Protein AF-A0A256XK91-F1 (afdb_monomer)

Sequence (778 aa):
MTRKKTRFILTILFVLSLVFSGCIQQTKTPVDIENQQILNNQLQQSTIIAGSYLTHMTNDEGMITYEYDPFTNISSFENYNILRHSGTIYAMMQTFNETKDPLLLQAAQRAISFLIKQIKPFNESYCIVYNDEVKLGGTALAVIALVEYTIVTGDQKYLSTMNKLADYLLLSQKSSGEFISKRYYSTGEISDFVSGYYPGEALLALCRLYSLTQDTKLLDSAVSAAQYLILNRDVNLSIDQLNHDHWLLMALNDLYRFKQDQIYLDHAKKISLAILGFQRNEYDRFSENESWIGSYYTPPRSTPTATRSEGLIASYHLFNDFSENQTFLNSIAYAINLSINFQLQMQYTNETVNNLNHSPLGIGGFKASFTDNTIRNDYVQHNICAIIGFYHLQRSDESFNQNIIMFQNTIQNPILNCDILEISMIKGSEFLVSNQRTEGNFNYEYDFVSQAQSLDDNEVRQAGALWGISLLYKKQPNTKLYDSFLKGYNFFKNHTTKGSNDTQWIIYPSDDSYGKTGTVALVCLSIIEFLRSSEIIDDSLNTSLRLDLDFYLDFLLSVRMENGLFHQNYYYNGTGFGSSSPYFDGETLLALCKAYNYMNRTDLKPYIIKIAQKCHQSYIIEALQIDEDSSTTKGFFQWGIMSYYEILQTNWEGLDDYSTVIINLADWMIDVHNTLDRTRNTAYAYEGIIHAYVVSIDINDQFHKQKFKQVIDIGLYKLTSWQVGGPLQNQYLLNHPTSDSFAIGGIMNHKEEPFLRIDVTQHQMHAVILALTYVYDC

pLDDT: mean 89.97, std 15.02, range [24.52, 98.94]

Radius of gyration: 32.96 Å; Cα contacts (8 Å, |Δi|>4): 1287; chains: 1; bounding box: 101×73×96 Å

Solvent-accessible surface area (backbone atoms only — not comparable to full-atom values): 40817 Å² total; per-residue (Å²): 133,86,83,84,91,83,90,85,92,86,88,89,92,84,85,80,97,72,86,71,83,78,75,83,74,77,75,77,49,76,66,58,53,51,55,51,52,52,49,54,51,48,54,52,49,51,49,51,35,29,41,51,23,56,29,71,40,28,49,94,75,10,55,61,54,37,33,36,32,57,88,80,70,46,77,40,64,90,80,62,48,70,39,45,54,22,42,30,41,32,30,45,40,55,43,27,67,74,66,66,43,66,64,38,47,52,31,38,52,32,31,47,58,38,53,59,70,33,52,40,81,50,88,98,19,26,41,38,50,57,94,54,33,30,40,39,33,30,32,16,26,41,36,42,20,52,46,44,42,26,68,70,68,67,56,62,88,54,51,72,56,40,53,27,30,47,47,36,54,58,70,35,41,45,99,72,22,48,62,58,36,30,30,33,62,91,78,65,47,74,49,92,61,77,59,88,49,30,56,21,31,36,32,28,23,27,45,56,48,24,76,78,66,68,46,61,71,34,48,55,50,28,51,36,31,52,51,26,48,50,70,62,74,44,59,88,52,54,59,90,68,52,71,74,45,24,44,35,28,41,23,43,38,52,38,43,77,78,55,77,53,68,69,50,58,55,48,46,48,49,43,48,52,31,50,59,64,56,44,38,48,96,78,48,94,75,60,90,46,78,86,49,34,22,24,32,71,90,79,49,32,34,44,70,23,18,39,45,32,41,15,45,52,28,43,44,54,41,38,71,76,73,49,87,58,61,70,60,48,11,50,48,41,33,50,42,52,34,22,50,59,33,46,61,73,32,41,33,40,76,77,72,44,69,82,47,99,57,91,55,84,40,43,27,33,21,23,45,31,96,88,38,68,43,26,35,41,53,32,36,20,33,39,50,46,24,51,52,51,51,57,45,43,66,72,74,35,86,57,46,62,51,28,24,50,54,39,50,48,49,64,79,48,52,92,58,51,64,70,52,47,52,53,38,44,54,32,32,51,48,13,56,58,56,33,45,43,96,74,22,52,56,60,40,34,34,28,60,80,83,71,44,70,56,90,62,81,52,68,48,47,46,22,41,36,42,25,35,37,16,52,47,25,44,77,58,74,46,69,70,41,51,52,47,37,53,39,27,52,49,34,52,55,75,31,49,47,80,55,95,77,72,24,33,49,60,51,66,99,58,97,61,83,54,30,51,45,34,28,55,22,27,46,40,41,18,52,52,37,46,74,65,27,92,68,92,67,58,68,69,58,48,51,52,51,51,56,50,40,53,15,37,52,51,31,58,64,68,26,44,42,96,87,52,50,34,24,36,27,23,38,83,88,67,51,49,40,73,63,68,38,47,48,34,44,16,38,38,48,30,30,49,40,49,34,34,77,74,65,77,37,64,86,44,52,74,56,51,56,54,34,52,54,48,47,46,47,56,34,42,56,54,27,44,73,75,33,82,73,27,68,52,28,61,47,19,43,35,36,42,34,53,25,45,51,51,54,68,75,47,95,65,84,90,57,77,64,47,60,56,51,33,45,53,50,39,48,43,45,46,72,63,57,34,53,84,77,50,73,51,68,55,36,54,53,43,51,20,35,53,53,29,27,53,49,19,58,79,71,68,36,63,56,57,30,51,53,37,47,53,50,47,52,57,44,51,42,58,56,47,18,35,16,35,89,34,84,48,57,35,71,52,50,71,75,58,75,76,89,48,62,72,36,38,20,27,22,34,46,31,80,84,47,61,45,28,35,43,50,54,32,27,36,36,44,52,26,46,54,48,38,32,60,73,73,68,76,95

Foldseek 3Di:
DDDDDDDDDDDDDDDDDDPDPDPPPPDQDPVNVVVVVVLLVLLLVLLVFLLVLQLVQQDPQLAGQFKAFQQVRDTDCPPPDLLLLLLLLLLLLLSCLSPVDVSSVVSSVSNLVNQVVQWDDDPQAIAGADPQKTFLSSLLSNLSSVLSVCVSVVDCPCLVVSVRSLVVQLVQADPQLDGQGMAGNVPRHGDPDDDLASLLSSLLSLLSSCVVPVPVSSLVSSVSNLCCCQVPVPVPPQLQRDDLHLSNLLSLLSSCVVPNDVSSLVVLLSSLVSLLLQAAAPPQPPCPDPLRHLAGDVVTWQLVSLSSLSSLLSNLSSCVVPHDPLLSNLSSLQSNVRSLSSNSVQAADPVNCVPHPDDGSRHSFGATHPVGRMGGSSSSSSSSSSSSSNSCCVVVPVCSVVSNVVNVCCVVPLLDALVQLVLLLVFLLLQLLLQQDPQLFGQFKAQQQVRDTDPDDDLLLRLLSLLLLLLSCQLPPDDSSVVSNVSNLVSQVVQWDAADPLAIDGDDPDPDQKAFLSSLLSSLSSLLSNLNHPDDDDPVVVVVSLSNSVNSLVLSVVQADPQLAGQGIGGPNSHGDHDGALQSLLSSLLSLLSCCVRVVPVVSVVSSVSSLVSSCVPQPVVQCVVPVLGPSVVNNQLSSLSSLLSVVVDPDPPSVVSLVVLLVSLCSCCPVVVQLPDQFQDLSSLSSLLSNLQSCVVVVPSSSVVVSLVCLSSRLLVFQCQAQQRDNDDPLSVVRHDPDSNRGSFGGRGNNGSMGGSSSSSSSSSSSSSCCVRPNPD

Nearest PDB structures (foldseek):
  4bok-assembly1_A  TM=7.823E-01  e=3.688E-05  Niallia circulans
  4boj-assembly2_B  TM=7.950E-01  e=1.418E-04  Niallia circulans
  6zbw-assembly2_B  TM=7.860E-01  e=1.303E-04  Niallia circulans
  5m77-assembly2_B  TM=4.377E-01  e=7.231E-05  Niallia circulans
  4d4d-assembly2_B  TM=4.250E-01  e=8.925E-05  Niallia circulans

Structure (mmCIF, N/CA/C/O backbone):
data_AF-A0A256XK91-F1
#
_entry.id   AF-A0A256XK91-F1
#
loop_
_atom_site.group_PDB
_atom_site.id
_atom_site.type_symbol
_atom_site.label_atom_id
_atom_site.label_alt_id
_atom_site.label_comp_id
_atom_site.label_asym_id
_atom_site.label_entity_id
_atom_site.label_seq_id
_atom_site.pdbx_PDB_ins_code
_atom_site.Cartn_x
_atom_site.Cartn_y
_atom_site.Cartn_z
_atom_site.occupancy
_atom_site.B_iso_or_equiv
_atom_site.auth_seq_id
_atom_site.auth_comp_id
_atom_site.auth_asym_id
_atom_site.auth_atom_id
_atom_site.pdbx_PDB_model_num
ATOM 1 N N . MET A 1 1 ? 48.522 -45.390 40.023 1.00 35.19 1 MET A N 1
ATOM 2 C CA . MET A 1 1 ? 49.948 -45.077 40.266 1.00 35.19 1 MET A CA 1
ATOM 3 C C . MET A 1 1 ? 50.426 -44.078 39.218 1.00 35.19 1 MET A C 1
ATOM 5 O O . MET A 1 1 ? 50.235 -44.336 38.042 1.00 35.19 1 MET A O 1
ATOM 9 N N . THR A 1 2 ? 50.955 -42.938 39.689 1.00 31.80 2 THR A N 1
ATOM 10 C CA . THR A 1 2 ? 52.036 -42.099 39.101 1.00 31.80 2 THR A CA 1
ATOM 11 C C . THR A 1 2 ? 51.977 -41.730 37.606 1.00 31.80 2 THR A C 1
ATOM 13 O O . THR A 1 2 ? 52.180 -42.572 36.749 1.00 31.80 2 THR A O 1
ATOM 16 N N . ARG A 1 3 ? 51.616 -40.491 37.231 1.00 28.59 3 ARG A N 1
ATOM 17 C CA . ARG A 1 3 ? 52.388 -39.213 37.228 1.00 28.59 3 ARG A CA 1
ATOM 18 C C . ARG A 1 3 ? 53.475 -39.074 36.135 1.00 28.59 3 ARG A C 1
ATOM 20 O O . ARG A 1 3 ? 54.534 -39.662 36.262 1.00 28.59 3 ARG A O 1
ATOM 27 N N . LYS A 1 4 ? 53.236 -38.046 35.294 1.00 30.59 4 LYS A N 1
ATOM 28 C CA . LYS A 1 4 ? 54.141 -36.955 34.829 1.00 30.59 4 LYS A CA 1
ATOM 29 C C . LYS A 1 4 ? 55.209 -37.311 33.775 1.00 30.59 4 LYS A C 1
ATOM 31 O O . LYS A 1 4 ? 56.047 -38.157 34.016 1.00 30.59 4 LYS A O 1
ATOM 36 N N . LYS A 1 5 ? 55.140 -36.747 32.555 1.00 32.72 5 LYS A N 1
ATOM 37 C CA . LYS A 1 5 ? 55.359 -35.340 32.089 1.00 32.72 5 LYS A CA 1
ATOM 38 C C . LYS A 1 5 ? 56.843 -34.986 31.892 1.00 32.72 5 LYS A C 1
ATOM 40 O O . LYS A 1 5 ? 57.490 -34.742 32.902 1.00 32.72 5 LYS A O 1
ATOM 45 N N . THR A 1 6 ? 57.229 -34.724 30.630 1.00 30.59 6 THR A N 1
ATOM 46 C CA . THR A 1 6 ? 58.184 -33.674 30.171 1.00 30.59 6 THR A CA 1
ATOM 47 C C . THR A 1 6 ? 57.898 -33.402 28.665 1.00 30.59 6 THR A C 1
ATOM 49 O O . THR A 1 6 ? 57.974 -34.350 27.899 1.00 30.59 6 THR A O 1
ATOM 52 N N . ARG A 1 7 ? 57.249 -32.299 28.214 1.00 30.14 7 ARG A N 1
ATOM 53 C CA . ARG A 1 7 ? 57.731 -30.908 27.919 1.00 30.14 7 ARG A CA 1
ATOM 54 C C . ARG A 1 7 ? 58.718 -30.868 26.709 1.00 30.14 7 ARG A C 1
ATOM 56 O O . ARG A 1 7 ? 59.686 -31.601 26.787 1.00 30.14 7 ARG A O 1
ATOM 63 N N . PHE A 1 8 ? 58.590 -30.094 25.605 1.00 28.72 8 PHE A N 1
ATOM 64 C CA . PHE A 1 8 ? 58.070 -28.720 25.367 1.00 28.72 8 PHE A CA 1
ATOM 65 C C . PHE A 1 8 ? 57.839 -28.390 23.842 1.00 28.72 8 PHE A C 1
ATOM 67 O O . PHE A 1 8 ? 58.715 -28.675 23.039 1.00 28.72 8 PHE A O 1
ATOM 74 N N . ILE A 1 9 ? 56.685 -27.760 23.521 1.00 29.05 9 ILE A N 1
ATOM 75 C CA . ILE A 1 9 ? 56.343 -26.611 22.611 1.00 29.05 9 ILE A CA 1
ATOM 76 C C . ILE A 1 9 ? 56.779 -26.548 21.112 1.00 29.05 9 ILE A C 1
ATOM 78 O O . ILE A 1 9 ? 57.959 -26.368 20.844 1.00 29.05 9 ILE A O 1
ATOM 82 N N . LEU A 1 10 ? 55.812 -26.481 20.160 1.00 24.52 10 LEU A N 1
ATOM 83 C CA . LEU A 1 10 ? 55.372 -25.261 19.410 1.00 24.52 10 LEU A CA 1
ATOM 84 C C . LEU A 1 10 ? 54.212 -25.541 18.398 1.00 24.52 10 LEU A C 1
ATOM 86 O O . LEU A 1 10 ? 54.396 -26.235 17.410 1.00 24.52 10 LEU A O 1
ATOM 90 N N . THR A 1 11 ? 53.055 -24.919 18.680 1.00 27.94 11 THR A N 1
ATOM 91 C CA . THR A 1 11 ? 52.096 -24.233 17.772 1.00 27.94 11 THR A CA 1
ATOM 92 C C . THR A 1 11 ? 51.158 -24.992 16.792 1.00 27.94 11 THR A C 1
ATOM 94 O O . THR A 1 11 ? 51.586 -25.673 15.872 1.00 27.94 11 THR A O 1
ATOM 97 N N . ILE A 1 12 ? 49.866 -24.623 16.918 1.00 29.30 12 ILE A N 1
ATOM 98 C CA . ILE A 1 12 ? 48.738 -24.610 15.952 1.00 29.30 12 ILE A CA 1
ATOM 99 C C . ILE A 1 12 ? 47.793 -25.843 15.907 1.00 29.30 12 ILE A C 1
ATOM 101 O O . ILE A 1 12 ? 48.210 -26.969 15.678 1.00 29.30 12 ILE A O 1
ATOM 105 N N . LEU A 1 13 ? 46.486 -25.529 16.035 1.00 26.14 13 LEU A N 1
ATOM 106 C CA . LEU A 1 13 ? 45.258 -26.285 15.705 1.00 26.14 13 LEU A CA 1
ATOM 107 C C . LEU A 1 13 ? 44.661 -27.249 16.752 1.00 26.14 13 LEU A C 1
ATOM 109 O O . LEU A 1 13 ? 44.804 -28.464 16.699 1.00 26.14 13 LEU A O 1
ATOM 113 N N . PHE A 1 14 ? 43.846 -26.672 17.633 1.00 26.16 14 PHE A N 1
ATOM 114 C CA . PHE A 1 14 ? 42.614 -27.261 18.172 1.00 26.16 14 PHE A CA 1
ATOM 115 C C . PHE A 1 14 ? 41.637 -26.071 18.263 1.00 26.16 14 PHE A C 1
ATOM 117 O O . PHE A 1 14 ? 42.049 -25.000 18.701 1.00 26.16 14 PHE A O 1
ATOM 124 N N . VAL A 1 15 ? 40.401 -26.128 17.762 1.00 26.89 15 VAL A N 1
ATOM 125 C CA . VAL A 1 15 ? 39.238 -26.570 18.542 1.00 26.89 15 VAL A CA 1
ATOM 126 C C . VAL A 1 15 ? 37.950 -26.377 17.693 1.00 26.89 15 VAL A C 1
ATOM 128 O O . VAL A 1 15 ? 37.784 -25.344 17.058 1.00 26.89 15 VAL A O 1
ATOM 131 N N . LEU A 1 16 ? 37.040 -27.357 17.809 1.00 26.98 16 LEU A N 1
ATOM 132 C CA . LEU A 1 16 ? 35.567 -27.335 17.660 1.00 26.98 16 LEU A CA 1
ATOM 133 C C . LEU A 1 16 ? 34.897 -27.152 16.286 1.00 26.98 16 LEU A C 1
ATOM 135 O O . LEU A 1 16 ? 34.651 -26.058 15.795 1.00 26.98 16 LEU A O 1
ATOM 139 N N . SER A 1 17 ? 34.380 -28.287 15.814 1.00 34.09 17 SER A N 1
ATOM 140 C CA . SER A 1 17 ? 33.087 -28.427 15.148 1.00 34.09 17 SER A CA 1
ATOM 141 C C . SER A 1 17 ? 31.932 -27.968 16.059 1.00 34.09 17 SER A C 1
ATOM 143 O O . SER A 1 17 ? 31.536 -28.698 16.966 1.00 34.09 17 SER A O 1
ATOM 145 N N . LEU A 1 18 ? 31.402 -26.773 15.805 1.00 26.44 18 LEU A N 1
ATOM 146 C CA . LEU A 1 18 ? 30.078 -26.286 16.216 1.00 26.44 18 LEU A CA 1
ATOM 147 C C . LEU A 1 18 ? 29.727 -25.132 15.263 1.00 26.44 18 LEU A C 1
ATOM 149 O O . LEU A 1 18 ? 30.018 -23.974 15.546 1.00 26.44 18 LEU A O 1
ATOM 153 N N . VAL A 1 19 ? 29.150 -25.443 14.101 1.00 30.89 19 VAL A N 1
ATOM 154 C CA . VAL A 1 19 ? 28.518 -24.414 13.264 1.00 30.89 19 VAL A CA 1
ATOM 155 C C . VAL A 1 19 ? 27.087 -24.283 13.764 1.00 30.89 19 VAL A C 1
ATOM 157 O O . VAL A 1 19 ? 26.205 -25.056 13.401 1.00 30.89 19 VAL A O 1
ATOM 160 N N . PHE A 1 20 ? 26.907 -23.350 14.695 1.00 30.22 20 PHE A N 1
ATOM 161 C CA . PHE A 1 20 ? 25.609 -22.814 15.068 1.00 30.22 20 PHE A CA 1
ATOM 162 C C . PHE A 1 20 ? 24.948 -22.203 13.828 1.00 30.22 20 PHE A C 1
ATOM 164 O O . PHE A 1 20 ? 25.546 -21.365 13.153 1.00 30.22 20 PHE A O 1
ATOM 171 N N . SER A 1 21 ? 23.694 -22.572 13.575 1.00 28.14 21 SER A N 1
ATOM 172 C CA . SER A 1 21 ? 22.740 -21.705 12.892 1.00 28.14 21 SER A CA 1
ATOM 173 C C . SER A 1 21 ? 22.673 -20.395 13.679 1.00 28.14 21 SER A C 1
ATOM 175 O O . SER A 1 21 ? 22.134 -20.351 14.784 1.00 28.14 21 SER A O 1
ATOM 177 N N . GLY A 1 22 ? 23.308 -19.349 13.159 1.00 25.36 22 GLY A N 1
ATOM 178 C CA . GLY A 1 22 ? 23.286 -18.025 13.761 1.00 25.36 22 GLY A CA 1
ATOM 179 C C . GLY A 1 22 ? 21.910 -17.393 13.600 1.00 25.36 22 GLY A C 1
ATOM 180 O O . GLY A 1 22 ? 21.691 -16.642 12.658 1.00 25.36 22 GLY A O 1
ATOM 181 N N . CYS A 1 23 ? 20.998 -17.656 14.537 1.00 28.50 23 CYS A N 1
ATOM 182 C CA . CYS A 1 23 ? 20.023 -16.641 14.912 1.00 28.50 23 CYS A CA 1
ATOM 183 C C . CYS A 1 23 ? 20.827 -15.444 15.421 1.00 28.50 23 CYS A C 1
ATOM 185 O O . CYS A 1 23 ? 21.469 -15.528 16.470 1.00 28.50 23 CYS A O 1
ATOM 187 N N . ILE A 1 24 ? 20.815 -14.335 14.685 1.00 32.94 24 ILE A N 1
ATOM 188 C CA . ILE A 1 24 ? 21.235 -13.045 15.225 1.00 32.94 24 ILE A CA 1
ATOM 189 C C . ILE A 1 24 ? 20.168 -12.654 16.255 1.00 32.94 24 ILE A C 1
ATOM 191 O O . ILE A 1 24 ? 19.230 -11.923 15.962 1.00 32.94 24 ILE A O 1
ATOM 195 N N . GLN A 1 25 ? 20.276 -13.177 17.477 1.00 32.12 25 GLN A N 1
ATOM 196 C CA . GLN A 1 25 ? 19.714 -12.498 18.635 1.00 32.12 25 GLN A CA 1
ATOM 197 C C . GLN A 1 25 ? 20.597 -11.274 18.859 1.00 32.12 25 GLN A C 1
ATOM 199 O O . GLN A 1 25 ? 21.664 -11.363 19.466 1.00 32.12 25 GLN A O 1
ATOM 204 N N . GLN A 1 26 ? 20.180 -10.133 18.312 1.00 41.91 26 GLN A N 1
ATOM 205 C CA . GLN A 1 26 ? 20.727 -8.846 18.720 1.00 41.91 26 GLN A CA 1
ATOM 206 C C . GLN A 1 26 ? 20.505 -8.728 20.233 1.00 41.91 26 GLN A C 1
ATOM 208 O O . GLN A 1 26 ? 19.375 -8.646 20.715 1.00 41.91 26 GLN A O 1
ATOM 213 N N . THR A 1 27 ? 21.587 -8.796 21.002 1.00 40.59 27 THR A N 1
ATOM 214 C CA . THR A 1 27 ? 21.551 -8.540 22.440 1.00 40.59 27 THR A CA 1
ATOM 215 C C . THR A 1 27 ? 21.170 -7.076 22.634 1.00 40.59 27 THR A C 1
ATOM 217 O O . THR A 1 27 ? 21.940 -6.206 22.223 1.00 40.59 27 THR A O 1
ATOM 220 N N . LYS A 1 28 ? 19.992 -6.809 23.218 1.00 46.75 28 LYS A N 1
ATOM 221 C CA . LYS A 1 28 ? 19.531 -5.451 23.559 1.00 46.75 28 LYS A CA 1
ATOM 222 C C . LYS A 1 28 ? 20.657 -4.687 24.256 1.00 46.75 28 LYS A C 1
ATOM 224 O O . LYS A 1 28 ? 21.280 -5.227 25.176 1.00 46.75 28 LYS A O 1
ATOM 229 N N . THR A 1 29 ? 20.937 -3.461 23.823 1.00 50.69 29 THR A N 1
ATOM 230 C CA . THR A 1 29 ? 21.955 -2.650 24.494 1.00 50.69 29 THR A CA 1
ATOM 231 C C . THR A 1 29 ? 21.444 -2.226 25.881 1.00 50.69 29 THR A C 1
ATOM 233 O O . THR A 1 29 ? 20.232 -2.189 26.105 1.00 50.69 29 THR A O 1
ATOM 236 N N . PRO A 1 30 ? 22.322 -1.898 26.846 1.00 48.03 30 PRO A N 1
ATOM 237 C CA . PRO A 1 30 ? 21.894 -1.427 28.167 1.00 48.03 30 PRO A CA 1
ATOM 238 C C . PRO A 1 30 ? 20.949 -0.212 28.119 1.00 48.03 30 PRO A C 1
ATOM 240 O O . PRO A 1 30 ? 20.051 -0.111 28.948 1.00 48.03 30 PRO A O 1
ATOM 243 N N . VAL A 1 31 ? 21.116 0.659 27.117 1.00 52.94 31 VAL A N 1
ATOM 244 C CA . VAL A 1 31 ? 20.277 1.848 26.892 1.00 52.94 31 VAL A CA 1
ATOM 245 C C . VAL A 1 31 ? 18.870 1.459 26.419 1.00 52.94 31 VAL A C 1
ATOM 247 O O . VAL A 1 31 ? 17.888 2.027 26.891 1.00 52.94 31 VAL A O 1
ATOM 250 N N . ASP A 1 32 ? 18.746 0.443 25.557 1.00 61.97 32 ASP A N 1
ATOM 251 C CA . ASP A 1 32 ? 17.439 -0.052 25.090 1.00 61.97 32 ASP A CA 1
ATOM 252 C C . ASP A 1 32 ? 16.616 -0.648 26.239 1.00 61.97 32 ASP A C 1
ATOM 254 O O . ASP A 1 32 ? 15.398 -0.484 26.302 1.00 61.97 32 ASP A O 1
ATOM 258 N N . ILE A 1 33 ? 17.288 -1.332 27.171 1.00 65.00 33 ILE A N 1
ATOM 259 C CA . ILE A 1 33 ? 16.656 -1.930 28.354 1.00 65.00 33 ILE A CA 1
ATOM 260 C C . ILE A 1 33 ? 16.136 -0.835 29.293 1.00 65.00 33 ILE A C 1
ATOM 262 O O . ILE A 1 33 ? 15.007 -0.929 29.778 1.00 65.00 33 ILE A O 1
ATOM 266 N N . GLU A 1 34 ? 16.932 0.208 29.527 1.00 70.50 34 GLU A N 1
ATOM 267 C CA . GLU A 1 34 ? 16.559 1.338 30.380 1.00 70.50 34 GLU A CA 1
ATOM 268 C C . GLU A 1 34 ? 15.375 2.123 29.797 1.00 70.50 34 GLU A C 1
ATOM 270 O O . GLU A 1 34 ? 14.375 2.329 30.488 1.00 70.50 34 GLU A O 1
ATOM 275 N N . ASN A 1 35 ? 15.422 2.463 28.505 1.00 74.75 35 ASN A N 1
ATOM 276 C CA . ASN A 1 35 ? 14.330 3.158 27.815 1.00 74.75 35 ASN A CA 1
ATOM 277 C C . ASN A 1 35 ? 13.029 2.346 27.826 1.00 74.75 35 ASN A C 1
ATOM 279 O O . ASN A 1 35 ? 11.953 2.885 28.096 1.00 74.75 35 ASN A O 1
ATOM 283 N N . GLN A 1 36 ? 13.117 1.033 27.597 1.00 75.56 36 GLN A N 1
ATOM 284 C CA . GLN A 1 36 ? 11.954 0.152 27.659 1.00 75.56 36 GLN A CA 1
ATOM 285 C C . GLN A 1 36 ? 11.360 0.095 29.075 1.00 75.56 36 GLN A C 1
ATOM 287 O O . GLN A 1 36 ? 10.140 0.070 29.246 1.00 75.56 36 GLN A O 1
ATOM 292 N N . GLN A 1 37 ? 12.203 0.089 30.108 1.00 80.81 37 GLN A N 1
ATOM 293 C CA . GLN A 1 37 ? 11.745 0.103 31.493 1.00 80.81 37 GLN A CA 1
ATOM 294 C C . GLN A 1 37 ? 11.078 1.435 31.868 1.00 80.81 37 GLN A C 1
ATOM 296 O O . GLN A 1 37 ? 10.058 1.423 32.561 1.00 80.81 37 GLN A O 1
ATOM 301 N N . ILE A 1 38 ? 11.598 2.565 31.380 1.00 85.94 38 ILE A N 1
ATOM 302 C CA . ILE A 1 38 ? 10.984 3.891 31.550 1.00 85.94 38 ILE A CA 1
ATOM 303 C C . ILE A 1 38 ? 9.588 3.920 30.922 1.00 85.94 38 ILE A C 1
ATOM 305 O O . ILE A 1 38 ? 8.629 4.284 31.604 1.00 85.94 38 ILE A O 1
ATOM 309 N N . LEU A 1 39 ? 9.454 3.472 29.669 1.00 87.31 39 LEU A N 1
ATOM 310 C CA . LEU A 1 39 ? 8.162 3.427 28.982 1.00 87.31 39 LEU A CA 1
ATOM 311 C C . LEU A 1 39 ? 7.165 2.525 29.722 1.00 87.31 39 LEU A C 1
ATOM 313 O O . LEU A 1 39 ? 6.046 2.944 29.993 1.00 87.31 39 LEU A O 1
ATOM 317 N N . ASN A 1 40 ? 7.580 1.327 30.140 1.00 87.94 40 ASN A N 1
ATOM 318 C CA . ASN A 1 40 ? 6.729 0.423 30.923 1.00 87.94 40 ASN A CA 1
ATOM 319 C C . ASN A 1 40 ? 6.216 1.068 32.219 1.00 87.94 40 ASN A C 1
ATOM 321 O O . ASN A 1 40 ? 5.037 0.938 32.555 1.00 87.94 40 ASN A O 1
ATOM 325 N N . ASN A 1 41 ? 7.087 1.781 32.939 1.00 90.38 41 ASN A N 1
ATOM 326 C CA . ASN A 1 41 ? 6.690 2.514 34.138 1.00 90.38 41 ASN A CA 1
ATOM 327 C C . ASN A 1 41 ? 5.690 3.626 33.797 1.00 90.38 41 ASN A C 1
ATOM 329 O O . ASN A 1 41 ? 4.702 3.796 34.509 1.00 90.38 41 ASN A O 1
ATOM 333 N N . GLN A 1 42 ? 5.906 4.354 32.700 1.00 93.81 42 GLN A N 1
ATOM 334 C CA . GLN A 1 42 ? 5.002 5.406 32.241 1.00 93.81 42 GLN A CA 1
ATOM 335 C C . GLN A 1 42 ? 3.618 4.856 31.865 1.00 93.81 42 GLN A C 1
ATOM 337 O O . GLN A 1 42 ? 2.615 5.431 32.283 1.00 93.81 42 GLN A O 1
ATOM 342 N N . LEU A 1 43 ? 3.543 3.727 31.153 1.00 95.50 43 LEU A N 1
ATOM 343 C CA . LEU A 1 43 ? 2.283 3.055 30.799 1.00 95.50 43 LEU A CA 1
ATOM 344 C C . LEU A 1 43 ? 1.511 2.609 32.050 1.00 95.50 43 LEU A C 1
ATOM 346 O O . LEU A 1 43 ? 0.301 2.827 32.161 1.00 95.50 43 LEU A O 1
ATOM 350 N N . GLN A 1 44 ? 2.213 2.036 33.033 1.00 94.56 44 GLN A N 1
ATOM 351 C CA . GLN A 1 44 ? 1.601 1.630 34.296 1.00 94.56 44 GLN A CA 1
ATOM 352 C C . GLN A 1 44 ? 1.067 2.838 35.076 1.00 94.56 44 GLN A C 1
ATOM 354 O O . GLN A 1 44 ? -0.067 2.812 35.556 1.00 94.56 44 GLN A O 1
ATOM 359 N N . GLN A 1 45 ? 1.853 3.914 35.180 1.00 95.25 45 GLN A N 1
ATOM 360 C CA . GLN A 1 45 ? 1.412 5.140 35.849 1.00 95.25 45 GLN A CA 1
ATOM 361 C C . GLN A 1 45 ? 0.225 5.778 35.130 1.00 95.25 45 GLN A C 1
ATOM 363 O O . GLN A 1 45 ? -0.753 6.123 35.790 1.00 95.25 45 GLN A O 1
ATOM 368 N N . SER A 1 46 ? 0.271 5.860 33.797 1.00 96.69 46 SER A N 1
ATOM 369 C CA . SER A 1 46 ? -0.828 6.336 32.948 1.00 96.69 46 SER A CA 1
ATOM 370 C C . SER A 1 46 ? -2.134 5.599 33.252 1.00 96.69 46 SER A C 1
ATOM 372 O O . SER A 1 46 ? -3.178 6.231 33.434 1.00 96.69 46 SER A O 1
ATOM 374 N N . THR A 1 47 ? -2.054 4.275 33.411 1.00 97.62 47 THR A N 1
ATOM 375 C CA . THR A 1 47 ? -3.197 3.417 33.743 1.00 97.62 47 THR A CA 1
ATOM 376 C C . THR A 1 47 ? -3.759 3.694 35.135 1.00 97.62 47 THR A C 1
ATOM 378 O O . THR A 1 47 ? -4.972 3.829 35.301 1.00 97.62 47 THR A O 1
ATOM 381 N N . ILE A 1 48 ? -2.892 3.851 36.138 1.00 97.19 48 ILE A N 1
ATOM 382 C CA . ILE A 1 48 ? -3.299 4.145 37.521 1.00 97.19 48 ILE A CA 1
ATOM 383 C C . ILE A 1 48 ? -4.015 5.498 37.615 1.00 97.19 48 ILE A C 1
ATOM 385 O O . ILE A 1 48 ? -5.084 5.601 38.228 1.00 97.19 48 ILE A O 1
ATOM 389 N N . ILE A 1 49 ? -3.455 6.544 36.999 1.00 96.25 49 ILE A N 1
ATOM 390 C CA . ILE A 1 49 ? -4.056 7.881 37.069 1.00 96.25 49 ILE A CA 1
ATOM 391 C C . ILE A 1 49 ? -5.346 7.964 36.244 1.00 96.25 49 ILE A C 1
ATOM 393 O O . ILE A 1 49 ? -6.286 8.622 36.684 1.00 96.25 49 ILE A O 1
ATOM 397 N N . ALA A 1 50 ? -5.456 7.245 35.119 1.00 97.69 50 ALA A N 1
ATOM 398 C CA . ALA A 1 50 ? -6.707 7.141 34.363 1.00 97.69 50 ALA A CA 1
ATOM 399 C C . ALA A 1 50 ? -7.811 6.444 35.176 1.00 97.69 50 ALA A C 1
ATOM 401 O O . ALA A 1 50 ? -8.945 6.923 35.217 1.00 97.69 50 ALA A O 1
ATOM 402 N N . GLY A 1 51 ? -7.486 5.359 35.890 1.00 97.62 51 GLY A N 1
ATOM 403 C CA . GLY A 1 51 ? -8.422 4.699 36.807 1.00 97.62 51 GLY A CA 1
ATOM 404 C C . GLY A 1 51 ? -8.889 5.624 37.934 1.00 97.62 51 GLY A C 1
ATOM 405 O O . GLY A 1 51 ? -10.084 5.705 38.234 1.00 97.62 51 GLY A O 1
ATOM 406 N N . SER A 1 52 ? -7.965 6.403 38.499 1.00 96.31 52 SER A N 1
ATOM 407 C CA . SER A 1 52 ? -8.296 7.427 39.496 1.00 96.31 52 SER A CA 1
ATOM 408 C C . SER A 1 52 ? -9.228 8.494 38.911 1.00 96.31 52 SER A C 1
ATOM 410 O O . SER A 1 52 ? -10.241 8.819 39.526 1.00 96.31 52 SER A O 1
ATOM 412 N N . TYR A 1 53 ? -8.945 9.004 37.709 1.00 96.88 53 TYR A N 1
ATOM 413 C CA . TYR A 1 53 ? -9.798 9.971 37.009 1.00 96.88 53 TYR A CA 1
ATOM 414 C C . TYR A 1 53 ? -11.225 9.442 36.812 1.00 96.88 53 TYR A C 1
ATOM 416 O O . TYR A 1 53 ? -12.190 10.090 37.214 1.00 96.88 53 TYR A O 1
ATOM 424 N N . LEU A 1 54 ? -11.367 8.234 36.256 1.00 97.94 54 LEU A N 1
ATOM 425 C CA . LEU A 1 54 ? -12.670 7.608 35.998 1.00 97.94 54 LEU A CA 1
ATOM 426 C C . LEU A 1 54 ? -13.471 7.383 37.286 1.00 97.94 54 LEU A C 1
ATOM 428 O O . LEU A 1 54 ? -14.692 7.553 37.295 1.00 97.94 54 LEU A O 1
ATOM 432 N N . THR A 1 55 ? -12.790 7.056 38.385 1.00 97.56 55 THR A N 1
ATOM 433 C CA . THR A 1 55 ? -13.413 6.920 39.708 1.00 97.56 55 THR A CA 1
ATOM 434 C C . THR A 1 55 ? -14.015 8.245 40.178 1.00 97.56 55 THR A C 1
ATOM 436 O O . THR A 1 55 ? -15.173 8.267 40.591 1.00 97.56 55 THR A O 1
ATOM 439 N N . HIS A 1 56 ? -13.270 9.352 40.072 1.00 94.62 56 HIS A N 1
ATOM 440 C CA . HIS A 1 56 ? -13.741 10.683 40.477 1.00 94.62 56 HIS A CA 1
ATOM 441 C C . HIS A 1 56 ? -14.815 11.254 39.544 1.00 94.62 56 HIS A C 1
ATOM 443 O O . HIS A 1 56 ? -15.697 11.979 39.996 1.00 94.62 56 HIS A O 1
ATOM 449 N N . MET A 1 57 ? -14.764 10.916 38.254 1.00 95.69 57 MET A N 1
ATOM 450 C CA . MET A 1 57 ? -15.742 11.365 37.256 1.00 95.69 57 MET A CA 1
ATOM 451 C C . MET A 1 57 ? -17.038 10.552 37.253 1.00 95.69 57 MET A C 1
ATOM 453 O O . MET A 1 57 ? -17.940 10.854 36.475 1.00 95.69 57 MET A O 1
ATOM 457 N N . THR A 1 58 ? -17.152 9.538 38.114 1.00 97.31 58 THR A N 1
ATOM 458 C CA . THR A 1 58 ? -18.379 8.758 38.290 1.00 97.31 58 THR A CA 1
ATOM 459 C C . THR A 1 58 ? -19.093 9.188 39.565 1.00 97.31 58 THR A C 1
ATOM 461 O O . THR A 1 58 ? -18.645 8.874 40.673 1.00 97.31 58 THR A O 1
ATOM 464 N N . ASN A 1 59 ? -20.234 9.860 39.418 1.00 95.62 59 ASN A N 1
ATOM 465 C CA . ASN A 1 59 ? -20.995 10.370 40.558 1.00 95.62 59 ASN A CA 1
ATOM 466 C C . ASN A 1 59 ? -21.700 9.255 41.366 1.00 95.62 59 ASN A C 1
ATOM 468 O O . ASN A 1 59 ? -21.612 8.056 41.058 1.00 95.62 59 ASN A O 1
ATOM 472 N N . ASP A 1 60 ? -22.402 9.649 42.429 1.00 96.50 60 ASP A N 1
ATOM 473 C CA . ASP A 1 60 ? -23.092 8.723 43.334 1.00 96.50 60 ASP A CA 1
ATOM 474 C C . ASP A 1 60 ? -24.282 8.015 42.663 1.00 96.50 60 ASP A C 1
ATOM 476 O O . ASP A 1 60 ? -24.582 6.861 42.979 1.00 96.50 60 ASP A O 1
ATOM 480 N N . GLU A 1 61 ? -24.923 8.648 41.675 1.00 96.25 61 GLU A N 1
ATOM 481 C CA . GLU A 1 61 ? -25.976 8.040 40.853 1.00 96.25 61 GLU A CA 1
ATOM 482 C C . GLU A 1 61 ? -25.439 7.070 39.789 1.00 96.25 61 GLU A C 1
ATOM 484 O O . GLU A 1 61 ? -26.228 6.343 39.170 1.00 96.25 61 GLU A O 1
ATOM 489 N N . GLY A 1 62 ? -24.119 7.042 39.586 1.00 97.50 62 GLY A N 1
ATOM 490 C CA . GLY A 1 62 ? -23.433 6.239 38.581 1.00 97.50 62 GLY A CA 1
ATOM 491 C C . GLY A 1 62 ? -23.358 6.885 37.199 1.00 97.50 62 GLY A C 1
ATOM 492 O O . GLY A 1 62 ? -22.985 6.206 36.252 1.00 97.50 62 GLY A O 1
ATOM 493 N N . MET A 1 63 ? -23.707 8.158 37.034 1.00 97.25 63 MET A N 1
ATOM 494 C CA . MET A 1 63 ? -23.447 8.877 35.784 1.00 97.25 63 MET A CA 1
ATOM 495 C C . MET A 1 63 ? -21.967 9.246 35.693 1.00 97.25 63 MET A C 1
ATOM 497 O O . MET A 1 63 ? -21.376 9.721 36.664 1.00 97.25 63 MET A O 1
ATOM 501 N N . ILE A 1 64 ? -21.382 9.043 34.513 1.00 97.62 64 ILE A N 1
ATOM 502 C CA . ILE A 1 64 ? -19.993 9.411 34.230 1.00 97.62 64 ILE A CA 1
ATOM 503 C C . ILE A 1 64 ? -19.998 10.777 33.550 1.00 97.62 64 ILE A C 1
ATOM 505 O O . ILE A 1 64 ? -20.676 10.938 32.535 1.00 97.62 64 ILE A O 1
ATOM 509 N N . THR A 1 65 ? -19.249 11.747 34.076 1.00 95.88 65 THR A N 1
ATOM 510 C CA . THR A 1 65 ? -19.087 13.074 33.460 1.00 95.88 65 THR A CA 1
ATOM 511 C C . THR A 1 65 ? -18.780 12.932 31.971 1.00 95.88 65 THR A C 1
ATOM 513 O O . THR A 1 65 ? -17.819 12.263 31.589 1.00 95.88 65 THR A O 1
ATOM 516 N N . TYR A 1 66 ? -19.618 13.534 31.122 1.00 95.38 66 TYR A N 1
ATOM 517 C CA . TYR A 1 66 ? -19.480 13.386 29.674 1.00 95.38 66 TYR A CA 1
ATOM 518 C C . TYR A 1 66 ? -18.316 14.219 29.142 1.00 95.38 66 TYR A C 1
ATOM 520 O O . TYR A 1 66 ? -17.509 13.714 28.365 1.00 95.38 66 TYR A O 1
ATOM 528 N N . GLU A 1 67 ? -18.228 15.471 29.592 1.00 95.62 67 GLU A N 1
ATOM 529 C CA . GLU A 1 67 ? -17.178 16.411 29.219 1.00 95.62 67 GLU A CA 1
ATOM 530 C C . GLU A 1 67 ? -16.710 17.208 30.441 1.00 95.62 67 GLU A C 1
ATOM 532 O O . GLU A 1 67 ? -17.518 17.600 31.286 1.00 95.62 67 GLU A O 1
ATOM 537 N N . TYR A 1 68 ? -15.406 17.443 30.534 1.00 93.56 68 TYR A N 1
ATOM 538 C CA . TYR A 1 68 ? -14.765 18.235 31.573 1.00 93.56 68 TYR A CA 1
ATOM 539 C C . TYR A 1 68 ? -13.722 19.167 30.956 1.00 93.56 68 TYR A C 1
ATOM 541 O O . TYR A 1 68 ? -12.854 18.726 30.201 1.00 93.56 68 TYR A O 1
ATOM 549 N N . ASP A 1 69 ? -13.783 20.446 31.315 1.00 91.56 69 ASP A N 1
ATOM 550 C CA . ASP A 1 69 ? -12.770 21.435 30.959 1.00 91.56 69 ASP A CA 1
ATOM 551 C C . ASP A 1 69 ? -11.852 21.708 32.169 1.00 91.56 69 ASP A C 1
ATOM 553 O O . ASP A 1 69 ? -12.290 22.307 33.160 1.00 91.56 69 ASP A O 1
ATOM 557 N N . PRO A 1 70 ? -10.568 21.306 32.105 1.00 88.19 70 PRO A N 1
ATOM 558 C CA . PRO A 1 70 ? -9.620 21.502 33.195 1.00 88.19 70 PRO A CA 1
ATOM 559 C C . PRO A 1 70 ? -9.214 22.965 33.409 1.00 88.19 70 PRO A C 1
ATOM 561 O O . PRO A 1 70 ? -8.705 23.287 34.477 1.00 88.19 70 PRO A O 1
ATOM 564 N N . PHE A 1 71 ? -9.421 23.875 32.455 1.00 85.38 71 PHE A N 1
ATOM 565 C CA . PHE A 1 71 ? -9.067 25.289 32.627 1.00 85.38 71 PHE A CA 1
ATOM 566 C C . PHE A 1 71 ? -10.166 26.055 33.355 1.00 85.38 71 PHE A C 1
ATOM 568 O O . PHE A 1 71 ? -9.874 26.810 34.284 1.00 85.38 71 PHE A O 1
ATOM 575 N N . THR A 1 72 ? -11.424 25.829 32.979 1.00 87.75 72 THR A N 1
ATOM 576 C CA . THR A 1 72 ? -12.583 26.459 33.632 1.00 87.75 72 THR A CA 1
ATOM 577 C C . THR A 1 72 ? -13.080 25.689 34.857 1.00 87.75 72 THR A C 1
ATOM 579 O O . THR A 1 72 ? -13.835 26.241 35.656 1.00 87.75 72 THR A O 1
ATOM 582 N N . ASN A 1 73 ? -12.625 24.444 35.040 1.00 87.94 73 ASN A N 1
ATOM 583 C CA . ASN A 1 73 ? -13.089 23.506 36.064 1.00 87.94 73 ASN A CA 1
ATOM 584 C C . ASN A 1 73 ? -14.597 23.202 35.968 1.00 87.94 73 ASN A C 1
ATOM 586 O O . ASN A 1 73 ? -15.268 23.003 36.983 1.00 87.94 73 ASN A O 1
ATOM 590 N N . ILE A 1 74 ? -15.140 23.190 34.748 1.00 89.38 74 ILE A N 1
ATOM 591 C CA . ILE A 1 74 ? -16.560 22.938 34.482 1.00 89.38 74 ILE A CA 1
ATOM 592 C C . ILE A 1 74 ? -16.734 21.498 33.999 1.00 89.38 74 ILE A C 1
ATOM 594 O O . ILE A 1 74 ? -16.075 21.060 33.059 1.00 89.38 74 ILE A O 1
ATOM 598 N N . SER A 1 75 ? -17.647 20.769 34.643 1.00 91.31 75 SER A N 1
ATOM 599 C CA . SER A 1 75 ? -18.146 19.471 34.174 1.00 91.31 75 SER A CA 1
ATOM 600 C C . SER A 1 75 ? -19.497 19.662 33.490 1.00 91.31 75 SER A C 1
ATOM 602 O O . SER A 1 75 ? -20.346 20.386 34.013 1.00 91.31 75 SER A O 1
ATOM 604 N N . SER A 1 76 ? -19.719 18.997 32.359 1.00 90.69 76 SER A N 1
ATOM 605 C CA . SER A 1 76 ? -20.973 19.059 31.606 1.00 90.69 76 SER A CA 1
ATOM 606 C C . SER A 1 76 ? -21.608 17.682 31.422 1.00 90.69 76 SER A C 1
ATOM 608 O O . SER A 1 76 ? -20.948 16.684 31.121 1.00 90.69 76 SER A O 1
ATOM 610 N N . PHE A 1 77 ? -22.935 17.670 31.563 1.00 89.25 77 PHE A N 1
ATOM 611 C CA . PHE A 1 77 ? -23.819 16.547 31.247 1.00 89.25 77 PHE A CA 1
ATOM 612 C C . PHE A 1 77 ? -24.817 16.900 30.128 1.00 89.25 77 PHE A C 1
ATOM 614 O O . PHE A 1 77 ? -25.640 16.064 29.769 1.00 89.25 77 PHE A O 1
ATOM 621 N N . GLU A 1 78 ? -24.768 18.115 29.562 1.00 80.25 78 GLU A N 1
ATOM 622 C CA . GLU A 1 78 ? -25.793 18.613 28.624 1.00 80.25 78 GLU A CA 1
ATOM 623 C C . GLU A 1 78 ? -25.897 17.764 27.346 1.00 80.25 78 GLU A C 1
ATOM 625 O O . GLU A 1 78 ? -26.987 17.573 26.813 1.00 80.25 78 GLU A O 1
ATOM 630 N N . ASN A 1 79 ? -24.782 17.172 26.907 1.00 83.50 79 ASN A N 1
ATOM 631 C CA . ASN A 1 79 ? -24.696 16.313 25.721 1.00 83.50 79 ASN A CA 1
ATOM 632 C C . ASN A 1 79 ? -24.498 14.831 26.070 1.00 83.50 79 ASN A C 1
ATOM 634 O O . ASN A 1 79 ? -23.828 14.099 25.338 1.00 83.50 79 ASN A O 1
ATOM 638 N N . TYR A 1 80 ? -25.048 14.391 27.207 1.00 92.31 80 TYR A N 1
ATOM 639 C CA . TYR A 1 80 ? -24.835 13.038 27.711 1.00 92.31 80 TYR A CA 1
ATOM 640 C C . TYR A 1 80 ? -25.118 11.969 26.654 1.00 92.31 80 TYR A C 1
ATOM 642 O O . TYR A 1 80 ? -26.200 11.910 26.063 1.00 92.31 80 TYR A O 1
ATOM 650 N N . ASN A 1 81 ? -24.149 11.080 26.457 1.00 93.19 81 ASN A N 1
ATOM 651 C CA . ASN A 1 81 ? -24.228 10.033 25.456 1.00 93.19 81 ASN A CA 1
ATOM 652 C C . ASN A 1 81 ? -24.122 8.652 26.110 1.00 93.19 81 ASN A C 1
ATOM 654 O O . ASN A 1 81 ? -23.041 8.218 26.511 1.00 93.19 81 ASN A O 1
ATOM 658 N N . ILE A 1 82 ? -25.248 7.935 26.168 1.00 95.31 82 ILE A N 1
ATOM 659 C CA . ILE A 1 82 ? -25.330 6.609 26.800 1.00 95.31 82 ILE A CA 1
ATOM 660 C C . ILE A 1 82 ? -24.444 5.550 26.120 1.00 95.31 82 ILE A C 1
ATOM 662 O O . ILE A 1 82 ? -23.993 4.601 26.762 1.00 95.31 82 ILE A O 1
ATOM 666 N N . LEU A 1 83 ? -24.157 5.718 24.825 1.00 94.38 83 LEU A N 1
ATOM 667 C CA . LEU A 1 83 ? -23.250 4.837 24.093 1.00 94.38 83 LEU A CA 1
ATOM 668 C C . LEU A 1 83 ? -21.823 5.002 24.624 1.00 94.38 83 LEU A C 1
ATOM 670 O O . LEU A 1 83 ? -21.164 4.012 24.929 1.00 94.38 83 LEU A O 1
ATOM 674 N N . ARG A 1 84 ? -21.377 6.252 24.814 1.00 96.69 84 ARG A N 1
ATOM 675 C CA . ARG A 1 84 ? -20.056 6.541 25.392 1.00 96.69 84 ARG A CA 1
ATOM 676 C C . ARG A 1 84 ? -19.968 6.107 26.847 1.00 96.69 84 ARG A C 1
ATOM 678 O O . ARG A 1 84 ? -18.974 5.512 27.218 1.00 96.69 84 ARG A O 1
ATOM 685 N N . HIS A 1 85 ? -21.036 6.282 27.628 1.00 98.19 85 HIS A N 1
ATOM 686 C CA . HIS A 1 85 ? -21.125 5.730 28.987 1.00 98.19 85 HIS A CA 1
ATOM 687 C C . HIS A 1 85 ? -20.847 4.221 29.023 1.00 98.19 85 HIS A C 1
ATOM 689 O O . HIS A 1 85 ? -20.059 3.751 29.839 1.00 98.19 85 HIS A O 1
ATOM 695 N N . SER A 1 86 ? -21.468 3.467 28.111 1.00 98.00 86 SER A N 1
ATOM 696 C CA . SER A 1 86 ? -21.275 2.015 28.012 1.00 98.00 86 SER A CA 1
ATOM 697 C C . SER A 1 86 ? -19.832 1.664 27.644 1.00 98.00 86 SER A C 1
ATOM 699 O O . SER A 1 86 ? -19.215 0.825 28.295 1.00 98.00 86 SER A O 1
ATOM 701 N N . GLY A 1 87 ? -19.258 2.363 26.661 1.00 97.69 87 GLY A N 1
ATOM 702 C CA . GLY A 1 87 ? -17.849 2.203 26.303 1.00 97.69 87 GLY A CA 1
ATOM 703 C C . GLY A 1 87 ? -16.890 2.560 27.447 1.00 97.69 87 GLY A C 1
ATOM 704 O O . GLY A 1 87 ? -15.910 1.856 27.676 1.00 97.69 87 GLY A O 1
ATOM 705 N N . THR A 1 88 ? -17.185 3.592 28.239 1.00 98.62 88 THR A N 1
ATOM 706 C CA . THR A 1 88 ? -16.361 3.942 29.402 1.00 98.62 88 THR A CA 1
ATOM 707 C C . THR A 1 88 ? -16.413 2.865 30.484 1.00 98.62 88 THR A C 1
ATOM 709 O O . THR A 1 88 ? -15.379 2.584 31.078 1.00 98.62 88 THR A O 1
ATOM 712 N N . ILE A 1 89 ? -17.550 2.190 30.703 1.00 98.81 89 ILE A N 1
ATOM 713 C CA . ILE A 1 89 ? -17.605 1.029 31.614 1.00 98.81 89 ILE A CA 1
ATOM 714 C C . ILE A 1 89 ? -16.658 -0.078 31.137 1.00 98.81 89 ILE A C 1
ATOM 716 O O . ILE A 1 89 ? -15.934 -0.642 31.955 1.00 98.81 89 ILE A O 1
ATOM 720 N N . TYR A 1 90 ? -16.629 -0.370 29.832 1.00 98.69 90 TYR A N 1
ATOM 721 C CA . TYR A 1 90 ? -15.679 -1.332 29.264 1.00 98.69 90 TYR A CA 1
ATOM 722 C C . TYR A 1 90 ? -14.226 -0.950 29.601 1.00 98.69 90 TYR A C 1
ATOM 724 O O . TYR A 1 90 ? -13.488 -1.766 30.156 1.00 98.69 90 TYR A O 1
ATOM 732 N N . ALA A 1 91 ? -13.845 0.315 29.402 1.00 98.69 91 ALA A N 1
ATOM 733 C CA . ALA A 1 91 ? -12.521 0.809 29.785 1.00 98.69 91 ALA A CA 1
ATOM 734 C C . ALA A 1 91 ? -12.254 0.755 31.300 1.00 98.69 91 ALA A C 1
ATOM 736 O O . ALA A 1 91 ? -11.141 0.429 31.715 1.00 98.69 91 ALA A O 1
ATOM 737 N N . MET A 1 92 ? -13.253 1.034 32.145 1.00 98.88 92 MET A N 1
ATOM 738 C CA . MET A 1 92 ? -13.126 0.909 33.602 1.00 98.88 92 MET A CA 1
ATOM 739 C C . MET A 1 92 ? -12.861 -0.539 34.019 1.00 98.88 92 MET A C 1
ATOM 741 O O . MET A 1 92 ? -12.039 -0.762 34.905 1.00 98.88 92 MET A O 1
ATOM 745 N N . MET A 1 93 ? -13.513 -1.519 33.385 1.00 98.81 93 MET A N 1
ATOM 746 C CA . MET A 1 93 ? -13.295 -2.936 33.689 1.00 98.81 93 MET A CA 1
ATOM 747 C C . MET A 1 93 ? -11.918 -3.421 33.231 1.00 98.81 93 MET A C 1
ATOM 749 O O . MET A 1 93 ? -11.243 -4.088 34.014 1.00 98.81 93 MET A O 1
ATOM 753 N N . GLN A 1 94 ? -11.466 -3.012 32.041 1.00 98.44 94 GLN A N 1
ATOM 754 C CA . GLN A 1 94 ? -10.094 -3.252 31.569 1.00 98.44 94 GLN A CA 1
ATOM 755 C C . GLN A 1 94 ? -9.066 -2.645 32.539 1.00 98.44 94 GLN A C 1
ATOM 757 O O . GLN A 1 94 ? -8.160 -3.318 33.024 1.00 98.44 94 GLN A O 1
ATOM 762 N N . THR A 1 95 ? -9.265 -1.383 32.928 1.00 98.62 95 THR A N 1
ATOM 763 C CA . THR A 1 95 ? -8.378 -0.676 33.865 1.00 98.62 95 THR A CA 1
ATOM 764 C C . THR A 1 95 ? -8.390 -1.315 35.256 1.00 98.62 95 THR A C 1
ATOM 766 O O . THR A 1 95 ? -7.344 -1.439 35.895 1.00 98.62 95 THR A O 1
ATOM 769 N N . PHE A 1 96 ? -9.548 -1.768 35.745 1.00 98.69 96 PHE A N 1
ATOM 770 C CA . PHE A 1 96 ? -9.642 -2.526 36.992 1.00 98.69 96 PHE A CA 1
ATOM 771 C C . PHE A 1 96 ? -8.920 -3.870 36.884 1.00 98.69 96 PHE A C 1
ATOM 773 O O . PHE A 1 96 ? -8.259 -4.272 37.840 1.00 98.69 96 PHE A O 1
ATOM 780 N N . ASN A 1 97 ? -9.001 -4.559 35.743 1.00 98.00 97 ASN A N 1
ATOM 781 C CA . ASN A 1 97 ? -8.291 -5.816 35.553 1.00 98.00 97 ASN A CA 1
ATOM 782 C C . ASN A 1 97 ? -6.772 -5.641 35.714 1.00 98.00 97 ASN A C 1
ATOM 784 O O . ASN A 1 97 ? -6.139 -6.500 36.327 1.00 98.00 97 ASN A O 1
ATOM 788 N N . GLU A 1 98 ? -6.226 -4.510 35.274 1.00 97.06 98 GLU A N 1
ATOM 789 C CA . GLU A 1 98 ? -4.801 -4.192 35.414 1.00 97.06 98 GLU A CA 1
ATOM 790 C C . GLU A 1 98 ? -4.418 -3.675 36.803 1.00 97.06 98 GLU A C 1
ATOM 792 O O . GLU A 1 98 ? -3.421 -4.097 37.384 1.00 97.06 98 GLU A O 1
ATOM 797 N N . THR A 1 99 ? -5.203 -2.752 37.358 1.00 96.81 99 THR A N 1
ATOM 798 C CA . THR A 1 99 ? -4.847 -2.037 38.600 1.00 96.81 99 THR A CA 1
ATOM 799 C C . THR A 1 99 ? -5.287 -2.759 39.866 1.00 96.81 99 THR A C 1
ATOM 801 O O . THR A 1 99 ? -4.709 -2.550 40.932 1.00 96.81 99 THR A O 1
ATOM 804 N N . LYS A 1 100 ? -6.333 -3.587 39.764 1.00 97.19 100 LYS A N 1
ATOM 805 C CA . LYS A 1 100 ? -7.062 -4.198 40.884 1.00 97.19 100 LYS A CA 1
ATOM 806 C C . LYS A 1 100 ? -7.557 -3.183 41.928 1.00 97.19 100 LYS A C 1
ATOM 808 O O . LYS A 1 100 ? -7.774 -3.557 43.079 1.00 97.19 100 LYS A O 1
ATOM 813 N N . ASP A 1 101 ? -7.771 -1.922 41.539 1.00 98.00 101 ASP A N 1
ATOM 814 C CA . ASP A 1 101 ? -8.255 -0.875 42.444 1.00 98.00 101 ASP A CA 1
ATOM 815 C C . ASP A 1 101 ? -9.736 -1.104 42.827 1.00 98.00 101 ASP A C 1
ATOM 817 O O . ASP A 1 101 ? -10.625 -1.019 41.970 1.00 98.00 101 ASP A O 1
ATOM 821 N N . PRO A 1 102 ? -10.050 -1.375 44.109 1.00 98.12 102 PRO A N 1
ATOM 822 C CA . PRO A 1 102 ? -11.423 -1.609 44.540 1.00 98.12 102 PRO A CA 1
ATOM 823 C C . PRO A 1 102 ? -12.328 -0.375 44.410 1.00 98.12 102 PRO A C 1
ATOM 825 O O . PRO A 1 102 ? -13.540 -0.546 44.262 1.00 98.12 102 PRO A O 1
ATOM 828 N N . LEU A 1 103 ? -11.791 0.850 44.464 1.00 98.31 103 LEU A N 1
ATOM 829 C CA . LEU A 1 103 ? -12.593 2.070 44.317 1.00 98.31 103 LEU A CA 1
ATOM 830 C C . LEU A 1 103 ? -13.077 2.238 42.876 1.00 98.31 103 LEU A C 1
ATOM 832 O O . LEU A 1 103 ? -14.250 2.553 42.655 1.00 98.31 103 LEU A O 1
ATOM 836 N N . LEU A 1 104 ? -12.213 1.928 41.908 1.00 98.69 104 LEU A N 1
ATOM 837 C CA . LEU A 1 104 ? -12.575 1.896 40.495 1.00 98.69 104 LEU A CA 1
ATOM 838 C C . LEU A 1 104 ? -13.651 0.844 40.214 1.00 98.69 104 LEU A C 1
ATOM 840 O O . LEU A 1 104 ? -14.627 1.140 39.524 1.00 98.69 104 LEU A O 1
ATOM 844 N N . LEU A 1 105 ? -13.531 -0.359 40.790 1.00 98.75 105 LEU A N 1
ATOM 845 C CA . LEU A 1 105 ? -14.566 -1.389 40.650 1.00 98.75 105 LEU A CA 1
ATOM 846 C C . LEU A 1 105 ? -15.915 -0.914 41.206 1.00 98.75 105 LEU A C 1
ATOM 848 O O . LEU A 1 105 ? -16.949 -1.109 40.567 1.00 98.75 105 LEU A O 1
ATOM 852 N N . GLN A 1 106 ? -15.924 -0.272 42.377 1.00 98.69 106 GLN A N 1
ATOM 853 C CA . GLN A 1 106 ? -17.152 0.274 42.963 1.00 98.69 106 GLN A CA 1
ATOM 854 C C . GLN A 1 106 ? -17.769 1.359 42.073 1.00 98.69 106 GLN A C 1
ATOM 856 O O . GLN A 1 106 ? -18.986 1.369 41.879 1.00 98.69 106 GLN A O 1
ATOM 861 N N . ALA A 1 107 ? -16.953 2.247 41.499 1.00 98.75 107 ALA A N 1
ATOM 862 C CA . ALA A 1 107 ? -17.414 3.243 40.535 1.00 98.75 107 ALA A CA 1
ATOM 863 C C . ALA A 1 107 ? -18.007 2.581 39.280 1.00 98.75 107 ALA A C 1
ATOM 865 O O . ALA A 1 107 ? -19.128 2.907 38.891 1.00 98.75 107 ALA A O 1
ATOM 866 N N . ALA A 1 108 ? -17.330 1.580 38.710 1.00 98.81 108 ALA A N 1
ATOM 867 C CA . ALA A 1 108 ? -17.825 0.831 37.555 1.00 98.81 108 ALA A CA 1
ATOM 868 C C . ALA A 1 108 ? -19.161 0.132 37.859 1.00 98.81 108 ALA A C 1
ATOM 870 O O . ALA A 1 108 ? -20.082 0.160 37.048 1.00 98.81 108 ALA A O 1
ATOM 871 N N . GLN A 1 109 ? -19.324 -0.436 39.057 1.00 98.75 109 GLN A N 1
ATOM 872 C CA . GLN A 1 109 ? -20.580 -1.055 39.489 1.00 98.75 109 GLN A CA 1
ATOM 873 C C . GLN A 1 109 ? -21.724 -0.040 39.643 1.00 98.75 109 GLN A C 1
ATOM 875 O O . GLN A 1 109 ? -22.864 -0.356 39.279 1.00 98.75 109 GLN A O 1
ATOM 880 N N . ARG A 1 110 ? -21.451 1.184 40.124 1.00 98.75 110 ARG A N 1
ATOM 881 C CA . ARG A 1 110 ? -22.440 2.279 40.101 1.00 98.75 110 ARG A CA 1
ATOM 882 C C . ARG A 1 110 ? -22.797 2.656 38.665 1.00 98.75 110 ARG A C 1
ATOM 884 O O . ARG A 1 110 ? -23.982 2.739 38.343 1.00 98.75 110 ARG A O 1
ATOM 891 N N . ALA A 1 111 ? -21.804 2.784 37.787 1.00 98.75 111 ALA A N 1
ATOM 892 C CA . ALA A 1 111 ? -22.015 3.098 36.377 1.00 98.75 111 ALA A CA 1
ATOM 893 C C . ALA A 1 111 ? -22.826 2.030 35.629 1.00 98.75 111 ALA A C 1
ATOM 895 O O . ALA A 1 111 ? -23.734 2.366 34.863 1.00 98.75 111 ALA A O 1
ATOM 896 N N . ILE A 1 112 ? -22.579 0.748 35.903 1.00 98.75 112 ILE A N 1
ATOM 897 C CA . ILE A 1 112 ? -23.404 -0.362 35.413 1.00 98.75 112 ILE A CA 1
ATOM 898 C C . ILE A 1 112 ? -24.822 -0.248 35.974 1.00 98.75 112 ILE A C 1
ATOM 900 O O . ILE A 1 112 ? -25.785 -0.374 35.226 1.00 98.75 112 ILE A O 1
ATOM 904 N N . SER A 1 113 ? -24.981 0.046 37.266 1.00 98.50 113 SER A N 1
ATOM 905 C CA . SER A 1 113 ? -26.309 0.212 37.876 1.00 98.50 113 SER A CA 1
ATOM 906 C C . SER A 1 113 ? -27.109 1.344 37.222 1.00 98.50 113 SER A C 1
ATOM 908 O O . SER A 1 113 ? -28.323 1.217 37.054 1.00 98.50 113 SER A O 1
ATOM 910 N N . PHE A 1 114 ? -26.450 2.431 36.811 1.00 98.31 114 PHE A N 1
ATOM 911 C CA . PHE A 1 114 ? -27.062 3.479 35.995 1.00 98.31 114 PHE A CA 1
ATOM 912 C C . PHE A 1 114 ? -27.449 2.970 34.597 1.00 98.31 114 PHE A C 1
ATOM 914 O O . PHE A 1 114 ? -28.582 3.192 34.165 1.00 98.31 114 PHE A O 1
ATOM 921 N N . LEU A 1 115 ? -26.553 2.246 33.918 1.00 98.38 115 LEU A N 1
ATOM 922 C CA . LEU A 1 115 ? -26.796 1.674 32.588 1.00 98.38 115 LEU A CA 1
ATOM 923 C C . LEU A 1 115 ? -27.994 0.711 32.580 1.00 98.38 115 LEU A C 1
ATOM 925 O O . LEU A 1 115 ? -28.853 0.812 31.707 1.00 98.38 115 LEU A O 1
ATOM 929 N N . ILE A 1 116 ? -28.108 -0.169 33.580 1.00 98.19 116 ILE A N 1
ATOM 930 C CA . ILE A 1 116 ? -29.221 -1.123 33.705 1.00 98.19 116 ILE A CA 1
ATOM 931 C C . ILE A 1 116 ? -30.579 -0.402 33.771 1.00 98.19 116 ILE A C 1
ATOM 933 O O . ILE A 1 116 ? -31.558 -0.900 33.219 1.00 98.19 116 ILE A O 1
ATOM 937 N N . LYS A 1 117 ? -30.659 0.797 34.367 1.00 97.19 117 LYS A N 1
ATOM 938 C CA . LYS A 1 117 ? -31.906 1.593 34.408 1.00 97.19 117 LYS A CA 1
ATOM 939 C C . LYS A 1 117 ? -32.357 2.082 33.022 1.00 97.19 117 LYS A C 1
ATOM 941 O O . LYS A 1 117 ? -33.542 2.381 32.849 1.00 97.19 117 LYS A O 1
ATOM 946 N N . GLN A 1 118 ? -31.437 2.153 32.055 1.00 97.25 118 GLN A N 1
ATOM 947 C CA . GLN A 1 118 ? -31.710 2.561 30.670 1.00 97.25 118 GLN A CA 1
ATOM 948 C C . GLN A 1 118 ? -32.144 1.393 29.776 1.00 97.25 118 GLN A C 1
ATOM 950 O O . GLN A 1 118 ? -32.557 1.609 28.637 1.00 97.25 118 GLN A O 1
ATOM 955 N N . ILE A 1 119 ? -32.077 0.158 30.280 1.00 98.06 119 ILE A N 1
ATOM 956 C CA . ILE A 1 119 ? -32.564 -1.014 29.559 1.00 98.06 119 ILE A CA 1
ATOM 957 C C . ILE A 1 119 ? -34.092 -1.011 29.572 1.00 98.06 119 ILE A C 1
ATOM 959 O O . ILE A 1 119 ? -34.720 -0.900 30.631 1.00 98.06 119 ILE A O 1
ATOM 963 N N . LYS A 1 120 ? -34.697 -1.154 28.393 1.00 98.19 120 LYS A N 1
ATOM 964 C CA . LYS A 1 120 ? -36.148 -1.269 28.214 1.00 98.19 120 LYS A CA 1
ATOM 965 C C . LYS A 1 120 ? -36.506 -2.497 27.372 1.00 98.19 120 LYS A C 1
ATOM 967 O O . LYS A 1 120 ? -35.706 -2.904 26.527 1.00 98.19 120 LYS A O 1
ATOM 972 N N . PRO A 1 121 ? -37.693 -3.091 27.589 1.00 97.56 121 PRO A N 1
ATOM 973 C CA . PRO A 1 121 ? -38.203 -4.146 26.726 1.00 97.56 121 PRO A CA 1
ATOM 974 C C . PRO A 1 121 ? -38.531 -3.621 25.328 1.00 97.56 121 PRO A C 1
ATOM 976 O O . PRO A 1 121 ? -39.157 -2.577 25.186 1.00 97.56 121 PRO A O 1
ATOM 979 N N . PHE A 1 122 ? -38.149 -4.378 24.305 1.00 96.12 122 PHE A N 1
ATOM 980 C CA . PHE A 1 122 ? -38.511 -4.140 22.912 1.00 96.12 122 PHE A CA 1
ATOM 981 C C . PHE A 1 122 ? -38.887 -5.483 22.280 1.00 96.12 122 PHE A C 1
ATOM 983 O O . PHE A 1 122 ? -38.028 -6.333 22.036 1.00 96.12 122 PHE A O 1
ATOM 990 N N . ASN A 1 123 ? -40.184 -5.707 22.057 1.00 92.12 123 ASN A N 1
ATOM 991 C CA . ASN A 1 123 ? -40.738 -7.034 21.763 1.00 92.12 123 ASN A CA 1
ATOM 992 C C . ASN A 1 123 ? -40.303 -8.066 22.828 1.00 92.12 123 ASN A C 1
ATOM 994 O O . ASN A 1 123 ? -40.464 -7.824 24.022 1.00 92.12 123 ASN A O 1
ATOM 998 N N . GLU A 1 124 ? -39.736 -9.202 22.415 1.00 94.31 124 GLU A N 1
ATOM 999 C CA . GLU A 1 124 ? -39.201 -10.242 23.309 1.00 94.31 124 GLU A CA 1
ATOM 1000 C C . GLU A 1 124 ? -37.724 -10.018 23.699 1.00 94.31 124 GLU A C 1
ATOM 1002 O O . GLU A 1 124 ? -37.129 -10.858 24.380 1.00 94.31 124 GLU A O 1
ATOM 1007 N N . SER A 1 125 ? -37.133 -8.898 23.273 1.00 97.69 125 SER A N 1
ATOM 1008 C CA . SER A 1 125 ? -35.731 -8.514 23.485 1.00 97.69 125 SER A CA 1
ATOM 1009 C C . SER A 1 125 ? -35.603 -7.298 24.409 1.00 97.69 125 SER A C 1
ATOM 1011 O O . SER A 1 125 ? -36.609 -6.711 24.812 1.00 97.69 125 SER A O 1
ATOM 1013 N N . TYR A 1 126 ? -34.372 -6.908 24.742 1.00 98.44 126 TYR A N 1
ATOM 1014 C CA . TYR A 1 126 ? -34.044 -5.692 25.489 1.00 98.44 126 TYR A CA 1
ATOM 1015 C C . TYR A 1 126 ? -33.174 -4.757 24.654 1.00 98.44 126 TYR A C 1
ATOM 1017 O O . TYR A 1 126 ? -32.323 -5.207 23.899 1.00 98.44 126 TYR A O 1
ATOM 1025 N N . CYS A 1 127 ? -33.336 -3.450 24.834 1.00 98.12 127 CYS A N 1
ATOM 1026 C CA . CYS A 1 127 ? -32.491 -2.450 24.190 1.00 98.12 127 CYS A CA 1
ATOM 1027 C C . CYS A 1 127 ? -32.145 -1.303 25.143 1.00 98.12 127 CYS A C 1
ATOM 1029 O O . CYS A 1 127 ? -32.836 -1.072 26.140 1.00 98.12 127 CYS A O 1
ATOM 1031 N N . ILE A 1 128 ? -31.085 -0.561 24.821 1.00 97.88 128 ILE A N 1
ATOM 1032 C CA . ILE A 1 128 ? -30.746 0.683 25.520 1.00 97.88 128 ILE A CA 1
ATOM 1033 C C . ILE A 1 128 ? -31.549 1.830 24.916 1.00 97.88 128 ILE A C 1
ATOM 1035 O O . ILE A 1 128 ? -31.425 2.110 23.723 1.00 97.88 128 ILE A O 1
ATOM 1039 N N . VAL A 1 129 ? -32.345 2.503 25.747 1.00 96.88 129 VAL A N 1
ATOM 1040 C CA . VAL A 1 129 ? -33.165 3.651 25.342 1.00 96.88 129 VAL A CA 1
ATOM 1041 C C . VAL A 1 129 ? -32.677 4.898 26.055 1.00 96.88 129 VAL A C 1
ATOM 1043 O O . VAL A 1 129 ? -32.610 4.928 27.283 1.00 96.88 129 VAL A O 1
ATOM 1046 N N . TYR A 1 130 ? -32.385 5.947 25.293 1.00 93.44 130 TYR A N 1
ATOM 1047 C CA . TYR A 1 130 ? -32.052 7.255 25.850 1.00 93.44 130 TYR A CA 1
ATOM 1048 C C . TYR A 1 130 ? -32.601 8.357 24.948 1.00 93.44 130 TYR A C 1
ATOM 1050 O O . TYR A 1 130 ? -32.370 8.331 23.743 1.00 93.44 130 TYR A O 1
ATOM 1058 N N . ASN A 1 131 ? -33.345 9.309 25.523 1.00 92.06 131 ASN A N 1
ATOM 1059 C CA . ASN A 1 131 ? -34.049 10.367 24.782 1.00 92.06 131 ASN A CA 1
ATOM 1060 C C . ASN A 1 131 ? -34.905 9.837 23.612 1.00 92.06 131 ASN A C 1
ATOM 1062 O O . ASN A 1 131 ? -34.859 10.378 22.514 1.00 92.06 131 ASN A O 1
ATOM 1066 N N . ASP A 1 132 ? -35.659 8.759 23.856 1.00 95.50 132 ASP A N 1
ATOM 1067 C CA . ASP A 1 132 ? -36.482 8.045 22.863 1.00 95.50 132 ASP A CA 1
ATOM 1068 C C . ASP A 1 132 ? -35.706 7.406 21.692 1.00 95.50 132 ASP A C 1
ATOM 1070 O O . ASP A 1 132 ? -36.302 6.845 20.779 1.00 95.50 132 ASP A O 1
ATOM 1074 N N . GLU A 1 133 ? -34.372 7.415 21.717 1.00 96.12 133 GLU A N 1
ATOM 1075 C CA . GLU A 1 133 ? -33.551 6.784 20.686 1.00 96.12 133 GLU A CA 1
ATOM 1076 C C . GLU A 1 133 ? -33.039 5.412 21.134 1.00 96.12 133 GLU A C 1
ATOM 1078 O O . GLU A 1 133 ? -32.525 5.244 22.244 1.00 96.12 133 GLU A O 1
ATOM 1083 N N . VAL A 1 134 ? -33.100 4.448 20.215 1.00 97.44 134 VAL A N 1
ATOM 1084 C CA . VAL A 1 134 ? -32.446 3.142 20.325 1.00 97.44 134 VAL A CA 1
ATOM 1085 C C . VAL A 1 134 ? -31.339 3.068 19.284 1.00 97.44 134 VAL A C 1
ATOM 1087 O O . VAL A 1 134 ? -31.580 2.844 18.096 1.00 97.44 134 VAL A O 1
ATOM 1090 N N . LYS A 1 135 ? -30.102 3.288 19.729 1.00 97.88 135 LYS A N 1
ATOM 1091 C CA . LYS A 1 135 ? -28.902 3.199 18.886 1.00 97.88 135 LYS A CA 1
ATOM 1092 C C . LYS A 1 135 ? -28.338 1.787 18.960 1.00 97.88 135 LYS A C 1
ATOM 1094 O O . LYS A 1 135 ? -28.089 1.292 20.062 1.00 97.88 135 LYS A O 1
ATOM 1099 N N . LEU A 1 136 ? -28.088 1.169 17.804 1.00 98.38 136 LEU A N 1
ATOM 1100 C CA . LEU A 1 136 ? -27.495 -0.170 17.715 1.00 98.38 136 LEU A CA 1
ATOM 1101 C C . LEU A 1 136 ? -26.191 -0.246 18.516 1.00 98.38 136 LEU A C 1
ATOM 1103 O O . LEU A 1 136 ? -26.062 -1.089 19.400 1.00 98.38 136 LEU A O 1
ATOM 1107 N N . GLY A 1 137 ? -25.292 0.713 18.281 1.00 97.19 137 GLY A N 1
ATOM 1108 C CA . GLY A 1 137 ? -24.013 0.811 18.979 1.00 97.19 137 GLY A CA 1
ATOM 1109 C C . GLY A 1 137 ? -24.135 0.946 20.497 1.00 97.19 137 GLY A C 1
ATOM 1110 O O . GLY A 1 137 ? -23.345 0.382 21.245 1.00 97.19 137 GLY A O 1
ATOM 1111 N N . GLY A 1 138 ? -25.184 1.620 20.986 1.00 96.75 138 GLY A N 1
ATOM 1112 C CA . GLY A 1 138 ? -25.435 1.748 22.424 1.00 96.75 138 GLY A CA 1
ATOM 1113 C C . GLY A 1 138 ? -25.796 0.410 23.068 1.00 96.75 138 GLY A C 1
ATOM 1114 O O . GLY A 1 138 ? -25.308 0.092 24.148 1.00 96.75 138 GLY A O 1
ATOM 1115 N N . THR A 1 139 ? -26.605 -0.400 22.381 1.00 98.38 139 THR A N 1
ATOM 1116 C CA . THR A 1 139 ? -26.944 -1.755 22.843 1.00 98.38 139 THR A CA 1
ATOM 1117 C C . THR A 1 139 ? -25.741 -2.694 22.731 1.00 98.38 139 THR A C 1
ATOM 1119 O O . THR A 1 139 ? -25.470 -3.449 23.662 1.00 98.38 139 THR A O 1
ATOM 1122 N N . ALA A 1 140 ? -24.973 -2.600 21.643 1.00 98.81 140 ALA A N 1
ATOM 1123 C CA . ALA A 1 140 ? -23.763 -3.390 21.440 1.00 98.81 140 ALA A CA 1
ATOM 1124 C C . ALA A 1 140 ? -22.694 -3.113 22.511 1.00 98.81 140 ALA A C 1
ATOM 1126 O O . ALA A 1 140 ? -22.200 -4.042 23.149 1.00 98.81 140 ALA A O 1
ATOM 1127 N N . LEU A 1 141 ? -22.392 -1.842 22.788 1.00 98.62 141 LEU A N 1
ATOM 1128 C CA . LEU A 1 141 ? -21.409 -1.472 23.809 1.00 98.62 141 LEU A CA 1
ATOM 1129 C C . LEU A 1 141 ? -21.869 -1.806 25.229 1.00 98.62 141 LEU A C 1
ATOM 1131 O O . LEU A 1 141 ? -21.032 -2.120 26.071 1.00 98.62 141 LEU A O 1
ATOM 1135 N N . ALA A 1 142 ? -23.178 -1.812 25.502 1.00 98.75 142 ALA A N 1
ATOM 1136 C CA . ALA A 1 142 ? -23.696 -2.324 26.769 1.00 98.75 142 ALA A CA 1
ATOM 1137 C C . ALA A 1 142 ? -23.415 -3.828 26.932 1.00 98.75 142 ALA A C 1
ATOM 1139 O O . ALA A 1 142 ? -23.011 -4.255 28.012 1.00 98.75 142 ALA A O 1
ATOM 1140 N N . VAL A 1 143 ? -23.574 -4.626 25.869 1.00 98.88 143 VAL A N 1
ATOM 1141 C CA . VAL A 1 143 ? -23.194 -6.050 25.884 1.00 98.88 143 VAL A CA 1
ATOM 1142 C C . VAL A 1 143 ? -21.689 -6.201 26.102 1.00 98.88 143 VAL A C 1
ATOM 1144 O O . VAL A 1 143 ? -21.298 -6.933 27.004 1.00 98.88 143 VAL A O 1
ATOM 1147 N N . ILE A 1 144 ? -20.850 -5.474 25.356 1.00 98.81 144 ILE A N 1
ATOM 1148 C CA . ILE A 1 144 ? -19.381 -5.528 25.496 1.00 98.81 144 ILE A CA 1
ATOM 1149 C C . ILE A 1 144 ? -18.951 -5.203 26.934 1.00 98.81 144 ILE A C 1
ATOM 1151 O O . ILE A 1 144 ? -18.191 -5.957 27.538 1.00 98.81 144 ILE A O 1
ATOM 1155 N N . ALA A 1 145 ? -19.488 -4.131 27.521 1.00 98.81 145 ALA A N 1
ATOM 1156 C CA . ALA A 1 145 ? -19.175 -3.726 28.889 1.00 98.81 145 ALA A CA 1
ATOM 1157 C C . ALA A 1 145 ? -19.571 -4.779 29.938 1.00 98.81 145 ALA A C 1
ATOM 1159 O O . ALA A 1 145 ? -18.829 -5.026 30.889 1.00 98.81 145 ALA A O 1
ATOM 1160 N N . LEU A 1 146 ? -20.737 -5.414 29.777 1.00 98.88 146 LEU A N 1
ATOM 1161 C CA . LEU A 1 146 ? -21.216 -6.451 30.694 1.00 98.88 146 LEU A CA 1
ATOM 1162 C C . LEU A 1 146 ? -20.480 -7.788 30.508 1.00 98.88 146 LEU A C 1
ATOM 1164 O O . LEU A 1 146 ? -20.276 -8.503 31.494 1.00 98.88 146 LEU A O 1
ATOM 1168 N N . VAL A 1 147 ? -20.053 -8.115 29.283 1.00 98.81 147 VAL A N 1
ATOM 1169 C CA . VAL A 1 147 ? -19.184 -9.269 29.008 1.00 98.81 147 VAL A CA 1
ATOM 1170 C C . VAL A 1 147 ? -17.851 -9.071 29.718 1.00 98.81 147 VAL A C 1
ATOM 1172 O O . VAL A 1 147 ? -17.444 -9.944 30.482 1.00 98.81 147 VAL A O 1
ATOM 1175 N N . GLU A 1 148 ? -17.228 -7.903 29.555 1.00 98.56 148 GLU A N 1
ATOM 1176 C CA . GLU A 1 148 ? -15.958 -7.580 30.210 1.00 98.56 148 GLU A CA 1
ATOM 1177 C C . GLU A 1 148 ? -16.090 -7.618 31.736 1.00 98.56 148 GLU A C 1
ATOM 1179 O O . GLU A 1 148 ? -15.285 -8.247 32.420 1.00 98.56 148 GLU A O 1
ATOM 1184 N N . TYR A 1 149 ? -17.168 -7.047 32.289 1.00 98.75 149 TYR A N 1
ATOM 1185 C CA . TYR A 1 149 ? -17.466 -7.164 33.718 1.00 98.75 149 TYR A CA 1
ATOM 1186 C C . TYR A 1 149 ? -17.526 -8.627 34.175 1.00 98.75 149 TYR A C 1
ATOM 1188 O O . TYR A 1 149 ? -16.942 -8.982 35.202 1.00 98.75 149 TYR A O 1
ATOM 1196 N N . THR A 1 150 ? -18.217 -9.475 33.412 1.00 98.62 150 THR A N 1
ATOM 1197 C CA . THR A 1 150 ? -18.387 -10.899 33.729 1.00 98.62 150 THR A CA 1
ATOM 1198 C C . THR A 1 150 ? -17.050 -11.639 33.692 1.00 98.62 150 THR A C 1
ATOM 1200 O O . THR A 1 150 ? -16.771 -12.421 34.596 1.00 98.62 150 THR A O 1
ATOM 1203 N N . ILE A 1 151 ? -16.205 -11.370 32.692 1.00 97.62 151 ILE A N 1
ATOM 1204 C CA . ILE A 1 151 ? -14.871 -11.977 32.554 1.00 97.62 151 ILE A CA 1
ATOM 1205 C C . ILE A 1 151 ? -13.967 -11.561 33.716 1.00 97.62 151 ILE A C 1
ATOM 1207 O O . ILE A 1 151 ? -13.372 -12.412 34.374 1.00 97.62 151 ILE A O 1
ATOM 1211 N N . VAL A 1 152 ? -13.892 -10.260 33.999 1.00 97.50 152 VAL A N 1
ATOM 1212 C CA . VAL A 1 152 ? -12.941 -9.706 34.972 1.00 97.50 152 VAL A CA 1
ATOM 1213 C C . VAL A 1 152 ? -13.326 -10.037 36.417 1.00 97.50 152 VAL A C 1
ATOM 1215 O O . VAL A 1 152 ? -12.452 -10.232 37.262 1.00 97.50 152 VAL A O 1
ATOM 1218 N N . THR A 1 153 ? -14.623 -10.102 36.730 1.00 97.94 153 THR A N 1
ATOM 1219 C CA . THR A 1 153 ? -15.104 -10.345 38.106 1.00 97.94 153 THR A CA 1
ATOM 1220 C C . THR A 1 153 ? -15.539 -11.786 38.369 1.00 97.94 153 THR A C 1
ATOM 1222 O O . THR A 1 153 ? -15.647 -12.185 39.527 1.00 97.94 153 THR A O 1
ATOM 1225 N N . GLY A 1 154 ? -15.834 -12.558 37.320 1.00 97.62 154 GLY A N 1
ATOM 1226 C CA . GLY A 1 154 ? -16.487 -13.865 37.418 1.00 97.62 154 GLY A CA 1
ATOM 1227 C C . GLY A 1 154 ? -17.981 -13.809 37.777 1.00 97.62 154 GLY A C 1
ATOM 1228 O O . GLY A 1 154 ? -18.621 -14.856 37.872 1.00 97.62 154 GLY A O 1
ATOM 1229 N N . ASP A 1 155 ? -18.562 -12.622 37.984 1.00 97.69 155 ASP A N 1
ATOM 1230 C CA . ASP A 1 155 ? -19.970 -12.447 38.354 1.00 97.69 155 ASP A CA 1
ATOM 1231 C C . ASP A 1 155 ? -20.880 -12.499 37.118 1.00 97.69 155 ASP A C 1
ATOM 1233 O O . ASP A 1 155 ? -20.909 -11.586 36.293 1.00 97.69 155 ASP A O 1
ATOM 1237 N N . GLN A 1 156 ? -21.673 -13.566 37.023 1.00 97.44 156 GLN A N 1
ATOM 1238 C CA . GLN A 1 156 ? -22.543 -13.852 35.879 1.00 97.44 156 GLN A CA 1
ATOM 1239 C C . GLN A 1 156 ? -23.961 -13.271 36.000 1.00 97.44 156 GLN A C 1
ATOM 1241 O O . GLN A 1 156 ? -24.822 -13.584 35.173 1.00 97.44 156 GLN A O 1
ATOM 1246 N N . LYS A 1 157 ? -24.261 -12.426 36.998 1.00 97.75 157 LYS A N 1
ATOM 1247 C CA . LYS A 1 157 ? -25.641 -11.956 37.254 1.00 97.75 157 LYS A CA 1
ATOM 1248 C C . LYS A 1 157 ? -26.309 -11.240 36.075 1.00 97.75 157 LYS A C 1
ATOM 1250 O O . LYS A 1 157 ? -27.534 -11.197 36.004 1.00 97.75 157 LYS A O 1
ATOM 1255 N N . TYR A 1 158 ? -25.523 -10.686 35.151 1.00 98.25 158 TYR A N 1
ATOM 1256 C CA . TYR A 1 158 ? -26.031 -9.973 33.978 1.00 98.25 158 TYR A CA 1
ATOM 1257 C C . TYR A 1 158 ? -26.157 -10.844 32.724 1.00 98.25 158 TYR A C 1
ATOM 1259 O O . TYR A 1 158 ? -26.612 -10.340 31.700 1.00 98.25 158 TYR A O 1
ATOM 1267 N N . LEU A 1 159 ? -25.828 -12.140 32.778 1.00 98.19 159 LEU A N 1
ATOM 1268 C CA . LEU A 1 159 ? -25.845 -13.021 31.604 1.00 98.19 159 LEU A CA 1
ATOM 1269 C C . LEU A 1 159 ? -27.217 -13.074 30.919 1.00 98.19 159 LEU A C 1
ATOM 1271 O O . LEU A 1 159 ? -27.316 -12.907 29.706 1.00 98.19 159 LEU A O 1
ATOM 1275 N N . SER A 1 160 ? -28.296 -13.206 31.699 1.00 97.88 160 SER A N 1
ATOM 1276 C CA . SER A 1 160 ? -29.659 -13.175 31.148 1.00 97.88 160 SER A CA 1
ATOM 1277 C C . SER A 1 160 ? -29.998 -11.832 30.495 1.00 97.88 160 SER A C 1
ATOM 1279 O O . SER A 1 160 ? -30.730 -11.804 29.507 1.00 97.88 160 SER A O 1
ATOM 1281 N N . THR A 1 161 ? -29.492 -10.724 31.039 1.00 98.50 161 THR A N 1
ATOM 1282 C CA . THR A 1 161 ? -29.687 -9.384 30.475 1.00 98.50 161 THR A CA 1
ATOM 1283 C C . THR A 1 161 ? -28.919 -9.232 29.166 1.00 98.50 161 THR A C 1
ATOM 1285 O O . THR A 1 161 ? -29.482 -8.733 28.196 1.00 98.50 161 THR A O 1
ATOM 1288 N N . MET A 1 162 ? -27.671 -9.710 29.107 1.00 98.62 162 MET A N 1
ATOM 1289 C CA . MET A 1 162 ? -26.849 -9.692 27.893 1.00 98.62 162 MET A CA 1
ATOM 1290 C C . MET A 1 162 ? -27.487 -10.490 26.759 1.00 98.62 162 MET A C 1
ATOM 1292 O O . MET A 1 162 ? -27.561 -9.979 25.649 1.00 98.62 162 MET A O 1
ATOM 1296 N N . ASN A 1 163 ? -28.025 -11.681 27.042 1.00 98.56 163 ASN A N 1
ATOM 1297 C CA . ASN A 1 163 ? -28.738 -12.476 26.036 1.00 98.56 163 ASN A CA 1
ATOM 1298 C C . ASN A 1 163 ? -29.936 -11.712 25.458 1.00 98.56 163 ASN A C 1
ATOM 1300 O O . ASN A 1 163 ? -30.118 -11.671 24.248 1.00 98.56 163 ASN A O 1
ATOM 1304 N N . LYS A 1 164 ? -30.710 -11.023 26.305 1.00 98.62 164 LYS A N 1
ATOM 1305 C CA . LYS A 1 164 ? -31.843 -10.211 25.840 1.00 98.62 164 LYS A CA 1
ATOM 1306 C C . LYS A 1 164 ? -31.425 -8.969 25.054 1.00 98.62 164 LYS A C 1
ATOM 1308 O O . LYS A 1 164 ? -32.148 -8.570 24.146 1.00 98.62 164 LYS A O 1
ATOM 1313 N N . LEU A 1 165 ? -30.282 -8.364 25.376 1.00 98.81 165 LEU A N 1
ATOM 1314 C CA . LEU A 1 165 ? -29.700 -7.278 24.579 1.00 98.81 165 LEU A CA 1
ATOM 1315 C C . LEU A 1 165 ? -29.181 -7.794 23.228 1.00 98.81 165 LEU A C 1
ATOM 1317 O O . LEU A 1 165 ? -29.372 -7.142 22.204 1.00 98.81 165 LEU A O 1
ATOM 1321 N N . ALA A 1 166 ? -28.578 -8.983 23.201 1.00 98.75 166 ALA A N 1
ATOM 1322 C CA . ALA A 1 166 ? -28.137 -9.627 21.971 1.00 98.75 166 ALA A CA 1
ATOM 1323 C C . ALA A 1 166 ? -29.318 -10.020 21.071 1.00 98.75 166 ALA A C 1
ATOM 1325 O O . ALA A 1 166 ? -29.248 -9.776 19.870 1.00 98.75 166 ALA A O 1
ATOM 1326 N N . ASP A 1 167 ? -30.436 -10.496 21.636 1.00 98.69 167 ASP A N 1
ATOM 1327 C CA . ASP A 1 167 ? -31.685 -10.733 20.892 1.00 98.69 167 ASP A CA 1
ATOM 1328 C C . ASP A 1 167 ? -32.124 -9.477 20.105 1.00 98.69 167 ASP A C 1
ATOM 1330 O O . ASP A 1 167 ? -32.625 -9.589 18.985 1.00 98.69 167 ASP A O 1
ATOM 1334 N N . TYR A 1 168 ? -31.901 -8.268 20.642 1.00 98.62 168 TYR A N 1
ATOM 1335 C CA . TYR A 1 168 ? -32.194 -7.018 19.929 1.00 98.62 168 TYR A CA 1
ATOM 1336 C C . TYR A 1 168 ? -31.205 -6.735 18.789 1.00 98.62 168 TYR A C 1
ATOM 1338 O O . TYR A 1 168 ? -31.611 -6.231 17.737 1.00 98.62 168 TYR A O 1
ATOM 1346 N N . LEU A 1 169 ? -29.917 -7.057 18.965 1.00 98.75 169 LEU A N 1
ATOM 1347 C CA . LEU A 1 169 ? -28.929 -6.963 17.882 1.00 98.75 169 LEU A CA 1
ATOM 1348 C C . LEU A 1 169 ? -29.322 -7.891 16.727 1.00 98.75 169 LEU A C 1
ATOM 1350 O O . LEU A 1 169 ? -29.369 -7.441 15.584 1.00 98.75 169 LEU A O 1
ATOM 1354 N N . LEU A 1 170 ? -29.706 -9.136 17.036 1.00 98.62 170 LEU A N 1
ATOM 1355 C CA . LEU A 1 170 ? -30.205 -10.109 16.058 1.00 98.62 170 LEU A CA 1
ATOM 1356 C C . LEU A 1 170 ? -31.465 -9.595 15.344 1.00 98.62 170 LEU A C 1
ATOM 1358 O O . LEU A 1 170 ? -31.537 -9.623 14.118 1.00 98.62 170 LEU A O 1
ATOM 1362 N N . LEU A 1 171 ? -32.434 -9.054 16.092 1.00 97.69 171 LEU A N 1
ATOM 1363 C CA . LEU A 1 171 ? -33.650 -8.435 15.541 1.00 97.69 171 LEU A CA 1
ATOM 1364 C C . LEU A 1 171 ? -33.346 -7.239 14.620 1.00 97.69 171 LEU A C 1
ATOM 1366 O O . LEU A 1 171 ? -34.134 -6.908 13.732 1.00 97.69 171 LEU A O 1
ATOM 1370 N N . SER A 1 172 ? -32.223 -6.560 14.848 1.00 97.94 172 SER A N 1
ATOM 1371 C CA . SER A 1 172 ? -31.802 -5.386 14.082 1.00 97.94 172 SER A CA 1
ATOM 1372 C C . SER A 1 172 ? -30.985 -5.733 12.834 1.00 97.94 172 SER A C 1
ATOM 1374 O O . SER A 1 172 ? -30.642 -4.817 12.081 1.00 97.94 172 SER A O 1
ATOM 1376 N N . GLN A 1 173 ? -30.691 -7.015 12.591 1.00 98.50 173 GLN A N 1
ATOM 1377 C CA . GLN A 1 173 ? -30.013 -7.489 11.386 1.00 98.50 173 GLN A CA 1
ATOM 1378 C C . GLN A 1 173 ? -31.021 -7.813 10.278 1.00 98.50 173 GLN A C 1
ATOM 1380 O O . GLN A 1 173 ? -31.984 -8.555 10.475 1.00 98.50 173 GLN A O 1
ATOM 1385 N N . LYS A 1 174 ? -30.798 -7.271 9.082 1.00 98.19 174 LYS A N 1
ATOM 1386 C CA . LYS A 1 174 ? -31.550 -7.628 7.874 1.00 98.19 174 LYS A CA 1
ATOM 1387 C C . LYS A 1 174 ? -31.061 -8.976 7.337 1.00 98.19 174 LYS A C 1
ATOM 1389 O O . LYS A 1 174 ? -29.953 -9.416 7.629 1.00 98.19 174 LYS A O 1
ATOM 1394 N N . SER A 1 175 ? -31.843 -9.599 6.457 1.00 96.75 175 SER A N 1
ATOM 1395 C CA . SER A 1 175 ? -31.459 -10.862 5.804 1.00 96.75 175 SER A CA 1
ATOM 1396 C C . SER A 1 175 ? -30.186 -10.766 4.953 1.00 96.75 175 SER A C 1
ATOM 1398 O O . SER A 1 175 ? -29.581 -11.791 4.668 1.00 96.75 175 SER A O 1
ATOM 1400 N N . SER A 1 176 ? -29.789 -9.558 4.536 1.00 96.38 176 SER A N 1
ATOM 1401 C CA . SER A 1 176 ? -28.528 -9.292 3.831 1.00 96.38 176 SER A CA 1
ATOM 1402 C C . SER A 1 176 ? -27.293 -9.285 4.739 1.00 96.38 176 SER A C 1
ATOM 1404 O O . SER A 1 176 ? -26.189 -9.187 4.222 1.00 96.38 176 SER A O 1
ATOM 1406 N N . GLY A 1 177 ? -27.464 -9.318 6.065 1.00 97.69 177 GLY A N 1
ATOM 1407 C CA . GLY A 1 177 ? -26.391 -9.121 7.048 1.00 97.69 177 GLY A CA 1
ATOM 1408 C C . GLY A 1 177 ? -26.210 -7.667 7.500 1.00 97.69 177 GLY A C 1
ATOM 1409 O O . GLY A 1 177 ? -25.593 -7.420 8.536 1.00 97.69 177 GLY A O 1
ATOM 1410 N N . GLU A 1 178 ? -26.808 -6.706 6.789 1.00 98.12 178 GLU A N 1
ATOM 1411 C CA . GLU A 1 178 ? -26.805 -5.286 7.154 1.00 98.12 178 GLU A CA 1
ATOM 1412 C C . GLU A 1 178 ? -27.541 -5.036 8.478 1.00 98.12 178 GLU A C 1
ATOM 1414 O O . GLU A 1 178 ? -28.659 -5.516 8.677 1.00 98.12 178 GLU A O 1
ATOM 1419 N N . PHE A 1 179 ? -26.975 -4.201 9.352 1.00 98.50 179 PHE A N 1
ATOM 1420 C CA . PHE A 1 179 ? -27.653 -3.770 10.572 1.00 98.50 179 PHE A CA 1
ATOM 1421 C C . PHE A 1 179 ? -28.375 -2.427 10.437 1.00 98.50 179 PHE A C 1
ATOM 1423 O O . PHE A 1 179 ? -27.892 -1.475 9.825 1.00 98.50 179 PHE A O 1
ATOM 1430 N N . ILE A 1 180 ? -29.503 -2.315 11.132 1.00 98.12 180 ILE A N 1
ATOM 1431 C CA . ILE A 1 180 ? -30.230 -1.059 11.319 1.00 98.12 180 ILE A CA 1
ATOM 1432 C C . ILE A 1 180 ? -29.547 -0.236 12.413 1.00 98.12 180 ILE A C 1
ATOM 1434 O O . ILE A 1 180 ? -29.459 -0.663 13.561 1.00 98.12 180 ILE A O 1
ATOM 1438 N N . SER A 1 181 ? -29.086 0.968 12.069 1.00 97.44 181 SER A N 1
ATOM 1439 C CA . SER A 1 181 ? -28.269 1.795 12.969 1.00 97.44 181 SER A CA 1
ATOM 1440 C C . SER A 1 181 ? -29.056 2.442 14.113 1.00 97.44 181 SER A C 1
ATOM 1442 O O . SER A 1 181 ? -28.543 2.536 15.233 1.00 97.44 181 SER A O 1
ATOM 1444 N N . LYS A 1 182 ? -30.281 2.919 13.856 1.00 97.81 182 LYS A N 1
ATOM 1445 C CA . LYS A 1 182 ? -31.065 3.659 14.853 1.00 97.81 182 LYS A CA 1
ATOM 1446 C C . LYS A 1 182 ? -32.574 3.493 14.662 1.00 97.81 182 LYS A C 1
ATOM 1448 O O . LYS A 1 182 ? -33.065 3.497 13.534 1.00 97.81 182 LYS A O 1
ATOM 1453 N N . ARG A 1 183 ? -33.301 3.411 15.779 1.00 97.44 183 ARG A N 1
ATOM 1454 C CA . ARG A 1 183 ? -34.771 3.455 15.853 1.00 97.44 183 ARG A CA 1
ATOM 1455 C C . ARG A 1 183 ? -35.252 4.465 16.891 1.00 97.44 183 A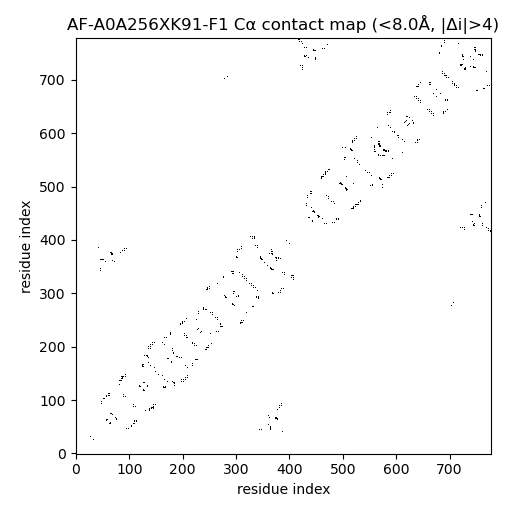RG A C 1
ATOM 1457 O O . ARG A 1 183 ? -34.489 4.827 17.789 1.00 97.44 183 ARG A O 1
ATOM 1464 N N . TYR A 1 184 ? -36.515 4.862 16.792 1.00 97.81 184 TYR A N 1
ATOM 1465 C CA . TYR A 1 184 ? -37.237 5.552 17.862 1.00 97.81 184 TYR A CA 1
ATOM 1466 C C . TYR A 1 184 ? -37.987 4.533 18.720 1.00 97.81 184 TYR A C 1
ATOM 1468 O O . TYR A 1 184 ? -38.660 3.649 18.191 1.00 97.81 184 TYR A O 1
ATOM 1476 N N . TYR A 1 185 ? -37.845 4.612 20.042 1.00 97.12 185 TYR A N 1
ATOM 1477 C CA . TYR A 1 185 ? -38.401 3.618 20.960 1.00 97.12 185 TYR A CA 1
ATOM 1478 C C . TYR A 1 185 ? -39.930 3.691 21.021 1.00 97.12 185 TYR A C 1
ATOM 1480 O O . TYR A 1 185 ? -40.594 2.658 20.962 1.00 97.12 185 TYR A O 1
ATOM 1488 N N . SER A 1 186 ? -40.490 4.900 21.096 1.00 96.25 186 SER A N 1
ATOM 1489 C CA . SER A 1 186 ? -41.931 5.137 21.212 1.00 96.25 186 SER A CA 1
ATOM 1490 C C . SER A 1 186 ? -42.743 4.649 20.007 1.00 96.25 186 SER A C 1
ATOM 1492 O O . SER A 1 186 ? -43.858 4.158 20.188 1.00 96.25 186 SER A O 1
ATOM 1494 N N . THR A 1 187 ? -42.195 4.758 18.792 1.00 96.31 187 THR A N 1
ATOM 1495 C CA . THR A 1 187 ? -42.886 4.402 17.539 1.00 96.31 187 THR A CA 1
ATOM 1496 C C . THR A 1 187 ? -42.382 3.103 16.908 1.00 96.31 187 THR A C 1
ATOM 1498 O O . THR A 1 187 ? -43.089 2.493 16.108 1.00 96.31 187 THR A O 1
ATOM 1501 N N . GLY A 1 188 ? -41.163 2.666 17.239 1.00 94.81 188 GLY A N 1
ATOM 1502 C CA . GLY A 1 188 ? -40.469 1.558 16.574 1.00 94.81 188 GLY A CA 1
ATOM 1503 C C . GLY A 1 188 ? -39.913 1.904 15.184 1.00 94.81 188 GLY A C 1
ATOM 1504 O O . GLY A 1 188 ? -39.282 1.049 14.547 1.00 94.81 188 GLY A O 1
ATOM 1505 N N . GLU A 1 189 ? -40.123 3.139 14.716 1.00 97.00 189 GLU A N 1
ATOM 1506 C CA . GLU A 1 189 ? -39.702 3.605 13.395 1.00 97.00 189 GLU A CA 1
ATOM 1507 C C . GLU A 1 189 ? -38.178 3.599 13.258 1.00 97.00 189 GLU A C 1
ATOM 1509 O O . GLU A 1 189 ? -37.436 3.907 14.194 1.00 97.00 189 GLU A O 1
ATOM 1514 N N . ILE A 1 190 ? -37.709 3.230 12.066 1.00 97.50 190 ILE A N 1
ATOM 1515 C CA . ILE A 1 190 ? -36.292 3.244 11.704 1.00 97.50 190 ILE A CA 1
ATOM 1516 C C . ILE A 1 190 ? -35.925 4.660 11.273 1.00 97.50 190 ILE A C 1
ATOM 1518 O O . ILE A 1 190 ? -36.636 5.271 10.483 1.00 97.50 190 ILE A O 1
ATOM 1522 N N . SER A 1 191 ? -34.806 5.168 11.778 1.00 96.19 191 SER A N 1
ATOM 1523 C CA . SER A 1 191 ? -34.248 6.443 11.331 1.00 96.19 191 SER A CA 1
ATOM 1524 C C . SER A 1 191 ? -33.370 6.245 10.095 1.00 96.19 191 SER A C 1
ATOM 1526 O O . SER A 1 191 ? -32.653 5.251 10.007 1.00 96.19 191 SER A O 1
ATOM 1528 N N . ASP A 1 192 ? -33.340 7.241 9.207 1.00 94.69 192 ASP A N 1
ATOM 1529 C CA . ASP A 1 192 ? -32.460 7.267 8.024 1.00 94.69 192 ASP A CA 1
ATOM 1530 C C . ASP A 1 192 ? -30.961 7.400 8.363 1.00 94.69 192 ASP A C 1
ATOM 1532 O O . ASP A 1 192 ? -30.102 7.334 7.486 1.00 94.69 192 ASP A O 1
ATOM 1536 N N . PHE A 1 193 ? -30.617 7.608 9.637 1.00 95.75 193 PHE A N 1
ATOM 1537 C CA . PHE A 1 193 ? -29.229 7.685 10.077 1.00 95.75 193 PHE A CA 1
ATOM 1538 C C . PHE A 1 193 ? -28.524 6.330 9.942 1.00 95.75 193 PHE A C 1
ATOM 1540 O O . PHE A 1 193 ? -28.925 5.355 10.579 1.00 95.75 193 PHE A O 1
ATOM 1547 N N . VAL A 1 194 ? -27.411 6.305 9.205 1.00 94.38 194 VAL A N 1
ATOM 1548 C CA . VAL A 1 194 ? -26.522 5.144 9.064 1.00 94.38 194 VAL A CA 1
ATOM 1549 C C . VAL A 1 194 ? -25.162 5.468 9.681 1.00 94.38 194 VAL A C 1
ATOM 1551 O O . VAL A 1 194 ? -24.543 6.477 9.350 1.00 94.38 194 VAL A O 1
ATOM 1554 N N . SER A 1 195 ? -24.695 4.616 10.592 1.00 95.62 195 SER A N 1
ATOM 1555 C CA . SER A 1 195 ? -23.385 4.749 11.238 1.00 95.62 195 SER A CA 1
ATOM 1556 C C . SER A 1 195 ? -22.355 3.844 10.573 1.00 95.62 195 SER A C 1
ATOM 1558 O O . SER A 1 195 ? -22.604 2.652 10.398 1.00 95.62 195 SER A O 1
ATOM 1560 N N . GLY A 1 196 ? -21.166 4.383 10.296 1.00 94.31 196 GLY A N 1
ATOM 1561 C CA . GLY A 1 196 ? -20.031 3.594 9.811 1.00 94.31 196 GLY A CA 1
ATOM 1562 C C . GLY A 1 196 ? -19.474 2.598 10.837 1.00 94.31 196 GLY A C 1
ATOM 1563 O O . GLY A 1 196 ? -18.890 1.605 10.426 1.00 94.31 196 GLY A O 1
ATOM 1564 N N . TYR A 1 197 ? -19.695 2.827 12.141 1.00 96.88 197 TYR A N 1
ATOM 1565 C CA . TYR A 1 197 ? -19.052 2.077 13.236 1.00 96.88 197 TYR A CA 1
ATOM 1566 C C . TYR A 1 197 ? -19.997 1.141 14.005 1.00 96.88 197 TYR A C 1
ATOM 1568 O O . TYR A 1 197 ? -19.555 0.148 14.575 1.00 96.88 197 TYR A O 1
ATOM 1576 N N . TYR A 1 198 ? -21.306 1.426 14.031 1.00 98.31 198 TYR A N 1
ATOM 1577 C CA . TYR A 1 198 ? -22.257 0.610 14.805 1.00 98.31 198 TYR A CA 1
ATOM 1578 C C . TYR A 1 198 ? -22.327 -0.855 14.348 1.00 98.31 198 TYR A C 1
ATOM 1580 O O . TYR A 1 198 ? -22.474 -1.721 15.211 1.00 98.31 198 TYR A O 1
ATOM 1588 N N . PRO A 1 199 ? -22.216 -1.174 13.042 1.00 98.50 199 PRO A N 1
ATOM 1589 C CA . PRO A 1 199 ? -22.129 -2.564 12.610 1.00 98.50 199 PRO A CA 1
ATOM 1590 C C . PRO A 1 199 ? -20.910 -3.297 13.185 1.00 98.50 199 PRO A C 1
ATOM 1592 O O . PRO A 1 199 ? -21.061 -4.428 13.638 1.00 98.50 199 PRO A O 1
ATOM 1595 N N . GLY A 1 200 ? -19.736 -2.652 13.225 1.00 98.44 200 GLY A N 1
ATOM 1596 C CA . GLY A 1 200 ? -18.526 -3.210 13.838 1.00 98.44 200 GLY A CA 1
ATOM 1597 C C . GLY A 1 200 ? -18.685 -3.436 15.345 1.00 98.44 200 GLY A C 1
ATOM 1598 O O . GLY A 1 200 ? -18.337 -4.502 15.848 1.00 98.44 200 GLY A O 1
ATOM 1599 N N . GLU A 1 201 ? -19.295 -2.482 16.060 1.00 98.75 201 GLU A N 1
ATOM 1600 C CA . GLU A 1 201 ? -19.619 -2.612 17.492 1.00 98.75 201 GLU A CA 1
ATOM 1601 C C . GLU A 1 201 ? -20.559 -3.802 17.751 1.00 98.75 201 GLU A C 1
ATOM 1603 O O . GLU 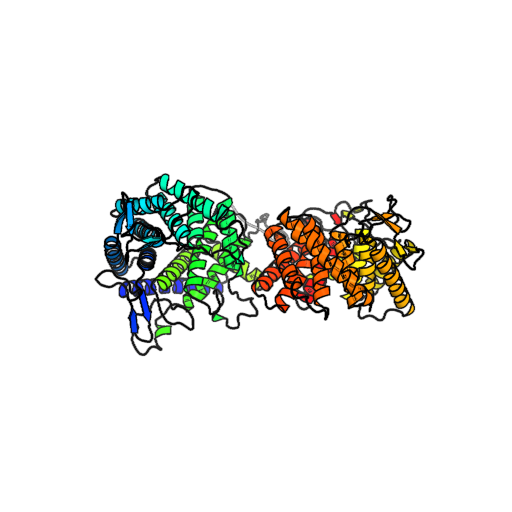A 1 201 ? -20.318 -4.602 18.657 1.00 98.75 201 GLU A O 1
ATOM 1608 N N . ALA A 1 202 ? -21.618 -3.946 16.946 1.00 98.88 202 ALA A N 1
ATOM 1609 C CA . ALA A 1 202 ? -22.570 -5.051 17.060 1.00 98.88 202 ALA A CA 1
ATOM 1610 C C . ALA A 1 202 ? -21.913 -6.406 16.773 1.00 98.88 202 ALA A C 1
ATOM 1612 O O . ALA A 1 202 ? -22.128 -7.355 17.525 1.00 98.88 202 ALA A O 1
ATOM 1613 N N . LEU A 1 203 ? -21.077 -6.485 15.735 1.00 98.75 203 LEU A N 1
ATOM 1614 C CA . LEU A 1 203 ? -20.315 -7.689 15.402 1.00 98.75 203 LEU A CA 1
ATOM 1615 C C . LEU A 1 203 ? -19.409 -8.101 16.568 1.00 98.75 203 LEU A C 1
ATOM 1617 O O . LEU A 1 203 ? -19.451 -9.253 17.000 1.00 98.75 203 LEU A O 1
ATOM 1621 N N . LEU A 1 204 ? -18.659 -7.151 17.141 1.00 98.88 204 LEU A N 1
ATOM 1622 C CA . LEU A 1 204 ? -17.799 -7.414 18.295 1.00 98.88 204 LEU A CA 1
ATOM 1623 C C . LEU A 1 204 ? -18.606 -7.904 19.503 1.00 98.88 204 LEU A C 1
ATOM 1625 O O . LEU A 1 204 ? -18.218 -8.877 20.146 1.00 98.88 204 LEU A O 1
ATOM 1629 N N . ALA A 1 205 ? -19.741 -7.267 19.802 1.00 98.88 205 ALA A N 1
ATOM 1630 C CA . ALA A 1 205 ? -20.613 -7.667 20.905 1.00 98.88 205 ALA A CA 1
ATOM 1631 C C . ALA A 1 205 ? -21.107 -9.116 20.762 1.00 98.88 205 ALA A C 1
ATOM 1633 O O . ALA A 1 205 ? -21.088 -9.872 21.736 1.00 98.88 205 ALA A O 1
ATOM 1634 N N . LEU A 1 206 ? -21.505 -9.513 19.548 1.00 98.94 206 LEU A N 1
ATOM 1635 C CA . LEU A 1 206 ? -21.936 -10.877 19.238 1.00 98.94 206 LEU A CA 1
ATOM 1636 C C . LEU A 1 206 ? -20.790 -11.883 19.422 1.00 98.94 206 LEU A C 1
ATOM 1638 O O . LEU A 1 206 ? -20.979 -12.885 20.112 1.00 98.94 206 LEU A O 1
ATOM 1642 N N . CYS A 1 207 ? -19.595 -11.597 18.892 1.00 98.81 207 CYS A N 1
ATOM 1643 C CA . CYS A 1 207 ? -18.403 -12.437 19.073 1.00 98.81 207 CYS A CA 1
ATOM 1644 C C . CYS A 1 207 ? -18.025 -12.601 20.555 1.00 98.81 207 CYS A C 1
ATOM 1646 O O . CYS A 1 207 ? -17.786 -13.714 21.033 1.00 98.81 207 CYS A O 1
ATOM 1648 N N . ARG A 1 208 ? -18.008 -11.501 21.312 1.00 98.56 208 ARG A N 1
ATOM 1649 C CA . ARG A 1 208 ? -17.634 -11.502 22.732 1.00 98.56 208 ARG A CA 1
ATOM 1650 C C . ARG A 1 208 ? -18.649 -12.258 23.583 1.00 98.56 208 ARG A C 1
ATOM 1652 O O . ARG A 1 208 ? -18.246 -13.076 24.407 1.00 98.56 208 ARG A O 1
ATOM 1659 N N . LEU A 1 209 ? -19.952 -12.072 23.364 1.00 98.81 209 LEU A N 1
ATOM 1660 C CA . LEU A 1 209 ? -20.968 -12.834 24.096 1.00 98.81 209 LEU A CA 1
ATOM 1661 C C . LEU A 1 209 ? -20.996 -14.315 23.686 1.00 98.81 209 LEU A C 1
ATOM 1663 O O . LEU A 1 209 ? -21.194 -15.180 24.545 1.00 98.81 209 LEU A O 1
ATOM 1667 N N . TYR A 1 210 ? -20.747 -14.628 22.411 1.00 98.75 210 TYR A N 1
ATOM 1668 C CA . TYR A 1 210 ? -20.575 -16.007 21.950 1.00 98.75 210 TYR A CA 1
ATOM 1669 C C . TYR A 1 210 ? -19.457 -16.718 22.719 1.00 98.75 210 TYR A C 1
ATOM 1671 O O . TYR A 1 210 ? -19.651 -17.850 23.157 1.00 98.75 210 TYR A O 1
ATOM 1679 N N . SER A 1 211 ? -18.335 -16.042 22.992 1.00 97.44 211 SER A N 1
ATOM 1680 C CA . SER A 1 211 ? -17.231 -16.638 23.758 1.00 97.44 211 SER A CA 1
ATOM 1681 C C . SER A 1 211 ? -17.647 -17.140 25.153 1.00 97.44 211 SER A C 1
ATOM 1683 O O . SER A 1 211 ? -17.117 -18.148 25.621 1.00 97.44 211 SER A O 1
ATOM 1685 N N . LEU A 1 212 ? -18.646 -16.503 25.783 1.00 97.19 212 LEU A N 1
ATOM 1686 C CA . LEU A 1 212 ? -19.183 -16.899 27.090 1.00 97.19 212 LEU A CA 1
ATOM 1687 C C . LEU A 1 212 ? -20.306 -17.939 27.005 1.00 97.19 212 LEU A C 1
ATOM 1689 O O . LEU A 1 212 ? -20.426 -18.791 27.882 1.00 97.19 212 LEU A O 1
ATOM 1693 N N . THR A 1 213 ? -21.169 -17.831 25.994 1.00 97.56 213 THR A N 1
ATOM 1694 C CA . THR A 1 213 ? -22.446 -18.569 25.931 1.00 97.56 213 T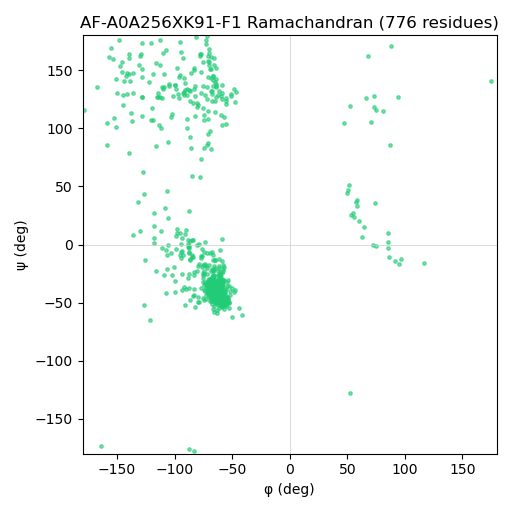HR A CA 1
ATOM 1695 C C . THR A 1 213 ? -22.410 -19.775 25.008 1.00 97.56 213 THR A C 1
ATOM 1697 O O . THR A 1 213 ? -23.186 -20.708 25.203 1.00 97.56 213 THR A O 1
ATOM 1700 N N . GLN A 1 214 ? -21.532 -19.748 24.003 1.00 97.44 214 GLN A N 1
ATOM 1701 C CA . GLN A 1 214 ? -21.492 -20.692 22.889 1.00 97.44 214 GLN A CA 1
ATOM 1702 C C . GLN A 1 214 ? -22.829 -20.783 22.118 1.00 97.44 214 GLN A C 1
ATOM 1704 O O . GLN A 1 214 ? -23.102 -21.793 21.470 1.00 97.44 214 GLN A O 1
ATOM 1709 N N . ASP A 1 215 ? -23.676 -19.741 22.163 1.00 98.12 215 ASP A N 1
ATOM 1710 C CA . ASP A 1 215 ? -24.916 -19.692 21.376 1.00 98.12 215 ASP A CA 1
ATOM 1711 C C . ASP A 1 215 ? -24.596 -19.420 19.901 1.00 98.12 215 ASP A C 1
ATOM 1713 O O . ASP A 1 215 ? -24.242 -18.306 19.505 1.00 98.12 215 ASP A O 1
ATOM 1717 N N . THR A 1 216 ? -24.748 -20.451 19.072 1.00 98.06 216 THR A N 1
ATOM 1718 C CA . THR A 1 216 ? -24.414 -20.415 17.644 1.00 98.06 216 THR A CA 1
ATOM 1719 C C . THR A 1 216 ? -25.173 -19.344 16.866 1.00 98.06 216 THR A C 1
ATOM 1721 O O . THR A 1 216 ? -24.648 -18.860 15.868 1.00 98.06 216 THR A O 1
ATOM 1724 N N . LYS A 1 217 ? -26.352 -18.897 17.325 1.00 98.25 217 LYS A N 1
ATOM 1725 C CA . LYS A 1 217 ? -27.095 -17.808 16.662 1.00 98.25 217 LYS A CA 1
ATOM 1726 C C . LYS A 1 217 ? -26.303 -16.502 16.645 1.00 98.25 217 LYS A C 1
ATOM 1728 O O . LYS A 1 217 ? -26.397 -15.738 15.686 1.00 98.25 217 LYS A O 1
ATOM 1733 N N . LEU A 1 218 ? -25.526 -16.252 17.700 1.00 98.81 218 LEU A N 1
ATOM 1734 C CA . LEU A 1 218 ? -24.675 -15.069 17.807 1.00 98.81 218 LEU A CA 1
ATOM 1735 C C . LEU A 1 218 ? -23.531 -15.140 16.794 1.00 98.81 218 LEU A C 1
ATOM 1737 O O . LEU A 1 218 ? -23.278 -14.166 16.087 1.00 98.81 218 LEU A O 1
ATOM 1741 N N . LEU A 1 219 ? -22.885 -16.306 16.684 1.00 98.69 219 LEU A N 1
ATOM 1742 C CA . LEU A 1 219 ? -21.808 -16.533 15.723 1.00 98.69 219 LEU A CA 1
ATOM 1743 C C . LEU A 1 219 ? -22.311 -16.425 14.278 1.00 98.69 219 LEU A C 1
ATOM 1745 O O . LEU A 1 219 ? -21.688 -15.744 13.468 1.00 98.69 219 LEU A O 1
ATOM 1749 N N . ASP A 1 220 ? -23.451 -17.038 13.956 1.00 98.62 220 ASP A N 1
ATOM 1750 C CA . ASP A 1 220 ? -24.036 -16.981 12.611 1.00 98.62 220 ASP A CA 1
ATOM 1751 C C . ASP A 1 220 ? -24.380 -15.540 12.199 1.00 98.62 220 ASP A C 1
ATOM 1753 O O . ASP A 1 220 ? -24.112 -15.123 11.069 1.00 98.62 220 ASP A O 1
ATOM 1757 N N . SER A 1 221 ? -24.909 -14.743 13.132 1.00 98.75 221 SER A N 1
ATOM 1758 C CA . SER A 1 221 ? -25.179 -13.322 12.903 1.00 98.75 221 SER A CA 1
ATOM 1759 C C . SER A 1 221 ? -23.896 -12.505 12.719 1.00 98.75 221 SER A C 1
ATOM 1761 O O . SER A 1 221 ? -23.835 -11.672 11.811 1.00 98.75 221 SER A O 1
ATOM 1763 N N . ALA A 1 222 ? -22.847 -12.777 13.504 1.00 98.81 222 ALA A N 1
ATOM 1764 C CA . ALA A 1 222 ? -21.544 -12.128 13.352 1.00 98.81 222 ALA A CA 1
ATOM 1765 C C . ALA A 1 222 ? -20.903 -12.429 11.983 1.00 98.81 222 ALA A C 1
ATOM 1767 O O . ALA A 1 222 ? -20.384 -11.521 11.335 1.00 98.81 222 ALA A O 1
ATOM 1768 N N . VAL A 1 223 ? -21.009 -13.674 11.501 1.00 98.81 223 VAL A N 1
ATOM 1769 C CA . VAL A 1 223 ? -20.558 -14.080 10.157 1.00 98.81 223 VAL A CA 1
ATOM 1770 C C . VAL A 1 223 ? -21.309 -13.317 9.068 1.00 98.81 223 VAL A C 1
ATOM 1772 O O . VAL A 1 223 ? -20.682 -12.762 8.168 1.00 98.81 223 VAL A O 1
ATOM 1775 N N . SER A 1 224 ? -22.640 -13.259 9.163 1.00 98.62 224 SER A N 1
ATOM 1776 C CA . SER A 1 224 ? -23.485 -12.541 8.199 1.00 98.62 224 SER A CA 1
ATOM 1777 C C . SER A 1 224 ? -23.149 -11.044 8.153 1.00 98.62 224 SER A C 1
ATOM 1779 O O . SER A 1 224 ? -23.019 -10.456 7.079 1.00 98.62 224 SER A O 1
ATOM 1781 N N . ALA A 1 225 ? -22.906 -10.434 9.317 1.00 98.69 225 ALA A N 1
ATOM 1782 C CA . ALA A 1 225 ? -22.472 -9.046 9.409 1.00 98.69 225 ALA A CA 1
ATOM 1783 C C . ALA A 1 225 ? -21.096 -8.829 8.765 1.00 98.69 225 ALA A C 1
ATOM 1785 O O . ALA A 1 225 ? -20.944 -7.904 7.972 1.00 98.69 225 ALA A O 1
ATOM 1786 N N . ALA A 1 226 ? -20.109 -9.685 9.059 1.00 98.75 226 ALA A N 1
ATOM 1787 C CA . ALA A 1 226 ? -18.775 -9.590 8.465 1.00 98.75 226 ALA A CA 1
ATOM 1788 C C . ALA A 1 226 ? -18.848 -9.656 6.936 1.00 98.75 226 ALA A C 1
ATOM 1790 O O . ALA A 1 226 ? -18.277 -8.812 6.251 1.00 98.75 226 ALA A O 1
ATOM 1791 N N . GLN A 1 227 ? -19.602 -10.621 6.402 1.00 98.31 227 GLN A N 1
ATOM 1792 C CA . GLN A 1 227 ? -19.783 -10.780 4.961 1.00 98.31 227 GLN A CA 1
ATOM 1793 C C . GLN A 1 227 ? -20.404 -9.536 4.324 1.00 98.31 227 GLN A C 1
ATOM 1795 O O . GLN A 1 227 ? -19.885 -9.067 3.317 1.00 98.31 227 GLN A O 1
ATOM 1800 N N . TYR A 1 228 ? -21.440 -8.951 4.930 1.00 98.44 228 TYR A N 1
ATOM 1801 C CA . TYR A 1 228 ? -22.032 -7.713 4.423 1.00 98.44 228 TYR A CA 1
ATOM 1802 C C . TYR A 1 228 ? -21.033 -6.545 4.412 1.00 98.44 228 TYR A C 1
ATOM 1804 O O . TYR A 1 228 ? -20.920 -5.822 3.420 1.00 98.44 228 TYR A O 1
ATOM 1812 N N . LEU A 1 229 ? -20.290 -6.343 5.505 1.00 98.19 229 LEU A N 1
ATOM 1813 C CA . LEU A 1 229 ? -19.340 -5.229 5.592 1.00 98.19 229 LEU A CA 1
ATOM 1814 C C . LEU A 1 229 ? -18.221 -5.372 4.549 1.00 98.19 229 LEU A C 1
ATOM 1816 O O . LEU A 1 229 ? -17.877 -4.401 3.884 1.00 98.19 229 LEU A O 1
ATOM 1820 N N . ILE A 1 230 ? -17.728 -6.590 4.331 1.00 97.44 230 ILE A N 1
ATOM 1821 C CA . ILE A 1 230 ? -16.611 -6.855 3.417 1.00 97.44 230 ILE A CA 1
ATOM 1822 C C . ILE A 1 230 ? -17.062 -6.860 1.952 1.00 97.44 230 ILE A C 1
ATOM 1824 O O . ILE A 1 230 ? -16.452 -6.207 1.109 1.00 97.44 230 ILE A O 1
ATOM 1828 N N . LEU A 1 231 ? -18.126 -7.602 1.640 1.00 95.81 231 LEU A N 1
ATOM 1829 C CA . LEU A 1 231 ? -18.517 -7.933 0.265 1.00 95.81 231 LEU A CA 1
ATOM 1830 C C . LEU A 1 231 ? -19.576 -6.988 -0.311 1.00 95.81 231 LEU A C 1
ATOM 1832 O O . LEU A 1 231 ? -19.869 -7.054 -1.503 1.00 95.81 231 LEU A O 1
ATOM 1836 N N . ASN A 1 232 ? -20.159 -6.110 0.510 1.00 94.69 232 ASN A N 1
ATOM 1837 C CA . ASN A 1 232 ? -21.167 -5.150 0.062 1.00 94.69 232 ASN A CA 1
ATOM 1838 C C . ASN A 1 232 ? -20.817 -3.710 0.438 1.00 94.69 232 ASN A C 1
ATOM 1840 O O . ASN A 1 232 ? -20.827 -2.853 -0.442 1.00 94.69 232 ASN A O 1
ATOM 1844 N N . ARG A 1 233 ? -20.510 -3.427 1.713 1.00 94.38 233 ARG A N 1
ATOM 1845 C CA . ARG A 1 233 ? -20.201 -2.054 2.161 1.00 94.38 233 ARG A CA 1
ATOM 1846 C C . ARG A 1 233 ? -18.869 -1.565 1.584 1.00 94.38 233 ARG A C 1
ATOM 1848 O O . ARG A 1 233 ? -18.818 -0.453 1.069 1.00 94.38 233 ARG A O 1
ATOM 1855 N N . ASP A 1 234 ? -17.829 -2.399 1.640 1.00 93.56 234 ASP A N 1
ATOM 1856 C CA . ASP A 1 234 ? -16.448 -1.953 1.405 1.00 93.56 234 ASP A CA 1
ATOM 1857 C C . ASP A 1 234 ? -15.808 -2.464 0.104 1.00 93.56 234 ASP A C 1
ATOM 1859 O O . ASP A 1 234 ? -14.669 -2.097 -0.207 1.00 93.56 234 ASP A O 1
ATOM 1863 N N . VAL A 1 235 ? -16.513 -3.307 -0.659 1.00 87.38 235 VAL A N 1
ATOM 1864 C CA . VAL A 1 235 ? -15.960 -4.015 -1.829 1.00 87.38 235 VAL A CA 1
ATOM 1865 C C . VAL A 1 235 ? -15.373 -3.065 -2.881 1.00 87.38 235 VAL A C 1
ATOM 1867 O O . VAL A 1 235 ? -14.271 -3.302 -3.361 1.00 87.38 235 VAL A O 1
ATOM 1870 N N . ASN A 1 236 ? -16.044 -1.942 -3.153 1.00 79.56 236 ASN A N 1
ATOM 1871 C CA . ASN A 1 236 ? -15.641 -0.973 -4.180 1.00 79.56 236 ASN A CA 1
ATOM 1872 C C . ASN A 1 236 ? -14.889 0.247 -3.622 1.00 79.56 236 ASN A C 1
ATOM 1874 O O . ASN A 1 236 ? -14.671 1.209 -4.354 1.00 79.56 236 ASN A O 1
ATOM 1878 N N . LEU A 1 237 ? -14.549 0.254 -2.330 1.00 73.94 237 LEU A N 1
ATOM 1879 C CA . LEU A 1 237 ? -13.835 1.375 -1.718 1.00 73.94 237 LEU A CA 1
ATOM 1880 C C . LEU A 1 237 ? -12.327 1.206 -1.904 1.00 73.94 237 LEU A C 1
ATOM 1882 O O . LEU A 1 237 ? -11.777 0.135 -1.617 1.00 73.94 237 LEU A O 1
ATOM 1886 N N . SER A 1 238 ? -11.653 2.266 -2.340 1.00 64.38 238 SER A N 1
ATOM 1887 C CA . SER A 1 238 ? -10.191 2.355 -2.305 1.00 64.38 238 SER A CA 1
ATOM 1888 C C . SER A 1 238 ? -9.687 2.487 -0.862 1.00 64.38 238 SER A C 1
ATOM 1890 O O . SER A 1 238 ? -10.459 2.747 0.065 1.00 64.38 238 SER A O 1
ATOM 1892 N N . ILE A 1 239 ? -8.387 2.268 -0.644 1.00 68.31 239 ILE A N 1
ATOM 1893 C CA . ILE A 1 239 ? -7.768 2.296 0.694 1.00 68.31 239 ILE A CA 1
ATOM 1894 C C . ILE A 1 239 ? -8.029 3.634 1.412 1.00 68.31 239 ILE A C 1
ATOM 1896 O O . ILE A 1 239 ? -8.327 3.632 2.603 1.00 68.31 239 ILE A O 1
ATOM 1900 N N . ASP A 1 240 ? -7.990 4.757 0.695 1.00 60.72 240 ASP A N 1
ATOM 1901 C CA . ASP A 1 240 ? -8.224 6.109 1.218 1.00 60.72 240 ASP A CA 1
ATOM 1902 C C . ASP A 1 240 ? -9.692 6.397 1.585 1.00 60.72 240 ASP A C 1
ATOM 1904 O O . ASP A 1 240 ? -9.972 7.285 2.393 1.00 60.72 240 ASP A O 1
ATOM 1908 N N . GLN A 1 241 ? -10.630 5.625 1.032 1.00 76.75 241 GLN A N 1
ATOM 1909 C CA . GLN A 1 241 ? -12.070 5.773 1.258 1.00 76.75 241 GLN A CA 1
ATOM 1910 C C . GLN A 1 241 ? -12.604 4.871 2.374 1.00 76.75 241 GLN A C 1
ATOM 1912 O O . GLN A 1 241 ? -13.754 5.024 2.798 1.00 76.75 241 GLN A O 1
ATOM 1917 N N . LEU A 1 242 ? -11.807 3.908 2.844 1.00 84.00 242 LEU A N 1
ATOM 1918 C CA . LEU A 1 242 ? -12.240 2.979 3.879 1.00 84.00 242 LEU A CA 1
ATOM 1919 C C . LEU A 1 242 ? -12.469 3.685 5.210 1.00 84.00 242 LEU A C 1
ATOM 1921 O O . LEU A 1 242 ? -11.693 4.527 5.659 1.00 84.00 242 LEU A O 1
ATOM 1925 N N . ASN A 1 243 ? -13.507 3.248 5.919 1.00 89.31 243 ASN A N 1
ATOM 1926 C CA . ASN A 1 243 ? -13.630 3.582 7.328 1.00 89.31 243 ASN A CA 1
ATOM 1927 C C . ASN A 1 243 ? -12.515 2.877 8.108 1.00 89.31 243 ASN A C 1
ATOM 1929 O O . ASN A 1 243 ? -12.336 1.665 7.994 1.00 89.31 243 ASN A O 1
ATOM 1933 N N . HIS A 1 244 ? -11.814 3.615 8.970 1.00 94.56 244 HIS A N 1
ATOM 1934 C CA . HIS A 1 244 ? -10.829 3.054 9.901 1.00 94.56 244 HIS A CA 1
ATOM 1935 C C . HIS A 1 244 ? -11.560 2.405 11.092 1.00 94.56 244 HIS A C 1
ATOM 1937 O O . HIS A 1 244 ? -11.430 2.825 12.246 1.00 94.56 244 HIS A O 1
ATOM 1943 N N . ASP A 1 245 ? -12.425 1.437 10.792 1.00 97.25 245 ASP A N 1
ATOM 1944 C CA . ASP A 1 245 ? -13.357 0.811 11.724 1.00 97.25 245 ASP A CA 1
ATOM 1945 C C . ASP A 1 245 ? -12.621 -0.154 12.667 1.00 97.25 245 ASP A C 1
ATOM 1947 O O . ASP A 1 245 ? -12.537 -1.361 12.453 1.00 97.25 245 ASP A O 1
ATOM 1951 N N . HIS A 1 246 ? -12.047 0.408 13.730 1.00 98.06 246 HIS A N 1
ATOM 1952 C CA . HIS A 1 246 ? -11.344 -0.344 14.769 1.00 98.06 246 HIS A CA 1
ATOM 1953 C C . HIS A 1 246 ? -12.217 -1.388 15.480 1.00 98.06 246 HIS A C 1
ATOM 1955 O O . HIS A 1 246 ? -11.701 -2.430 15.886 1.00 98.06 246 HIS A O 1
ATOM 1961 N N . TRP A 1 247 ? -13.529 -1.152 15.598 1.00 98.56 247 TRP A N 1
ATOM 1962 C CA . TRP A 1 247 ? -14.455 -2.139 16.150 1.00 98.56 247 TRP A CA 1
ATOM 1963 C C . TRP A 1 247 ? -14.551 -3.360 15.247 1.00 98.56 247 TRP A C 1
ATOM 1965 O O . TRP A 1 247 ? -14.466 -4.482 15.741 1.00 98.56 247 TRP A O 1
ATOM 1975 N N . LEU A 1 248 ? -14.642 -3.148 13.930 1.00 98.75 248 LEU A N 1
ATOM 1976 C CA . LEU A 1 248 ? -14.590 -4.236 12.959 1.00 98.75 248 LEU A CA 1
ATOM 1977 C C . LEU A 1 248 ? -13.256 -4.990 13.022 1.00 98.75 248 LEU A C 1
ATOM 1979 O O . LEU A 1 248 ? -13.279 -6.213 13.037 1.00 98.75 248 LEU A O 1
ATOM 1983 N N . LEU A 1 249 ? -12.112 -4.308 13.133 1.00 98.75 249 LEU A N 1
ATOM 1984 C CA . LEU A 1 249 ? -10.808 -4.980 13.274 1.00 98.75 249 LEU A CA 1
ATOM 1985 C C . LEU A 1 249 ? -10.742 -5.885 14.514 1.00 98.75 249 LEU A C 1
ATOM 1987 O O . LEU A 1 249 ? -10.340 -7.046 14.414 1.00 98.75 249 LEU A O 1
ATOM 1991 N N . MET A 1 250 ? -11.203 -5.395 15.670 1.00 98.81 250 MET A N 1
ATOM 1992 C CA . MET A 1 250 ? -11.329 -6.214 16.883 1.00 98.81 250 MET A CA 1
ATOM 1993 C C . MET A 1 250 ? -12.280 -7.397 16.680 1.00 98.81 250 MET A C 1
ATOM 1995 O O . MET A 1 250 ? -12.000 -8.509 17.129 1.00 98.81 250 MET A O 1
ATOM 1999 N N . ALA A 1 251 ? -13.393 -7.174 15.985 1.00 98.81 251 ALA A N 1
ATOM 2000 C CA . ALA A 1 251 ? -14.399 -8.196 15.754 1.00 98.81 251 ALA A CA 1
ATOM 2001 C C . ALA A 1 251 ? -13.927 -9.281 14.772 1.00 98.81 251 ALA A C 1
ATOM 2003 O O . ALA A 1 251 ? -14.203 -10.454 15.003 1.00 98.81 251 ALA A O 1
ATOM 2004 N N . LEU A 1 252 ? -13.181 -8.920 13.720 1.00 98.75 252 LEU A N 1
ATOM 2005 C CA . LEU A 1 252 ? -12.574 -9.861 12.770 1.00 98.75 252 LEU A CA 1
ATOM 2006 C C . LEU A 1 252 ? -11.475 -10.694 13.430 1.00 98.75 252 LEU A C 1
ATOM 2008 O O . LEU A 1 252 ? -11.388 -11.893 13.173 1.00 98.75 252 LEU A O 1
ATOM 2012 N N . ASN A 1 253 ? -10.688 -10.088 14.323 1.00 98.50 253 ASN A N 1
ATOM 2013 C CA . ASN A 1 253 ? -9.720 -10.810 15.140 1.00 98.50 253 ASN A CA 1
ATOM 2014 C C . ASN A 1 253 ? -10.401 -11.924 15.962 1.00 98.50 253 ASN A C 1
ATOM 2016 O O . ASN A 1 253 ? -9.952 -13.071 15.949 1.00 98.50 253 ASN A O 1
ATOM 2020 N N . ASP A 1 254 ? -11.513 -11.624 16.633 1.00 98.38 254 ASP A N 1
ATOM 2021 C CA . ASP A 1 254 ? -12.272 -12.641 17.369 1.00 98.38 254 ASP A CA 1
ATOM 2022 C C . ASP A 1 254 ? -12.935 -13.658 16.432 1.00 98.38 254 ASP A C 1
ATOM 2024 O O . ASP A 1 254 ? -12.830 -14.867 16.641 1.00 98.38 254 ASP A O 1
ATOM 2028 N N . LEU A 1 255 ? -13.599 -13.176 15.377 1.00 98.44 255 LEU A N 1
ATOM 2029 C CA . LEU A 1 255 ? -14.369 -14.009 14.462 1.00 98.44 255 LEU A CA 1
ATOM 2030 C C . LEU A 1 255 ? -13.485 -15.044 13.770 1.00 98.44 255 LEU A C 1
ATOM 2032 O O . LEU A 1 255 ? -13.873 -16.207 13.713 1.00 98.44 255 LEU A O 1
ATOM 2036 N N . TYR A 1 256 ? -12.284 -14.665 13.326 1.00 98.25 256 TYR A N 1
ATOM 2037 C CA . TYR A 1 256 ? -11.352 -15.585 12.674 1.00 98.25 256 TYR A CA 1
ATOM 2038 C C . TYR A 1 256 ? -10.960 -16.763 13.582 1.00 98.25 256 TYR A C 1
ATOM 2040 O O . TYR A 1 256 ? -10.796 -17.887 13.109 1.00 98.25 256 TYR A O 1
ATOM 2048 N N . ARG A 1 257 ? -10.881 -16.549 14.905 1.00 97.25 257 ARG A N 1
ATOM 2049 C CA . ARG A 1 257 ? -10.598 -17.614 15.889 1.00 97.25 257 ARG A CA 1
ATOM 2050 C C . ARG A 1 257 ? -11.771 -18.574 16.084 1.00 97.25 257 ARG A C 1
ATOM 2052 O O . ARG A 1 257 ? -11.553 -19.720 16.468 1.00 97.25 257 ARG A O 1
ATOM 2059 N N . PHE A 1 258 ? -12.998 -18.128 15.823 1.00 97.38 258 PHE A N 1
ATOM 2060 C CA . PHE A 1 258 ? -14.198 -18.965 15.910 1.00 97.38 258 PHE A CA 1
ATOM 2061 C C . PHE A 1 258 ? -14.551 -19.631 14.577 1.00 97.38 258 PHE A C 1
ATOM 2063 O O . PHE A 1 258 ? -15.010 -20.773 14.559 1.00 97.38 258 PHE A O 1
ATOM 2070 N N . LYS A 1 259 ? -14.342 -18.926 13.463 1.00 97.38 259 LYS A N 1
ATOM 2071 C CA . LYS A 1 259 ? -14.638 -19.372 12.104 1.00 97.38 259 LYS A CA 1
ATOM 2072 C C . LYS A 1 259 ? -13.669 -18.705 11.128 1.00 97.38 259 LYS A C 1
ATOM 2074 O O . LYS A 1 259 ? -13.839 -17.544 10.773 1.00 97.38 259 LYS A O 1
ATOM 2079 N N . GLN A 1 260 ? -12.652 -19.450 10.707 1.00 96.69 260 GLN A N 1
ATOM 2080 C CA . GLN A 1 260 ? -11.648 -18.954 9.768 1.00 96.69 260 GLN A CA 1
ATOM 2081 C C . GLN A 1 260 ? -12.258 -18.747 8.379 1.00 96.69 260 GLN A C 1
ATOM 2083 O O . GLN A 1 260 ? -12.920 -19.639 7.847 1.00 96.69 260 GLN A O 1
ATOM 2088 N N . ASP A 1 261 ? -11.996 -17.582 7.798 1.00 96.12 261 ASP A N 1
ATOM 2089 C CA . ASP A 1 261 ? -12.272 -17.259 6.400 1.00 96.12 261 ASP A CA 1
ATOM 2090 C C . ASP A 1 261 ? -11.222 -16.241 5.936 1.00 96.12 261 ASP A C 1
ATOM 2092 O O . ASP A 1 261 ? -10.976 -15.239 6.617 1.00 96.12 261 ASP A O 1
ATOM 2096 N N . GLN A 1 262 ? -10.584 -16.504 4.796 1.00 93.94 262 GLN A N 1
ATOM 2097 C CA . GLN A 1 262 ? -9.490 -15.678 4.285 1.00 93.94 262 GLN A CA 1
ATOM 2098 C C . GLN A 1 262 ? -9.946 -14.240 4.001 1.00 93.94 262 GLN A C 1
ATOM 2100 O O . GLN A 1 262 ? -9.171 -13.307 4.211 1.00 93.94 262 GLN A O 1
ATOM 2105 N N . ILE A 1 263 ? -11.224 -14.034 3.649 1.00 95.44 263 ILE A N 1
ATOM 2106 C CA . ILE A 1 263 ? -11.763 -12.687 3.400 1.00 95.44 263 ILE A CA 1
ATOM 2107 C C . ILE A 1 263 ? -11.640 -11.779 4.633 1.00 95.44 263 ILE A C 1
ATOM 2109 O O . ILE A 1 263 ? -11.529 -10.564 4.491 1.00 95.44 263 ILE A O 1
ATOM 2113 N N . TYR A 1 264 ? -11.635 -12.347 5.846 1.00 97.69 264 TYR A N 1
ATOM 2114 C CA . TYR A 1 264 ? -11.474 -11.589 7.089 1.00 97.69 264 TYR A CA 1
ATOM 2115 C C . TYR A 1 264 ? -10.035 -11.095 7.257 1.00 97.69 264 TYR A C 1
ATOM 2117 O O . TYR A 1 264 ? -9.833 -9.933 7.609 1.00 97.69 264 TYR A O 1
ATOM 2125 N N . LEU A 1 265 ? -9.045 -11.953 6.977 1.00 93.50 265 LEU A N 1
ATOM 2126 C CA . LEU A 1 265 ? -7.625 -11.588 7.009 1.00 93.50 265 LEU A CA 1
ATOM 2127 C C . LEU A 1 265 ? -7.309 -10.522 5.960 1.00 93.50 265 LEU A C 1
ATOM 2129 O O . LEU A 1 265 ? -6.691 -9.504 6.279 1.00 93.50 265 LEU A O 1
ATOM 2133 N N . ASP A 1 266 ? -7.771 -10.731 4.730 1.00 89.38 266 ASP A N 1
ATOM 2134 C CA . ASP A 1 266 ? -7.511 -9.823 3.613 1.00 89.38 266 ASP A CA 1
ATOM 2135 C C . ASP A 1 266 ? -8.144 -8.451 3.868 1.00 89.38 266 ASP A C 1
ATOM 2137 O O . ASP A 1 266 ? -7.508 -7.409 3.684 1.00 89.38 266 ASP A O 1
ATOM 2141 N N . HIS A 1 267 ? -9.375 -8.429 4.382 1.00 94.81 267 HIS A N 1
ATOM 2142 C CA . HIS A 1 267 ? -10.051 -7.181 4.703 1.00 94.81 267 HIS A CA 1
ATOM 2143 C C . HIS A 1 267 ? -9.438 -6.461 5.914 1.00 94.81 267 HIS A C 1
ATOM 2145 O O . HIS A 1 267 ? -9.251 -5.242 5.872 1.00 94.81 267 HIS A O 1
ATOM 2151 N N . ALA A 1 268 ? -9.039 -7.190 6.963 1.00 96.81 268 ALA A N 1
ATOM 2152 C CA . ALA A 1 268 ? -8.299 -6.606 8.082 1.00 96.81 268 ALA A CA 1
ATOM 2153 C C . ALA A 1 268 ? -6.968 -5.988 7.619 1.00 96.81 268 ALA A C 1
ATOM 2155 O O . ALA A 1 268 ? -6.575 -4.925 8.110 1.00 96.81 268 ALA A O 1
ATOM 2156 N N . LYS A 1 269 ? -6.301 -6.604 6.630 1.00 90.62 269 LYS A N 1
ATOM 2157 C CA . LYS A 1 269 ? -5.060 -6.087 6.034 1.00 90.62 269 LYS A CA 1
ATOM 2158 C C . LYS A 1 269 ? -5.347 -4.798 5.276 1.00 90.62 269 LYS A C 1
ATOM 2160 O O . LYS A 1 269 ? -4.624 -3.824 5.463 1.00 90.62 269 LYS A O 1
ATOM 2165 N N . LYS A 1 270 ? -6.433 -4.763 4.496 1.00 85.75 270 LYS A N 1
ATOM 2166 C CA . LYS A 1 270 ? -6.886 -3.581 3.744 1.00 85.75 270 LYS A CA 1
ATOM 2167 C C . LYS A 1 270 ? -7.123 -2.372 4.663 1.00 85.75 270 LYS A C 1
ATOM 2169 O O . LYS A 1 270 ? -6.556 -1.310 4.423 1.00 85.75 270 LYS A O 1
ATOM 2174 N N . ILE A 1 271 ? -7.884 -2.538 5.751 1.00 93.88 271 ILE A N 1
ATOM 2175 C CA . ILE A 1 271 ? -8.123 -1.457 6.730 1.00 93.88 271 ILE A CA 1
ATOM 2176 C C . ILE A 1 271 ? -6.824 -1.078 7.457 1.00 93.88 271 ILE A C 1
ATOM 2178 O O . ILE A 1 271 ? -6.556 0.104 7.660 1.00 93.88 271 ILE A O 1
ATOM 2182 N N . SER A 1 272 ? -5.998 -2.055 7.842 1.00 93.19 272 SER A N 1
ATOM 2183 C CA . SER A 1 272 ? -4.721 -1.781 8.515 1.00 93.19 272 SER A CA 1
ATOM 2184 C C . SER A 1 272 ? -3.782 -0.956 7.636 1.00 93.19 272 SER A C 1
ATOM 2186 O O . SER A 1 272 ? -3.210 0.013 8.117 1.00 93.19 272 SER A O 1
ATOM 2188 N N . LEU A 1 273 ? -3.676 -1.274 6.342 1.00 82.38 273 LEU A N 1
ATOM 2189 C CA . LEU A 1 273 ? -2.910 -0.481 5.376 1.00 82.38 273 LEU A CA 1
ATOM 2190 C C . LEU A 1 273 ? -3.452 0.946 5.243 1.00 82.38 273 LEU A C 1
ATOM 2192 O O . LEU A 1 273 ? -2.655 1.880 5.223 1.00 82.38 273 LEU A O 1
ATOM 2196 N N . ALA A 1 274 ? -4.779 1.128 5.229 1.00 80.62 274 ALA A N 1
ATOM 2197 C CA . ALA A 1 274 ? -5.386 2.461 5.263 1.00 80.62 274 ALA A CA 1
ATOM 2198 C C . ALA A 1 274 ? -4.949 3.231 6.512 1.00 80.62 274 ALA A C 1
ATOM 2200 O O . ALA A 1 274 ? -4.457 4.351 6.417 1.00 80.62 274 ALA A O 1
ATOM 2201 N N . ILE A 1 275 ? -5.037 2.610 7.691 1.00 89.31 275 ILE A N 1
ATOM 2202 C CA . ILE A 1 275 ? -4.572 3.226 8.936 1.00 89.31 275 ILE A CA 1
ATOM 2203 C C . ILE A 1 275 ? -3.095 3.620 8.824 1.00 89.31 275 ILE A C 1
ATOM 2205 O O . ILE A 1 275 ? -2.783 4.782 9.057 1.00 89.31 275 ILE A O 1
ATOM 2209 N N . LEU A 1 276 ? -2.208 2.707 8.428 1.00 84.44 276 LEU A N 1
ATOM 2210 C CA . LEU A 1 276 ? -0.773 2.986 8.314 1.00 84.44 276 LEU A CA 1
ATOM 2211 C C . LEU A 1 276 ? -0.479 4.144 7.349 1.00 84.44 276 LEU A C 1
ATOM 2213 O O . LEU A 1 276 ? 0.308 5.022 7.687 1.00 84.44 276 LEU A O 1
ATOM 2217 N N . GLY A 1 277 ? -1.150 4.190 6.194 1.00 73.44 277 GLY A N 1
ATOM 2218 C CA . GLY A 1 277 ? -0.933 5.220 5.173 1.00 73.44 277 GLY A CA 1
ATOM 2219 C C . GLY A 1 277 ? -1.359 6.636 5.579 1.00 73.44 277 GLY A C 1
ATOM 2220 O O . GLY A 1 277 ? -0.873 7.602 5.004 1.00 73.44 277 GLY A O 1
ATOM 2221 N N . PHE A 1 278 ? -2.239 6.789 6.576 1.00 79.94 278 PHE A N 1
ATOM 2222 C CA . PHE A 1 278 ? -2.640 8.104 7.103 1.00 79.94 278 PHE A CA 1
ATOM 2223 C C . PHE A 1 278 ? -1.901 8.512 8.385 1.00 79.94 278 PHE A C 1
ATOM 2225 O O . PHE A 1 278 ? -2.160 9.600 8.914 1.00 79.94 278 PHE A O 1
ATOM 2232 N N . GLN A 1 279 ? -1.050 7.646 8.941 1.00 87.44 279 GLN A N 1
ATOM 2233 C CA . GLN A 1 279 ? -0.335 7.943 10.177 1.00 87.44 279 GLN A CA 1
ATOM 2234 C C . GLN A 1 279 ? 0.831 8.892 9.906 1.00 87.44 279 GLN A C 1
ATOM 2236 O O . GLN A 1 279 ? 1.688 8.609 9.074 1.00 87.44 279 GLN A O 1
ATOM 2241 N N . ARG A 1 280 ? 0.933 9.973 10.686 1.00 80.19 280 ARG A N 1
ATOM 2242 C CA . ARG A 1 280 ? 2.146 10.800 10.673 1.00 80.19 280 ARG A CA 1
ATOM 2243 C C . ARG A 1 280 ? 3.319 10.030 11.254 1.00 80.19 280 ARG A C 1
ATOM 2245 O O . ARG A 1 280 ? 3.225 9.533 12.377 1.00 80.19 280 ARG A O 1
ATOM 2252 N N . ASN A 1 281 ? 4.437 10.006 10.548 1.00 70.19 281 ASN A N 1
ATOM 2253 C CA . ASN A 1 281 ? 5.655 9.330 10.992 1.00 70.19 281 ASN A CA 1
ATOM 2254 C C . ASN A 1 281 ? 6.883 10.262 10.927 1.00 70.19 281 ASN A C 1
ATOM 2256 O O . ASN A 1 281 ? 6.798 11.396 10.460 1.00 70.19 281 ASN A O 1
ATOM 2260 N N . GLU A 1 282 ? 8.023 9.787 11.434 1.00 58.22 282 GLU A N 1
ATOM 2261 C CA . GLU A 1 282 ? 9.275 10.556 11.581 1.00 58.22 282 GLU A CA 1
ATOM 2262 C C . GLU A 1 282 ? 9.905 11.001 10.243 1.00 58.22 282 GLU A C 1
ATOM 2264 O O . GLU A 1 282 ? 10.793 11.850 10.230 1.00 58.22 282 GLU A O 1
ATOM 2269 N N . TYR A 1 283 ? 9.457 10.450 9.113 1.00 54.59 283 TYR A N 1
ATOM 2270 C CA . TYR A 1 283 ? 10.060 10.647 7.786 1.00 54.59 283 TYR A CA 1
ATOM 2271 C C . TYR A 1 283 ? 9.214 11.535 6.878 1.00 54.59 283 TYR A C 1
ATOM 2273 O O . TYR A 1 283 ? 9.641 11.924 5.783 1.00 54.59 283 TYR A O 1
ATOM 2281 N N . ASP A 1 284 ? 8.034 11.915 7.353 1.00 46.56 284 ASP A N 1
ATOM 2282 C CA . ASP A 1 284 ? 7.191 12.894 6.703 1.00 46.56 284 ASP A CA 1
ATOM 2283 C C . ASP A 1 284 ? 7.871 14.254 6.831 1.00 46.56 284 ASP A C 1
ATOM 2285 O O . ASP A 1 284 ? 7.720 14.947 7.836 1.00 46.56 284 ASP A O 1
ATOM 2289 N N . ARG A 1 285 ? 8.594 14.680 5.784 1.00 34.22 285 ARG A N 1
ATOM 2290 C CA . ARG A 1 285 ? 9.263 16.003 5.710 1.00 34.22 285 ARG A CA 1
ATOM 2291 C C . ARG A 1 285 ? 8.302 17.208 5.848 1.00 34.22 285 ARG A C 1
ATOM 2293 O O . ARG A 1 285 ? 8.738 18.344 5.705 1.00 34.22 285 ARG A O 1
ATOM 2300 N N . PHE A 1 286 ? 7.015 16.967 6.110 1.00 35.69 286 PHE A N 1
ATOM 2301 C CA . PHE A 1 286 ? 5.961 17.955 6.351 1.00 35.69 286 PHE A CA 1
ATOM 2302 C C . PHE A 1 286 ? 5.332 17.852 7.749 1.00 35.69 286 PHE A C 1
ATOM 2304 O O . PHE A 1 286 ? 4.372 18.565 8.043 1.00 35.69 286 PHE A O 1
ATOM 2311 N N . SER A 1 287 ? 5.846 16.994 8.636 1.00 47.34 287 SER A N 1
ATOM 2312 C CA . SER A 1 287 ? 5.562 17.129 10.062 1.00 47.34 287 SER A CA 1
ATOM 2313 C C . SER A 1 287 ? 6.325 18.348 10.581 1.00 47.34 287 SER A C 1
ATOM 2315 O O . SER A 1 287 ? 7.435 18.226 11.086 1.00 47.34 287 SER A O 1
ATOM 2317 N N . GLU A 1 288 ? 5.735 19.541 10.453 1.00 49.84 288 GLU A N 1
ATOM 2318 C CA . GLU A 1 288 ? 6.311 20.794 10.976 1.00 49.84 288 GLU A CA 1
ATOM 2319 C C . GLU A 1 288 ? 6.549 20.743 12.499 1.00 49.84 288 GLU A C 1
ATOM 2321 O O . GLU A 1 288 ? 7.244 21.595 13.051 1.00 49.84 288 GLU A O 1
ATOM 2326 N N . ASN A 1 289 ? 5.969 19.753 13.191 1.00 70.19 289 ASN A N 1
ATOM 2327 C CA . ASN A 1 289 ? 6.049 19.595 14.633 1.00 70.19 289 ASN A CA 1
ATOM 2328 C C . ASN A 1 289 ? 6.279 18.129 15.033 1.00 70.19 289 ASN A C 1
ATOM 2330 O O . ASN A 1 289 ? 5.390 17.291 14.890 1.00 70.19 289 ASN A O 1
ATOM 2334 N N . GLU A 1 290 ? 7.450 17.829 15.595 1.00 75.81 290 GLU A N 1
ATOM 2335 C CA . GLU A 1 290 ? 7.825 16.496 16.094 1.00 75.81 290 GLU A CA 1
ATOM 2336 C C . GLU A 1 290 ? 6.806 15.920 17.096 1.00 75.81 290 GLU A C 1
ATOM 2338 O O . GLU A 1 290 ? 6.559 14.716 17.119 1.00 75.81 290 GLU A O 1
ATOM 2343 N N . SER A 1 291 ? 6.116 16.762 17.875 1.00 84.50 291 SER A N 1
ATOM 2344 C CA . SER A 1 291 ? 5.084 16.312 18.822 1.00 84.50 291 SER A CA 1
ATOM 2345 C C . SER A 1 291 ? 3.845 15.703 18.146 1.00 84.50 291 SER A C 1
ATOM 2347 O O . SER A 1 291 ? 2.968 15.174 18.828 1.00 84.50 291 SER A O 1
ATOM 2349 N N . TRP A 1 292 ? 3.718 15.797 16.818 1.00 86.00 292 TRP A N 1
ATOM 2350 C CA . TRP A 1 292 ? 2.590 15.249 16.056 1.00 86.00 292 TRP A CA 1
ATOM 2351 C C . TRP A 1 292 ? 2.859 13.844 15.505 1.00 86.00 292 TRP A C 1
ATOM 2353 O O . TRP A 1 292 ? 1.944 13.229 14.949 1.00 86.00 292 TRP A O 1
ATOM 2363 N N . ILE A 1 293 ? 4.076 13.321 15.644 1.00 87.75 293 ILE A N 1
ATOM 2364 C CA . ILE A 1 293 ? 4.428 11.975 15.182 1.00 87.75 293 ILE A CA 1
ATOM 2365 C C . ILE A 1 293 ? 3.539 10.930 15.877 1.00 87.75 293 ILE A C 1
ATOM 2367 O O . ILE A 1 293 ? 3.259 11.023 17.070 1.00 87.75 293 ILE A O 1
ATOM 2371 N N . GLY A 1 294 ? 3.058 9.948 15.111 1.00 89.38 294 GLY A N 1
ATOM 2372 C CA . GLY A 1 294 ? 2.144 8.890 15.550 1.00 89.38 294 GLY A CA 1
ATOM 2373 C C . GLY A 1 294 ? 0.661 9.257 15.512 1.00 89.38 294 GLY A C 1
ATOM 2374 O O . GLY A 1 294 ? -0.181 8.409 15.817 1.00 89.38 294 GLY A O 1
ATOM 2375 N N . SER A 1 295 ? 0.325 10.498 15.156 1.00 91.62 295 SER A N 1
ATOM 2376 C CA . SER A 1 295 ? -1.051 11.004 15.150 1.00 91.62 295 SER A CA 1
ATOM 2377 C C . SER A 1 295 ? -1.743 10.920 13.788 1.00 91.62 295 SER A C 1
ATOM 2379 O O . SER A 1 295 ? -1.132 10.604 12.767 1.00 91.62 295 SER A O 1
ATOM 2381 N N . TYR A 1 296 ? -3.035 11.261 13.788 1.00 88.50 296 TYR A N 1
ATOM 2382 C CA . TYR A 1 296 ? -3.894 11.332 12.608 1.00 88.50 296 TYR A CA 1
ATOM 2383 C C . TYR A 1 296 ? -4.671 12.654 12.573 1.00 88.50 296 TYR A C 1
ATOM 2385 O O . TYR A 1 296 ? -4.985 13.221 13.625 1.00 88.50 296 TYR A O 1
ATOM 2393 N N . TYR A 1 297 ? -5.050 13.073 11.360 1.00 80.75 297 TYR A N 1
ATOM 2394 C CA . TYR A 1 297 ? -5.746 14.328 11.030 1.00 80.75 297 TYR A CA 1
ATOM 2395 C C . TYR A 1 297 ? -4.928 15.614 11.240 1.00 80.75 297 TYR A C 1
ATOM 2397 O O . TYR A 1 297 ? -3.903 15.632 11.923 1.00 80.75 297 TYR A O 1
ATOM 2405 N N . THR A 1 298 ? -5.383 16.707 10.615 1.00 76.19 298 THR A N 1
ATOM 2406 C CA . THR A 1 298 ? -4.875 18.076 10.808 1.00 76.19 298 THR A CA 1
ATOM 2407 C C . THR A 1 298 ? -6.024 18.961 11.316 1.00 76.19 298 THR A C 1
ATOM 2409 O O . THR A 1 298 ? -6.998 19.125 10.581 1.00 76.19 298 THR A O 1
ATOM 2412 N N . PRO A 1 299 ? -5.947 19.549 12.526 1.00 78.56 299 PRO A N 1
ATOM 2413 C CA . PRO A 1 299 ? -4.934 19.313 13.561 1.00 78.56 299 PRO A CA 1
ATOM 2414 C C . PRO A 1 299 ? -5.012 17.883 14.140 1.00 78.56 299 PRO A C 1
ATOM 2416 O O . PRO A 1 299 ? -6.052 17.229 14.009 1.00 78.56 299 PRO A O 1
ATOM 2419 N N . PRO A 1 300 ? -3.937 17.387 14.780 1.00 88.50 300 PRO A N 1
ATOM 2420 C CA . PRO A 1 300 ? -3.893 16.034 15.322 1.00 88.50 300 PRO A CA 1
ATOM 2421 C C . PRO A 1 300 ? -4.836 15.877 16.515 1.00 88.50 300 PRO A C 1
ATOM 2423 O O . PRO A 1 300 ? -4.976 16.783 17.340 1.00 88.50 300 PRO A O 1
ATOM 2426 N N . ARG A 1 301 ? -5.476 14.710 16.634 1.00 92.00 301 ARG A N 1
ATOM 2427 C CA . ARG A 1 301 ? -6.476 14.445 17.682 1.00 92.00 301 ARG A CA 1
ATOM 2428 C C . ARG A 1 301 ? -6.189 13.163 18.455 1.00 92.00 301 ARG A C 1
ATOM 2430 O O . ARG A 1 301 ? -5.787 12.161 17.872 1.00 92.00 301 ARG A O 1
ATOM 2437 N N . SER A 1 302 ? -6.472 13.178 19.757 1.00 96.19 302 SER A N 1
ATOM 2438 C CA . SER A 1 302 ? -6.246 12.053 20.676 1.00 96.19 302 SER A CA 1
ATOM 2439 C C . SER A 1 302 ? -7.079 10.814 20.320 1.00 96.19 302 SER A C 1
ATOM 2441 O O . SER A 1 302 ? -6.528 9.763 20.004 1.00 96.19 302 SER A O 1
ATOM 2443 N N . THR A 1 303 ? -8.409 10.926 20.289 1.00 96.62 303 THR A N 1
ATOM 2444 C CA . THR A 1 303 ? -9.308 9.769 20.090 1.00 96.62 303 THR A CA 1
ATOM 2445 C C . THR A 1 303 ? -9.164 9.079 18.735 1.00 96.62 303 THR A C 1
ATOM 2447 O O . THR A 1 303 ? -9.148 7.849 18.701 1.00 96.62 303 THR A O 1
ATOM 2450 N N . PRO A 1 304 ? -9.029 9.797 17.601 1.00 96.25 304 PRO A N 1
ATOM 2451 C CA . PRO A 1 304 ? -8.742 9.155 16.321 1.00 96.25 304 PRO A CA 1
ATOM 2452 C C . PRO A 1 304 ? -7.458 8.325 16.318 1.00 96.25 304 PRO A C 1
ATOM 2454 O O . PRO A 1 304 ? -7.431 7.275 15.679 1.00 96.25 304 PRO A O 1
ATOM 2457 N N . THR A 1 305 ? -6.429 8.773 17.039 1.00 97.75 305 THR A N 1
ATOM 2458 C CA . THR A 1 305 ? -5.179 8.029 17.222 1.00 97.75 305 THR A CA 1
ATOM 2459 C C . THR A 1 305 ? -5.379 6.804 18.107 1.00 97.75 305 THR A C 1
ATOM 2461 O O . THR A 1 305 ? -4.946 5.709 17.749 1.00 97.75 305 THR A O 1
ATOM 2464 N N . ALA A 1 306 ? -6.094 6.961 19.219 1.00 98.56 306 ALA A N 1
ATOM 2465 C CA . ALA A 1 306 ? -6.373 5.876 20.152 1.00 98.56 306 ALA A CA 1
ATOM 2466 C C . ALA A 1 306 ? -7.208 4.748 19.525 1.00 98.56 306 ALA A C 1
ATOM 2468 O O . ALA A 1 306 ? -6.793 3.595 19.536 1.00 98.56 306 ALA A O 1
ATOM 2469 N N . THR A 1 307 ? -8.320 5.089 18.869 1.00 98.44 307 THR A N 1
ATOM 2470 C CA . THR A 1 307 ? -9.191 4.119 18.176 1.00 98.44 307 THR A CA 1
ATOM 2471 C C . THR A 1 307 ? -8.435 3.306 17.123 1.00 98.44 307 THR A C 1
ATOM 2473 O O . THR A 1 307 ? -8.522 2.083 17.090 1.00 98.44 307 THR A O 1
ATOM 2476 N N . ARG A 1 308 ? -7.618 3.960 16.288 1.00 98.44 308 ARG A N 1
ATOM 2477 C CA . ARG A 1 308 ? -6.760 3.271 15.308 1.00 98.44 308 ARG A CA 1
ATOM 2478 C C . ARG A 1 308 ? -5.734 2.361 15.976 1.00 98.44 308 ARG A C 1
ATOM 2480 O O . ARG A 1 308 ? -5.481 1.278 15.463 1.00 98.44 308 ARG A O 1
ATOM 2487 N N . SER A 1 309 ? -5.193 2.767 17.123 1.00 98.50 309 SER A N 1
ATOM 2488 C CA . SER A 1 309 ? -4.274 1.933 17.904 1.00 98.50 309 SER A CA 1
ATOM 2489 C C . SER A 1 309 ? -4.961 0.667 18.417 1.00 98.50 309 SER A C 1
ATOM 2491 O O . SER A 1 309 ? -4.396 -0.409 18.267 1.00 98.50 309 SER A O 1
ATOM 2493 N N . GLU A 1 310 ? -6.192 0.755 18.937 1.00 98.69 310 GLU A N 1
ATOM 2494 C CA . GLU A 1 310 ? -6.981 -0.425 19.340 1.00 98.69 310 GLU A CA 1
ATOM 2495 C C .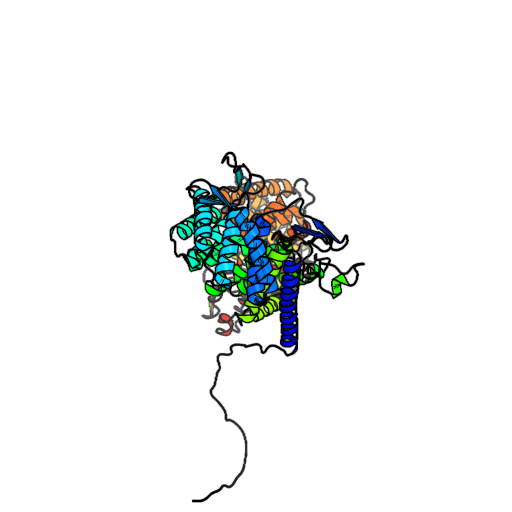 GLU A 1 310 ? -7.181 -1.396 18.165 1.00 98.69 310 GLU A C 1
ATOM 2497 O O . GLU A 1 310 ? -6.951 -2.600 18.292 1.00 98.69 310 GLU A O 1
ATOM 2502 N N . GLY A 1 311 ? -7.548 -0.868 16.993 1.00 98.62 311 GLY A N 1
ATOM 2503 C CA . GLY A 1 311 ? -7.725 -1.666 15.778 1.00 98.62 311 GLY A CA 1
ATOM 2504 C C . GLY A 1 311 ? -6.427 -2.313 15.282 1.00 98.62 311 GLY A C 1
ATOM 2505 O O . GLY A 1 311 ? -6.424 -3.486 14.903 1.00 98.62 311 GLY A O 1
ATOM 2506 N N . LEU A 1 312 ? -5.311 -1.579 15.311 1.00 98.62 312 LEU A N 1
ATOM 2507 C CA . LEU A 1 312 ? -3.997 -2.099 14.929 1.00 98.62 312 LEU A CA 1
ATOM 2508 C C . LEU A 1 312 ? -3.477 -3.147 15.916 1.00 98.62 312 LEU A C 1
ATOM 2510 O O . LEU A 1 312 ? -2.873 -4.115 15.473 1.00 98.62 312 LEU A O 1
ATOM 2514 N N . ILE A 1 313 ? -3.740 -3.012 17.219 1.00 98.62 313 ILE A N 1
ATOM 2515 C CA . ILE A 1 313 ? -3.400 -4.034 18.225 1.00 98.62 313 ILE A CA 1
ATOM 2516 C C . ILE A 1 313 ? -4.134 -5.344 17.916 1.00 98.62 313 ILE A C 1
ATOM 2518 O O . ILE A 1 313 ? -3.516 -6.408 17.874 1.00 98.62 313 ILE A O 1
ATOM 2522 N N . ALA A 1 314 ? -5.435 -5.276 17.621 1.00 98.38 314 ALA A N 1
ATOM 2523 C CA . ALA A 1 314 ? -6.195 -6.453 17.202 1.00 98.38 314 ALA A CA 1
ATOM 2524 C C . ALA A 1 314 ? -5.674 -7.045 15.885 1.00 98.38 314 ALA A C 1
ATOM 2526 O O . ALA A 1 314 ? -5.560 -8.260 15.750 1.00 98.38 314 ALA A O 1
ATOM 2527 N N . SER A 1 315 ? -5.310 -6.189 14.931 1.00 98.19 315 SER A N 1
ATOM 2528 C CA . SER A 1 315 ? -4.735 -6.619 13.654 1.00 98.19 315 SER A CA 1
ATOM 2529 C C . SER A 1 315 ? -3.376 -7.286 13.844 1.00 98.19 315 SER A C 1
ATOM 2531 O O . SER A 1 315 ? -3.126 -8.327 13.249 1.00 98.19 315 SER A O 1
ATOM 2533 N N . TYR A 1 316 ? -2.521 -6.749 14.718 1.00 97.75 316 TYR A N 1
ATOM 2534 C CA . TYR A 1 316 ? -1.237 -7.351 15.065 1.00 97.75 316 TYR A CA 1
ATOM 2535 C C . TYR A 1 316 ? -1.433 -8.766 15.608 1.00 97.75 316 TYR A C 1
ATOM 2537 O O . TYR A 1 316 ? -0.821 -9.693 15.093 1.00 97.75 316 TYR A O 1
ATOM 2545 N N . HIS A 1 317 ? -2.338 -8.960 16.574 1.00 97.06 317 HIS A N 1
ATOM 2546 C CA . HIS A 1 317 ? -2.660 -10.297 17.082 1.00 97.06 317 HIS A CA 1
ATOM 2547 C C . HIS A 1 317 ? -3.173 -11.235 15.987 1.00 97.06 317 HIS A C 1
ATOM 2549 O O . HIS A 1 317 ? -2.776 -12.395 15.932 1.00 97.06 317 HIS A O 1
ATOM 2555 N N . LEU A 1 318 ? -4.060 -10.757 15.113 1.00 97.06 318 LEU A N 1
ATOM 2556 C CA . LEU A 1 318 ? -4.593 -11.556 14.013 1.00 97.06 318 LEU A CA 1
ATOM 2557 C C . LEU A 1 318 ? -3.484 -11.995 13.042 1.00 97.06 318 LEU A C 1
ATOM 2559 O O . LEU A 1 318 ? -3.398 -13.171 12.701 1.00 97.06 318 LEU A O 1
ATOM 2563 N N . PHE A 1 319 ? -2.619 -11.079 12.608 1.00 95.56 319 PHE A N 1
ATOM 2564 C CA . PHE A 1 319 ? -1.562 -11.403 11.650 1.00 95.56 319 PHE A CA 1
ATOM 2565 C C . PHE A 1 319 ? -0.415 -12.186 12.274 1.00 95.56 319 PHE A C 1
ATOM 2567 O O . PHE A 1 319 ? 0.127 -13.059 11.611 1.00 95.56 319 PHE A O 1
ATOM 2574 N N . ASN A 1 320 ? -0.073 -11.926 13.532 1.00 94.44 320 ASN A N 1
ATOM 2575 C CA . ASN A 1 320 ? 0.991 -12.647 14.220 1.00 94.44 320 ASN A CA 1
ATOM 2576 C C . ASN A 1 320 ? 0.626 -14.123 14.420 1.00 94.44 320 ASN A C 1
ATOM 2578 O O . ASN A 1 320 ? 1.481 -14.995 14.302 1.00 94.44 320 ASN A O 1
ATOM 2582 N N . ASP A 1 321 ? -0.653 -14.405 14.674 1.00 94.50 321 ASP A N 1
ATOM 2583 C CA . ASP A 1 321 ? -1.124 -15.769 14.904 1.00 94.50 321 ASP A CA 1
ATOM 2584 C C . ASP A 1 321 ? -1.399 -16.535 13.594 1.00 94.50 321 ASP A C 1
ATOM 2586 O O . ASP A 1 321 ? -1.345 -17.766 13.586 1.00 94.50 321 ASP A O 1
ATOM 2590 N N . PHE A 1 322 ? -1.723 -15.837 12.493 1.00 93.38 322 PHE A N 1
ATOM 2591 C CA . PHE A 1 322 ? -2.291 -16.468 11.289 1.00 93.38 322 PHE A CA 1
ATOM 2592 C C . PHE A 1 322 ? -1.706 -16.006 9.937 1.00 93.38 322 PHE A C 1
ATOM 2594 O O . PHE A 1 322 ? -2.240 -16.389 8.896 1.00 93.38 322 PHE A O 1
ATOM 2601 N N . SER A 1 323 ? -0.636 -15.204 9.901 1.00 82.06 323 SER A N 1
ATOM 2602 C CA . SER A 1 323 ? 0.001 -14.730 8.659 1.00 82.06 323 SER A CA 1
ATOM 2603 C C . SER A 1 323 ? 1.530 -14.728 8.747 1.00 82.06 323 SER A C 1
ATOM 2605 O O . SER A 1 323 ? 2.107 -14.451 9.790 1.00 82.06 323 SER A O 1
ATOM 2607 N N . GLU A 1 324 ? 2.208 -14.990 7.625 1.00 68.38 324 GLU A N 1
ATOM 2608 C CA . GLU A 1 324 ? 3.679 -15.065 7.551 1.00 68.38 324 GLU A CA 1
ATOM 2609 C C . GLU A 1 324 ? 4.346 -13.746 7.096 1.00 68.38 324 GLU A C 1
ATOM 2611 O O . GLU A 1 324 ? 5.544 -13.709 6.805 1.00 68.38 324 GLU A O 1
ATOM 2616 N N . ASN A 1 325 ? 3.607 -12.631 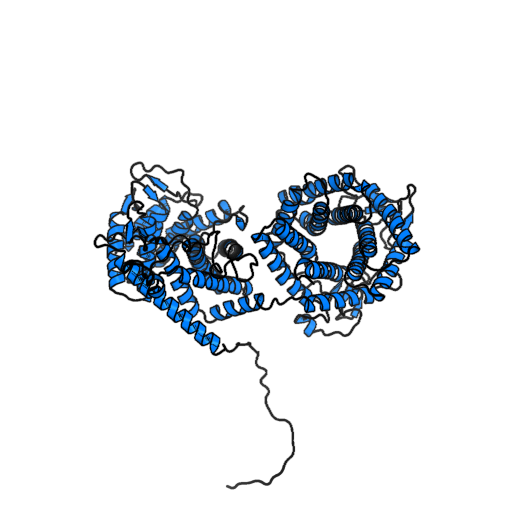7.012 1.00 77.69 325 ASN A N 1
ATOM 2617 C CA . ASN A 1 325 ? 4.174 -11.356 6.554 1.00 77.69 325 ASN A CA 1
ATOM 2618 C C . ASN A 1 325 ? 4.846 -10.566 7.693 1.00 77.69 325 ASN A C 1
ATOM 2620 O O . ASN A 1 325 ? 4.274 -9.630 8.258 1.00 77.69 325 ASN A O 1
ATOM 2624 N N . GLN A 1 326 ? 6.099 -10.919 7.986 1.00 80.31 326 GLN A N 1
ATOM 2625 C CA . GLN A 1 326 ? 6.885 -10.282 9.046 1.00 80.31 326 GLN A CA 1
ATOM 2626 C C . GLN A 1 326 ? 7.092 -8.776 8.828 1.00 80.31 326 GLN A C 1
ATOM 2628 O O . GLN A 1 326 ? 7.020 -7.996 9.772 1.00 80.31 326 GLN A O 1
ATOM 2633 N N . THR A 1 327 ? 7.323 -8.331 7.590 1.00 75.69 327 THR A N 1
ATOM 2634 C CA . THR A 1 327 ? 7.512 -6.902 7.288 1.00 75.69 327 THR A CA 1
ATOM 2635 C C . THR A 1 327 ? 6.268 -6.090 7.636 1.00 75.69 327 THR A C 1
ATOM 2637 O O . THR A 1 327 ? 6.371 -5.006 8.211 1.00 75.69 327 THR A O 1
ATOM 2640 N N . PHE A 1 328 ? 5.089 -6.627 7.332 1.00 82.12 328 PHE A N 1
ATOM 2641 C CA . PHE A 1 328 ? 3.828 -5.988 7.671 1.00 82.12 328 PHE A CA 1
ATOM 2642 C C . PHE A 1 328 ? 3.603 -5.942 9.189 1.00 82.12 328 PHE A C 1
ATOM 2644 O O . PHE A 1 328 ? 3.260 -4.884 9.715 1.00 82.12 328 PHE A O 1
ATOM 2651 N N . LEU A 1 329 ? 3.898 -7.027 9.913 1.00 86.38 329 LEU A N 1
ATOM 2652 C CA . LEU A 1 329 ? 3.863 -7.041 11.383 1.00 86.38 329 LEU A CA 1
ATOM 2653 C C . LEU A 1 329 ? 4.800 -6.003 12.004 1.00 86.38 329 LEU A C 1
ATOM 2655 O O . LEU A 1 329 ? 4.393 -5.274 12.909 1.00 86.38 329 LEU A O 1
ATOM 2659 N N . ASN A 1 330 ? 6.019 -5.882 11.476 1.00 86.06 330 ASN A N 1
ATOM 2660 C CA . ASN A 1 330 ? 6.993 -4.875 11.895 1.00 86.06 330 ASN A CA 1
ATOM 2661 C C . ASN A 1 330 ? 6.441 -3.454 11.713 1.00 86.06 330 ASN A C 1
ATOM 2663 O O . ASN A 1 330 ? 6.548 -2.630 12.623 1.00 86.06 330 ASN A O 1
ATOM 2667 N N . SER A 1 331 ? 5.783 -3.188 10.579 1.00 86.19 331 SER A N 1
ATOM 2668 C CA . SER A 1 331 ? 5.154 -1.889 10.314 1.00 86.19 331 SER A CA 1
ATOM 2669 C C . SER A 1 331 ? 4.004 -1.576 11.275 1.00 86.19 331 SER A C 1
ATOM 2671 O O . SER A 1 331 ? 3.936 -0.468 11.805 1.00 86.19 331 SER A O 1
ATOM 2673 N N . ILE A 1 332 ? 3.147 -2.561 11.579 1.00 94.19 332 ILE A N 1
ATOM 2674 C CA . ILE A 1 332 ? 2.049 -2.405 12.539 1.00 94.19 332 ILE A CA 1
ATOM 2675 C C . ILE A 1 332 ? 2.605 -2.143 13.942 1.00 94.19 332 ILE A C 1
ATOM 2677 O O . ILE A 1 332 ? 2.159 -1.211 14.608 1.00 94.19 332 ILE A O 1
ATOM 2681 N N . ALA A 1 333 ? 3.595 -2.922 14.389 1.00 95.19 333 ALA A N 1
ATOM 2682 C CA . ALA A 1 333 ? 4.196 -2.764 15.712 1.00 95.19 333 ALA A CA 1
ATOM 2683 C C . ALA A 1 333 ? 4.798 -1.364 15.898 1.00 95.19 333 ALA A C 1
ATOM 2685 O O . ALA A 1 333 ? 4.541 -0.699 16.907 1.00 95.19 333 ALA A O 1
ATOM 2686 N N . TYR A 1 334 ? 5.550 -0.889 14.903 1.00 91.88 334 TYR A N 1
ATOM 2687 C CA . TYR A 1 334 ? 6.123 0.454 14.917 1.00 91.88 334 TYR A CA 1
ATOM 2688 C C . TYR A 1 334 ? 5.045 1.545 14.907 1.00 91.88 334 TYR A C 1
ATOM 2690 O O . TYR A 1 334 ? 5.118 2.479 15.707 1.00 91.88 334 TYR A O 1
ATOM 2698 N N . ALA A 1 335 ? 4.002 1.402 14.087 1.00 93.56 335 ALA A N 1
ATOM 2699 C CA . ALA A 1 335 ? 2.889 2.345 14.059 1.00 93.56 335 ALA A CA 1
ATOM 2700 C C . ALA A 1 335 ? 2.154 2.429 15.404 1.00 93.56 335 ALA A C 1
ATOM 2702 O O . ALA A 1 335 ? 1.901 3.531 15.896 1.00 93.56 335 ALA A O 1
ATOM 2703 N N . ILE A 1 336 ? 1.859 1.292 16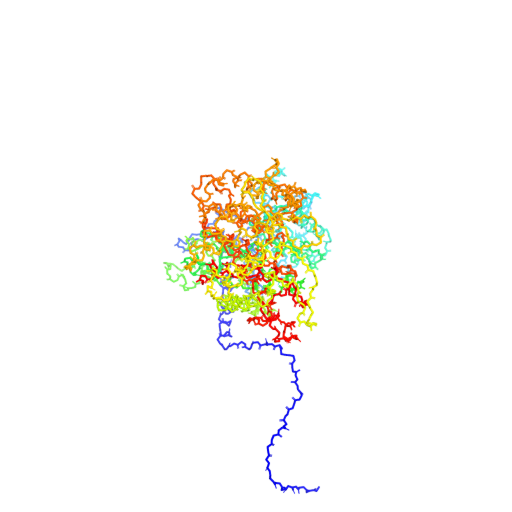.045 1.00 97.88 336 ILE A N 1
ATOM 2704 C CA . ILE A 1 336 ? 1.259 1.280 17.388 1.00 97.88 336 ILE A CA 1
ATOM 2705 C C . ILE A 1 336 ? 2.178 2.025 18.364 1.00 97.88 336 ILE A C 1
ATOM 2707 O O . ILE A 1 336 ? 1.706 2.890 19.100 1.00 97.88 336 ILE A O 1
ATOM 2711 N N . ASN A 1 337 ? 3.488 1.755 18.339 1.00 95.50 337 ASN A N 1
ATOM 2712 C CA . ASN A 1 337 ? 4.452 2.432 19.207 1.00 95.50 337 ASN A CA 1
ATOM 2713 C C . ASN A 1 337 ? 4.426 3.961 19.032 1.00 95.50 337 ASN A C 1
ATOM 2715 O O . ASN A 1 337 ? 4.346 4.686 20.026 1.00 95.50 337 ASN A O 1
ATOM 2719 N N . LEU A 1 338 ? 4.432 4.472 17.797 1.00 93.31 338 LEU A N 1
ATOM 2720 C CA . LEU A 1 338 ? 4.330 5.915 17.552 1.00 93.31 338 LEU A CA 1
ATOM 2721 C C . LEU A 1 338 ? 3.014 6.490 18.095 1.00 93.31 338 LEU A C 1
ATOM 2723 O O . LEU A 1 338 ? 3.014 7.498 18.805 1.00 93.31 338 LEU A O 1
ATOM 2727 N N . SER A 1 339 ? 1.885 5.833 17.819 1.00 97.19 339 SER A N 1
ATOM 2728 C CA . SER A 1 339 ? 0.580 6.294 18.296 1.00 97.19 339 SER A CA 1
ATOM 2729 C C . SER A 1 339 ? 0.449 6.271 19.818 1.00 97.19 339 SER A C 1
ATOM 2731 O O . SER A 1 339 ? -0.223 7.140 20.371 1.00 97.19 339 SER A O 1
ATOM 2733 N N . ILE A 1 340 ? 1.072 5.325 20.520 1.00 97.62 340 ILE A N 1
ATOM 2734 C CA . ILE A 1 340 ? 1.063 5.281 21.991 1.00 97.62 340 ILE A CA 1
ATOM 2735 C C . ILE A 1 340 ? 1.888 6.430 22.575 1.00 97.62 340 ILE A C 1
ATOM 2737 O O . ILE A 1 340 ? 1.426 7.107 23.494 1.00 97.62 340 ILE A O 1
ATOM 2741 N N . ASN A 1 341 ? 3.050 6.731 21.990 1.00 94.75 341 ASN A N 1
ATOM 2742 C CA . ASN A 1 341 ? 3.844 7.898 22.384 1.00 94.75 341 ASN A CA 1
ATOM 2743 C C . ASN A 1 341 ? 3.080 9.216 22.172 1.00 94.75 341 ASN A C 1
ATOM 2745 O O . ASN A 1 341 ? 3.145 10.108 23.019 1.00 94.75 341 ASN A O 1
ATOM 2749 N N . PHE A 1 342 ? 2.298 9.340 21.095 1.00 95.38 342 PHE A N 1
ATOM 2750 C CA . PHE A 1 342 ? 1.395 10.481 20.910 1.00 95.38 342 PHE A CA 1
ATOM 2751 C C . PHE A 1 342 ? 0.299 10.544 21.986 1.00 95.38 342 PHE A C 1
ATOM 2753 O O . PHE A 1 342 ? 0.050 11.601 22.564 1.00 95.38 342 PHE A O 1
ATOM 2760 N N . GLN A 1 343 ? -0.357 9.420 22.285 1.00 97.62 343 GLN A N 1
ATOM 2761 C CA . GLN A 1 343 ? -1.439 9.360 23.276 1.00 97.62 343 GLN A CA 1
ATOM 2762 C C . GLN A 1 343 ? -0.973 9.746 24.682 1.00 97.62 343 GLN A C 1
ATOM 2764 O O . GLN A 1 343 ? -1.670 10.490 25.372 1.00 97.62 343 GLN A O 1
ATOM 2769 N N . LEU A 1 344 ? 0.226 9.319 25.090 1.00 96.25 344 LEU A N 1
ATOM 2770 C CA . LEU A 1 344 ? 0.804 9.680 26.389 1.00 96.25 344 LEU A CA 1
ATOM 2771 C C . LEU A 1 344 ? 0.996 11.200 26.547 1.00 96.25 344 LEU A C 1
ATOM 2773 O O . LEU A 1 344 ? 0.848 11.716 27.651 1.00 96.25 344 LEU A O 1
ATOM 2777 N N . GLN A 1 345 ? 1.230 11.939 25.455 1.00 94.62 345 GLN A N 1
ATOM 2778 C CA . GLN A 1 345 ? 1.298 13.411 25.469 1.00 94.62 345 GLN A CA 1
ATOM 2779 C C . GLN A 1 345 ? -0.077 14.080 25.644 1.00 94.62 345 GLN A C 1
ATOM 2781 O O . GLN A 1 345 ? -0.167 15.269 25.969 1.00 94.62 345 GLN A O 1
ATOM 2786 N N . MET A 1 346 ? -1.162 13.347 25.382 1.00 95.69 346 MET A N 1
ATOM 2787 C CA . MET A 1 346 ? -2.532 13.841 25.524 1.00 95.69 346 MET A CA 1
ATOM 2788 C C . MET A 1 346 ? -3.068 13.672 26.948 1.00 95.69 346 MET A C 1
ATOM 2790 O O . MET A 1 346 ? -4.101 14.255 27.271 1.00 95.69 346 MET A O 1
ATOM 2794 N N . GLN A 1 347 ? -2.391 12.910 27.808 1.00 96.06 347 GLN A N 1
ATOM 2795 C CA . GLN A 1 347 ? -2.839 12.701 29.179 1.00 96.06 347 GLN A CA 1
ATOM 2796 C C . GLN A 1 347 ? -2.428 13.855 30.096 1.00 96.06 347 GLN A C 1
ATOM 2798 O O . GLN A 1 347 ? -1.279 14.297 30.097 1.00 96.06 347 GLN A O 1
ATOM 2803 N N . TYR A 1 348 ? -3.351 14.300 30.943 1.00 94.06 348 TYR A N 1
ATOM 2804 C CA . TYR A 1 348 ? -3.021 15.193 32.043 1.00 94.06 348 TYR A CA 1
ATOM 2805 C C . TYR A 1 348 ? -2.329 14.421 33.169 1.00 94.06 348 TYR A C 1
ATOM 2807 O O . TYR A 1 348 ? -2.915 13.548 33.805 1.00 94.06 348 TYR A O 1
ATOM 2815 N N . THR A 1 349 ? -1.083 14.774 33.452 1.00 91.44 349 THR A N 1
ATOM 2816 C CA . THR A 1 349 ? -0.302 14.319 34.612 1.00 91.44 349 THR A CA 1
ATOM 2817 C C . THR A 1 349 ? -0.149 15.447 35.631 1.00 91.44 349 THR A C 1
ATOM 2819 O O . THR A 1 349 ? -0.368 16.613 35.293 1.00 91.44 349 THR A O 1
ATOM 2822 N N . ASN A 1 350 ? 0.303 15.125 36.851 1.00 86.00 350 ASN A N 1
ATOM 2823 C CA . ASN A 1 350 ? 0.649 16.127 37.872 1.00 86.00 350 ASN A CA 1
ATOM 2824 C C . ASN A 1 350 ? 1.547 17.248 37.316 1.00 86.00 350 ASN A C 1
ATOM 2826 O O . ASN A 1 350 ? 1.322 18.419 37.594 1.00 86.00 350 ASN A O 1
ATOM 2830 N N . GLU A 1 351 ? 2.525 16.905 36.478 1.00 83.38 351 GLU A N 1
ATOM 2831 C CA . GLU A 1 351 ? 3.445 17.878 35.883 1.00 83.38 351 GLU A CA 1
ATOM 2832 C C . GLU A 1 351 ? 2.738 18.817 34.905 1.00 83.38 351 GLU A C 1
ATOM 2834 O O . GLU A 1 351 ? 2.917 20.032 34.975 1.00 83.38 351 GLU A O 1
ATOM 2839 N N . THR A 1 352 ? 1.887 18.273 34.031 1.00 81.62 352 THR A N 1
ATOM 2840 C CA . THR A 1 352 ? 1.168 19.076 33.028 1.00 81.62 352 THR A CA 1
ATOM 2841 C C . THR A 1 352 ? 0.145 20.025 33.649 1.00 81.62 352 THR A C 1
ATOM 2843 O O . THR A 1 352 ? -0.134 21.081 33.081 1.00 81.62 352 THR A O 1
ATOM 2846 N N . VAL A 1 353 ? -0.397 19.675 34.821 1.00 77.75 353 VAL A N 1
ATOM 2847 C CA . VAL A 1 353 ? -1.425 20.471 35.500 1.00 77.75 353 VAL A CA 1
ATOM 2848 C C . VAL A 1 353 ? -0.866 21.477 36.504 1.00 77.75 353 VAL A C 1
ATOM 2850 O O . VAL A 1 353 ? -1.614 22.340 36.949 1.00 77.75 353 VAL A O 1
ATOM 2853 N N . ASN A 1 354 ? 0.433 21.436 36.826 1.00 68.75 354 ASN A N 1
ATOM 2854 C CA . ASN A 1 354 ? 1.076 22.406 37.729 1.00 68.75 354 ASN A CA 1
ATOM 2855 C C . ASN A 1 354 ? 0.946 23.867 37.254 1.00 68.75 354 ASN A C 1
ATOM 2857 O O . ASN A 1 354 ? 1.119 24.791 38.044 1.00 68.75 354 ASN A O 1
ATOM 2861 N N . ASN A 1 355 ? 0.629 24.076 35.974 1.00 64.94 355 ASN A N 1
ATOM 2862 C CA . ASN A 1 355 ? 0.386 25.391 35.384 1.00 64.94 355 ASN A CA 1
ATOM 2863 C C . ASN A 1 355 ? -1.081 25.861 35.498 1.00 64.94 355 ASN A C 1
ATOM 2865 O O . ASN A 1 355 ? -1.409 26.940 35.005 1.00 64.94 355 ASN A O 1
ATOM 2869 N N . LEU A 1 356 ? -1.976 25.070 36.103 1.00 68.06 356 LEU A N 1
ATOM 2870 C CA . LEU A 1 356 ? -3.386 25.417 36.297 1.00 68.06 356 LEU A CA 1
ATOM 2871 C C . LEU A 1 356 ? -3.601 26.112 37.651 1.00 68.06 356 LEU A C 1
ATOM 2873 O O . LEU A 1 356 ? -3.000 25.763 38.662 1.00 68.06 356 LEU A O 1
ATOM 2877 N N . ASN A 1 357 ? -4.501 27.100 37.680 1.00 66.31 357 ASN A N 1
ATOM 2878 C CA . ASN A 1 357 ? -4.768 27.940 38.860 1.00 66.31 357 ASN A CA 1
ATOM 2879 C C . ASN A 1 357 ? -5.563 27.233 39.981 1.00 66.31 357 ASN A C 1
ATOM 2881 O O . ASN A 1 357 ? -5.917 27.860 40.979 1.00 66.31 357 ASN A O 1
ATOM 2885 N N . HIS A 1 358 ? -5.896 25.955 39.817 1.00 64.50 358 HIS A N 1
ATOM 2886 C CA . HIS A 1 358 ? -6.665 25.150 40.765 1.00 64.50 358 HIS A CA 1
ATOM 2887 C C . HIS A 1 358 ? -6.173 23.699 40.727 1.00 64.50 358 HIS A C 1
ATOM 2889 O O . HIS A 1 358 ? -5.561 23.281 39.749 1.00 64.50 358 HIS A O 1
ATOM 2895 N N . SER A 1 359 ? -6.408 22.944 41.807 1.00 60.53 359 SER A N 1
ATOM 2896 C CA . SER A 1 359 ? -6.111 21.506 41.842 1.00 60.53 359 SER A CA 1
ATOM 2897 C C . SER A 1 359 ? -7.127 20.792 40.943 1.00 60.53 359 SER A C 1
ATOM 2899 O O . SER A 1 359 ? -8.305 20.751 41.306 1.00 60.53 359 SER A O 1
ATOM 2901 N N . PRO A 1 360 ? -6.739 20.286 39.761 1.00 63.97 360 PRO A N 1
ATOM 2902 C CA . PRO A 1 360 ? -7.726 19.910 38.770 1.00 63.97 360 PRO A CA 1
ATOM 2903 C C . PRO A 1 360 ? -8.153 18.461 38.967 1.00 63.97 360 PRO A C 1
ATOM 2905 O O . PRO A 1 360 ? -7.328 17.548 39.023 1.00 63.97 360 PRO A O 1
ATOM 2908 N N . LEU A 1 361 ? -9.468 18.245 38.920 1.00 76.56 361 LEU A N 1
ATOM 2909 C CA . LEU A 1 361 ? -10.085 16.926 38.734 1.00 76.56 361 LEU A CA 1
ATOM 2910 C C . LEU A 1 361 ? -9.680 16.275 37.390 1.00 76.56 361 LEU A C 1
ATOM 2912 O O . LEU A 1 361 ? -10.043 15.137 37.125 1.00 76.56 361 LEU A O 1
ATOM 2916 N N . GLY A 1 362 ? -8.932 16.995 36.543 1.00 79.69 362 GLY A N 1
ATOM 2917 C CA . GLY A 1 362 ? -8.443 16.576 35.230 1.00 79.69 362 GLY A CA 1
ATOM 2918 C C . GLY A 1 362 ? -7.289 15.573 35.223 1.00 79.69 362 GLY A C 1
ATOM 2919 O O . GLY A 1 362 ? -7.059 14.966 34.180 1.00 79.69 362 GLY A O 1
ATOM 2920 N N . ILE A 1 363 ? -6.559 15.391 36.332 1.00 91.50 363 ILE A N 1
ATOM 2921 C CA . ILE A 1 363 ? -5.400 14.478 36.372 1.00 91.50 363 ILE A CA 1
ATOM 2922 C C . ILE A 1 363 ? -5.846 13.059 36.008 1.00 91.50 363 ILE A C 1
ATOM 2924 O O . ILE A 1 363 ? -6.741 12.504 36.637 1.00 91.50 363 ILE A O 1
ATOM 2928 N N . GLY A 1 364 ? -5.188 12.479 35.007 1.00 93.88 364 GLY A N 1
ATOM 2929 C CA . GLY A 1 364 ? -5.444 11.150 34.463 1.00 93.88 364 GLY A CA 1
ATOM 2930 C C . GLY A 1 364 ? -6.363 11.117 33.245 1.00 93.88 364 GLY A C 1
ATOM 2931 O O . GLY A 1 364 ? -6.346 10.124 32.515 1.00 93.88 364 GLY A O 1
ATOM 2932 N N . GLY A 1 365 ? -7.112 12.190 32.978 1.00 95.81 365 GLY A N 1
ATOM 2933 C CA . GLY A 1 365 ? -7.915 12.316 31.766 1.00 95.81 365 GLY A CA 1
ATOM 2934 C C . GLY A 1 365 ? -7.077 12.686 30.536 1.00 95.81 365 GLY A C 1
ATOM 2935 O O . GLY A 1 365 ? -5.948 13.162 30.655 1.00 95.81 365 GLY A O 1
ATOM 2936 N N . PHE A 1 366 ? -7.636 12.471 29.344 1.00 97.38 366 PHE A N 1
ATOM 2937 C CA . PHE A 1 366 ? -6.972 12.719 28.059 1.00 97.38 366 PHE A CA 1
ATOM 2938 C C . PHE A 1 366 ? -7.652 13.872 27.318 1.00 97.38 366 PHE A C 1
ATOM 2940 O O . PHE A 1 366 ? -8.868 13.844 27.118 1.00 97.38 366 PHE A O 1
ATOM 2947 N N . LYS A 1 367 ? -6.875 14.874 26.902 1.00 95.00 367 LYS A N 1
ATOM 2948 C CA . LYS A 1 367 ? -7.376 16.032 26.148 1.00 95.00 367 LYS A CA 1
ATOM 2949 C C . LYS A 1 367 ? -7.685 15.689 24.691 1.00 95.00 367 LYS A C 1
ATOM 2951 O O . LYS A 1 367 ? -7.110 14.759 24.126 1.00 95.00 367 LYS A O 1
ATOM 2956 N N . ALA A 1 368 ? -8.546 16.478 24.052 1.00 94.62 368 ALA A N 1
ATOM 2957 C CA . ALA A 1 368 ? -8.930 16.277 22.656 1.00 94.62 368 ALA A CA 1
ATOM 2958 C C . ALA A 1 368 ? -7.751 16.418 21.673 1.00 94.62 368 ALA A C 1
ATOM 2960 O O . ALA A 1 368 ? -7.637 15.632 20.724 1.00 94.62 368 ALA A O 1
ATOM 2961 N N . SER A 1 369 ? -6.912 17.444 21.858 1.00 93.00 369 SER A N 1
ATOM 2962 C CA . SER A 1 369 ? -5.763 17.770 20.999 1.00 93.00 369 SER A CA 1
ATOM 2963 C C . SER A 1 369 ? -4.798 18.747 21.691 1.00 93.00 369 SER A C 1
ATOM 2965 O O . SER A 1 369 ? -4.972 19.103 22.854 1.00 93.00 369 SER A O 1
ATOM 2967 N N . PHE A 1 370 ? -3.775 19.234 20.983 1.00 88.81 370 PHE A N 1
ATOM 2968 C CA . PHE A 1 370 ? -2.920 20.315 21.492 1.00 88.81 370 PHE A CA 1
ATOM 2969 C C . PHE A 1 370 ? -3.628 21.675 21.596 1.00 88.81 370 PHE A C 1
ATOM 2971 O O . PHE A 1 370 ? -3.186 22.518 22.372 1.00 88.81 370 PHE A O 1
ATOM 2978 N N . THR A 1 371 ? -4.702 21.897 20.834 1.00 88.38 371 THR A N 1
ATOM 2979 C CA . THR A 1 371 ? -5.439 23.173 20.791 1.00 88.38 371 THR A CA 1
ATOM 2980 C C . THR A 1 371 ? -6.793 23.116 21.492 1.00 88.38 371 THR A C 1
ATOM 2982 O O . THR A 1 371 ? -7.419 24.152 21.694 1.00 88.38 371 THR A O 1
ATOM 2985 N N . ASP A 1 372 ? -7.237 21.924 21.882 1.00 91.50 372 ASP A N 1
ATOM 2986 C CA . ASP A 1 372 ? -8.484 21.683 22.599 1.00 91.50 372 ASP A CA 1
ATOM 2987 C C . ASP A 1 372 ? -8.191 20.834 23.841 1.00 91.50 372 ASP A C 1
ATOM 2989 O O . ASP A 1 372 ? -7.823 19.659 23.753 1.00 91.50 372 ASP A O 1
ATOM 2993 N N . ASN A 1 373 ? -8.335 21.484 24.995 1.00 91.12 373 ASN A N 1
ATOM 2994 C CA . ASN A 1 373 ? -7.999 20.966 26.317 1.00 91.12 373 ASN A CA 1
ATOM 2995 C C . ASN A 1 373 ? -9.146 20.188 26.979 1.00 91.12 373 ASN A C 1
ATOM 2997 O O . ASN A 1 373 ? -8.990 19.704 28.100 1.00 91.12 373 ASN A O 1
ATOM 3001 N N . THR A 1 374 ? -10.302 20.077 26.322 1.00 93.81 374 THR A N 1
ATOM 3002 C CA . THR A 1 374 ? -11.450 19.361 26.881 1.00 93.81 374 THR A CA 1
ATOM 3003 C C . THR A 1 374 ? -11.167 17.867 26.996 1.00 93.81 374 THR A C 1
ATOM 3005 O O . THR A 1 374 ? -10.492 17.262 26.156 1.00 93.81 374 THR A O 1
ATOM 3008 N N . ILE A 1 375 ? -11.704 17.260 28.050 1.00 95.44 375 ILE A N 1
ATOM 3009 C CA . ILE A 1 375 ? -11.664 15.822 28.295 1.00 95.44 375 ILE A CA 1
ATOM 3010 C C . ILE A 1 375 ? -13.077 15.293 28.128 1.00 95.44 375 ILE A C 1
ATOM 3012 O O . ILE A 1 375 ? -13.990 15.763 28.801 1.00 95.44 375 ILE A O 1
ATOM 3016 N N . ARG A 1 376 ? -13.261 14.283 27.280 1.00 97.00 376 ARG A N 1
ATOM 3017 C CA . ARG A 1 376 ? -14.506 13.517 27.224 1.00 97.00 376 ARG A CA 1
ATOM 3018 C C . ARG A 1 376 ? -14.293 12.095 27.694 1.00 97.00 376 ARG A C 1
ATOM 3020 O O . ARG A 1 376 ? -13.197 11.544 27.570 1.00 97.00 376 ARG A O 1
ATOM 3027 N N . ASN A 1 377 ? -15.355 11.472 28.186 1.00 96.56 377 ASN A N 1
ATOM 3028 C CA . ASN A 1 377 ? -15.293 10.093 28.666 1.00 96.56 377 ASN A CA 1
ATOM 3029 C C . ASN A 1 377 ? -14.817 9.094 27.591 1.00 96.56 377 ASN A C 1
ATOM 3031 O O . ASN A 1 377 ? -14.083 8.159 27.906 1.00 96.56 377 ASN A O 1
ATOM 3035 N N . ASP A 1 378 ? -15.144 9.327 26.318 1.00 96.81 378 ASP A N 1
ATOM 3036 C CA . ASP A 1 378 ? -14.680 8.504 25.201 1.00 96.81 378 ASP A CA 1
ATOM 3037 C C . ASP A 1 378 ? -13.210 8.759 24.839 1.00 96.81 378 ASP A C 1
ATOM 3039 O O . ASP A 1 378 ? -12.537 7.867 24.326 1.00 96.81 378 ASP A O 1
ATOM 3043 N N . TYR A 1 379 ? -12.672 9.941 25.156 1.00 98.00 379 TYR A N 1
ATOM 3044 C CA . TYR A 1 379 ? -11.241 10.203 25.008 1.00 98.00 379 TYR A CA 1
ATOM 3045 C C . TYR A 1 379 ? -10.472 9.318 25.982 1.00 98.00 379 TYR A C 1
ATOM 3047 O O . TYR A 1 379 ? -9.558 8.607 25.572 1.00 98.00 379 TYR A O 1
ATOM 3055 N N . VAL A 1 380 ? -10.895 9.294 27.248 1.00 98.31 380 VAL A N 1
ATOM 3056 C CA . VAL A 1 380 ? -10.271 8.443 28.267 1.00 98.31 380 VAL A CA 1
ATOM 3057 C C . VAL A 1 380 ? -10.445 6.971 27.927 1.00 98.31 380 VAL A C 1
ATOM 3059 O O . VAL A 1 380 ? -9.457 6.248 27.963 1.00 98.31 380 VAL A O 1
ATOM 3062 N N . GLN A 1 381 ? -11.652 6.551 27.527 1.00 98.38 381 GLN A N 1
ATOM 3063 C CA . GLN A 1 381 ? -11.948 5.175 27.120 1.00 98.38 381 GLN A CA 1
ATOM 3064 C C . GLN A 1 381 ? -10.945 4.656 26.085 1.00 98.38 381 GLN A C 1
ATOM 3066 O O . GLN A 1 381 ? -10.238 3.689 26.347 1.00 98.38 381 GLN A O 1
ATOM 3071 N N . HIS A 1 382 ? -10.896 5.285 24.910 1.00 98.62 382 HIS A N 1
ATOM 3072 C CA . HIS A 1 382 ? -10.123 4.744 23.796 1.00 98.62 382 HIS A CA 1
ATOM 3073 C C . HIS A 1 382 ? -8.618 4.799 24.077 1.00 98.62 382 HIS A C 1
ATOM 3075 O O . HIS A 1 382 ? -7.904 3.844 23.777 1.00 98.62 382 HIS A O 1
ATOM 3081 N N . ASN A 1 383 ? -8.128 5.885 24.695 1.00 98.75 383 ASN A N 1
ATOM 3082 C CA . ASN A 1 383 ? -6.700 6.001 25.008 1.00 98.75 383 ASN A CA 1
ATOM 3083 C C . ASN A 1 383 ? -6.268 4.939 26.020 1.00 98.75 383 ASN A C 1
ATOM 3085 O O . ASN A 1 383 ? -5.243 4.291 25.817 1.00 98.75 383 ASN A O 1
ATOM 3089 N N . ILE A 1 384 ? -7.041 4.727 27.094 1.00 98.56 384 ILE A N 1
ATOM 3090 C CA . ILE A 1 384 ? -6.620 3.764 28.111 1.00 98.56 384 ILE A CA 1
ATOM 3091 C C . ILE A 1 384 ? -6.712 2.321 27.612 1.00 98.56 384 ILE A C 1
ATOM 3093 O O . ILE A 1 384 ? -5.821 1.526 27.899 1.00 98.56 384 ILE A O 1
ATOM 3097 N N . CYS A 1 385 ? -7.724 1.989 26.806 1.00 98.62 385 CYS A N 1
ATOM 3098 C CA . CYS A 1 385 ? -7.828 0.673 26.178 1.00 98.62 385 CYS A CA 1
ATOM 3099 C C . CYS A 1 385 ? -6.647 0.392 25.234 1.00 98.62 385 CYS A C 1
ATOM 3101 O O . CYS A 1 385 ? -6.053 -0.684 25.314 1.00 98.62 385 CYS A O 1
ATOM 3103 N N . ALA A 1 386 ? -6.243 1.363 24.406 1.00 98.69 386 ALA A N 1
ATOM 3104 C CA . ALA A 1 386 ? -5.062 1.230 23.551 1.00 98.69 386 ALA A CA 1
ATOM 3105 C C . ALA A 1 386 ? -3.761 1.076 24.360 1.00 98.69 386 ALA A C 1
ATOM 3107 O O . ALA A 1 386 ? -2.938 0.216 24.046 1.00 98.69 386 ALA A O 1
ATOM 3108 N N . ILE A 1 387 ? -3.580 1.879 25.415 1.00 98.69 387 ILE A N 1
ATOM 3109 C CA . ILE A 1 387 ? -2.403 1.833 26.300 1.00 98.69 387 ILE A CA 1
ATOM 3110 C C . ILE A 1 387 ? -2.288 0.484 27.012 1.00 98.69 387 ILE A C 1
ATOM 3112 O O . ILE A 1 387 ? -1.202 -0.098 27.029 1.00 98.69 387 ILE A O 1
ATOM 3116 N N . ILE A 1 388 ? -3.392 -0.044 27.548 1.00 98.44 388 ILE A N 1
ATOM 3117 C CA . ILE A 1 388 ? -3.423 -1.373 28.174 1.00 98.44 388 ILE A CA 1
ATOM 3118 C C . ILE A 1 388 ? -3.097 -2.458 27.140 1.00 98.44 388 ILE A C 1
ATOM 3120 O O . ILE A 1 388 ? -2.250 -3.311 27.400 1.00 98.44 388 ILE A O 1
ATOM 3124 N N . GLY A 1 389 ? -3.695 -2.399 25.944 1.00 97.75 389 GLY A N 1
ATOM 3125 C CA . GLY A 1 389 ? -3.415 -3.363 24.876 1.00 97.75 389 GLY A CA 1
ATOM 3126 C C . GLY A 1 389 ? -1.945 -3.364 24.441 1.00 97.75 389 GLY A C 1
ATOM 3127 O O . GLY A 1 389 ? -1.337 -4.425 24.302 1.00 97.75 389 GLY A O 1
ATOM 3128 N N . PHE A 1 390 ? -1.328 -2.188 24.307 1.00 97.38 390 PHE A N 1
ATOM 3129 C CA . PHE A 1 390 ? 0.106 -2.072 24.026 1.00 97.38 390 PHE A CA 1
ATOM 3130 C C . PHE A 1 390 ? 0.968 -2.626 25.166 1.00 97.38 390 PHE A C 1
ATOM 3132 O O . PHE A 1 390 ? 1.914 -3.376 24.920 1.00 97.38 390 PHE A O 1
ATOM 3139 N N . TYR A 1 391 ? 0.621 -2.310 26.416 1.00 95.38 391 TYR A N 1
ATOM 3140 C CA . TYR A 1 391 ? 1.303 -2.845 27.595 1.00 95.38 391 TYR A CA 1
ATOM 3141 C C . TYR A 1 391 ? 1.254 -4.381 27.635 1.00 95.38 391 TYR A C 1
ATOM 3143 O O . TYR A 1 391 ? 2.248 -5.033 27.965 1.00 95.38 391 TYR A O 1
ATOM 3151 N N . HIS A 1 392 ? 0.127 -4.981 27.245 1.00 94.88 392 HIS A N 1
ATOM 3152 C CA . HIS A 1 392 ? -0.007 -6.434 27.119 1.00 94.88 392 HIS A CA 1
ATOM 3153 C C . HIS A 1 392 ? 0.838 -7.004 25.988 1.00 94.88 392 HIS A C 1
ATOM 3155 O O . HIS A 1 392 ? 1.526 -7.999 26.221 1.00 94.88 392 HIS A O 1
ATOM 3161 N N . LEU A 1 393 ? 0.859 -6.380 24.807 1.00 93.62 393 LEU A N 1
ATOM 3162 C CA . LEU A 1 393 ? 1.718 -6.806 23.694 1.00 93.62 393 LEU A CA 1
ATOM 3163 C C . LEU A 1 393 ? 3.191 -6.848 24.107 1.00 93.62 393 LEU A C 1
ATOM 3165 O O . LEU A 1 393 ? 3.847 -7.872 23.935 1.00 93.62 393 LEU A O 1
ATOM 3169 N N . GLN A 1 394 ? 3.689 -5.791 24.755 1.00 89.94 394 GLN A N 1
ATOM 3170 C CA . GLN A 1 394 ? 5.087 -5.725 25.196 1.00 89.94 394 GLN A CA 1
ATOM 3171 C C . GLN A 1 394 ? 5.484 -6.826 26.189 1.00 89.94 394 GLN A C 1
ATOM 3173 O O . GLN A 1 394 ? 6.675 -7.120 26.319 1.00 89.94 394 GLN A O 1
ATOM 3178 N N . ARG A 1 395 ? 4.515 -7.396 26.916 1.00 87.38 395 ARG A N 1
ATOM 3179 C CA . ARG A 1 395 ? 4.737 -8.423 27.946 1.00 87.38 395 ARG A CA 1
ATOM 3180 C C . ARG A 1 395 ? 4.459 -9.842 27.472 1.00 87.38 395 ARG A C 1
ATOM 3182 O O . ARG A 1 395 ? 5.054 -10.769 28.012 1.00 87.38 395 ARG A O 1
ATOM 3189 N N . SER A 1 396 ? 3.512 -10.008 26.555 1.00 87.44 396 SER A N 1
ATOM 3190 C CA . SER A 1 396 ? 3.050 -11.316 26.081 1.00 87.44 396 SER A CA 1
ATOM 3191 C C . SER A 1 396 ? 3.783 -11.791 24.829 1.00 87.44 396 SER A C 1
ATOM 3193 O O . SER A 1 396 ? 3.905 -12.998 24.641 1.00 87.44 396 SER A O 1
ATOM 3195 N N . ASP A 1 397 ? 4.316 -10.871 24.020 1.00 87.62 397 ASP A N 1
ATOM 3196 C CA . ASP A 1 397 ? 5.062 -11.178 22.802 1.00 87.62 397 ASP A CA 1
ATOM 3197 C C . ASP A 1 397 ? 6.502 -10.644 22.893 1.00 87.62 397 ASP A C 1
ATOM 3199 O O . ASP A 1 397 ? 6.769 -9.442 22.805 1.00 87.62 397 ASP A O 1
ATOM 3203 N N . GLU A 1 398 ? 7.460 -11.561 23.059 1.00 84.31 398 GLU A N 1
ATOM 3204 C CA . GLU A 1 398 ? 8.889 -11.232 23.128 1.00 84.31 398 GLU A CA 1
ATOM 3205 C C . GLU A 1 398 ? 9.415 -10.595 21.829 1.00 84.31 398 GLU A C 1
ATOM 3207 O O . GLU A 1 398 ? 10.363 -9.800 21.876 1.00 84.31 398 GLU A O 1
ATOM 3212 N N . SER A 1 399 ? 8.790 -10.902 20.686 1.00 87.00 399 SER A N 1
ATOM 3213 C CA . SER A 1 399 ? 9.179 -10.394 19.369 1.00 87.00 399 SER A CA 1
ATOM 3214 C C . SER A 1 399 ? 8.669 -8.978 19.103 1.00 87.00 399 SER A C 1
ATOM 3216 O O . SER A 1 399 ? 9.301 -8.242 18.350 1.00 87.00 399 SER A O 1
ATOM 3218 N N . PHE A 1 400 ? 7.606 -8.527 19.780 1.00 90.50 400 PHE A N 1
ATOM 3219 C CA . PHE A 1 400 ? 6.959 -7.237 19.507 1.00 90.50 400 PHE A CA 1
ATOM 3220 C C . PHE A 1 400 ? 7.933 -6.047 19.539 1.00 90.50 400 PHE A C 1
ATOM 3222 O O . PHE A 1 400 ? 7.979 -5.232 18.619 1.00 90.50 400 PHE A O 1
ATOM 3229 N N . ASN A 1 401 ? 8.788 -5.968 20.565 1.00 88.88 401 ASN A N 1
ATOM 3230 C CA . ASN A 1 401 ? 9.781 -4.890 20.653 1.00 88.88 401 ASN A CA 1
ATOM 3231 C C . ASN A 1 401 ? 10.885 -5.023 19.592 1.00 88.88 401 ASN A C 1
ATOM 3233 O O . ASN A 1 401 ? 11.421 -4.016 19.136 1.00 88.88 401 ASN A O 1
ATOM 3237 N N . GLN A 1 402 ? 11.229 -6.251 19.189 1.00 86.81 402 GLN A N 1
ATOM 3238 C CA . GLN A 1 402 ? 12.167 -6.474 18.087 1.00 86.81 402 GLN A CA 1
ATOM 3239 C C . GLN A 1 402 ? 11.554 -6.021 16.761 1.00 86.81 402 GLN A C 1
ATOM 3241 O O . GLN A 1 402 ? 12.245 -5.383 15.977 1.00 86.81 402 GLN A O 1
ATOM 3246 N N . ASN A 1 403 ? 10.259 -6.260 16.551 1.00 85.94 403 ASN A N 1
ATOM 3247 C CA . ASN A 1 403 ? 9.519 -5.842 15.362 1.00 85.94 403 ASN A CA 1
ATOM 3248 C C . ASN A 1 403 ? 9.527 -4.309 15.205 1.00 85.94 403 ASN A C 1
ATOM 3250 O O . ASN A 1 403 ? 9.792 -3.813 14.108 1.00 85.94 403 ASN A O 1
ATOM 3254 N N . ILE A 1 404 ? 9.354 -3.563 16.308 1.00 88.00 404 ILE A N 1
ATOM 3255 C CA . ILE A 1 404 ? 9.506 -2.093 16.342 1.00 88.00 404 ILE A CA 1
ATOM 3256 C C . ILE A 1 404 ? 10.915 -1.683 15.887 1.00 88.00 404 ILE A C 1
ATOM 3258 O O . ILE A 1 404 ? 11.054 -0.878 14.968 1.00 88.00 404 ILE A O 1
ATOM 3262 N N . ILE A 1 405 ? 11.956 -2.256 16.504 1.00 82.81 405 ILE A N 1
ATOM 3263 C CA . ILE A 1 405 ? 13.362 -1.922 16.214 1.00 82.81 405 ILE A CA 1
ATOM 3264 C C . ILE A 1 405 ? 13.730 -2.279 14.768 1.00 82.81 405 ILE A C 1
ATOM 3266 O O . ILE A 1 405 ? 14.396 -1.503 14.085 1.00 82.81 405 ILE A O 1
ATOM 3270 N N . MET A 1 406 ? 13.296 -3.441 14.275 1.00 75.19 406 MET A N 1
ATOM 3271 C CA . MET A 1 406 ? 13.551 -3.884 12.902 1.00 75.19 406 MET A CA 1
ATOM 3272 C C . MET A 1 406 ? 12.941 -2.924 11.884 1.00 75.19 406 MET A C 1
ATOM 3274 O O . MET A 1 406 ? 13.608 -2.562 10.912 1.00 75.19 406 MET A O 1
ATOM 3278 N N . PHE A 1 407 ? 11.699 -2.485 12.106 1.00 78.06 407 PHE A N 1
ATOM 3279 C CA . PHE A 1 407 ? 11.079 -1.503 11.225 1.00 78.06 407 PHE A CA 1
ATOM 3280 C C . PHE A 1 407 ? 11.800 -0.160 11.309 1.00 78.06 407 PHE A C 1
ATOM 3282 O O . PHE A 1 407 ? 12.212 0.362 10.281 1.00 78.06 407 PHE A O 1
ATOM 3289 N N . GLN A 1 408 ? 12.054 0.350 12.517 1.00 75.50 408 GLN A N 1
ATOM 3290 C CA . GLN A 1 408 ? 12.769 1.611 12.723 1.00 75.50 408 GLN A CA 1
ATOM 3291 C C . GLN A 1 408 ? 14.129 1.623 12.011 1.00 75.50 408 GLN A C 1
ATOM 3293 O O . GLN A 1 408 ? 14.437 2.571 11.295 1.00 75.50 408 GLN A O 1
ATOM 3298 N N . ASN A 1 409 ? 14.910 0.545 12.121 1.00 65.62 409 ASN A N 1
ATOM 3299 C CA . ASN A 1 409 ? 16.191 0.408 11.426 1.00 65.62 409 ASN A CA 1
ATOM 3300 C C . ASN A 1 409 ? 16.047 0.413 9.900 1.00 65.62 409 ASN A C 1
ATOM 3302 O O . ASN A 1 409 ? 16.903 0.976 9.224 1.00 65.62 409 ASN A O 1
ATOM 3306 N N . THR A 1 410 ? 14.977 -0.188 9.368 1.00 64.12 410 THR A N 1
ATOM 3307 C CA . THR A 1 410 ? 14.689 -0.202 7.923 1.00 64.12 410 THR A CA 1
ATOM 3308 C C . THR A 1 410 ? 14.480 1.210 7.381 1.00 64.12 410 THR A C 1
ATOM 3310 O O . THR A 1 410 ? 14.814 1.476 6.229 1.00 64.12 410 THR A O 1
ATOM 3313 N N . ILE A 1 411 ? 13.947 2.119 8.203 1.00 61.50 411 ILE A N 1
ATOM 3314 C CA . ILE A 1 411 ? 13.681 3.492 7.776 1.00 61.50 411 ILE A CA 1
ATOM 3315 C C . ILE A 1 411 ? 14.838 4.449 8.109 1.00 61.50 411 ILE A C 1
ATOM 3317 O O . ILE A 1 411 ? 15.175 5.301 7.291 1.00 61.50 411 ILE A O 1
ATOM 3321 N N . GLN A 1 412 ? 15.486 4.305 9.273 1.00 54.69 412 GLN A N 1
ATOM 3322 C CA . GLN A 1 412 ? 16.630 5.145 9.664 1.00 54.69 412 GLN A CA 1
ATOM 3323 C C . GLN A 1 412 ? 17.885 4.859 8.839 1.00 54.69 412 GLN A C 1
ATOM 3325 O O . GLN A 1 412 ? 18.670 5.765 8.569 1.00 54.69 412 GLN A O 1
ATOM 3330 N N . ASN A 1 413 ? 18.068 3.609 8.422 1.00 50.34 413 ASN A N 1
ATOM 3331 C CA . ASN A 1 413 ? 19.081 3.222 7.458 1.00 50.34 413 ASN A CA 1
ATOM 3332 C C . ASN A 1 413 ? 18.342 2.698 6.233 1.00 50.34 413 ASN A C 1
ATOM 3334 O O . ASN A 1 413 ? 18.123 1.484 6.151 1.00 50.34 413 ASN A O 1
ATOM 3338 N N . PRO A 1 414 ? 17.920 3.579 5.302 1.00 54.44 414 PRO A N 1
ATOM 3339 C CA . PRO A 1 414 ? 17.305 3.095 4.085 1.00 54.44 414 PRO A CA 1
ATOM 3340 C C . PRO A 1 414 ? 18.301 2.129 3.452 1.00 54.44 414 PRO A C 1
ATOM 3342 O O . PRO A 1 414 ? 19.471 2.455 3.237 1.00 54.44 414 PRO A O 1
ATOM 3345 N N . ILE A 1 415 ? 17.853 0.894 3.225 1.00 62.72 415 ILE A N 1
ATOM 3346 C CA . ILE A 1 415 ? 18.741 -0.160 2.727 1.00 62.72 415 ILE A CA 1
ATOM 3347 C C . ILE A 1 415 ? 19.252 0.171 1.310 1.00 62.72 415 ILE A C 1
ATOM 3349 O O . ILE A 1 415 ? 20.205 -0.427 0.820 1.00 62.72 415 ILE A O 1
ATOM 3353 N N . LEU A 1 416 ? 18.622 1.158 0.670 1.00 76.94 416 LEU A N 1
ATOM 3354 C CA . LEU A 1 416 ? 19.020 1.808 -0.562 1.00 76.94 416 LEU A CA 1
ATOM 3355 C C . LEU A 1 416 ? 19.496 3.241 -0.300 1.00 76.94 416 LEU A C 1
ATOM 3357 O O . LEU A 1 416 ? 18.850 4.004 0.413 1.00 76.94 416 LEU A O 1
ATOM 3361 N N . ASN A 1 417 ? 20.607 3.618 -0.921 1.00 83.00 417 ASN A N 1
ATOM 3362 C CA . ASN A 1 417 ? 21.168 4.966 -0.879 1.00 83.00 417 ASN A CA 1
ATOM 3363 C C . ASN A 1 417 ? 21.890 5.279 -2.202 1.00 83.00 417 ASN A C 1
ATOM 3365 O O . ASN A 1 417 ? 21.995 4.403 -3.068 1.00 83.00 417 ASN A O 1
ATOM 3369 N N . CYS A 1 418 ? 22.380 6.516 -2.349 1.00 88.88 418 CYS A N 1
ATOM 3370 C CA . CYS A 1 418 ? 23.099 6.957 -3.547 1.00 88.88 418 CYS A CA 1
ATOM 3371 C C . CYS A 1 418 ? 24.265 6.021 -3.893 1.00 88.88 418 CYS A C 1
ATOM 3373 O O . CYS A 1 418 ? 24.307 5.525 -5.011 1.00 88.88 418 CYS A O 1
ATOM 3375 N N . ASP A 1 419 ? 25.134 5.681 -2.933 1.00 89.81 419 ASP A N 1
ATOM 3376 C CA . ASP A 1 419 ? 26.308 4.830 -3.179 1.00 89.81 419 ASP A CA 1
ATOM 3377 C C . ASP A 1 419 ? 25.925 3.456 -3.753 1.00 89.81 419 ASP A C 1
ATOM 3379 O O . ASP A 1 419 ? 26.516 2.978 -4.723 1.00 89.81 419 ASP A O 1
ATOM 3383 N N . ILE A 1 420 ? 24.906 2.812 -3.179 1.00 91.38 420 ILE A N 1
ATOM 3384 C CA . ILE A 1 420 ? 24.401 1.515 -3.648 1.00 91.38 420 ILE A CA 1
ATOM 3385 C C . ILE A 1 420 ? 23.864 1.637 -5.077 1.00 91.38 420 ILE A C 1
ATOM 3387 O O . ILE A 1 420 ? 24.187 0.807 -5.931 1.00 91.38 420 ILE A O 1
ATOM 3391 N N . LEU A 1 421 ? 23.050 2.657 -5.350 1.00 95.12 421 LEU A N 1
ATOM 3392 C CA . LEU A 1 421 ? 22.460 2.866 -6.671 1.00 95.12 421 LEU A CA 1
ATOM 3393 C C . LEU A 1 421 ? 23.505 3.242 -7.720 1.00 95.12 421 LEU A C 1
ATOM 3395 O O . LEU A 1 421 ? 23.443 2.731 -8.834 1.00 95.12 421 LEU A O 1
ATOM 3399 N N . GLU A 1 422 ? 24.487 4.068 -7.374 1.00 95.81 422 GLU A N 1
ATOM 3400 C CA . GLU A 1 422 ? 25.593 4.442 -8.255 1.00 95.81 422 GLU A CA 1
ATOM 3401 C C . GLU A 1 422 ? 26.461 3.232 -8.605 1.00 95.81 422 GLU A C 1
ATOM 3403 O O . GLU A 1 422 ? 26.736 2.991 -9.783 1.00 95.81 422 GLU A O 1
ATOM 3408 N N . ILE A 1 423 ? 26.832 2.411 -7.615 1.00 95.81 423 ILE A N 1
ATOM 3409 C CA . ILE A 1 423 ? 27.565 1.160 -7.862 1.00 95.81 423 ILE A CA 1
ATOM 3410 C C . ILE A 1 423 ? 26.738 0.233 -8.757 1.00 95.81 423 ILE A C 1
ATOM 3412 O O . ILE A 1 423 ? 27.274 -0.345 -9.708 1.00 95.81 423 ILE A O 1
ATOM 3416 N N . SER A 1 424 ? 25.436 0.101 -8.483 1.00 97.31 424 SER A N 1
ATOM 3417 C CA . SER A 1 424 ? 24.542 -0.731 -9.290 1.00 97.31 424 SER A CA 1
ATOM 3418 C C . SER A 1 424 ? 24.437 -0.233 -10.733 1.00 97.31 424 SER A C 1
ATOM 3420 O O . SER A 1 424 ? 24.532 -1.037 -11.665 1.00 97.31 424 SER A O 1
ATOM 3422 N N . MET A 1 425 ? 24.325 1.084 -10.923 1.00 97.69 425 MET A N 1
ATOM 3423 C CA . MET A 1 425 ? 24.280 1.740 -12.228 1.00 97.69 425 MET A CA 1
ATOM 3424 C C . MET A 1 425 ? 25.560 1.493 -13.029 1.00 97.69 425 MET A C 1
ATOM 3426 O O . MET A 1 425 ? 25.499 1.064 -14.183 1.00 97.69 425 MET A O 1
ATOM 3430 N N . ILE A 1 426 ? 26.726 1.700 -12.408 1.00 97.25 426 ILE A N 1
ATOM 3431 C CA . ILE A 1 426 ? 28.031 1.456 -13.036 1.00 97.25 426 ILE A CA 1
ATOM 3432 C C . ILE A 1 426 ? 28.125 -0.005 -13.480 1.00 97.25 426 ILE A C 1
ATOM 3434 O O . ILE A 1 426 ? 28.451 -0.275 -14.635 1.00 97.25 426 ILE A O 1
ATOM 3438 N N . LYS A 1 427 ? 27.770 -0.951 -12.606 1.00 97.75 427 LYS A N 1
ATOM 3439 C CA . LYS A 1 427 ? 27.781 -2.386 -12.919 1.00 97.75 427 LYS A CA 1
ATOM 3440 C C . LYS A 1 427 ? 26.843 -2.732 -14.077 1.00 97.75 427 LYS A C 1
ATOM 3442 O O . LYS A 1 427 ? 27.258 -3.415 -15.008 1.00 97.75 427 LYS A O 1
ATOM 3447 N N . GLY A 1 428 ? 25.608 -2.235 -14.075 1.00 98.06 428 GLY A N 1
ATOM 3448 C CA . GLY A 1 428 ? 24.677 -2.486 -15.179 1.00 98.06 428 GLY A CA 1
ATOM 3449 C C . GLY A 1 428 ? 25.140 -1.871 -16.503 1.00 98.06 428 GLY A C 1
ATOM 3450 O O . GLY A 1 428 ? 24.935 -2.469 -17.560 1.00 98.06 428 GLY A O 1
ATOM 3451 N N . SER A 1 429 ? 25.851 -0.738 -16.459 1.00 97.94 429 SER A N 1
ATOM 3452 C CA . SER A 1 429 ? 26.500 -0.164 -17.644 1.00 97.94 429 SER A CA 1
ATOM 3453 C C . SER A 1 429 ? 27.596 -1.079 -18.205 1.00 97.94 429 SER A C 1
ATOM 3455 O O . SER A 1 429 ? 27.662 -1.298 -19.416 1.00 97.94 429 SER A O 1
ATOM 3457 N N . GLU A 1 430 ? 28.408 -1.684 -17.331 1.00 96.81 430 GLU A N 1
ATOM 3458 C CA . GLU A 1 430 ? 29.447 -2.647 -17.713 1.00 96.81 430 GLU A CA 1
ATOM 3459 C C . GLU A 1 430 ? 28.835 -3.891 -18.362 1.00 96.81 430 GLU A C 1
ATOM 3461 O O . GLU A 1 430 ? 29.360 -4.363 -19.372 1.00 96.81 430 GLU A O 1
ATOM 3466 N N . PHE A 1 431 ? 27.707 -4.383 -17.838 1.00 98.50 431 PHE A N 1
ATOM 3467 C CA . PHE A 1 431 ? 26.982 -5.519 -18.409 1.00 98.50 431 PHE A CA 1
ATOM 3468 C C . PHE A 1 431 ? 26.508 -5.245 -19.838 1.00 98.50 431 PHE A C 1
ATOM 3470 O O . PHE A 1 431 ? 26.758 -6.063 -20.726 1.00 98.50 431 PHE A O 1
ATOM 3477 N N . LEU A 1 432 ? 25.839 -4.109 -20.075 1.00 98.44 432 LEU A N 1
ATOM 3478 C CA . LEU A 1 432 ? 25.307 -3.776 -21.401 1.00 98.44 432 LEU A CA 1
ATOM 3479 C C . LEU A 1 432 ? 26.433 -3.607 -22.427 1.00 98.44 432 LEU A C 1
ATOM 3481 O O . LEU A 1 432 ? 26.348 -4.157 -23.523 1.00 98.44 432 LEU A O 1
ATOM 3485 N N . VAL A 1 433 ? 27.517 -2.917 -22.056 1.00 98.19 433 VAL A N 1
ATOM 3486 C CA . VAL A 1 433 ? 28.691 -2.753 -2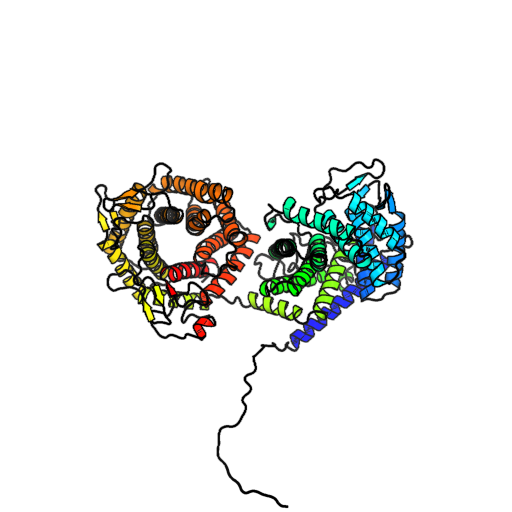2.930 1.00 98.19 433 VAL A CA 1
ATOM 3487 C C . VAL A 1 433 ? 29.361 -4.099 -23.214 1.00 98.19 433 VAL A C 1
ATOM 3489 O O . VAL A 1 433 ? 29.705 -4.381 -24.361 1.00 98.19 433 VAL A O 1
ATOM 3492 N N . SER A 1 434 ? 29.522 -4.954 -22.199 1.00 97.50 434 SER A N 1
ATOM 3493 C CA . SER A 1 434 ? 30.171 -6.266 -22.355 1.00 97.50 434 SER A CA 1
ATOM 3494 C C . SER A 1 434 ? 29.346 -7.227 -23.208 1.00 97.50 434 SER A C 1
ATOM 3496 O O . SER A 1 434 ? 29.911 -8.057 -23.915 1.00 97.50 434 SER A O 1
ATOM 3498 N N . ASN A 1 435 ? 28.019 -7.095 -23.193 1.00 97.81 435 ASN A N 1
ATOM 3499 C CA . ASN A 1 435 ? 27.114 -7.906 -24.005 1.00 97.81 435 ASN A CA 1
ATOM 3500 C C . ASN A 1 435 ? 26.864 -7.347 -25.412 1.00 97.81 435 ASN A C 1
ATOM 3502 O O . ASN A 1 435 ? 26.095 -7.943 -26.167 1.00 97.81 435 ASN A O 1
ATOM 3506 N N . GLN A 1 436 ? 27.510 -6.246 -25.807 1.00 98.31 436 GLN A N 1
ATOM 3507 C CA . GLN A 1 436 ? 27.369 -5.702 -27.154 1.00 98.31 436 GLN A CA 1
ATOM 3508 C C . GLN A 1 436 ? 28.244 -6.453 -28.171 1.00 98.31 436 GLN A C 1
ATOM 3510 O O . GLN A 1 436 ? 29.478 -6.418 -28.127 1.00 98.31 436 GLN A O 1
ATOM 3515 N N . ARG A 1 437 ? 27.602 -7.075 -29.161 1.00 96.94 437 ARG A N 1
ATOM 3516 C CA . ARG A 1 437 ? 28.240 -7.815 -30.260 1.00 96.94 437 ARG A CA 1
ATOM 3517 C C . ARG A 1 437 ? 28.993 -6.895 -31.202 1.00 96.94 437 ARG A C 1
ATOM 3519 O O . ARG A 1 437 ? 28.762 -5.689 -31.230 1.00 96.94 437 ARG A O 1
ATOM 3526 N N . THR A 1 438 ? 29.909 -7.453 -31.988 1.00 96.31 438 THR A N 1
ATOM 3527 C CA . THR A 1 438 ? 30.722 -6.739 -32.989 1.00 96.31 438 THR A CA 1
ATOM 3528 C C . THR A 1 438 ? 29.899 -5.950 -34.003 1.00 96.31 438 THR A C 1
ATOM 3530 O O . THR A 1 438 ? 30.289 -4.845 -34.365 1.00 96.31 438 THR A O 1
ATOM 3533 N N . GLU A 1 439 ? 28.748 -6.484 -34.385 1.00 96.31 439 GLU A N 1
ATOM 3534 C CA . GLU A 1 439 ? 27.788 -5.937 -35.337 1.00 96.31 439 GLU A CA 1
ATOM 3535 C C . GLU A 1 439 ? 27.075 -4.702 -34.775 1.00 96.31 439 GLU A C 1
ATOM 3537 O O . GLU A 1 439 ? 26.733 -3.804 -35.536 1.00 96.31 439 GLU A O 1
ATOM 3542 N N . GLY A 1 440 ? 26.905 -4.637 -33.449 1.00 97.25 440 GLY A N 1
ATOM 3543 C CA . GLY A 1 440 ? 26.353 -3.504 -32.701 1.00 97.25 440 GLY A CA 1
ATOM 3544 C C . GLY A 1 440 ? 25.041 -3.787 -31.968 1.00 97.25 440 GLY A C 1
ATOM 3545 O O . GLY A 1 440 ? 24.724 -3.047 -31.035 1.00 97.25 440 GLY A O 1
ATOM 3546 N N . ASN A 1 441 ? 24.341 -4.875 -32.306 1.00 96.75 441 ASN A N 1
ATOM 3547 C CA . ASN A 1 441 ? 23.302 -5.464 -31.453 1.00 96.75 441 ASN A CA 1
ATOM 3548 C C . ASN A 1 441 ? 23.918 -6.173 -30.228 1.00 96.75 441 ASN A C 1
ATOM 3550 O O . ASN A 1 441 ? 25.137 -6.239 -30.074 1.00 96.75 441 ASN A O 1
ATOM 3554 N N . PHE A 1 442 ? 23.085 -6.688 -29.331 1.00 97.81 442 PHE A N 1
ATOM 3555 C CA . PHE A 1 442 ? 23.474 -7.251 -28.039 1.00 97.81 442 PHE A CA 1
ATOM 3556 C C . PHE A 1 442 ? 23.153 -8.748 -27.961 1.00 97.81 442 PHE A C 1
ATOM 3558 O O . PHE A 1 442 ? 22.268 -9.248 -28.656 1.00 97.81 442 PHE A O 1
ATOM 3565 N N . ASN A 1 443 ? 23.856 -9.483 -27.100 1.00 97.06 443 ASN A N 1
ATOM 3566 C CA . ASN A 1 443 ? 23.447 -10.839 -26.729 1.00 97.06 443 ASN A CA 1
ATOM 3567 C C . ASN A 1 443 ? 22.103 -10.769 -26.000 1.00 97.06 443 ASN A C 1
ATOM 3569 O O . ASN A 1 443 ? 21.995 -10.025 -25.036 1.00 97.06 443 ASN A O 1
ATOM 3573 N N . TYR A 1 444 ? 21.093 -11.520 -26.441 1.00 96.06 444 TYR A N 1
ATOM 3574 C CA . TYR A 1 444 ? 19.737 -11.391 -25.900 1.00 96.06 444 TYR A CA 1
ATOM 3575 C C . TYR A 1 444 ? 19.618 -11.852 -24.439 1.00 96.06 444 TYR A C 1
ATOM 3577 O O . TYR A 1 444 ? 19.111 -11.120 -23.584 1.00 96.06 444 TYR A O 1
ATOM 3585 N N . GLU A 1 445 ? 20.102 -13.060 -24.155 1.00 97.44 445 GLU A N 1
ATOM 3586 C CA . GLU A 1 445 ? 20.049 -13.687 -22.836 1.00 97.44 445 GLU A CA 1
ATOM 3587 C C . GLU A 1 445 ? 21.319 -14.501 -22.578 1.00 97.44 445 GLU A C 1
ATOM 3589 O O . GLU A 1 445 ? 21.833 -15.177 -23.477 1.00 97.44 445 GLU A O 1
ATOM 3594 N N . TYR A 1 446 ? 21.808 -14.439 -21.340 1.00 97.50 446 TYR A N 1
ATOM 3595 C CA . TYR A 1 446 ? 22.965 -15.190 -20.871 1.00 97.50 446 TYR A CA 1
ATOM 3596 C C . TYR A 1 446 ? 22.648 -15.960 -19.585 1.00 97.50 446 TYR A C 1
ATOM 3598 O O . TYR A 1 446 ? 22.195 -15.366 -18.608 1.00 97.50 446 TYR A O 1
ATOM 3606 N N . ASP A 1 447 ? 22.906 -17.267 -19.566 1.00 97.56 447 ASP A N 1
ATOM 3607 C CA . ASP A 1 447 ? 22.904 -18.082 -18.348 1.00 97.56 447 ASP A CA 1
ATOM 3608 C C . ASP A 1 447 ? 24.308 -18.066 -17.738 1.00 97.56 447 ASP A C 1
ATOM 3610 O O . ASP A 1 447 ? 25.235 -18.691 -18.258 1.00 97.56 447 ASP A O 1
ATOM 3614 N N . PHE A 1 448 ? 24.475 -17.359 -16.618 1.00 96.94 448 PHE A N 1
ATOM 3615 C CA . PHE A 1 448 ? 25.792 -17.204 -15.995 1.00 96.94 448 PHE A CA 1
ATOM 3616 C C . PHE A 1 448 ? 26.271 -18.436 -15.215 1.00 96.94 448 PHE A C 1
ATOM 3618 O O . PHE A 1 448 ? 27.442 -18.485 -14.829 1.00 96.94 448 PHE A O 1
ATOM 3625 N N . VAL A 1 449 ? 25.395 -19.415 -14.963 1.00 95.38 449 VAL A N 1
ATOM 3626 C CA . VAL A 1 449 ? 25.744 -20.665 -14.273 1.00 95.38 449 VAL A CA 1
ATOM 3627 C C . VAL A 1 449 ? 26.256 -21.689 -15.275 1.00 95.38 449 VAL A C 1
ATOM 3629 O O . VAL A 1 449 ? 27.304 -22.293 -15.047 1.00 95.38 449 VAL A O 1
ATOM 3632 N N . SER A 1 450 ? 25.548 -21.875 -16.393 1.00 96.31 450 SER A N 1
ATOM 3633 C CA . SER A 1 450 ? 25.989 -22.786 -17.460 1.00 96.31 450 SER A CA 1
ATOM 3634 C C . SER A 1 450 ? 26.961 -22.148 -18.456 1.00 96.31 450 SER A C 1
ATOM 3636 O O . SER A 1 450 ? 27.582 -22.866 -19.240 1.00 96.31 450 SER A O 1
ATOM 3638 N N . GLN A 1 451 ? 27.123 -20.823 -18.399 1.00 96.00 451 GLN A N 1
ATOM 3639 C CA . GLN A 1 451 ? 27.919 -20.014 -19.325 1.00 96.00 451 GLN A CA 1
ATOM 3640 C C . GLN A 1 451 ? 27.459 -20.146 -20.784 1.00 96.00 451 GLN A C 1
ATOM 3642 O O . GLN A 1 451 ? 28.263 -20.186 -21.719 1.00 96.00 451 GLN A O 1
ATOM 3647 N N . ALA A 1 452 ? 26.142 -20.227 -20.981 1.00 95.75 452 ALA A N 1
ATOM 3648 C CA . ALA A 1 452 ? 25.520 -20.392 -22.287 1.00 95.75 452 ALA A CA 1
ATOM 3649 C C . ALA A 1 452 ? 24.772 -19.122 -22.712 1.00 95.75 452 ALA A C 1
ATOM 3651 O O . ALA A 1 452 ? 24.009 -18.539 -21.942 1.00 95.75 452 ALA A O 1
ATOM 3652 N N . GLN A 1 453 ? 24.971 -18.709 -23.964 1.00 94.56 453 GLN A N 1
ATOM 3653 C CA . GLN A 1 453 ? 24.181 -17.648 -24.591 1.00 94.56 453 GLN A CA 1
ATOM 3654 C C . GLN A 1 453 ? 22.967 -18.246 -25.301 1.00 94.56 453 GLN A C 1
ATOM 3656 O O . GLN A 1 453 ? 23.089 -19.271 -25.978 1.00 94.56 453 GLN A O 1
ATOM 3661 N N . SER A 1 454 ? 21.817 -17.581 -25.186 1.00 93.31 454 SER A N 1
ATOM 3662 C CA . SER A 1 454 ? 20.649 -17.914 -26.002 1.00 93.31 454 SER A CA 1
ATOM 3663 C C . SER A 1 454 ? 20.890 -17.565 -27.478 1.00 93.31 454 SER A C 1
ATOM 3665 O O . SER A 1 454 ? 21.641 -16.641 -27.807 1.00 93.31 454 SER A O 1
ATOM 3667 N N . LEU A 1 455 ? 20.239 -18.319 -28.369 1.00 90.94 455 LEU A N 1
ATOM 3668 C CA . LEU A 1 455 ? 20.153 -18.013 -29.801 1.00 90.94 455 LEU A CA 1
ATOM 3669 C C . LEU A 1 455 ? 18.966 -17.099 -30.134 1.00 90.94 455 LEU A C 1
ATOM 3671 O O . LEU A 1 455 ? 18.844 -16.674 -31.281 1.00 90.94 455 LEU A O 1
ATOM 3675 N N . ASP A 1 456 ? 18.106 -16.814 -29.156 1.00 92.12 456 ASP A N 1
ATOM 3676 C CA . ASP A 1 456 ? 16.950 -15.946 -29.336 1.00 92.12 456 ASP A CA 1
ATOM 3677 C C . ASP A 1 456 ? 17.376 -14.506 -29.637 1.00 92.12 456 ASP A C 1
ATOM 3679 O O . ASP A 1 456 ? 18.447 -14.041 -29.235 1.00 92.12 456 ASP A O 1
ATOM 3683 N N . ASP A 1 457 ? 16.498 -13.781 -30.324 1.00 93.88 457 ASP A N 1
ATOM 3684 C CA . ASP A 1 457 ? 16.678 -12.368 -30.618 1.00 93.88 457 ASP A CA 1
ATOM 3685 C C . ASP A 1 457 ? 15.327 -11.644 -30.665 1.00 93.88 457 ASP A C 1
ATOM 3687 O O . ASP A 1 457 ? 14.276 -12.236 -30.928 1.00 93.88 457 ASP A O 1
ATOM 3691 N N . ASN A 1 458 ? 15.336 -10.343 -30.383 1.00 95.56 458 ASN A N 1
ATOM 3692 C CA . ASN A 1 458 ? 14.135 -9.521 -30.406 1.00 95.56 458 ASN A CA 1
ATOM 3693 C C . ASN A 1 458 ? 14.469 -8.057 -30.704 1.00 95.56 458 ASN A C 1
ATOM 3695 O O . ASN A 1 458 ? 14.969 -7.341 -29.837 1.00 95.56 458 ASN A O 1
ATOM 3699 N N . GLU A 1 459 ? 14.105 -7.591 -31.899 1.00 97.00 459 GLU A N 1
ATOM 3700 C CA . GLU A 1 459 ? 14.402 -6.234 -32.381 1.00 97.00 459 GLU A CA 1
ATOM 3701 C C . GLU A 1 459 ? 14.017 -5.103 -31.405 1.00 97.00 459 GLU A C 1
ATOM 3703 O O . GLU A 1 459 ? 14.779 -4.152 -31.238 1.00 97.00 459 GLU A O 1
ATOM 3708 N N . VAL A 1 460 ? 12.892 -5.234 -30.690 1.00 97.50 460 VAL A N 1
ATOM 3709 C CA . VAL A 1 460 ? 12.412 -4.215 -29.743 1.00 97.50 460 VAL A CA 1
ATOM 3710 C C . VAL A 1 460 ? 13.300 -4.196 -28.504 1.00 97.50 460 VAL A C 1
ATOM 3712 O O . VAL A 1 460 ? 13.684 -3.130 -28.034 1.00 97.50 460 VAL A O 1
ATOM 3715 N N . ARG A 1 461 ? 13.700 -5.365 -27.984 1.00 97.69 461 ARG A N 1
ATOM 3716 C CA . ARG A 1 461 ? 14.619 -5.438 -26.832 1.00 97.69 461 ARG A CA 1
ATOM 3717 C C . ARG A 1 461 ? 16.020 -4.947 -27.182 1.00 97.69 461 ARG A C 1
ATOM 3719 O O . ARG A 1 461 ? 16.665 -4.323 -26.346 1.00 97.69 461 ARG A O 1
ATOM 3726 N N . GLN A 1 462 ? 16.458 -5.167 -28.417 1.00 98.31 462 GLN A N 1
ATOM 3727 C CA . GLN A 1 462 ? 17.732 -4.664 -28.931 1.00 98.31 462 GLN A CA 1
ATOM 3728 C C . GLN A 1 462 ? 17.731 -3.132 -29.022 1.00 98.31 462 GLN A C 1
ATOM 3730 O O . GLN A 1 462 ? 18.679 -2.482 -28.579 1.00 98.31 462 GLN A O 1
ATOM 3735 N N . ALA A 1 463 ? 16.645 -2.543 -29.533 1.00 98.75 463 ALA A N 1
ATOM 3736 C CA . ALA A 1 463 ? 16.470 -1.091 -29.553 1.00 98.75 463 ALA A CA 1
ATOM 3737 C C . ALA A 1 463 ? 16.319 -0.519 -28.133 1.00 98.75 463 ALA A C 1
ATOM 3739 O O . ALA A 1 463 ? 16.876 0.533 -27.827 1.00 98.75 463 ALA A O 1
ATOM 3740 N N . GLY A 1 464 ? 15.648 -1.248 -27.237 1.00 98.44 464 GLY A N 1
ATOM 3741 C CA . GLY A 1 464 ? 15.561 -0.918 -25.816 1.00 98.44 464 GLY A CA 1
ATOM 3742 C C . GLY A 1 464 ? 16.936 -0.862 -25.153 1.00 98.44 464 GLY A C 1
ATOM 3743 O O . GLY A 1 464 ? 17.250 0.123 -24.492 1.00 98.44 464 GLY A O 1
ATOM 3744 N N . ALA A 1 465 ? 17.800 -1.855 -25.383 1.00 98.56 465 ALA A N 1
ATOM 3745 C CA . ALA A 1 465 ? 19.169 -1.862 -24.864 1.00 98.56 465 ALA A CA 1
ATOM 3746 C C . ALA A 1 465 ? 19.994 -0.660 -25.364 1.00 98.56 465 ALA A C 1
ATOM 3748 O O . ALA A 1 465 ? 20.706 -0.040 -24.570 1.00 98.56 465 ALA A O 1
ATOM 3749 N N . LEU A 1 466 ? 19.847 -0.269 -26.638 1.00 98.81 466 LEU A N 1
ATOM 3750 C CA . LEU A 1 466 ? 20.451 0.962 -27.165 1.00 98.81 466 LEU A CA 1
ATOM 3751 C C . LEU A 1 466 ? 19.927 2.213 -26.439 1.00 98.81 466 LEU A C 1
ATOM 3753 O O . LEU A 1 466 ? 20.715 3.096 -26.086 1.00 98.81 466 LEU A O 1
ATOM 3757 N N . TRP A 1 467 ? 18.626 2.268 -26.148 1.00 98.75 467 TRP A N 1
ATOM 3758 C CA . TRP A 1 467 ? 18.049 3.362 -25.369 1.00 98.75 467 TRP A CA 1
ATOM 3759 C C . TRP A 1 467 ? 18.621 3.391 -23.947 1.00 98.75 467 TRP A C 1
ATOM 3761 O O . TRP A 1 467 ? 19.046 4.448 -23.478 1.00 98.75 467 TRP A O 1
ATOM 3771 N N . GLY A 1 468 ? 18.771 2.230 -23.305 1.00 98.38 468 GLY A N 1
ATOM 3772 C CA . GLY A 1 468 ? 19.462 2.084 -22.021 1.00 98.38 468 GLY A CA 1
ATOM 3773 C C . GLY A 1 468 ? 20.887 2.648 -22.034 1.00 98.38 468 GLY A C 1
ATOM 3774 O O . GLY A 1 468 ? 21.250 3.406 -21.135 1.00 98.38 468 GLY A O 1
ATOM 3775 N N . ILE A 1 469 ? 21.676 2.359 -23.077 1.00 98.69 469 ILE A N 1
ATOM 3776 C CA . ILE A 1 469 ? 23.022 2.934 -23.255 1.00 98.69 469 ILE A CA 1
ATOM 3777 C C . ILE A 1 469 ? 22.969 4.465 -23.345 1.00 98.69 469 ILE A C 1
ATOM 3779 O O . ILE A 1 469 ? 23.778 5.137 -22.707 1.00 98.69 469 ILE A O 1
ATOM 3783 N N . SER A 1 470 ? 22.016 5.034 -24.091 1.00 98.44 470 SER A N 1
ATOM 3784 C CA . SER A 1 470 ? 21.884 6.495 -24.214 1.00 98.44 470 SER A CA 1
ATOM 3785 C C . SER A 1 470 ? 21.502 7.176 -22.891 1.00 98.44 470 SER A C 1
ATOM 3787 O O . SER A 1 470 ? 22.060 8.221 -22.555 1.00 98.44 470 SER A O 1
ATOM 3789 N N . LEU A 1 471 ? 20.622 6.553 -22.098 1.00 98.31 471 LEU A N 1
ATOM 3790 C CA . LEU A 1 471 ? 20.238 7.024 -20.763 1.00 98.31 471 LEU A CA 1
ATOM 3791 C C . LEU A 1 471 ? 21.432 6.995 -19.800 1.00 98.31 471 LEU A C 1
ATOM 3793 O O . LEU A 1 471 ? 21.688 7.975 -19.098 1.00 98.31 471 LEU A O 1
ATOM 3797 N N . LEU A 1 472 ? 22.195 5.898 -19.806 1.00 98.12 472 LEU A N 1
ATOM 3798 C CA . LEU A 1 472 ? 23.418 5.761 -19.015 1.00 98.12 472 LEU A CA 1
ATOM 3799 C C . LEU A 1 472 ? 24.476 6.784 -19.432 1.00 98.12 472 LEU A C 1
ATOM 3801 O O . LEU A 1 472 ? 25.077 7.414 -18.569 1.00 98.12 472 LEU A O 1
ATOM 3805 N N . TYR A 1 473 ? 24.679 6.993 -20.737 1.00 97.69 473 TYR A N 1
ATOM 3806 C CA . TYR A 1 473 ? 25.625 7.991 -21.237 1.00 97.69 473 TYR A CA 1
ATOM 3807 C C . TYR A 1 473 ? 25.238 9.399 -20.786 1.00 97.69 473 TYR A C 1
ATOM 3809 O O . TYR A 1 473 ? 26.092 10.158 -20.346 1.00 97.69 473 TYR A O 1
ATOM 3817 N N . LYS A 1 474 ? 23.946 9.736 -20.832 1.00 95.88 474 LYS A N 1
ATOM 3818 C CA . LYS A 1 474 ? 23.446 11.029 -20.363 1.00 95.88 474 LYS A CA 1
ATOM 3819 C C . LYS A 1 474 ? 23.655 11.235 -18.857 1.00 95.88 474 LYS A C 1
ATOM 3821 O O . LYS A 1 474 ? 23.980 12.351 -18.462 1.00 95.88 474 LYS A O 1
ATOM 3826 N N . LYS A 1 475 ? 23.474 10.203 -18.019 1.00 94.44 475 LYS A N 1
ATOM 3827 C CA . LYS A 1 475 ? 23.701 10.300 -16.558 1.00 94.44 475 LYS A CA 1
ATOM 3828 C C . LYS A 1 475 ? 25.189 10.263 -16.191 1.00 94.44 475 LYS A C 1
ATOM 3830 O O . LYS A 1 475 ? 25.590 10.971 -15.274 1.00 94.44 475 LYS A O 1
ATOM 3835 N N . GLN A 1 476 ? 26.003 9.470 -16.889 1.00 92.38 476 GLN A N 1
ATOM 3836 C CA . GLN A 1 476 ? 27.433 9.301 -16.616 1.00 92.38 476 GLN A CA 1
ATOM 3837 C C . GLN A 1 476 ? 28.257 9.241 -17.919 1.00 92.38 476 GLN A C 1
ATOM 3839 O O . GLN A 1 476 ? 28.684 8.157 -18.346 1.00 92.38 476 GLN A O 1
ATOM 3844 N N . PRO A 1 477 ? 28.528 10.397 -18.552 1.00 93.44 477 PRO A N 1
ATOM 3845 C CA . PRO A 1 477 ? 29.239 10.434 -19.821 1.00 93.44 477 PRO A CA 1
ATOM 3846 C C . PRO A 1 477 ? 30.637 9.818 -19.723 1.00 93.44 477 PRO A C 1
ATOM 3848 O O . PRO A 1 477 ? 31.444 10.173 -18.865 1.00 93.44 477 PRO A O 1
ATOM 3851 N N . ASN A 1 478 ? 30.936 8.872 -20.613 1.00 93.94 478 ASN A N 1
ATOM 3852 C CA . ASN A 1 478 ? 32.270 8.298 -20.765 1.00 93.94 478 ASN A CA 1
ATOM 3853 C C . ASN A 1 478 ? 32.459 7.700 -22.166 1.00 93.94 478 ASN A C 1
ATOM 3855 O O . ASN A 1 478 ? 31.491 7.397 -22.865 1.00 93.94 478 ASN A O 1
ATOM 3859 N N . THR A 1 479 ? 33.718 7.492 -22.558 1.00 94.88 479 THR A N 1
ATOM 3860 C CA . THR A 1 479 ? 34.080 7.011 -23.900 1.00 94.88 479 THR A CA 1
ATOM 3861 C C . THR A 1 479 ? 33.500 5.634 -24.223 1.00 94.88 479 THR A C 1
ATOM 3863 O O . THR A 1 479 ? 33.061 5.421 -25.344 1.00 94.88 479 THR A O 1
ATOM 3866 N N . LYS A 1 480 ? 33.419 4.706 -23.256 1.00 96.62 480 LYS A N 1
ATOM 3867 C CA . LYS A 1 480 ? 32.884 3.357 -23.519 1.00 96.62 480 LYS A CA 1
ATOM 3868 C C . LYS A 1 480 ? 31.401 3.399 -23.885 1.00 96.62 480 LYS A C 1
ATOM 3870 O O . LYS A 1 480 ? 30.989 2.720 -24.819 1.00 96.62 480 LYS A O 1
ATOM 3875 N N . LEU A 1 481 ? 30.609 4.187 -23.158 1.00 97.62 481 LEU A N 1
ATOM 3876 C CA . LEU A 1 481 ? 29.183 4.359 -23.445 1.00 97.62 481 LEU A CA 1
ATOM 3877 C C . LEU A 1 481 ? 28.954 5.140 -24.743 1.00 97.62 481 LEU A C 1
ATOM 3879 O O . LEU A 1 481 ? 28.063 4.779 -25.506 1.00 97.62 481 LEU A O 1
ATOM 3883 N N . TYR A 1 482 ? 29.785 6.147 -25.025 1.00 97.31 482 TYR A N 1
ATOM 3884 C CA . TYR A 1 482 ? 29.763 6.867 -26.300 1.00 97.31 482 TYR A CA 1
ATOM 3885 C C . TYR A 1 482 ? 30.018 5.922 -27.486 1.00 97.31 482 TYR A C 1
ATOM 3887 O O . TYR A 1 482 ? 29.205 5.844 -28.407 1.00 97.31 482 TYR A O 1
ATOM 3895 N N . ASP A 1 483 ? 31.099 5.140 -27.430 1.00 97.44 483 ASP A N 1
ATOM 3896 C CA . ASP A 1 483 ? 31.454 4.171 -28.472 1.00 97.44 483 ASP A CA 1
ATOM 3897 C C . ASP A 1 483 ? 30.380 3.083 -28.612 1.00 97.44 483 ASP A C 1
ATOM 3899 O O . ASP A 1 483 ? 30.025 2.690 -29.726 1.00 97.44 483 ASP A O 1
ATOM 3903 N N . SER A 1 484 ? 29.822 2.623 -27.487 1.00 98.25 484 SER A N 1
ATOM 3904 C CA . SER A 1 484 ? 28.740 1.637 -27.466 1.00 98.25 484 SER A CA 1
ATOM 3905 C C . SER A 1 484 ? 27.463 2.171 -28.120 1.00 98.25 484 SER A C 1
ATOM 3907 O O . SER A 1 484 ? 26.860 1.473 -28.942 1.00 98.25 484 SER A O 1
ATOM 3909 N N . PHE A 1 485 ? 27.089 3.425 -27.840 1.00 98.44 485 PHE A N 1
ATOM 3910 C CA . PHE A 1 485 ? 25.969 4.085 -28.506 1.00 98.44 485 PHE A CA 1
ATOM 3911 C C . PHE A 1 485 ? 26.204 4.169 -30.012 1.00 98.44 485 PHE A C 1
ATOM 3913 O O . PHE A 1 485 ? 25.354 3.723 -30.777 1.00 98.44 485 PHE A O 1
ATOM 3920 N N . LEU A 1 486 ? 27.360 4.679 -30.454 1.00 98.12 486 LEU A N 1
ATOM 3921 C CA . LEU A 1 486 ? 27.654 4.812 -31.883 1.00 98.12 486 LEU A CA 1
ATOM 3922 C C . LEU A 1 486 ? 27.616 3.470 -32.602 1.00 98.12 486 LEU A C 1
ATOM 3924 O O . LEU A 1 486 ? 27.071 3.368 -33.700 1.00 98.12 486 LEU A O 1
ATOM 3928 N N . LYS A 1 487 ? 28.163 2.426 -31.983 1.00 98.56 487 LYS A N 1
ATOM 3929 C CA . LYS A 1 487 ? 28.146 1.073 -32.533 1.00 98.56 487 LYS A CA 1
ATOM 3930 C C . LYS A 1 487 ? 26.717 0.545 -32.695 1.00 98.56 487 LYS A C 1
ATOM 3932 O O . LYS A 1 487 ? 26.380 0.035 -33.761 1.00 98.56 487 LYS A O 1
ATOM 3937 N N . GLY A 1 488 ? 25.867 0.714 -31.681 1.00 98.50 488 GLY A N 1
ATOM 3938 C CA . GLY A 1 488 ? 24.467 0.287 -31.738 1.00 98.50 488 GLY A CA 1
ATOM 3939 C C . GLY A 1 488 ? 23.617 1.135 -32.688 1.00 98.50 488 GLY A C 1
ATOM 3940 O O . GLY A 1 488 ? 22.857 0.593 -33.485 1.00 98.50 488 GLY A O 1
ATOM 3941 N N . TYR A 1 489 ? 23.792 2.456 -32.692 1.00 98.50 489 TYR A N 1
ATOM 3942 C CA . TYR A 1 489 ? 23.150 3.352 -33.655 1.00 98.50 489 TYR A CA 1
ATOM 3943 C C . TYR A 1 489 ? 23.518 2.974 -35.095 1.00 98.50 489 TYR A C 1
ATOM 3945 O O . TYR A 1 489 ? 22.631 2.817 -35.932 1.00 98.50 489 TYR A O 1
ATOM 3953 N N . ASN A 1 490 ? 24.807 2.748 -35.377 1.00 98.44 490 ASN A N 1
ATOM 3954 C CA . ASN A 1 490 ? 25.271 2.341 -36.702 1.00 98.44 490 ASN A CA 1
ATOM 3955 C C . ASN A 1 490 ? 24.702 0.982 -37.123 1.00 98.44 490 ASN A C 1
ATOM 3957 O O . ASN A 1 490 ? 24.392 0.801 -38.299 1.00 98.44 490 ASN A O 1
ATOM 3961 N N . PHE A 1 491 ? 24.510 0.045 -36.187 1.00 98.62 491 PHE A N 1
ATOM 3962 C CA . PHE A 1 491 ? 23.809 -1.207 -36.469 1.00 98.62 491 PHE A CA 1
ATOM 3963 C C . PHE A 1 491 ? 22.401 -0.940 -37.012 1.00 98.62 491 PHE A C 1
ATOM 3965 O O . PHE A 1 491 ? 22.092 -1.375 -38.120 1.00 98.62 491 PHE A O 1
ATOM 3972 N N . PHE A 1 492 ? 21.562 -0.181 -36.302 1.00 98.44 492 PHE A N 1
ATOM 3973 C CA . PHE A 1 492 ? 20.208 0.127 -36.784 1.00 98.44 492 PHE A CA 1
ATOM 3974 C C . PHE A 1 492 ? 20.229 0.963 -38.065 1.00 98.44 492 PHE A C 1
ATOM 3976 O O . PHE A 1 492 ? 19.451 0.708 -38.987 1.00 98.44 492 PHE A O 1
ATOM 3983 N N . LYS A 1 493 ? 21.170 1.905 -38.175 1.00 97.75 493 LYS A N 1
ATOM 3984 C CA . LYS A 1 493 ? 21.334 2.742 -39.363 1.00 97.75 493 LYS A CA 1
ATOM 3985 C C . LYS A 1 493 ? 21.669 1.927 -40.613 1.00 97.75 493 LYS A C 1
ATOM 3987 O O . LYS A 1 493 ? 21.100 2.174 -41.673 1.00 97.75 493 LYS A O 1
ATOM 3992 N N . ASN A 1 494 ? 22.540 0.929 -40.496 1.00 97.75 494 ASN A N 1
ATOM 3993 C CA . ASN A 1 494 ? 22.888 0.033 -41.603 1.00 97.75 494 ASN A CA 1
ATOM 3994 C C . ASN A 1 494 ? 21.713 -0.852 -42.043 1.00 97.75 494 ASN A C 1
ATOM 3996 O O . ASN A 1 494 ? 21.684 -1.310 -43.181 1.00 97.75 494 ASN A O 1
ATOM 4000 N N . HIS A 1 495 ? 20.732 -1.046 -41.163 1.00 97.56 495 HIS A N 1
ATOM 4001 C CA . HIS A 1 495 ? 19.495 -1.779 -41.425 1.00 97.56 495 HIS A CA 1
ATOM 4002 C C . HIS A 1 495 ? 18.321 -0.856 -41.781 1.00 97.56 495 HIS A C 1
ATOM 4004 O O . HIS A 1 495 ? 17.166 -1.273 -41.788 1.00 97.56 495 HIS A O 1
ATOM 4010 N N . THR A 1 496 ? 18.590 0.414 -42.083 1.00 97.25 496 THR A N 1
ATOM 4011 C CA . THR A 1 496 ? 17.556 1.396 -42.409 1.00 97.25 496 THR A CA 1
ATOM 4012 C C . THR A 1 496 ? 17.289 1.460 -43.905 1.00 97.25 496 THR A C 1
ATOM 4014 O O . THR A 1 496 ? 18.204 1.623 -44.712 1.00 97.25 496 THR A O 1
ATOM 4017 N N . THR A 1 497 ? 16.013 1.405 -44.277 1.00 95.62 497 THR A N 1
ATOM 4018 C CA . THR A 1 497 ? 15.534 1.616 -45.647 1.00 95.62 497 THR A CA 1
ATOM 4019 C C . THR A 1 497 ? 14.885 2.988 -45.773 1.00 95.62 497 THR A C 1
ATOM 4021 O O . THR A 1 497 ? 14.132 3.409 -44.898 1.00 95.62 497 THR A O 1
ATOM 4024 N N . LYS A 1 498 ? 15.173 3.686 -46.877 1.00 93.56 498 LYS A N 1
ATOM 4025 C CA . LYS A 1 498 ? 14.582 4.993 -47.196 1.00 93.56 498 LYS A CA 1
ATOM 4026 C C . LYS A 1 498 ? 13.308 4.829 -48.025 1.00 93.56 498 LYS A C 1
ATOM 4028 O O . LYS A 1 498 ? 13.309 4.101 -49.018 1.00 93.56 498 LYS A O 1
ATOM 4033 N N . GLY A 1 499 ? 12.255 5.533 -47.628 1.00 87.94 499 GLY A N 1
ATOM 4034 C CA . GLY A 1 499 ? 10.987 5.637 -48.341 1.00 87.94 499 GLY A CA 1
ATOM 4035 C C . GLY A 1 499 ? 10.957 6.760 -49.379 1.00 87.94 499 GLY A C 1
ATOM 4036 O O . GLY A 1 499 ? 11.945 7.449 -49.618 1.00 87.94 499 GLY A O 1
ATOM 4037 N N . SER A 1 500 ? 9.793 6.951 -50.006 1.00 76.50 500 SER A N 1
ATOM 4038 C CA . SER A 1 500 ? 9.588 7.941 -51.074 1.00 76.50 500 SER A CA 1
ATOM 4039 C C . SER A 1 500 ? 9.290 9.368 -50.590 1.00 76.50 500 SER A C 1
ATOM 4041 O O . SER A 1 500 ? 9.302 10.278 -51.412 1.00 76.50 500 SER A O 1
ATOM 4043 N N . ASN A 1 501 ? 9.021 9.568 -49.293 1.00 77.88 501 ASN A N 1
ATOM 4044 C CA . ASN A 1 501 ? 8.558 10.840 -48.715 1.00 77.88 501 ASN A CA 1
ATOM 4045 C C . ASN A 1 501 ? 9.436 11.294 -47.538 1.00 77.88 501 ASN A C 1
ATOM 4047 O O . ASN A 1 501 ? 8.900 11.653 -46.495 1.00 77.88 501 ASN A O 1
ATOM 4051 N N . ASP A 1 502 ? 10.760 11.188 -47.666 1.00 85.56 502 ASP A N 1
ATOM 4052 C CA . ASP A 1 502 ? 11.690 11.518 -46.575 1.00 85.56 502 ASP A CA 1
ATOM 4053 C C . ASP A 1 502 ? 11.381 10.751 -45.267 1.00 85.56 502 ASP A C 1
ATOM 4055 O O . ASP A 1 502 ? 11.688 11.185 -44.168 1.00 85.56 502 ASP A O 1
ATOM 4059 N N . THR A 1 503 ? 10.778 9.564 -45.379 1.00 92.88 503 THR A N 1
ATOM 4060 C CA . THR A 1 503 ? 10.605 8.625 -44.268 1.00 92.88 503 THR A CA 1
ATOM 4061 C C . THR A 1 503 ? 11.695 7.568 -44.314 1.00 92.88 503 THR A C 1
ATOM 4063 O O . THR A 1 503 ? 12.200 7.217 -45.387 1.00 92.88 503 THR A O 1
ATOM 4066 N N . GLN A 1 504 ? 12.049 7.012 -43.160 1.00 96.38 504 GLN A N 1
ATOM 4067 C CA . GLN A 1 504 ? 12.904 5.832 -43.109 1.00 96.38 504 GLN A CA 1
ATOM 4068 C C . GLN A 1 504 ? 12.450 4.871 -42.010 1.00 96.38 504 GLN A C 1
ATOM 4070 O O . GLN A 1 504 ? 11.921 5.295 -40.986 1.00 96.38 504 GLN A O 1
ATOM 4075 N N . TRP A 1 505 ? 12.636 3.574 -42.236 1.00 97.06 505 TRP A N 1
ATOM 4076 C CA . TRP A 1 505 ? 12.251 2.514 -41.301 1.00 97.06 505 TRP A CA 1
ATOM 4077 C C . TRP A 1 505 ? 13.311 1.424 -41.238 1.00 97.06 505 TRP A C 1
ATOM 4079 O O . TRP A 1 505 ? 14.189 1.333 -42.099 1.00 97.06 505 TRP A O 1
ATOM 4089 N N . ILE A 1 506 ? 13.228 0.595 -40.204 1.00 97.75 506 ILE A N 1
ATOM 4090 C CA . ILE A 1 506 ? 14.243 -0.405 -39.883 1.00 97.75 506 ILE A CA 1
ATOM 4091 C C . ILE A 1 506 ? 13.805 -1.761 -40.447 1.00 97.75 506 ILE A C 1
ATOM 4093 O O . ILE A 1 506 ? 12.688 -2.215 -40.232 1.00 97.75 506 ILE A O 1
ATOM 4097 N N . ILE A 1 507 ? 14.691 -2.428 -41.177 1.00 97.00 507 ILE A N 1
ATOM 4098 C CA . ILE A 1 507 ? 14.547 -3.828 -41.583 1.00 97.00 507 ILE A CA 1
ATOM 4099 C C . ILE A 1 507 ? 15.507 -4.625 -40.708 1.00 97.00 507 ILE A C 1
ATOM 4101 O O . ILE A 1 507 ? 16.679 -4.791 -41.045 1.00 97.00 507 ILE A O 1
ATOM 4105 N N . TYR A 1 508 ? 15.026 -5.045 -39.539 1.00 96.25 508 TYR A N 1
ATOM 4106 C CA . TYR A 1 508 ? 15.849 -5.797 -38.600 1.00 96.25 508 TYR A CA 1
ATOM 4107 C C . TYR A 1 508 ? 16.258 -7.149 -39.216 1.00 96.25 508 TYR A C 1
ATOM 4109 O O . TYR A 1 508 ? 15.420 -7.794 -39.846 1.00 96.25 508 TYR A O 1
ATOM 4117 N N . PRO A 1 509 ? 17.517 -7.598 -39.062 1.00 92.38 509 PRO A N 1
ATOM 4118 C CA . PRO A 1 509 ? 17.983 -8.853 -39.645 1.00 92.38 509 PRO A CA 1
ATOM 4119 C C . PRO A 1 509 ? 17.487 -10.062 -38.831 1.00 92.38 509 PRO A C 1
ATOM 4121 O O . PRO A 1 509 ? 18.258 -10.693 -38.112 1.00 92.38 509 PRO A O 1
ATOM 4124 N N . SER A 1 510 ? 16.196 -10.382 -38.933 1.00 86.56 510 SER A N 1
ATOM 4125 C CA . SER A 1 510 ? 15.574 -11.582 -38.357 1.00 86.56 510 SER A CA 1
ATOM 4126 C C . SER A 1 510 ? 14.934 -12.462 -39.437 1.00 86.56 510 SER A C 1
ATOM 4128 O O . SER A 1 510 ? 14.846 -12.080 -40.605 1.00 86.56 510 SER A O 1
ATOM 4130 N N . ASP A 1 511 ? 14.460 -13.645 -39.034 1.00 80.25 511 ASP A N 1
ATOM 4131 C CA . ASP A 1 511 ? 13.668 -14.539 -39.893 1.00 80.25 511 ASP A CA 1
ATOM 4132 C C . ASP A 1 511 ? 12.259 -13.987 -40.199 1.00 80.25 511 ASP A C 1
ATOM 4134 O O . ASP A 1 511 ? 11.528 -14.551 -41.019 1.00 80.25 511 ASP A O 1
ATOM 4138 N N . ASP A 1 512 ? 11.861 -12.884 -39.555 1.00 82.38 512 ASP A N 1
ATOM 4139 C CA . ASP A 1 512 ? 10.605 -12.206 -39.851 1.00 82.38 512 ASP A CA 1
ATOM 4140 C C . ASP A 1 512 ? 10.668 -11.519 -41.229 1.00 82.38 512 ASP A C 1
ATOM 4142 O O . ASP A 1 512 ? 11.719 -11.134 -41.740 1.00 82.38 512 ASP A O 1
ATOM 4146 N N . SER A 1 513 ? 9.504 -11.331 -41.853 1.00 87.25 513 SER A N 1
ATOM 4147 C CA . SER A 1 513 ? 9.361 -10.576 -43.108 1.00 87.25 513 SER A CA 1
ATOM 4148 C C . SER A 1 513 ? 8.727 -9.192 -42.896 1.00 87.25 513 SER A C 1
ATOM 4150 O O . SER A 1 513 ? 8.077 -8.654 -43.800 1.00 87.25 513 SER A O 1
ATOM 4152 N N . TYR A 1 514 ? 8.817 -8.663 -41.676 1.00 95.12 514 TYR A N 1
ATOM 4153 C CA . TYR A 1 514 ? 8.209 -7.412 -41.220 1.00 95.12 514 TYR A CA 1
ATOM 4154 C C . TYR A 1 514 ? 9.021 -6.822 -40.056 1.00 95.12 514 TYR A C 1
ATOM 4156 O O . TYR A 1 514 ? 9.773 -7.544 -39.413 1.00 95.12 514 TYR A O 1
ATOM 4164 N N . GLY A 1 515 ? 8.869 -5.523 -39.793 1.00 96.81 515 GLY A N 1
ATOM 4165 C CA . GLY A 1 515 ? 9.443 -4.845 -38.625 1.00 96.81 515 GLY A CA 1
ATOM 4166 C C . GLY A 1 515 ? 8.375 -4.417 -37.618 1.00 96.81 515 GLY A C 1
ATOM 4167 O O . GLY A 1 515 ? 7.181 -4.375 -37.943 1.00 96.81 515 GLY A O 1
ATOM 4168 N N . LYS A 1 516 ? 8.801 -4.080 -36.396 1.00 97.88 516 LYS A N 1
ATOM 4169 C CA . LYS A 1 516 ? 7.925 -3.619 -35.302 1.00 97.88 516 LYS A CA 1
ATOM 4170 C C . LYS A 1 516 ? 8.039 -2.119 -35.079 1.00 97.88 516 LYS A C 1
ATOM 4172 O O . LYS A 1 516 ? 9.134 -1.556 -35.032 1.00 97.88 516 LYS A O 1
ATOM 4177 N N . THR A 1 517 ? 6.898 -1.463 -34.888 1.00 98.31 517 THR A N 1
ATOM 4178 C CA . THR A 1 517 ? 6.822 -0.007 -34.666 1.00 98.31 517 THR A CA 1
ATOM 4179 C C . THR A 1 517 ? 7.588 0.416 -33.408 1.00 98.31 517 THR A C 1
ATOM 4181 O O . THR A 1 517 ? 8.296 1.424 -33.432 1.00 98.31 517 THR A O 1
ATOM 4184 N N . GLY A 1 518 ? 7.549 -0.405 -32.351 1.00 98.06 518 GLY A N 1
ATOM 4185 C CA . GLY A 1 518 ? 8.304 -0.169 -31.114 1.00 98.06 518 GLY A CA 1
ATOM 4186 C C . GLY A 1 518 ? 9.821 -0.072 -31.309 1.00 98.06 518 GLY A C 1
ATOM 4187 O O . GLY A 1 518 ? 10.476 0.764 -30.690 1.00 98.06 518 GLY A O 1
ATOM 4188 N N . THR A 1 519 ? 10.392 -0.837 -32.250 1.00 98.69 519 THR A N 1
ATOM 4189 C CA . THR A 1 519 ? 11.825 -0.764 -32.591 1.00 98.69 519 THR A CA 1
ATOM 4190 C C . THR A 1 519 ? 12.213 0.642 -33.042 1.00 98.69 519 THR A C 1
ATOM 4192 O O . THR A 1 519 ? 13.202 1.201 -32.569 1.00 98.69 519 THR A O 1
ATOM 4195 N N . VAL A 1 520 ? 11.417 1.244 -33.930 1.00 98.81 520 VAL A N 1
ATOM 4196 C CA . VAL A 1 520 ? 11.685 2.593 -34.446 1.00 98.81 520 VAL A CA 1
ATOM 4197 C C . VAL A 1 520 ? 11.500 3.636 -33.344 1.00 98.81 520 VAL A C 1
ATOM 4199 O O . VAL A 1 520 ? 12.341 4.520 -33.198 1.00 98.81 520 VAL A O 1
ATOM 4202 N N . ALA A 1 521 ? 10.456 3.501 -32.520 1.00 98.81 521 ALA A N 1
ATOM 4203 C CA . ALA A 1 521 ? 10.217 4.397 -31.390 1.00 98.81 521 ALA A CA 1
ATOM 4204 C C . ALA A 1 521 ? 11.382 4.396 -30.382 1.00 98.81 521 ALA A C 1
ATOM 4206 O O . ALA A 1 521 ? 11.851 5.461 -29.977 1.00 98.81 521 ALA A O 1
ATOM 4207 N N . LEU A 1 522 ? 11.914 3.223 -30.031 1.00 98.88 522 LEU A N 1
ATOM 4208 C CA . LEU A 1 522 ? 13.056 3.098 -29.119 1.00 98.88 522 LEU A CA 1
ATOM 4209 C C . LEU A 1 522 ? 14.364 3.621 -29.728 1.00 98.88 522 LEU A C 1
ATOM 4211 O O . LEU A 1 522 ? 15.169 4.226 -29.016 1.00 98.88 522 LEU A O 1
ATOM 4215 N N . VAL A 1 523 ? 14.574 3.480 -31.041 1.00 98.88 523 VAL A N 1
ATOM 4216 C CA . VAL A 1 523 ? 15.711 4.124 -31.727 1.00 98.88 523 VAL A CA 1
ATOM 4217 C C . VAL A 1 523 ? 15.575 5.650 -31.703 1.00 98.88 523 VAL A C 1
ATOM 4219 O O . VAL A 1 523 ? 16.554 6.332 -31.396 1.00 98.88 523 VAL A O 1
ATOM 4222 N N . CYS A 1 524 ? 14.376 6.203 -31.919 1.00 98.88 524 CYS A N 1
ATOM 4223 C CA . CYS A 1 524 ? 14.126 7.639 -31.742 1.00 98.88 524 CYS A CA 1
ATOM 4224 C C . CYS A 1 524 ? 14.463 8.096 -30.318 1.00 98.88 524 CYS A C 1
ATOM 4226 O O . CYS A 1 524 ? 15.194 9.070 -30.140 1.00 98.88 524 CYS A O 1
ATOM 4228 N N . LEU A 1 525 ? 13.978 7.375 -29.303 1.00 98.88 525 LEU A N 1
ATOM 4229 C CA . LEU A 1 525 ? 14.265 7.663 -27.895 1.00 98.88 525 LEU A CA 1
ATOM 4230 C C . LEU A 1 525 ? 15.768 7.626 -27.596 1.00 98.88 525 LEU A C 1
ATOM 4232 O O . LEU A 1 525 ? 16.277 8.507 -26.902 1.00 98.88 525 LEU A O 1
ATOM 4236 N N . SER A 1 526 ? 16.484 6.663 -28.177 1.00 98.81 526 SER A N 1
ATOM 4237 C CA . SER A 1 526 ? 17.939 6.544 -28.057 1.00 98.81 526 SER A CA 1
ATOM 4238 C C . SER A 1 526 ? 18.667 7.770 -28.607 1.00 98.81 526 SER A C 1
ATOM 4240 O O . SER A 1 526 ? 19.550 8.321 -27.949 1.00 98.81 526 SER A O 1
ATOM 4242 N N . ILE A 1 527 ? 18.285 8.224 -29.805 1.00 98.75 527 ILE A N 1
ATOM 4243 C CA . ILE A 1 527 ? 18.868 9.415 -30.435 1.00 98.75 527 ILE A CA 1
ATOM 4244 C C . ILE A 1 527 ? 18.571 10.661 -29.595 1.00 98.75 527 ILE A C 1
ATOM 4246 O O . ILE A 1 527 ? 19.473 11.460 -29.343 1.00 98.75 527 ILE A O 1
ATOM 4250 N N . ILE A 1 528 ? 17.327 10.818 -29.132 1.00 98.69 528 ILE A N 1
ATOM 4251 C CA . ILE A 1 528 ? 16.910 11.969 -28.326 1.00 98.69 528 ILE A CA 1
ATOM 4252 C C . ILE A 1 528 ? 17.721 12.046 -27.031 1.00 98.69 528 ILE A C 1
ATOM 4254 O O . ILE A 1 528 ? 18.278 13.099 -26.733 1.00 98.69 528 ILE A O 1
ATOM 4258 N N . GLU A 1 529 ? 17.812 10.963 -26.257 1.00 98.00 529 GLU A N 1
ATOM 4259 C CA . GLU A 1 529 ? 18.523 10.997 -24.973 1.00 98.00 529 GLU A CA 1
ATOM 4260 C C . GLU A 1 529 ? 20.038 11.163 -25.149 1.00 98.00 529 GLU A C 1
ATOM 4262 O O . GLU A 1 529 ? 20.659 11.877 -24.361 1.00 98.00 529 GLU A O 1
ATOM 4267 N N . PHE A 1 530 ? 20.628 10.623 -26.222 1.00 98.00 530 PHE A N 1
ATOM 4268 C CA . PHE A 1 530 ? 22.033 10.877 -26.550 1.00 98.00 530 PHE A CA 1
ATOM 4269 C C . PHE A 1 530 ? 22.291 12.354 -26.887 1.00 98.00 530 PHE A C 1
ATOM 4271 O O . PHE A 1 530 ? 23.205 12.967 -26.332 1.00 98.00 530 PHE A O 1
ATOM 4278 N N . LEU A 1 531 ? 21.443 12.962 -27.728 1.00 97.12 531 LEU A N 1
ATOM 4279 C CA . LEU A 1 531 ? 21.519 14.387 -28.084 1.00 97.12 531 LEU A CA 1
ATOM 4280 C C . LEU A 1 531 ? 21.247 15.326 -26.896 1.00 97.12 531 LEU A C 1
ATOM 4282 O O . LEU A 1 531 ? 21.584 16.506 -26.967 1.00 97.12 531 LEU A O 1
ATOM 4286 N N . ARG A 1 532 ? 20.626 14.821 -25.823 1.00 94.75 532 ARG A N 1
ATOM 4287 C CA . ARG A 1 532 ? 20.384 15.544 -24.563 1.00 94.75 532 ARG A CA 1
ATOM 4288 C C . ARG A 1 532 ? 21.530 15.430 -23.556 1.00 94.75 532 ARG A C 1
ATOM 4290 O O . ARG A 1 532 ? 21.407 15.987 -22.465 1.00 94.75 532 ARG A O 1
ATOM 4297 N N . SER A 1 533 ? 22.593 14.689 -23.861 1.00 91.62 533 SER A N 1
ATOM 4298 C CA . SER A 1 533 ? 23.773 14.649 -22.992 1.00 91.62 533 SER A CA 1
ATOM 4299 C C . SER A 1 533 ? 24.443 16.027 -22.923 1.00 91.62 533 SER A C 1
ATOM 4301 O O . SER A 1 533 ? 24.338 16.833 -23.845 1.00 91.62 533 SER A O 1
ATOM 4303 N N . SER A 1 534 ? 25.114 16.323 -21.808 1.00 77.38 534 SER A N 1
ATOM 4304 C CA . SER A 1 534 ? 25.812 17.601 -21.602 1.00 77.38 534 SER A CA 1
ATOM 4305 C C . SER A 1 534 ? 27.144 17.709 -22.355 1.00 77.38 534 SER A C 1
ATOM 4307 O O . SER A 1 534 ? 27.798 18.748 -22.286 1.00 77.38 534 SER A O 1
ATOM 4309 N N . GLU A 1 535 ? 27.565 16.640 -23.034 1.00 82.44 535 GLU A N 1
ATOM 4310 C CA . GLU A 1 535 ? 28.833 16.567 -23.757 1.00 82.44 535 GLU A CA 1
ATOM 4311 C C . GLU A 1 535 ? 28.735 17.184 -25.155 1.00 82.44 535 GLU A C 1
ATOM 4313 O O . GLU A 1 535 ? 27.686 17.188 -25.801 1.00 82.44 535 GLU A O 1
ATOM 4318 N N . ILE A 1 536 ? 29.866 17.688 -25.650 1.00 79.31 536 ILE A N 1
ATOM 4319 C CA . ILE A 1 536 ? 29.950 18.233 -27.006 1.00 79.31 536 ILE A CA 1
ATOM 4320 C C . ILE A 1 536 ? 29.943 17.069 -28.000 1.00 79.31 536 ILE A C 1
ATOM 4322 O O . ILE A 1 536 ? 30.903 16.306 -28.102 1.00 79.31 536 ILE A O 1
ATOM 4326 N N . ILE A 1 537 ? 28.856 16.959 -28.759 1.00 86.44 537 ILE A N 1
ATOM 4327 C CA . ILE A 1 537 ? 28.727 16.025 -29.878 1.00 86.44 537 ILE A CA 1
ATOM 4328 C C . ILE A 1 537 ? 29.263 16.710 -31.135 1.00 86.44 537 ILE A C 1
ATOM 4330 O O . ILE A 1 537 ? 28.897 17.850 -31.412 1.00 86.44 537 ILE A O 1
ATOM 4334 N N . ASP A 1 538 ? 30.096 16.002 -31.900 1.00 88.62 538 ASP A N 1
ATOM 4335 C CA . ASP A 1 538 ? 30.585 16.455 -33.206 1.00 88.62 538 ASP A CA 1
ATOM 4336 C C . ASP A 1 538 ? 29.440 16.960 -34.108 1.00 88.62 538 ASP A C 1
ATOM 4338 O O . ASP A 1 538 ? 28.405 16.302 -34.236 1.00 88.62 538 ASP A O 1
ATOM 4342 N N . ASP A 1 539 ? 29.629 18.118 -34.748 1.00 90.75 539 ASP A N 1
ATOM 4343 C CA . ASP A 1 539 ? 28.581 18.801 -35.521 1.00 90.75 539 ASP A CA 1
ATOM 4344 C C . ASP A 1 539 ? 28.041 17.942 -36.678 1.00 90.75 539 ASP A C 1
ATOM 4346 O O . ASP A 1 539 ? 26.838 17.964 -36.974 1.00 90.75 539 ASP A O 1
ATOM 4350 N N . SER A 1 540 ? 28.909 17.156 -37.329 1.00 93.50 540 SER A N 1
ATOM 4351 C CA . SER A 1 540 ? 28.507 16.266 -38.424 1.00 93.50 540 SER A CA 1
ATOM 4352 C C . SER A 1 540 ? 27.650 15.119 -37.899 1.00 93.50 540 SER A C 1
ATOM 4354 O O . SER A 1 540 ? 26.617 14.795 -38.492 1.00 93.50 540 SER A O 1
ATOM 4356 N N . LEU A 1 541 ? 28.049 14.516 -36.779 1.00 94.69 541 LEU A N 1
ATOM 4357 C CA . LEU A 1 541 ? 27.270 13.471 -36.118 1.00 94.69 541 LEU A CA 1
ATOM 4358 C C . LEU A 1 541 ? 25.927 14.006 -35.600 1.00 94.69 541 LEU A C 1
ATOM 4360 O O . LEU A 1 541 ? 24.899 13.370 -35.818 1.00 94.69 541 LEU A O 1
ATOM 4364 N N . ASN A 1 542 ? 25.913 15.182 -34.968 1.00 94.81 542 ASN A N 1
ATOM 4365 C CA . ASN A 1 542 ? 24.697 15.830 -34.467 1.00 94.81 542 ASN A CA 1
ATOM 4366 C C . ASN A 1 542 ? 23.688 16.060 -35.602 1.00 94.81 542 ASN A C 1
ATOM 4368 O O . ASN A 1 542 ? 22.524 15.671 -35.496 1.00 94.81 542 ASN A O 1
ATOM 4372 N N . THR A 1 543 ? 24.161 16.602 -36.727 1.00 95.69 543 THR A N 1
ATOM 4373 C CA . THR A 1 543 ? 23.342 16.817 -37.928 1.00 95.69 543 THR A CA 1
ATOM 4374 C C . THR A 1 543 ? 22.789 15.499 -38.475 1.00 95.69 543 THR A C 1
ATOM 4376 O O . THR A 1 543 ? 21.600 15.411 -38.776 1.00 95.69 543 THR A O 1
ATOM 4379 N N . SER A 1 544 ? 23.628 14.461 -38.563 1.00 95.69 544 SER A N 1
ATOM 4380 C CA . SER A 1 544 ? 23.222 13.129 -39.032 1.00 95.69 544 SER A CA 1
ATOM 4381 C C . SER A 1 544 ? 22.144 12.504 -38.143 1.00 95.69 544 SER A C 1
ATOM 4383 O O . SER A 1 544 ? 21.138 12.009 -38.645 1.00 95.69 544 SER A O 1
ATOM 4385 N N . LEU A 1 545 ? 22.333 12.554 -36.822 1.00 97.75 545 LEU A N 1
ATOM 4386 C CA . LEU A 1 545 ? 21.393 12.016 -35.839 1.00 97.75 545 LEU A CA 1
ATOM 4387 C C . LEU A 1 545 ? 20.036 12.723 -35.897 1.00 97.75 545 LEU A C 1
ATOM 4389 O O . LEU A 1 545 ? 19.003 12.059 -35.873 1.00 97.75 545 LEU A O 1
ATOM 4393 N N . ARG A 1 546 ? 20.028 14.058 -35.997 1.00 97.38 546 ARG A N 1
ATOM 4394 C CA . ARG A 1 546 ? 18.788 14.846 -36.092 1.00 97.38 546 ARG A CA 1
ATOM 4395 C C . ARG A 1 546 ? 18.017 14.557 -37.370 1.00 97.38 546 ARG A C 1
ATOM 4397 O O . ARG A 1 546 ? 16.814 14.338 -37.301 1.00 97.38 546 ARG A O 1
ATOM 4404 N N . LEU A 1 547 ? 18.714 14.501 -38.505 1.00 96.25 547 LEU A N 1
ATOM 4405 C CA . LEU A 1 547 ? 18.091 14.161 -39.781 1.00 96.25 547 LEU A CA 1
ATOM 4406 C C . LEU A 1 547 ? 17.456 12.769 -39.726 1.00 96.25 547 LEU A C 1
ATOM 4408 O O . LEU A 1 547 ? 16.339 12.566 -40.193 1.00 96.25 547 LEU A O 1
ATOM 4412 N N . ASP A 1 548 ? 18.154 11.818 -39.110 1.00 97.44 548 ASP A N 1
ATOM 4413 C CA . ASP A 1 548 ? 17.626 10.473 -38.982 1.00 97.44 548 ASP A CA 1
ATOM 4414 C C . ASP A 1 548 ? 16.424 10.370 -38.061 1.00 97.44 548 ASP A C 1
ATOM 4416 O O . ASP A 1 548 ? 15.466 9.668 -38.388 1.00 97.44 548 ASP A O 1
ATOM 4420 N N . LEU A 1 549 ? 16.476 11.079 -36.935 1.00 98.44 549 LEU A N 1
ATOM 4421 C CA . LEU A 1 549 ? 15.358 11.196 -36.015 1.00 98.44 549 LEU A CA 1
ATOM 4422 C C . LEU A 1 549 ? 14.119 11.740 -36.732 1.00 98.44 549 LEU A C 1
ATOM 4424 O O . LEU A 1 549 ? 13.049 11.156 -36.593 1.00 98.44 549 LEU A O 1
ATOM 4428 N N . ASP A 1 550 ? 14.258 12.803 -37.525 1.00 97.69 550 ASP A N 1
ATOM 4429 C CA . ASP A 1 550 ? 13.127 13.397 -38.242 1.00 97.69 550 ASP A CA 1
ATOM 4430 C C . ASP A 1 550 ? 12.468 12.395 -39.196 1.00 97.69 550 ASP A C 1
ATOM 4432 O O . ASP A 1 550 ? 11.252 12.201 -39.139 1.00 97.69 550 ASP A O 1
ATOM 4436 N N . PHE A 1 551 ? 13.267 11.672 -39.984 1.00 98.00 551 PHE A N 1
ATOM 4437 C CA . PHE A 1 551 ? 12.759 10.663 -40.917 1.00 98.00 551 PHE A CA 1
ATOM 4438 C C . PHE A 1 551 ? 12.095 9.466 -40.218 1.00 98.00 551 PHE A C 1
ATOM 4440 O O . PHE A 1 551 ? 11.145 8.886 -40.756 1.00 98.00 551 PHE A O 1
ATOM 4447 N N . TYR A 1 552 ? 12.568 9.078 -39.028 1.00 98.56 552 TYR A N 1
ATOM 4448 C CA . TYR A 1 552 ? 11.922 8.035 -38.227 1.00 98.56 552 TYR A CA 1
ATOM 4449 C C . TYR A 1 552 ? 10.616 8.517 -37.584 1.00 98.56 552 TYR A C 1
ATOM 4451 O O . TYR A 1 552 ? 9.640 7.769 -37.561 1.00 98.56 552 TYR A O 1
ATOM 4459 N N . LEU A 1 553 ? 10.564 9.753 -37.076 1.00 98.19 553 LEU A N 1
ATOM 4460 C CA . LEU A 1 553 ? 9.342 10.332 -36.505 1.00 98.19 553 LEU A CA 1
ATOM 4461 C C . LEU A 1 553 ? 8.245 10.452 -37.568 1.00 98.19 553 LEU A C 1
ATOM 4463 O O . LEU A 1 553 ? 7.098 10.071 -37.323 1.00 98.19 553 LEU A O 1
ATOM 4467 N N . ASP A 1 554 ? 8.606 10.902 -38.768 1.00 96.88 554 ASP A N 1
ATOM 4468 C CA . ASP A 1 554 ? 7.670 11.007 -39.886 1.00 96.88 554 ASP A CA 1
ATOM 4469 C C . ASP A 1 554 ? 7.194 9.616 -40.344 1.00 96.88 554 ASP A C 1
ATOM 4471 O O . ASP A 1 554 ? 6.013 9.429 -40.657 1.00 96.88 554 ASP A O 1
ATOM 4475 N N . PHE A 1 555 ? 8.067 8.601 -40.291 1.00 98.25 555 PHE A N 1
ATOM 4476 C CA . PHE A 1 555 ? 7.668 7.211 -40.508 1.00 98.25 555 PHE A CA 1
ATOM 4477 C C . PHE A 1 555 ? 6.672 6.710 -39.450 1.00 98.25 555 PHE A C 1
ATOM 4479 O O . PHE A 1 555 ? 5.631 6.162 -39.822 1.00 98.25 555 PHE A O 1
ATOM 4486 N N . LEU A 1 556 ? 6.930 6.933 -38.157 1.00 97.81 556 LEU A N 1
ATOM 4487 C CA . LEU A 1 556 ? 6.012 6.547 -37.075 1.00 97.81 556 LEU A CA 1
ATOM 4488 C C . LEU A 1 556 ? 4.620 7.160 -37.288 1.00 97.81 556 LEU A C 1
ATOM 4490 O O . LEU A 1 556 ? 3.608 6.470 -37.180 1.00 97.81 556 LEU A O 1
ATOM 4494 N N . LEU A 1 557 ? 4.548 8.434 -37.684 1.00 96.81 557 LEU A N 1
ATOM 4495 C CA . LEU A 1 557 ? 3.276 9.088 -38.006 1.00 96.81 557 LEU A CA 1
ATOM 4496 C C . LEU A 1 557 ? 2.587 8.507 -39.252 1.00 96.81 557 LEU A C 1
ATOM 4498 O O . LEU A 1 557 ? 1.358 8.582 -39.343 1.00 96.81 557 LEU A O 1
ATOM 4502 N N . SER A 1 558 ? 3.345 7.932 -40.191 1.00 95.81 558 SER A N 1
ATOM 4503 C CA . SER A 1 558 ? 2.817 7.331 -41.424 1.00 95.81 558 SER A CA 1
ATOM 4504 C C . SER A 1 558 ? 2.150 5.966 -41.214 1.00 95.81 558 SER A C 1
ATOM 4506 O O . SER A 1 558 ? 1.238 5.622 -41.963 1.00 95.81 558 SER A O 1
ATOM 4508 N N . VAL A 1 559 ? 2.536 5.216 -40.173 1.00 96.69 559 VAL A N 1
ATOM 4509 C CA . VAL A 1 559 ? 1.947 3.900 -39.833 1.00 96.69 559 VAL A CA 1
ATOM 4510 C C . VAL A 1 559 ? 0.753 3.998 -38.872 1.00 96.69 559 VAL A C 1
ATOM 4512 O O . VAL A 1 559 ? 0.291 2.996 -38.318 1.00 96.69 559 VAL A O 1
ATOM 4515 N N . ARG A 1 560 ? 0.235 5.212 -38.666 1.00 95.94 560 ARG A N 1
ATOM 4516 C CA . ARG A 1 560 ? -0.926 5.484 -37.819 1.00 95.94 560 ARG A CA 1
ATOM 4517 C C . ARG A 1 560 ? -2.221 4.981 -38.465 1.00 95.94 560 ARG A C 1
ATOM 4519 O O . ARG A 1 560 ? -2.496 5.231 -39.636 1.00 95.94 560 ARG A O 1
ATOM 4526 N N . MET A 1 561 ? -3.052 4.338 -37.660 1.00 95.94 561 MET A N 1
ATOM 4527 C CA . MET A 1 561 ? -4.386 3.858 -38.003 1.00 95.94 561 MET A CA 1
ATOM 4528 C C . MET A 1 561 ? -5.420 4.997 -38.009 1.00 95.94 561 MET A C 1
ATOM 4530 O O . MET A 1 561 ? -5.221 6.060 -37.414 1.00 95.94 561 MET A O 1
ATOM 4534 N N . GLU A 1 562 ? -6.589 4.758 -38.612 1.00 91.00 562 GLU A N 1
ATOM 4535 C CA . GLU A 1 562 ? -7.698 5.730 -38.636 1.00 91.00 562 GLU A CA 1
ATOM 4536 C C . GLU A 1 562 ? -8.175 6.135 -37.231 1.00 91.00 562 GLU A C 1
ATOM 4538 O O . GLU A 1 562 ? -8.534 7.292 -36.997 1.00 91.00 562 GLU A O 1
ATOM 4543 N N . ASN A 1 563 ? -8.126 5.201 -36.275 1.00 87.62 563 ASN A N 1
ATOM 4544 C CA . ASN A 1 563 ? -8.511 5.437 -34.883 1.00 87.62 563 ASN A CA 1
ATOM 4545 C C . ASN A 1 563 ? -7.505 6.314 -34.105 1.00 87.62 563 ASN A C 1
ATOM 4547 O O . ASN A 1 563 ? -7.803 6.707 -32.979 1.00 87.62 563 ASN A O 1
ATOM 4551 N N . GLY A 1 564 ? -6.348 6.639 -34.695 1.00 88.12 564 GLY A N 1
ATOM 4552 C CA . GLY A 1 564 ? -5.304 7.482 -34.113 1.00 88.12 564 GLY A CA 1
ATOM 4553 C C . GLY A 1 564 ? -4.156 6.739 -33.424 1.00 88.12 564 GLY A C 1
ATOM 4554 O O . GLY A 1 564 ? -3.143 7.383 -33.168 1.00 88.12 564 GLY A O 1
ATOM 4555 N N . LEU A 1 565 ? -4.286 5.435 -33.164 1.00 96.00 565 LEU A N 1
ATOM 4556 C CA . LEU A 1 565 ? -3.207 4.573 -32.653 1.00 96.00 565 LEU A CA 1
ATOM 4557 C C . LEU A 1 565 ? -2.321 4.076 -33.802 1.00 96.00 565 LEU A C 1
ATOM 4559 O O . LEU A 1 565 ? -2.545 4.445 -34.956 1.00 96.00 565 LEU A O 1
ATOM 4563 N N . PHE A 1 566 ? -1.323 3.245 -33.522 1.00 98.00 566 PHE A N 1
ATOM 4564 C CA . PHE A 1 566 ? -0.374 2.779 -34.529 1.00 98.00 566 PHE A CA 1
ATOM 4565 C C . PHE A 1 566 ? -0.575 1.306 -34.857 1.00 98.00 566 PHE A C 1
ATOM 4567 O O . PHE A 1 566 ? -0.924 0.491 -34.005 1.00 98.00 566 PHE A O 1
ATOM 4574 N N . HIS A 1 567 ? -0.317 0.946 -36.112 1.00 98.50 567 HIS A N 1
ATOM 4575 C CA . HIS A 1 567 ? -0.121 -0.454 -36.454 1.00 98.50 567 HIS A CA 1
ATOM 4576 C C . HIS A 1 567 ? 1.090 -0.994 -35.686 1.00 98.50 567 HIS A C 1
ATOM 4578 O O . HIS A 1 567 ? 2.150 -0.366 -35.686 1.00 98.50 567 HIS A O 1
ATOM 4584 N N . GLN A 1 568 ? 0.959 -2.158 -35.041 1.00 97.50 568 GLN A N 1
ATOM 4585 C CA . GLN A 1 568 ? 2.072 -2.729 -34.273 1.00 97.50 568 GLN A CA 1
ATOM 4586 C C . GLN A 1 568 ? 3.262 -3.156 -35.152 1.00 97.50 568 GLN A C 1
ATOM 4588 O O . GLN A 1 568 ? 4.398 -3.170 -34.676 1.00 97.50 568 GLN A O 1
ATOM 4593 N N . ASN A 1 569 ? 3.005 -3.484 -36.424 1.00 98.06 569 ASN A N 1
ATOM 4594 C CA . ASN A 1 569 ? 3.997 -3.974 -37.377 1.00 98.06 569 ASN A CA 1
ATOM 4595 C C . ASN A 1 569 ? 3.956 -3.180 -38.689 1.00 98.06 569 ASN A C 1
ATOM 4597 O O . ASN A 1 569 ? 2.960 -2.530 -39.011 1.00 98.06 569 ASN A O 1
ATOM 4601 N N . TYR A 1 570 ? 5.005 -3.310 -39.497 1.00 97.56 570 TYR A N 1
ATOM 4602 C CA . TYR A 1 570 ? 5.057 -2.822 -40.874 1.00 97.56 570 TYR A CA 1
ATOM 4603 C C . TYR A 1 570 ? 5.814 -3.792 -41.784 1.00 97.56 570 TYR A C 1
ATOM 4605 O O . TYR A 1 570 ? 6.776 -4.439 -41.378 1.00 97.56 570 TYR A O 1
ATOM 4613 N N . TYR A 1 571 ? 5.386 -3.914 -43.038 1.00 96.44 571 TYR A N 1
ATOM 4614 C CA . TYR A 1 571 ? 6.113 -4.691 -44.043 1.00 96.44 571 TYR A CA 1
ATOM 4615 C C . TYR A 1 571 ? 7.408 -3.978 -44.448 1.00 96.44 571 TYR A C 1
ATOM 4617 O O . TYR A 1 571 ? 7.533 -2.767 -44.296 1.00 96.44 571 TYR A O 1
ATOM 4625 N N . TYR A 1 572 ? 8.349 -4.689 -45.070 1.00 93.75 572 TYR A N 1
ATOM 4626 C CA . TYR A 1 572 ? 9.619 -4.104 -45.536 1.00 93.75 572 TYR A CA 1
ATOM 4627 C C . TYR A 1 572 ? 9.484 -2.997 -46.591 1.00 93.75 572 TYR A C 1
ATOM 4629 O O . TYR A 1 572 ? 10.435 -2.255 -46.823 1.00 93.75 572 TYR A O 1
ATOM 4637 N N . ASN A 1 573 ? 8.299 -2.828 -47.179 1.00 92.56 573 ASN A N 1
ATOM 4638 C CA . ASN A 1 573 ? 7.971 -1.674 -48.017 1.00 92.56 573 ASN A CA 1
ATOM 4639 C C . ASN A 1 573 ? 7.482 -0.440 -47.221 1.00 92.56 573 ASN A C 1
ATOM 4641 O O . ASN A 1 573 ? 7.063 0.534 -47.840 1.00 92.56 573 ASN A O 1
ATOM 4645 N N . GLY A 1 574 ? 7.476 -0.498 -45.885 1.00 93.94 574 GLY A N 1
ATOM 4646 C CA . GLY A 1 574 ? 7.043 0.572 -44.981 1.00 93.94 574 GLY A CA 1
ATOM 4647 C C . GLY A 1 574 ? 5.536 0.618 -44.699 1.00 93.94 574 GLY A C 1
ATOM 4648 O O . GLY A 1 574 ? 5.078 1.502 -43.985 1.00 93.94 574 GLY A O 1
ATOM 4649 N N . THR A 1 575 ? 4.735 -0.308 -45.237 1.00 95.88 575 THR A N 1
ATOM 4650 C CA . THR A 1 575 ? 3.275 -0.302 -45.027 1.00 95.88 575 THR A CA 1
ATOM 4651 C C . THR A 1 575 ? 2.913 -0.910 -43.670 1.00 95.88 575 THR A C 1
ATOM 4653 O O . THR A 1 575 ? 3.217 -2.078 -43.429 1.00 95.88 575 THR A O 1
ATOM 4656 N N . GLY A 1 576 ? 2.233 -0.148 -42.807 1.00 97.00 576 GLY A N 1
ATOM 4657 C CA . GLY A 1 576 ? 1.755 -0.612 -41.498 1.00 97.00 576 GLY A CA 1
ATOM 4658 C C . GLY A 1 576 ? 0.659 -1.687 -41.584 1.00 97.00 576 GLY A C 1
ATOM 4659 O O . GLY A 1 576 ? -0.181 -1.656 -42.483 1.00 97.00 576 GLY A O 1
ATOM 4660 N N . PHE A 1 577 ? 0.660 -2.645 -40.651 1.00 97.56 577 PHE A N 1
ATOM 4661 C CA . PHE A 1 577 ? -0.382 -3.667 -40.497 1.00 97.56 577 PHE A CA 1
ATOM 4662 C C . PHE A 1 577 ? -0.471 -4.225 -39.059 1.00 97.56 577 PHE A C 1
ATOM 4664 O O . PHE A 1 577 ? 0.404 -4.022 -38.219 1.00 97.56 577 PHE A O 1
ATOM 4671 N N . GLY A 1 578 ? -1.535 -4.985 -38.781 1.00 96.38 578 GLY A N 1
ATOM 4672 C CA . GLY A 1 578 ? -1.804 -5.563 -37.458 1.00 96.38 578 GLY A CA 1
ATOM 4673 C C . GLY A 1 578 ? -2.600 -4.627 -36.544 1.00 96.38 578 GLY A C 1
ATOM 4674 O O . GLY A 1 578 ? -2.848 -3.471 -36.891 1.00 96.38 578 GLY A O 1
ATOM 4675 N N . SER A 1 579 ? -3.048 -5.145 -35.400 1.00 96.31 579 SER A N 1
ATOM 4676 C CA . SER A 1 579 ? -3.728 -4.351 -34.370 1.00 96.31 579 SER A CA 1
ATOM 4677 C C . SER A 1 579 ? -2.761 -3.391 -33.679 1.00 96.31 579 SER A C 1
ATOM 4679 O O . SER A 1 579 ? -1.546 -3.502 -33.842 1.00 96.31 579 SER A O 1
ATOM 4681 N N . SER A 1 580 ? -3.301 -2.461 -32.898 1.00 96.69 580 SER A N 1
ATOM 4682 C CA . SER A 1 580 ? -2.491 -1.626 -32.020 1.00 96.69 580 SER A CA 1
ATOM 4683 C C . SER A 1 580 ? -1.932 -2.431 -30.844 1.00 96.69 580 SER A C 1
ATOM 4685 O O . SER A 1 580 ? -2.456 -3.495 -30.496 1.00 96.69 580 SER A O 1
ATOM 4687 N N . SER A 1 581 ? -0.847 -1.933 -30.252 1.00 98.00 581 SER A N 1
ATOM 4688 C CA . SER A 1 581 ? -0.175 -2.538 -29.100 1.00 98.00 581 SER A CA 1
ATOM 4689 C C . SER A 1 581 ? -0.005 -1.476 -28.016 1.00 98.00 581 SER A C 1
ATOM 4691 O O . SER A 1 581 ? 0.594 -0.438 -28.305 1.00 98.00 581 SER A O 1
ATOM 4693 N N . PRO A 1 582 ? -0.450 -1.722 -26.768 1.00 98.00 582 PRO A N 1
ATOM 4694 C CA . PRO A 1 582 ? -0.299 -0.750 -25.686 1.00 98.00 582 PRO A CA 1
ATOM 4695 C C . PRO A 1 582 ? 1.169 -0.390 -25.423 1.00 98.00 582 PRO A C 1
ATOM 4697 O O . PRO A 1 582 ? 1.470 0.751 -25.088 1.00 98.00 582 PRO A O 1
ATOM 4700 N N . TYR A 1 583 ? 2.092 -1.328 -25.650 1.00 98.00 583 TYR A N 1
ATOM 4701 C CA . TYR A 1 583 ? 3.527 -1.071 -25.551 1.00 98.00 583 TYR A CA 1
ATOM 4702 C C . TYR A 1 583 ? 3.995 -0.100 -26.640 1.00 98.00 583 TYR A C 1
ATOM 4704 O O . TYR A 1 583 ? 4.539 0.955 -26.336 1.00 98.00 583 TYR A O 1
ATOM 4712 N N . PHE A 1 584 ? 3.737 -0.422 -27.911 1.00 98.31 584 PHE A N 1
ATOM 4713 C CA . PHE A 1 584 ? 4.300 0.334 -29.036 1.00 98.31 584 PHE A CA 1
ATOM 4714 C C . PHE A 1 584 ? 3.634 1.697 -29.216 1.00 98.31 584 PHE A C 1
ATOM 4716 O O . PHE A 1 584 ? 4.300 2.658 -29.600 1.00 98.31 584 PHE A O 1
ATOM 4723 N N . ASP A 1 585 ? 2.342 1.808 -28.903 1.00 98.56 585 ASP A N 1
ATOM 4724 C CA . ASP A 1 585 ? 1.659 3.099 -28.870 1.00 98.56 585 ASP A CA 1
ATOM 4725 C C . ASP A 1 585 ? 2.236 3.994 -27.769 1.00 98.56 585 ASP A C 1
ATOM 4727 O O . ASP A 1 585 ? 2.439 5.186 -27.995 1.00 98.56 585 ASP A O 1
ATOM 4731 N N . GLY A 1 586 ? 2.537 3.428 -26.595 1.00 98.12 586 GLY A N 1
ATOM 4732 C CA . GLY A 1 586 ? 3.178 4.143 -25.496 1.00 98.12 586 GLY A CA 1
ATOM 4733 C C . GLY A 1 586 ? 4.615 4.567 -25.812 1.00 98.12 586 GLY A C 1
ATOM 4734 O O . GLY A 1 586 ? 4.967 5.724 -25.594 1.00 98.12 586 GLY A O 1
ATOM 4735 N N . GLU A 1 587 ? 5.435 3.670 -26.360 1.00 98.69 587 GLU A N 1
ATOM 4736 C CA . GLU A 1 587 ? 6.807 3.967 -26.807 1.00 98.69 587 GLU A CA 1
ATOM 4737 C C . GLU A 1 587 ? 6.811 5.079 -27.866 1.00 98.69 587 GLU A C 1
ATOM 4739 O O . GLU A 1 587 ? 7.592 6.031 -27.783 1.00 98.69 587 GLU A O 1
ATOM 4744 N N . THR A 1 588 ? 5.897 4.994 -28.839 1.00 98.81 588 THR A N 1
ATOM 4745 C CA . THR A 1 588 ? 5.747 6.000 -29.898 1.00 98.81 588 THR A CA 1
ATOM 4746 C C . THR A 1 588 ? 5.287 7.335 -29.327 1.00 98.81 588 THR A C 1
ATOM 4748 O O . THR A 1 588 ? 5.865 8.371 -29.654 1.00 98.81 588 THR A O 1
ATOM 4751 N N . LEU A 1 589 ? 4.282 7.335 -28.445 1.00 98.62 589 LEU A N 1
ATOM 4752 C CA . LEU A 1 589 ? 3.813 8.549 -27.782 1.00 98.62 589 LEU A CA 1
ATOM 4753 C C . LEU A 1 589 ? 4.947 9.220 -26.998 1.00 98.62 589 LEU A C 1
ATOM 4755 O O . LEU A 1 589 ? 5.146 10.425 -27.141 1.00 98.62 589 LEU A O 1
ATOM 4759 N N . LEU A 1 590 ? 5.740 8.449 -26.251 1.00 98.81 590 LEU A N 1
ATOM 4760 C CA . LEU A 1 590 ? 6.872 8.974 -25.494 1.00 98.81 590 LEU A CA 1
ATOM 4761 C C . LEU A 1 590 ? 7.937 9.592 -26.405 1.00 98.81 590 LEU A C 1
ATOM 4763 O O . LEU A 1 590 ? 8.445 10.675 -26.107 1.00 98.81 590 LEU A O 1
ATOM 4767 N N . ALA A 1 591 ? 8.261 8.932 -27.522 1.00 98.88 591 ALA A N 1
ATOM 4768 C CA . ALA A 1 591 ? 9.205 9.451 -28.509 1.00 98.88 591 ALA A CA 1
ATOM 4769 C C . ALA A 1 591 ? 8.734 10.796 -29.082 1.00 98.88 591 ALA A C 1
ATOM 4771 O O . ALA A 1 591 ? 9.521 11.742 -29.155 1.00 98.88 591 ALA A O 1
ATOM 4772 N N . LEU A 1 592 ? 7.444 10.910 -29.419 1.00 98.75 592 LEU A N 1
ATOM 4773 C CA . LEU A 1 592 ? 6.843 12.152 -29.910 1.00 98.75 592 LEU A CA 1
ATOM 4774 C C . LEU A 1 592 ? 6.868 13.255 -28.840 1.00 98.75 592 LEU A C 1
ATOM 4776 O O . LEU A 1 592 ? 7.284 14.375 -29.141 1.00 98.75 592 LEU A O 1
ATOM 4780 N N . CYS A 1 593 ? 6.486 12.950 -27.593 1.00 98.56 593 CYS A N 1
ATOM 4781 C CA . CYS A 1 593 ? 6.526 13.904 -26.478 1.00 98.56 593 CYS A CA 1
ATOM 4782 C C . CYS A 1 593 ? 7.943 14.440 -26.242 1.00 98.56 593 CYS A C 1
ATOM 4784 O O . CYS A 1 593 ? 8.153 15.651 -26.168 1.00 98.56 593 CYS A O 1
ATOM 4786 N N . LYS A 1 594 ? 8.943 13.556 -26.193 1.00 98.62 594 LYS A N 1
ATOM 4787 C CA . LYS A 1 594 ? 10.341 13.957 -25.991 1.00 98.62 594 LYS A CA 1
ATOM 4788 C C . LYS A 1 594 ? 10.914 14.712 -27.192 1.00 98.62 594 LYS A C 1
ATOM 4790 O O . LYS A 1 594 ? 11.671 15.662 -27.001 1.00 98.62 594 LYS A O 1
ATOM 4795 N N . ALA A 1 595 ? 10.548 14.352 -28.423 1.00 98.69 595 ALA A N 1
ATOM 4796 C CA . ALA A 1 595 ? 10.940 15.112 -29.610 1.00 98.69 595 ALA A CA 1
ATOM 4797 C C . ALA A 1 595 ? 10.348 16.533 -29.592 1.00 98.69 595 ALA A C 1
ATOM 4799 O O . ALA A 1 595 ? 11.053 17.500 -29.894 1.00 98.69 595 ALA A O 1
ATOM 4800 N N . TYR A 1 596 ? 9.087 16.672 -29.174 1.00 98.44 596 TYR A N 1
ATOM 4801 C CA . TYR A 1 596 ? 8.455 17.973 -28.964 1.00 98.44 596 TYR A CA 1
ATOM 4802 C C . TYR A 1 596 ? 9.202 18.795 -27.899 1.00 98.44 596 TYR A C 1
ATOM 4804 O O . TYR A 1 596 ? 9.586 19.933 -28.170 1.00 98.44 596 TYR A O 1
ATOM 4812 N N . ASN A 1 597 ? 9.466 18.208 -26.726 1.00 97.81 597 ASN A N 1
ATOM 4813 C CA . ASN A 1 597 ? 10.082 18.905 -25.592 1.00 97.81 597 ASN A CA 1
ATOM 4814 C C . ASN A 1 597 ? 11.550 19.284 -25.825 1.00 97.81 597 ASN A C 1
ATOM 4816 O O . ASN A 1 597 ? 11.999 20.317 -25.331 1.00 97.81 597 ASN A O 1
ATOM 4820 N N . TYR A 1 598 ? 12.309 18.460 -26.555 1.00 97.44 598 TYR A N 1
ATOM 4821 C CA . TYR A 1 598 ? 13.773 18.561 -26.561 1.00 97.44 598 TYR A CA 1
ATOM 4822 C C . TYR A 1 598 ? 14.407 18.696 -27.948 1.00 97.44 598 TYR A C 1
ATOM 4824 O O . TYR A 1 598 ? 15.584 19.042 -28.037 1.00 97.44 598 TYR A O 1
ATOM 4832 N N . MET A 1 599 ? 13.670 18.443 -29.034 1.00 96.88 599 MET A N 1
ATOM 4833 C CA . MET A 1 599 ? 14.216 18.430 -30.402 1.00 96.88 599 MET A CA 1
ATOM 4834 C C . MET A 1 599 ? 13.600 19.484 -31.326 1.00 96.88 599 MET A C 1
ATOM 4836 O O . MET A 1 599 ? 13.788 19.416 -32.535 1.00 96.88 599 MET A O 1
ATOM 4840 N N . ASN A 1 600 ? 12.915 20.488 -30.771 1.00 95.38 600 ASN A N 1
ATOM 4841 C CA . ASN A 1 600 ? 12.257 21.571 -31.517 1.00 95.38 600 ASN A CA 1
ATOM 4842 C C . ASN A 1 600 ? 11.171 21.101 -32.506 1.00 95.38 600 ASN A C 1
ATOM 4844 O O . ASN A 1 600 ? 10.776 21.857 -33.395 1.00 95.38 600 ASN A O 1
ATOM 4848 N N . ARG A 1 601 ? 10.624 19.892 -32.326 1.00 96.81 601 ARG A N 1
ATOM 4849 C CA . ARG A 1 601 ? 9.530 19.340 -33.144 1.00 96.81 601 ARG A CA 1
ATOM 4850 C C . ARG A 1 601 ? 8.156 19.783 -32.644 1.00 96.81 601 ARG A C 1
ATOM 4852 O O . ARG A 1 601 ? 7.300 18.989 -32.255 1.00 96.81 601 ARG A O 1
ATOM 4859 N N . THR A 1 602 ? 7.951 21.101 -32.619 1.00 96.25 602 THR A N 1
ATOM 4860 C CA . THR A 1 602 ? 6.700 21.716 -32.133 1.00 96.25 602 THR A CA 1
ATOM 4861 C C . THR A 1 602 ? 5.477 21.376 -32.992 1.00 96.25 602 THR A C 1
ATOM 4863 O O . THR A 1 602 ? 4.345 21.410 -32.505 1.00 96.25 602 THR A O 1
ATOM 4866 N N . ASP A 1 603 ? 5.706 20.964 -34.240 1.00 96.44 603 ASP A N 1
ATOM 4867 C CA . ASP A 1 603 ? 4.714 20.447 -35.184 1.00 96.44 603 ASP A CA 1
ATOM 4868 C C . ASP A 1 603 ? 4.015 19.164 -34.700 1.00 96.44 603 ASP A C 1
ATOM 4870 O O . ASP A 1 603 ? 2.921 18.849 -35.170 1.00 96.44 603 ASP A O 1
ATOM 4874 N N . LEU A 1 604 ? 4.593 18.451 -33.725 1.00 97.19 604 LEU A N 1
ATOM 4875 C CA . LEU A 1 604 ? 4.052 17.189 -33.216 1.00 97.19 604 LEU A CA 1
ATOM 4876 C C . LEU A 1 604 ? 2.877 17.351 -32.241 1.00 97.19 604 LEU A C 1
ATOM 4878 O O . LEU A 1 604 ? 2.123 16.398 -32.029 1.00 97.19 604 LEU A O 1
ATOM 4882 N N . LYS A 1 605 ? 2.674 18.552 -31.680 1.00 96.12 605 LYS A N 1
ATOM 4883 C CA . LYS A 1 605 ? 1.616 18.854 -30.697 1.00 96.12 605 LYS A CA 1
ATOM 4884 C C . LYS A 1 605 ? 0.230 18.273 -31.040 1.00 96.12 605 LYS A C 1
ATOM 4886 O O . LYS A 1 605 ? -0.326 17.568 -30.196 1.00 96.12 605 LYS A O 1
ATOM 4891 N N . PRO A 1 606 ? -0.365 18.529 -32.225 1.00 93.31 606 PRO A N 1
ATOM 4892 C CA . PRO A 1 606 ? -1.706 18.029 -32.539 1.00 93.31 606 PRO A CA 1
ATOM 4893 C C . PRO A 1 606 ? -1.792 16.497 -32.563 1.00 93.31 606 PRO A C 1
ATOM 4895 O O . PRO A 1 606 ? -2.841 15.942 -32.234 1.00 93.31 606 PRO A O 1
ATOM 4898 N N . TYR A 1 607 ? -0.705 15.807 -32.920 1.00 94.50 607 TYR A N 1
ATOM 4899 C CA . TYR A 1 607 ? -0.664 14.347 -32.905 1.00 94.50 607 TYR A CA 1
ATOM 4900 C C . TYR A 1 607 ? -0.576 13.820 -31.475 1.00 94.50 607 TYR A C 1
ATOM 4902 O O . TYR A 1 607 ? -1.375 12.962 -31.109 1.00 94.50 607 TYR A O 1
ATOM 4910 N N . ILE A 1 608 ? 0.324 14.381 -30.660 1.00 96.25 608 ILE A N 1
ATOM 4911 C CA . ILE A 1 608 ? 0.521 13.988 -29.256 1.00 96.25 608 ILE A CA 1
ATOM 4912 C C . ILE A 1 608 ? -0.795 14.058 -28.482 1.00 96.25 608 ILE A C 1
ATOM 4914 O O . ILE A 1 608 ? -1.178 13.075 -27.857 1.00 96.25 608 ILE A O 1
ATOM 4918 N N . ILE A 1 609 ? -1.528 15.175 -28.577 1.00 92.38 609 ILE A N 1
ATOM 4919 C CA . ILE A 1 609 ? -2.802 15.355 -27.860 1.00 92.38 609 ILE A CA 1
ATOM 4920 C C . ILE A 1 609 ? -3.806 14.263 -28.246 1.00 92.38 609 ILE A C 1
ATOM 4922 O O . ILE A 1 609 ? -4.402 13.627 -27.376 1.00 92.38 609 ILE A O 1
ATOM 4926 N N . LYS A 1 610 ? -3.976 14.013 -29.550 1.00 91.88 610 LYS A N 1
ATOM 4927 C CA . LYS A 1 610 ? -4.947 13.031 -30.045 1.00 91.88 610 LYS A CA 1
ATOM 4928 C C . LYS A 1 610 ? -4.575 11.602 -29.640 1.00 91.88 610 LYS A C 1
ATOM 4930 O O . LYS A 1 610 ? -5.454 10.825 -29.273 1.00 91.88 610 LYS A O 1
ATOM 4935 N N . ILE A 1 611 ? -3.289 11.260 -29.707 1.00 95.44 611 ILE A N 1
ATOM 4936 C CA . ILE A 1 611 ? -2.784 9.933 -29.334 1.00 95.44 611 ILE A CA 1
ATOM 4937 C C . ILE A 1 611 ? -2.922 9.731 -27.824 1.00 95.44 611 ILE A C 1
ATOM 4939 O O . ILE A 1 611 ? -3.489 8.726 -27.411 1.00 95.44 611 ILE A O 1
ATOM 4943 N N . ALA A 1 612 ? -2.491 10.696 -27.006 1.00 95.25 612 ALA A N 1
ATOM 4944 C CA . ALA A 1 612 ? -2.590 10.632 -25.548 1.00 95.25 612 ALA A CA 1
ATOM 4945 C C . ALA A 1 612 ? -4.037 10.405 -25.084 1.00 95.25 612 ALA A C 1
ATOM 4947 O O . ALA A 1 612 ? -4.300 9.495 -24.300 1.00 95.25 612 ALA A O 1
ATOM 4948 N N . GLN A 1 613 ? -4.994 11.150 -25.649 1.00 92.38 613 GLN A N 1
ATOM 4949 C CA . GLN A 1 613 ? -6.421 10.955 -25.374 1.00 92.38 613 GLN A CA 1
ATOM 4950 C C . GLN A 1 613 ? -6.905 9.558 -25.777 1.00 92.38 613 GLN A C 1
ATOM 4952 O O . GLN A 1 613 ? -7.639 8.911 -25.027 1.00 92.38 613 GLN A O 1
ATOM 4957 N N . LYS A 1 614 ? -6.490 9.061 -26.950 1.00 95.31 614 LYS A N 1
ATOM 4958 C CA . LYS A 1 614 ? -6.916 7.740 -27.421 1.00 95.31 614 LYS A CA 1
ATOM 4959 C C . LYS A 1 614 ? -6.305 6.602 -26.599 1.00 95.31 614 LYS A C 1
ATOM 4961 O O . LYS A 1 614 ? -7.010 5.626 -26.330 1.00 95.31 614 LYS A O 1
ATOM 4966 N N . CYS A 1 615 ? -5.049 6.727 -26.177 1.00 96.38 615 CYS A N 1
ATOM 4967 C CA . CYS A 1 615 ? -4.399 5.779 -25.276 1.00 96.38 615 CYS A CA 1
ATOM 4968 C C . CYS A 1 615 ? -5.069 5.774 -23.898 1.00 96.38 615 CYS A C 1
ATOM 4970 O O . CYS A 1 615 ? -5.383 4.700 -23.395 1.00 96.38 615 CYS A O 1
ATOM 4972 N N . HIS A 1 616 ? -5.374 6.947 -23.326 1.00 94.38 616 HIS A N 1
ATOM 4973 C CA . HIS A 1 616 ? -6.109 7.051 -22.061 1.00 94.38 616 HIS A CA 1
ATOM 4974 C C . HIS A 1 616 ? -7.457 6.325 -22.144 1.00 94.38 616 HIS A C 1
ATOM 4976 O O . HIS A 1 616 ? -7.750 5.451 -21.328 1.00 94.38 616 HIS A O 1
ATOM 4982 N N . GLN A 1 617 ? -8.240 6.611 -23.184 1.00 94.19 617 GLN A N 1
ATOM 4983 C CA . GLN A 1 617 ? -9.538 5.976 -23.379 1.00 94.19 617 GLN A CA 1
ATOM 4984 C C . GLN A 1 617 ? -9.427 4.449 -23.532 1.00 94.19 617 GLN A C 1
ATOM 4986 O O . GLN A 1 617 ? -10.144 3.712 -22.863 1.00 94.19 617 GLN A O 1
ATOM 4991 N N . SER A 1 618 ? -8.526 3.970 -24.395 1.00 95.50 618 SER A N 1
ATOM 4992 C CA . SER A 1 618 ? -8.501 2.553 -24.801 1.00 95.50 618 SER A CA 1
ATOM 4993 C C . SER A 1 618 ? -7.759 1.659 -23.803 1.00 95.50 618 SER A C 1
ATOM 4995 O O . SER A 1 618 ? -8.167 0.528 -23.561 1.00 95.50 618 SER A O 1
ATOM 4997 N N . TYR A 1 619 ? -6.657 2.148 -23.228 1.00 97.75 619 TYR A N 1
ATOM 4998 C CA . TYR A 1 619 ? -5.745 1.339 -22.412 1.00 97.75 619 TYR A CA 1
ATOM 4999 C C . TYR A 1 619 ? -5.893 1.556 -20.911 1.00 97.75 619 TYR A C 1
ATOM 5001 O O . TYR A 1 619 ? -5.292 0.816 -20.138 1.00 97.75 619 TYR A O 1
ATOM 5009 N N . ILE A 1 620 ? -6.700 2.526 -20.485 1.00 95.38 620 ILE A N 1
ATOM 5010 C CA . ILE A 1 620 ? -6.975 2.770 -19.068 1.00 95.38 620 ILE A CA 1
ATOM 5011 C C . ILE A 1 620 ? -8.475 2.647 -18.829 1.00 95.38 620 ILE A C 1
ATOM 5013 O O . ILE A 1 620 ? -8.899 1.704 -18.177 1.00 95.38 620 ILE A O 1
ATOM 5017 N N . ILE A 1 621 ? -9.292 3.532 -19.407 1.00 93.31 621 ILE A N 1
ATOM 5018 C CA . ILE A 1 621 ? -10.729 3.575 -19.098 1.00 93.31 621 ILE A CA 1
ATOM 5019 C C . ILE A 1 621 ? -11.450 2.303 -19.561 1.00 93.31 621 ILE A C 1
ATOM 5021 O O . ILE A 1 621 ? -12.044 1.603 -18.746 1.00 93.31 621 ILE A O 1
ATOM 5025 N N . GLU A 1 622 ? -11.391 1.979 -20.854 1.00 94.62 622 GLU A N 1
ATOM 5026 C CA . GLU A 1 622 ? -12.072 0.797 -21.407 1.00 94.62 622 GLU A CA 1
ATOM 5027 C C . GLU A 1 622 ? -11.460 -0.506 -20.877 1.00 94.62 622 GLU A C 1
ATOM 5029 O O . GLU A 1 622 ? -12.179 -1.445 -20.544 1.00 94.62 622 GLU A O 1
ATOM 5034 N N . ALA A 1 623 ? -10.132 -0.553 -20.756 1.00 95.94 623 ALA A N 1
ATOM 5035 C CA . ALA A 1 623 ? -9.413 -1.733 -20.292 1.00 95.94 623 ALA A CA 1
ATOM 5036 C C . ALA A 1 623 ? -9.736 -2.092 -18.829 1.00 95.94 623 ALA A C 1
ATOM 5038 O O . ALA A 1 623 ? -10.001 -3.262 -18.555 1.00 95.94 623 ALA A O 1
ATOM 5039 N N . LEU A 1 624 ? -9.768 -1.109 -17.919 1.00 89.94 624 LEU A N 1
ATOM 5040 C CA . LEU A 1 624 ? -10.074 -1.326 -16.497 1.00 89.94 624 LEU A CA 1
ATOM 5041 C C . LEU A 1 624 ? -11.561 -1.583 -16.231 1.00 89.94 624 LEU A C 1
ATOM 5043 O O . LEU A 1 624 ? -11.909 -2.204 -15.233 1.00 89.94 624 LEU A O 1
ATOM 5047 N N . GLN A 1 625 ? -12.452 -1.144 -17.126 1.00 90.62 625 GLN A N 1
ATOM 5048 C CA . GLN A 1 625 ? -13.868 -1.523 -17.070 1.00 90.62 625 GLN A CA 1
ATOM 5049 C C . GLN A 1 625 ? -14.095 -3.001 -17.407 1.00 90.62 625 GLN A C 1
ATOM 5051 O O . GLN A 1 625 ? -15.070 -3.589 -16.939 1.00 90.62 625 GLN A O 1
ATOM 5056 N N . ILE A 1 626 ? -13.237 -3.585 -18.248 1.00 93.25 626 ILE A N 1
ATOM 5057 C CA . ILE A 1 626 ? -13.327 -4.994 -18.651 1.00 93.25 626 ILE A CA 1
ATOM 5058 C C . ILE A 1 626 ? -12.679 -5.903 -17.604 1.00 93.25 626 ILE A C 1
ATOM 5060 O O . ILE A 1 626 ? -13.232 -6.956 -17.290 1.00 93.25 626 ILE A O 1
ATOM 5064 N N . ASP A 1 627 ? -11.507 -5.516 -17.102 1.00 89.50 627 ASP A N 1
ATOM 5065 C CA . ASP A 1 627 ? -10.698 -6.298 -16.169 1.00 89.50 627 ASP A CA 1
ATOM 5066 C C . ASP A 1 627 ? -9.990 -5.361 -15.188 1.00 89.50 627 ASP A C 1
ATOM 5068 O O . ASP A 1 627 ? -9.197 -4.511 -15.595 1.00 89.50 627 ASP A O 1
ATOM 5072 N N . GLU A 1 628 ? -10.258 -5.523 -13.894 1.00 84.06 628 GLU A N 1
ATOM 5073 C CA . GLU A 1 628 ? -9.660 -4.677 -12.865 1.00 84.06 628 GLU A CA 1
ATOM 5074 C C . GLU A 1 628 ? -8.138 -4.862 -12.753 1.00 84.06 628 GLU A C 1
ATOM 5076 O O . GLU A 1 628 ? -7.471 -3.882 -12.455 1.00 84.06 628 GLU A O 1
ATOM 5081 N N . ASP A 1 629 ? -7.557 -6.033 -13.069 1.00 88.94 629 ASP A N 1
ATOM 5082 C CA . ASP A 1 629 ? -6.093 -6.260 -13.157 1.00 88.94 629 ASP A CA 1
ATOM 5083 C C . ASP A 1 629 ? -5.645 -6.387 -14.631 1.00 88.94 629 ASP A C 1
ATOM 5085 O O . ASP A 1 629 ? -4.891 -7.284 -15.022 1.00 88.94 629 ASP A O 1
ATOM 5089 N N . SER A 1 630 ? -6.134 -5.473 -15.481 1.00 95.00 630 SER A N 1
ATOM 5090 C CA . SER A 1 630 ? -5.961 -5.537 -16.935 1.00 95.00 630 SER A CA 1
ATOM 5091 C C . SER A 1 630 ? -4.504 -5.641 -17.398 1.00 95.00 630 SER A C 1
ATOM 5093 O O . SER A 1 630 ? -3.685 -4.725 -17.255 1.00 95.00 630 SER A O 1
ATOM 5095 N N . SER A 1 631 ? -4.211 -6.719 -18.130 1.00 95.38 631 SER A N 1
ATOM 5096 C CA . SER A 1 631 ? -2.944 -6.883 -18.861 1.00 95.38 631 SER A CA 1
ATOM 5097 C C . SER A 1 631 ? -2.703 -5.799 -19.924 1.00 95.38 631 SER A C 1
ATOM 5099 O O . SER A 1 631 ? -1.552 -5.477 -20.228 1.00 95.38 631 SER A O 1
ATOM 5101 N N . THR A 1 632 ? -3.771 -5.197 -20.457 1.00 97.50 632 THR A N 1
ATOM 5102 C CA . THR A 1 632 ? -3.678 -4.098 -21.430 1.00 97.50 632 THR A CA 1
ATOM 5103 C C . THR A 1 632 ? -3.216 -2.816 -20.744 1.00 97.50 632 THR A C 1
ATOM 5105 O O . THR A 1 632 ? -2.267 -2.182 -21.208 1.00 97.50 632 THR A O 1
ATOM 5108 N N . THR A 1 633 ? -3.816 -2.479 -19.597 1.00 98.00 633 THR A N 1
ATOM 5109 C CA . THR A 1 633 ? -3.384 -1.341 -18.774 1.00 98.00 633 THR A CA 1
ATOM 5110 C C . THR A 1 633 ? -1.964 -1.535 -18.272 1.00 98.00 633 THR A C 1
ATOM 5112 O O . THR A 1 633 ? -1.151 -0.621 -18.393 1.00 98.00 633 THR A O 1
ATOM 5115 N N . LYS A 1 634 ? -1.605 -2.748 -17.834 1.00 97.00 634 LYS A N 1
ATOM 5116 C CA . LYS A 1 634 ? -0.224 -3.096 -17.472 1.00 97.00 634 LYS A CA 1
ATOM 5117 C C . LYS A 1 634 ? 0.758 -2.814 -18.610 1.00 97.00 634 LYS A C 1
ATOM 5119 O O . LYS A 1 634 ? 1.831 -2.269 -18.363 1.00 97.00 634 LYS A O 1
ATOM 5124 N N . GLY A 1 635 ? 0.416 -3.209 -19.838 1.00 96.88 635 GLY A N 1
ATOM 5125 C CA . GLY A 1 635 ? 1.290 -3.028 -20.996 1.00 96.88 635 GLY A CA 1
ATOM 5126 C C . GLY A 1 635 ? 1.511 -1.566 -21.377 1.00 96.88 635 GLY A C 1
ATOM 5127 O O . GLY A 1 635 ? 2.584 -1.214 -21.862 1.00 96.88 635 GLY A O 1
ATOM 5128 N N . PHE A 1 636 ? 0.527 -0.707 -21.109 1.00 98.38 636 PHE A N 1
ATOM 5129 C CA . PHE A 1 636 ? 0.629 0.729 -21.355 1.00 98.38 636 PHE A CA 1
ATOM 5130 C C . PHE A 1 636 ? 1.230 1.500 -20.171 1.00 98.38 636 PHE A C 1
ATOM 5132 O O . PHE A 1 636 ? 1.867 2.522 -20.392 1.00 98.38 636 PHE A O 1
ATOM 5139 N N . PHE A 1 637 ? 1.059 1.022 -18.934 1.00 98.50 637 PHE A N 1
ATOM 5140 C CA . PHE A 1 637 ? 1.337 1.738 -17.681 1.00 98.50 637 PHE A CA 1
ATOM 5141 C C . PHE A 1 637 ? 2.629 2.567 -17.691 1.00 98.50 637 PHE A C 1
ATOM 5143 O O . PHE A 1 637 ? 2.585 3.785 -17.529 1.00 98.50 637 PHE A O 1
ATOM 5150 N N . GLN A 1 638 ? 3.773 1.909 -17.897 1.00 97.12 638 GLN A N 1
ATOM 5151 C CA . GLN A 1 638 ? 5.090 2.538 -17.808 1.00 97.12 638 GLN A CA 1
ATOM 5152 C C . GLN A 1 638 ? 5.218 3.663 -18.841 1.00 97.12 638 GLN A C 1
ATOM 5154 O O . GLN A 1 638 ? 5.527 4.810 -18.516 1.00 97.12 638 GLN A O 1
ATOM 5159 N N . TRP A 1 639 ? 4.966 3.320 -20.101 1.00 98.25 639 TRP A N 1
ATOM 5160 C CA . TRP A 1 639 ? 5.100 4.221 -21.236 1.00 98.25 639 TRP A CA 1
ATOM 5161 C C . TRP A 1 639 ? 4.095 5.368 -21.184 1.00 98.25 639 TRP A C 1
ATOM 5163 O O . TRP A 1 639 ? 4.437 6.508 -21.495 1.00 98.25 639 TRP A O 1
ATOM 5173 N N . GLY A 1 640 ? 2.873 5.071 -20.751 1.00 97.75 640 GLY A N 1
ATOM 5174 C CA . GLY A 1 640 ? 1.793 6.024 -20.561 1.00 97.75 640 GLY A CA 1
ATOM 5175 C C . GLY A 1 640 ? 2.134 7.063 -19.508 1.00 97.75 640 GLY A C 1
ATOM 5176 O O . GLY A 1 640 ? 2.083 8.251 -19.811 1.00 97.75 640 GLY A O 1
ATOM 5177 N N . ILE A 1 641 ? 2.565 6.643 -18.313 1.00 98.31 641 ILE A N 1
ATOM 5178 C CA . ILE A 1 641 ? 2.957 7.586 -17.257 1.00 98.31 641 ILE A CA 1
ATOM 5179 C C . ILE A 1 641 ? 4.127 8.461 -17.705 1.00 98.31 641 ILE A C 1
ATOM 5181 O O . ILE A 1 641 ? 4.045 9.678 -17.561 1.00 98.31 641 ILE A O 1
ATOM 5185 N N . MET A 1 642 ? 5.183 7.885 -18.291 1.00 98.56 642 MET A N 1
ATOM 5186 C CA . MET A 1 642 ? 6.312 8.687 -18.785 1.00 98.56 642 MET A CA 1
ATOM 5187 C C . MET A 1 642 ? 5.866 9.687 -19.860 1.00 98.56 642 MET A C 1
ATOM 5189 O O . MET A 1 642 ? 6.319 10.829 -19.873 1.00 98.56 642 MET A O 1
ATOM 5193 N N . SER A 1 643 ? 4.943 9.289 -20.738 1.00 98.44 643 SER A N 1
ATOM 5194 C CA . SER A 1 643 ? 4.399 10.165 -21.780 1.00 98.44 643 SER A CA 1
ATOM 5195 C C . SER A 1 643 ? 3.560 11.302 -21.208 1.00 98.44 643 SER A C 1
ATOM 5197 O O . SER A 1 643 ? 3.710 12.447 -21.629 1.00 98.44 643 SER A O 1
ATOM 5199 N N . TYR A 1 644 ? 2.678 11.002 -20.254 1.00 97.94 644 TYR A N 1
ATOM 5200 C CA . TYR A 1 644 ? 1.834 11.998 -19.595 1.00 97.94 644 TYR A CA 1
ATOM 5201 C C . TYR A 1 644 ? 2.659 12.945 -18.732 1.00 97.94 644 TYR A C 1
ATOM 5203 O O . TYR A 1 644 ? 2.397 14.143 -18.734 1.00 97.94 644 TYR A O 1
ATOM 5211 N N . TYR A 1 645 ? 3.706 12.443 -18.078 1.00 97.56 645 TYR A N 1
ATOM 5212 C CA . TYR A 1 645 ? 4.659 13.281 -17.368 1.00 97.56 645 TYR A CA 1
ATOM 5213 C C . TYR A 1 645 ? 5.348 14.271 -18.314 1.00 97.56 645 TYR A C 1
ATOM 5215 O O . TYR A 1 645 ? 5.366 15.462 -18.028 1.00 97.56 645 TYR A O 1
ATOM 5223 N N . GLU A 1 646 ? 5.843 13.820 -19.472 1.00 97.75 646 GLU A N 1
ATOM 5224 C CA . GLU A 1 646 ? 6.441 14.708 -20.483 1.00 97.75 646 GLU A CA 1
ATOM 5225 C C . GLU A 1 646 ? 5.436 15.745 -21.019 1.00 97.75 646 GLU A C 1
ATOM 5227 O O . GLU A 1 646 ? 5.822 16.879 -21.301 1.00 97.75 646 GLU A O 1
ATOM 5232 N N . ILE A 1 647 ? 4.144 15.405 -21.114 1.00 97.00 647 ILE A N 1
ATOM 5233 C CA . ILE A 1 647 ? 3.079 16.365 -21.458 1.00 97.00 647 ILE A CA 1
ATOM 5234 C C . ILE A 1 647 ? 2.899 17.411 -20.348 1.00 97.00 647 ILE A C 1
ATOM 5236 O O . ILE A 1 647 ? 2.778 18.597 -20.659 1.00 97.00 647 ILE A O 1
ATOM 5240 N N . LEU A 1 648 ? 2.929 17.006 -19.073 1.00 95.19 648 LEU A N 1
ATOM 5241 C CA . LEU A 1 648 ? 2.860 17.924 -17.926 1.00 95.19 648 LEU A CA 1
ATOM 5242 C C . LEU A 1 648 ? 4.041 18.906 -17.876 1.00 95.19 648 LEU A C 1
ATOM 5244 O O . LEU A 1 648 ? 3.898 19.987 -17.317 1.00 95.19 648 LEU A O 1
ATOM 5248 N N . GLN A 1 649 ? 5.177 18.580 -18.505 1.00 93.81 649 GLN A N 1
ATOM 5249 C CA . GLN A 1 649 ? 6.323 19.496 -18.618 1.00 93.81 649 GLN A CA 1
ATOM 5250 C C . GLN A 1 649 ? 6.150 20.575 -19.706 1.00 93.81 649 GLN A C 1
ATOM 5252 O O . GLN A 1 649 ? 7.050 21.388 -19.926 1.00 93.81 649 GLN A O 1
ATOM 5257 N N . THR A 1 650 ? 5.021 20.591 -20.422 1.00 94.06 650 THR A N 1
ATOM 5258 C CA . THR A 1 650 ? 4.732 21.595 -21.454 1.00 94.06 650 THR A CA 1
ATOM 5259 C C . THR A 1 650 ? 3.955 22.788 -20.896 1.00 94.06 650 THR A C 1
ATOM 5261 O O . THR A 1 650 ? 3.246 22.690 -19.904 1.00 94.06 650 THR A O 1
ATOM 5264 N N . ASN A 1 651 ? 3.991 23.913 -21.614 1.00 87.88 651 ASN A N 1
ATOM 5265 C CA . ASN A 1 651 ? 3.148 25.080 -21.321 1.00 87.88 651 ASN A CA 1
ATOM 5266 C C . ASN A 1 651 ? 1.771 25.004 -22.019 1.00 87.88 651 ASN A C 1
ATOM 5268 O O . ASN A 1 651 ? 1.245 26.032 -22.451 1.00 87.88 651 ASN A O 1
ATOM 5272 N N . TRP A 1 652 ? 1.230 23.808 -22.278 1.00 91.38 652 TRP A N 1
ATOM 5273 C CA . TRP A 1 652 ? -0.093 23.685 -22.906 1.00 91.38 652 TRP A CA 1
ATOM 5274 C C . TRP A 1 652 ? -1.208 23.957 -21.885 1.00 91.38 652 TRP A C 1
ATOM 5276 O O . TRP A 1 652 ? -1.060 23.684 -20.701 1.00 91.38 652 TRP A O 1
ATOM 5286 N N . GLU A 1 653 ? -2.332 24.505 -22.347 1.00 84.25 653 GLU A N 1
ATOM 5287 C CA . GLU A 1 653 ? -3.517 24.730 -21.510 1.00 84.25 653 GLU A CA 1
ATOM 5288 C C . GLU A 1 653 ? -4.371 23.453 -21.407 1.00 84.25 653 GLU A C 1
ATOM 5290 O O . GLU A 1 653 ? -4.417 22.664 -22.355 1.00 84.25 653 GLU A O 1
ATOM 5295 N N . GLY A 1 654 ? -5.085 23.273 -20.287 1.00 70.06 654 GLY A N 1
ATOM 5296 C CA . GLY A 1 654 ? -6.041 22.171 -20.096 1.00 70.06 654 GLY A CA 1
ATOM 5297 C C . GLY A 1 654 ? -5.395 20.803 -19.854 1.00 70.06 654 GLY A C 1
ATOM 5298 O O . GLY A 1 654 ? -5.896 19.794 -20.345 1.00 70.06 654 GLY A O 1
ATOM 5299 N N . LEU A 1 655 ? -4.265 20.776 -19.142 1.00 68.00 655 LEU A N 1
ATOM 5300 C CA . LEU A 1 655 ? -3.511 19.556 -18.828 1.00 68.00 655 LEU A CA 1
ATOM 5301 C C . LEU A 1 655 ? -3.875 18.927 -17.473 1.00 68.00 655 LEU A C 1
ATOM 5303 O O . LEU A 1 655 ? -3.364 17.850 -17.162 1.00 68.00 655 LEU A O 1
ATOM 5307 N N . ASP A 1 656 ? -4.734 19.588 -16.691 1.00 57.44 656 ASP A N 1
ATOM 5308 C CA . ASP A 1 656 ? -4.983 19.313 -15.266 1.00 57.44 656 ASP A CA 1
ATOM 5309 C C . ASP A 1 656 ? -5.449 17.872 -14.975 1.00 57.44 656 ASP A C 1
ATOM 5311 O O . ASP A 1 656 ? -5.254 17.365 -13.872 1.00 57.44 656 ASP A O 1
ATOM 5315 N N . ASP A 1 657 ? -5.984 17.168 -15.974 1.00 73.88 657 ASP A N 1
ATOM 5316 C CA . ASP A 1 657 ? -6.429 15.780 -15.831 1.00 73.88 657 ASP A CA 1
ATOM 5317 C C . ASP A 1 657 ? -5.266 14.766 -15.767 1.00 73.88 657 ASP A C 1
ATOM 5319 O O . ASP A 1 657 ? -5.418 13.688 -15.187 1.00 73.88 657 ASP A O 1
ATOM 5323 N N . TYR A 1 658 ? -4.086 15.067 -16.328 1.00 88.62 658 TYR A N 1
ATOM 5324 C CA . TYR A 1 658 ? -3.010 14.069 -16.450 1.00 88.62 658 TYR A CA 1
ATOM 5325 C C . TYR A 1 658 ? -2.285 13.768 -15.136 1.00 88.62 658 TYR A C 1
ATOM 5327 O O . TYR A 1 658 ? -1.827 12.639 -14.959 1.00 88.62 658 TYR A O 1
ATOM 5335 N N . SER A 1 659 ? -2.207 14.720 -14.201 1.00 91.12 659 SER A N 1
ATOM 5336 C CA . SER A 1 659 ? -1.656 14.458 -12.863 1.00 91.12 659 SER A CA 1
ATOM 5337 C C . SER A 1 659 ? -2.494 13.401 -12.141 1.00 91.12 659 SER A C 1
ATOM 5339 O O . SER A 1 659 ? -1.957 12.401 -11.671 1.00 91.12 659 SER A O 1
ATOM 5341 N N . THR A 1 660 ? -3.820 13.553 -12.176 1.00 89.75 660 THR A N 1
ATOM 5342 C CA . THR A 1 660 ? -4.780 12.591 -11.615 1.00 89.75 660 THR A CA 1
ATOM 5343 C C . THR A 1 660 ? -4.658 11.218 -12.278 1.00 89.75 660 THR A C 1
ATOM 5345 O O . THR A 1 660 ? -4.625 10.200 -11.590 1.00 89.75 660 THR A O 1
ATOM 5348 N N . VAL A 1 661 ? -4.539 11.165 -13.611 1.00 93.00 661 VAL A N 1
ATOM 5349 C CA . VAL A 1 661 ? -4.349 9.896 -14.339 1.00 93.00 661 VAL A CA 1
ATOM 5350 C C . VAL A 1 661 ? -3.061 9.189 -13.909 1.00 93.00 661 VAL A C 1
ATOM 5352 O O . VAL A 1 661 ? -3.076 7.975 -13.716 1.00 93.00 661 VAL A O 1
ATOM 5355 N N . ILE A 1 662 ? -1.959 9.927 -13.746 1.00 97.62 662 ILE A N 1
ATOM 5356 C CA . ILE A 1 662 ? -0.672 9.371 -13.309 1.00 97.62 662 ILE A CA 1
ATOM 5357 C C . ILE A 1 662 ? -0.772 8.790 -11.894 1.00 97.62 662 ILE A C 1
ATOM 5359 O O . ILE A 1 662 ? -0.338 7.656 -11.691 1.00 97.62 662 ILE A O 1
ATOM 5363 N N . ILE A 1 663 ? -1.351 9.535 -10.943 1.00 94.81 663 ILE A N 1
ATOM 5364 C CA . ILE A 1 663 ? -1.532 9.076 -9.556 1.00 94.81 663 ILE A CA 1
ATOM 5365 C C . ILE A 1 663 ? -2.382 7.801 -9.528 1.00 94.81 663 ILE A C 1
ATOM 5367 O O . ILE A 1 663 ? -1.912 6.766 -9.057 1.00 94.81 663 ILE A O 1
ATOM 5371 N N . ASN A 1 664 ? -3.563 7.827 -10.153 1.00 89.81 664 ASN A N 1
ATOM 5372 C CA . ASN A 1 664 ? -4.485 6.689 -10.160 1.00 89.81 664 ASN A CA 1
ATOM 5373 C C . ASN A 1 664 ? -3.882 5.441 -10.817 1.00 89.81 664 ASN A C 1
ATOM 5375 O O . ASN A 1 664 ? -4.090 4.324 -10.345 1.00 89.81 664 ASN A O 1
ATOM 5379 N N . LEU A 1 665 ? -3.134 5.604 -11.914 1.00 95.88 665 LEU A N 1
ATOM 5380 C CA . LEU A 1 665 ? -2.438 4.481 -12.537 1.00 95.88 665 LEU A CA 1
ATOM 5381 C C . LEU A 1 665 ? -1.365 3.898 -11.617 1.00 95.88 665 LEU A C 1
ATOM 5383 O O . LEU A 1 665 ? -1.202 2.677 -11.581 1.00 95.88 665 LEU A O 1
ATOM 5387 N N . ALA A 1 666 ? -0.609 4.742 -10.911 1.00 97.00 666 ALA A N 1
ATOM 5388 C CA . ALA A 1 666 ? 0.413 4.289 -9.974 1.00 97.00 666 ALA A CA 1
ATOM 5389 C C . ALA A 1 666 ? -0.208 3.541 -8.789 1.00 97.00 666 ALA A C 1
ATOM 5391 O O . ALA A 1 666 ? 0.277 2.461 -8.455 1.00 97.00 666 ALA A O 1
ATOM 5392 N N . ASP A 1 667 ? -1.316 4.026 -8.229 1.00 89.62 667 ASP A N 1
ATOM 5393 C CA . ASP A 1 667 ? -2.072 3.284 -7.215 1.00 89.62 667 ASP A CA 1
ATOM 5394 C C . ASP A 1 667 ? -2.579 1.954 -7.737 1.00 89.62 667 ASP A C 1
ATOM 5396 O O . ASP A 1 667 ? -2.391 0.934 -7.082 1.00 89.62 667 ASP A O 1
ATOM 5400 N N . TRP A 1 668 ? -3.152 1.936 -8.940 1.00 93.19 668 TRP A N 1
ATOM 5401 C CA . TRP A 1 668 ? -3.594 0.704 -9.579 1.00 93.19 668 TRP A CA 1
ATOM 5402 C C . TRP A 1 668 ? -2.446 -0.310 -9.718 1.00 93.19 668 TRP A C 1
ATOM 5404 O O . TRP A 1 668 ? -2.587 -1.476 -9.344 1.00 93.19 668 TRP A O 1
ATOM 5414 N N . MET A 1 669 ? -1.272 0.130 -10.179 1.00 94.88 669 MET A N 1
ATOM 5415 C CA . MET A 1 669 ? -0.087 -0.725 -10.301 1.00 94.88 669 MET A CA 1
ATOM 5416 C C . MET A 1 669 ? 0.409 -1.230 -8.933 1.00 94.88 669 MET A C 1
ATOM 5418 O O . MET A 1 669 ? 0.959 -2.330 -8.822 1.00 94.88 669 MET A O 1
ATOM 5422 N N . ILE A 1 670 ? 0.229 -0.455 -7.868 1.00 81.44 670 ILE A N 1
ATOM 5423 C CA . ILE A 1 670 ? 0.676 -0.830 -6.524 1.00 81.44 670 ILE A CA 1
ATOM 5424 C C . ILE A 1 670 ? -0.328 -1.764 -5.849 1.00 81.44 670 ILE A C 1
ATOM 5426 O O . ILE A 1 670 ? 0.069 -2.846 -5.423 1.00 81.44 670 ILE A O 1
ATOM 5430 N N . ASP A 1 671 ? -1.596 -1.372 -5.785 1.00 74.62 671 ASP A N 1
ATOM 5431 C CA . ASP A 1 671 ? -2.615 -1.993 -4.936 1.00 74.62 671 ASP A CA 1
ATOM 5432 C C . ASP A 1 671 ? -3.359 -3.127 -5.641 1.00 74.62 671 ASP A C 1
ATOM 5434 O O . ASP A 1 671 ? -3.674 -4.142 -5.022 1.00 74.62 671 ASP A O 1
ATOM 5438 N N . VAL A 1 672 ? -3.641 -2.970 -6.937 1.00 75.81 672 VAL A N 1
ATOM 5439 C CA . VAL A 1 672 ? -4.368 -3.980 -7.720 1.00 75.81 672 VAL A CA 1
ATOM 5440 C C . VAL A 1 672 ? -3.373 -4.932 -8.363 1.00 75.81 672 VAL A C 1
ATOM 5442 O O . VAL A 1 672 ? -3.417 -6.144 -8.141 1.00 75.81 672 VAL A O 1
ATOM 5445 N N . HIS A 1 673 ? -2.377 -4.385 -9.065 1.00 80.00 673 HIS A N 1
ATOM 5446 C CA . HIS A 1 673 ? -1.339 -5.209 -9.675 1.00 80.00 673 HIS A CA 1
ATOM 5447 C C . HIS A 1 673 ? -0.327 -5.765 -8.655 1.00 80.00 673 HIS A C 1
ATOM 5449 O O . HIS A 1 673 ? 0.501 -6.599 -9.033 1.00 80.00 673 HIS A O 1
ATOM 5455 N N . ASN A 1 674 ? -0.389 -5.364 -7.378 1.00 76.81 674 ASN A N 1
ATOM 5456 C CA . ASN A 1 674 ? 0.405 -5.911 -6.268 1.00 76.81 674 ASN A CA 1
ATOM 5457 C C . ASN A 1 674 ? 1.916 -5.949 -6.561 1.00 76.81 674 ASN A C 1
ATOM 5459 O O . ASN A 1 674 ? 2.577 -6.982 -6.434 1.00 76.81 674 ASN A O 1
ATOM 5463 N N . THR A 1 675 ? 2.476 -4.816 -7.001 1.00 81.44 675 THR A N 1
ATOM 5464 C CA . THR A 1 675 ? 3.848 -4.730 -7.543 1.00 81.44 675 THR A CA 1
ATOM 5465 C C . THR A 1 675 ? 4.925 -5.337 -6.634 1.00 81.44 675 THR A C 1
ATOM 5467 O O . THR A 1 675 ? 5.825 -6.018 -7.132 1.00 81.44 675 THR A O 1
ATOM 5470 N N . LEU A 1 676 ? 4.846 -5.139 -5.312 1.00 73.25 676 LEU A N 1
ATOM 5471 C CA . LEU A 1 676 ? 5.854 -5.650 -4.371 1.00 73.25 676 LEU A CA 1
ATOM 5472 C C . LEU A 1 676 ? 5.833 -7.184 -4.230 1.00 73.25 676 LEU A C 1
ATOM 5474 O O . LEU A 1 676 ? 6.891 -7.801 -4.049 1.00 73.25 676 LEU A O 1
ATOM 5478 N N . ASP A 1 677 ? 4.664 -7.798 -4.414 1.00 70.00 677 ASP A N 1
ATOM 5479 C CA . ASP A 1 677 ? 4.443 -9.237 -4.239 1.00 70.00 677 ASP A CA 1
ATOM 5480 C C . ASP A 1 677 ? 4.796 -10.047 -5.499 1.00 70.00 677 ASP A C 1
ATOM 5482 O O . ASP A 1 677 ? 4.876 -11.278 -5.468 1.00 70.00 677 ASP A O 1
ATOM 5486 N N . ARG A 1 678 ? 5.065 -9.380 -6.630 1.00 77.75 678 ARG A N 1
ATOM 5487 C CA . ARG A 1 678 ? 5.440 -10.057 -7.878 1.00 77.75 678 ARG A CA 1
ATOM 5488 C C . ARG A 1 678 ? 6.774 -10.792 -7.731 1.00 77.75 678 ARG A C 1
ATOM 5490 O O . ARG A 1 678 ? 7.753 -10.273 -7.197 1.00 77.75 678 ARG A O 1
ATOM 5497 N N . THR A 1 679 ? 6.829 -12.021 -8.235 1.00 78.31 679 THR A N 1
ATOM 5498 C CA . THR A 1 679 ? 8.006 -12.898 -8.107 1.00 78.31 679 THR A CA 1
ATOM 5499 C C . THR A 1 679 ? 9.078 -12.632 -9.160 1.00 78.31 679 THR A C 1
ATOM 5501 O O . THR A 1 679 ? 10.249 -12.925 -8.925 1.00 78.31 679 THR A O 1
ATOM 5504 N N . ARG A 1 680 ? 8.695 -12.061 -10.307 1.00 89.81 680 ARG A N 1
ATOM 5505 C CA . ARG A 1 680 ? 9.611 -11.656 -11.380 1.00 89.81 680 ARG A CA 1
ATOM 5506 C C . ARG A 1 680 ? 10.013 -10.188 -11.255 1.00 89.81 680 ARG A C 1
ATOM 5508 O O . ARG A 1 680 ? 9.402 -9.438 -10.497 1.00 89.81 680 ARG A O 1
ATOM 5515 N N . ASN A 1 681 ? 11.048 -9.792 -11.987 1.00 94.25 681 ASN A N 1
ATOM 5516 C CA . ASN A 1 681 ? 11.563 -8.432 -11.983 1.00 94.25 681 ASN A CA 1
ATOM 5517 C C . ASN A 1 681 ? 10.494 -7.451 -12.503 1.00 94.25 681 ASN A C 1
ATOM 5519 O O . ASN A 1 681 ? 9.896 -7.659 -13.560 1.00 94.25 681 ASN A O 1
ATOM 5523 N N . THR A 1 682 ? 10.249 -6.393 -11.731 1.00 95.12 682 THR A N 1
ATOM 5524 C CA . THR A 1 682 ? 9.232 -5.362 -11.985 1.00 95.12 682 THR A CA 1
ATOM 5525 C C . THR A 1 682 ? 9.842 -3.976 -12.186 1.00 95.12 682 THR A C 1
ATOM 5527 O O . THR A 1 682 ? 9.174 -2.976 -11.945 1.00 95.12 682 THR A O 1
ATOM 5530 N N . ALA A 1 683 ? 11.092 -3.885 -12.651 1.00 97.00 683 ALA A N 1
ATOM 5531 C CA . ALA A 1 683 ? 11.783 -2.618 -12.905 1.00 97.00 683 ALA A CA 1
ATOM 5532 C C . ALA A 1 683 ? 10.936 -1.616 -13.706 1.00 97.00 683 ALA A C 1
ATOM 5534 O O . ALA A 1 683 ? 10.878 -0.434 -13.368 1.00 97.00 683 ALA A O 1
ATOM 5535 N N . TYR A 1 684 ? 10.198 -2.129 -14.696 1.00 96.38 684 TYR A N 1
ATOM 5536 C CA . TYR A 1 684 ? 9.284 -1.349 -15.524 1.00 96.38 684 TYR A CA 1
ATOM 5537 C C . TYR A 1 684 ? 8.196 -0.607 -14.740 1.00 96.38 684 TYR A C 1
ATOM 5539 O O . TYR A 1 684 ? 7.744 0.461 -15.147 1.00 96.38 684 TYR A O 1
ATOM 5547 N N . ALA A 1 685 ? 7.760 -1.147 -13.600 1.00 97.81 685 ALA A N 1
ATOM 5548 C CA . ALA A 1 685 ? 6.774 -0.487 -12.758 1.00 97.81 685 ALA A CA 1
ATOM 5549 C C . ALA A 1 685 ? 7.388 0.748 -12.084 1.00 97.81 685 ALA A C 1
ATOM 5551 O O . ALA A 1 685 ? 6.751 1.796 -12.021 1.00 97.81 685 ALA A O 1
ATOM 5552 N N . TYR A 1 686 ? 8.644 0.664 -11.639 1.00 98.25 686 TYR A N 1
ATOM 5553 C CA . TYR A 1 686 ? 9.317 1.774 -10.960 1.00 98.25 686 TYR A CA 1
ATOM 5554 C C . TYR A 1 686 ? 9.649 2.927 -11.906 1.00 98.25 686 TYR A C 1
ATOM 5556 O O . TYR A 1 686 ? 9.576 4.076 -11.484 1.00 98.25 686 TYR A O 1
ATOM 5564 N N . GLU A 1 687 ? 9.902 2.654 -13.190 1.00 98.00 687 GLU A N 1
ATOM 5565 C CA . GLU A 1 687 ? 9.991 3.706 -14.212 1.00 98.00 687 GLU A CA 1
ATOM 5566 C C . GLU A 1 687 ? 8.717 4.577 -14.236 1.00 98.00 687 GLU A C 1
ATOM 5568 O O . GLU A 1 687 ? 8.821 5.793 -14.352 1.00 98.00 687 GLU A O 1
ATOM 5573 N N . GLY A 1 688 ? 7.521 4.001 -14.051 1.00 97.94 688 GLY A N 1
ATOM 5574 C CA . GLY A 1 688 ? 6.268 4.760 -13.914 1.00 97.94 688 GLY A CA 1
ATOM 5575 C C . GLY A 1 688 ? 6.050 5.353 -12.514 1.00 97.94 688 GLY A C 1
ATOM 5576 O O . GLY A 1 688 ? 5.781 6.544 -12.379 1.00 97.94 688 GLY A O 1
ATOM 5577 N N . ILE A 1 689 ? 6.207 4.551 -11.455 1.00 98.62 689 ILE A N 1
ATOM 5578 C CA . ILE A 1 689 ? 5.935 4.970 -10.065 1.00 98.62 689 ILE A CA 1
ATOM 5579 C C . ILE A 1 689 ? 6.837 6.139 -9.639 1.00 98.62 689 ILE A C 1
ATOM 5581 O O . ILE A 1 689 ? 6.380 7.017 -8.915 1.00 98.62 689 ILE A O 1
ATOM 5585 N N . ILE A 1 690 ? 8.088 6.214 -10.112 1.00 98.50 690 ILE A N 1
ATOM 5586 C CA . ILE A 1 690 ? 8.978 7.346 -9.799 1.00 98.50 690 ILE A CA 1
ATOM 5587 C C . ILE A 1 690 ? 8.453 8.653 -10.404 1.00 98.50 690 ILE A C 1
ATOM 5589 O O . ILE A 1 690 ? 8.470 9.680 -9.733 1.00 98.50 690 ILE A O 1
ATOM 5593 N N . HIS A 1 691 ? 7.919 8.633 -11.626 1.00 98.44 691 HIS A N 1
ATOM 5594 C CA . HIS A 1 691 ? 7.280 9.824 -12.193 1.00 98.44 691 HIS A CA 1
ATOM 5595 C C . HIS A 1 691 ? 6.010 10.201 -11.421 1.00 98.44 691 HIS A C 1
ATOM 5597 O O . HIS A 1 691 ? 5.779 11.381 -11.175 1.00 98.44 691 HIS A O 1
ATOM 5603 N N . ALA A 1 692 ? 5.219 9.221 -10.972 1.00 98.25 692 ALA A N 1
ATOM 5604 C CA . ALA A 1 692 ? 4.068 9.486 -10.109 1.00 98.25 692 ALA A CA 1
ATOM 5605 C C . ALA A 1 692 ? 4.474 10.068 -8.745 1.00 98.25 692 ALA A C 1
ATOM 5607 O O . ALA A 1 692 ? 3.802 10.959 -8.233 1.00 98.25 692 ALA A O 1
ATOM 5608 N N . TYR A 1 693 ? 5.608 9.633 -8.189 1.00 97.56 693 TYR A N 1
ATOM 5609 C CA . TYR A 1 693 ? 6.210 10.233 -7.000 1.00 97.56 693 TYR A CA 1
ATOM 5610 C C . TYR A 1 693 ? 6.575 11.704 -7.234 1.00 97.56 693 TYR A C 1
ATOM 5612 O O . TYR A 1 693 ? 6.200 12.548 -6.422 1.00 97.56 693 TYR A O 1
ATOM 5620 N N . VAL A 1 694 ? 7.221 12.040 -8.355 1.00 97.06 694 VAL A N 1
ATOM 5621 C CA . VAL A 1 694 ? 7.514 13.444 -8.703 1.00 97.06 694 VAL A CA 1
ATOM 5622 C C . VAL A 1 694 ? 6.222 14.257 -8.812 1.00 97.06 694 VAL A C 1
ATOM 5624 O O . VAL A 1 694 ? 6.087 15.278 -8.145 1.00 97.06 694 VAL A O 1
ATOM 5627 N N . VAL A 1 695 ? 5.225 13.753 -9.544 1.00 96.00 695 VAL A N 1
ATOM 5628 C CA . VAL A 1 695 ? 3.924 14.427 -9.693 1.00 96.00 695 VAL A CA 1
ATOM 5629 C C . VAL A 1 695 ? 3.231 14.628 -8.344 1.00 96.00 695 VAL A C 1
ATOM 5631 O O . VAL A 1 695 ? 2.675 15.696 -8.110 1.00 96.00 695 VAL A O 1
ATOM 5634 N N . SER A 1 696 ? 3.293 13.652 -7.430 1.00 92.88 696 SER A N 1
ATOM 5635 C CA . SER A 1 696 ? 2.715 13.784 -6.085 1.00 92.88 696 SER A CA 1
ATOM 5636 C C . SER A 1 696 ? 3.355 14.919 -5.277 1.00 92.88 696 SER A C 1
ATOM 5638 O O . SER A 1 696 ? 2.668 15.595 -4.513 1.00 92.88 696 SER A O 1
ATOM 5640 N N . ILE A 1 697 ? 4.651 15.188 -5.482 1.00 91.12 697 ILE A N 1
ATOM 5641 C CA . ILE A 1 697 ? 5.333 16.341 -4.883 1.00 91.12 697 ILE A CA 1
ATOM 5642 C C . ILE A 1 697 ? 4.815 17.634 -5.511 1.00 91.12 697 ILE A C 1
ATOM 5644 O O . ILE A 1 697 ? 4.451 18.551 -4.773 1.00 91.12 697 ILE A O 1
ATOM 5648 N N . ASP A 1 698 ? 4.748 17.687 -6.843 1.00 90.50 698 ASP A N 1
ATOM 5649 C CA . ASP A 1 698 ? 4.335 18.879 -7.591 1.00 90.50 698 ASP A CA 1
ATOM 5650 C C . ASP A 1 698 ? 2.912 19.331 -7.221 1.00 90.50 698 ASP A C 1
ATOM 5652 O O . ASP A 1 698 ? 2.650 20.530 -7.110 1.00 90.50 698 ASP A O 1
ATOM 5656 N N . ILE A 1 699 ? 2.001 18.384 -6.963 1.00 88.69 699 ILE A N 1
ATOM 5657 C CA . ILE A 1 699 ? 0.609 18.665 -6.562 1.00 88.69 699 ILE A CA 1
ATOM 5658 C C . ILE A 1 699 ? 0.391 18.689 -5.038 1.00 88.69 699 ILE A C 1
ATOM 5660 O O . ILE A 1 699 ? -0.744 18.836 -4.584 1.00 88.69 699 ILE A O 1
ATOM 5664 N N . ASN A 1 700 ? 1.458 18.571 -4.239 1.00 83.62 700 ASN A N 1
ATOM 5665 C CA . ASN A 1 700 ? 1.424 18.546 -2.771 1.00 83.62 700 ASN A CA 1
ATOM 5666 C C . ASN A 1 700 ? 0.538 17.429 -2.166 1.00 83.62 700 ASN A C 1
ATOM 5668 O O . ASN A 1 700 ? -0.100 17.614 -1.125 1.00 83.62 700 ASN A O 1
ATOM 5672 N N . ASP A 1 701 ? 0.519 16.255 -2.798 1.00 78.69 701 ASP A N 1
ATOM 5673 C CA . ASP A 1 701 ? -0.172 15.059 -2.316 1.00 78.69 701 ASP A CA 1
ATOM 5674 C C . ASP A 1 701 ? 0.741 14.223 -1.409 1.00 78.69 701 ASP A C 1
ATOM 5676 O O . ASP A 1 701 ? 1.604 13.461 -1.854 1.00 78.69 701 ASP A O 1
ATOM 5680 N N . GLN A 1 702 ? 0.546 14.374 -0.100 1.00 72.81 702 GLN A N 1
ATOM 5681 C CA . GLN A 1 702 ? 1.405 13.741 0.901 1.00 72.81 702 GLN A CA 1
ATOM 5682 C C . GLN A 1 702 ? 1.206 12.237 1.029 1.00 72.81 702 GLN A C 1
ATOM 5684 O O . GLN A 1 702 ? 2.174 11.517 1.282 1.00 72.81 702 GLN A O 1
ATOM 5689 N N . PHE A 1 703 ? -0.024 11.765 0.839 1.00 74.00 703 PHE A N 1
ATOM 5690 C CA . PHE A 1 703 ? -0.343 10.350 0.958 1.00 74.00 703 PHE A CA 1
ATOM 5691 C C . PHE A 1 703 ? 0.365 9.561 -0.147 1.00 74.00 703 PHE A C 1
ATOM 5693 O O . PHE A 1 703 ? 1.141 8.642 0.134 1.00 74.00 703 PHE A O 1
ATOM 5700 N N . HIS A 1 704 ? 0.183 9.980 -1.402 1.00 83.25 704 HIS A N 1
ATOM 5701 C CA . HIS A 1 704 ? 0.794 9.302 -2.543 1.00 83.25 704 HIS A CA 1
ATOM 5702 C C . HIS A 1 704 ? 2.312 9.465 -2.557 1.00 83.25 704 HIS A C 1
ATOM 5704 O O . HIS A 1 704 ? 3.024 8.503 -2.848 1.00 83.25 704 HIS A O 1
ATOM 5710 N N . LYS A 1 705 ? 2.834 10.623 -2.130 1.00 83.69 705 LYS A N 1
ATOM 5711 C CA . LYS A 1 705 ? 4.280 10.819 -1.966 1.00 83.69 705 LYS A CA 1
ATOM 5712 C C . LYS A 1 705 ? 4.903 9.754 -1.064 1.00 83.69 705 LYS A C 1
ATOM 5714 O O . LYS A 1 705 ? 5.904 9.142 -1.442 1.00 83.69 705 LYS A O 1
ATOM 5719 N N . GLN A 1 706 ? 4.343 9.537 0.126 1.00 71.56 706 GLN A N 1
ATOM 5720 C CA . GLN A 1 706 ? 4.873 8.565 1.088 1.00 71.56 706 GLN A CA 1
ATOM 5721 C C . GLN A 1 706 ? 4.736 7.136 0.567 1.00 71.56 706 GLN A C 1
ATOM 5723 O O . GLN A 1 706 ? 5.716 6.386 0.549 1.00 71.56 706 GLN A O 1
ATOM 5728 N N . LYS A 1 707 ? 3.542 6.788 0.076 1.00 79.56 707 LYS A N 1
ATOM 5729 C CA . LYS A 1 707 ? 3.240 5.472 -0.490 1.00 79.56 707 LYS A CA 1
ATOM 5730 C C . LYS A 1 707 ? 4.198 5.113 -1.622 1.00 79.56 707 LYS A C 1
ATOM 5732 O O . LYS A 1 707 ? 4.837 4.061 -1.588 1.00 79.56 707 LYS A O 1
ATOM 5737 N N . PHE A 1 708 ? 4.337 5.991 -2.614 1.00 90.81 708 PHE A N 1
ATOM 5738 C CA . PHE A 1 708 ? 5.179 5.732 -3.779 1.00 90.81 708 PHE A CA 1
ATOM 5739 C C . PHE A 1 708 ? 6.647 5.653 -3.389 1.00 90.81 708 PHE A C 1
ATOM 5741 O O . PHE A 1 708 ? 7.323 4.722 -3.821 1.00 90.81 708 PHE A O 1
ATOM 5748 N N . LYS A 1 709 ? 7.131 6.541 -2.508 1.00 87.69 709 LYS A N 1
ATOM 5749 C CA . LYS A 1 709 ? 8.511 6.464 -2.014 1.00 87.69 709 LYS A CA 1
ATOM 5750 C C . LYS A 1 709 ? 8.797 5.118 -1.346 1.00 87.69 709 LYS A C 1
ATOM 5752 O O . LYS A 1 709 ? 9.797 4.485 -1.670 1.00 87.69 709 LYS A O 1
ATOM 5757 N N . GLN A 1 710 ? 7.918 4.663 -0.455 1.00 77.25 710 GLN A N 1
ATOM 5758 C CA . GLN A 1 710 ? 8.092 3.390 0.244 1.00 77.25 710 GLN A CA 1
ATOM 5759 C C . GLN A 1 710 ? 8.127 2.209 -0.736 1.00 77.25 710 GLN A C 1
ATOM 5761 O O . GLN A 1 710 ? 8.972 1.321 -0.616 1.00 77.25 710 GLN A O 1
ATOM 5766 N N . VAL A 1 711 ? 7.239 2.207 -1.731 1.00 81.75 711 VAL A N 1
ATOM 5767 C CA . VAL A 1 711 ? 7.211 1.170 -2.769 1.00 81.75 711 VAL A CA 1
ATOM 5768 C C . VAL A 1 711 ? 8.480 1.193 -3.623 1.00 81.75 711 VAL A C 1
ATOM 5770 O O . VAL A 1 711 ? 9.020 0.126 -3.919 1.00 81.75 711 VAL A O 1
ATOM 5773 N N . ILE A 1 712 ? 8.977 2.379 -3.988 1.00 93.12 712 ILE A N 1
ATOM 5774 C CA . ILE A 1 712 ? 10.243 2.547 -4.716 1.00 93.12 712 ILE A CA 1
ATOM 5775 C C . ILE A 1 712 ? 11.409 1.998 -3.885 1.00 93.12 712 ILE A C 1
ATOM 5777 O O . ILE A 1 712 ? 12.174 1.184 -4.402 1.00 93.12 712 ILE A O 1
ATOM 5781 N N . ASP A 1 713 ? 11.512 2.378 -2.607 1.00 82.75 713 ASP A N 1
ATOM 5782 C CA . ASP A 1 713 ? 12.587 1.947 -1.704 1.00 82.75 713 ASP A CA 1
ATOM 5783 C C . ASP A 1 713 ? 12.619 0.411 -1.567 1.00 82.75 713 ASP A C 1
ATOM 5785 O O . ASP A 1 713 ? 13.642 -0.226 -1.821 1.00 82.75 713 ASP A O 1
ATOM 5789 N N . ILE A 1 714 ? 11.490 -0.214 -1.208 1.00 75.75 714 ILE A N 1
ATOM 5790 C CA . ILE A 1 714 ? 11.403 -1.675 -1.013 1.00 75.75 714 ILE A CA 1
ATOM 5791 C C . ILE A 1 714 ? 11.660 -2.409 -2.332 1.00 75.75 714 ILE A C 1
ATOM 5793 O O . ILE A 1 714 ? 12.393 -3.403 -2.395 1.00 75.75 714 ILE A O 1
ATOM 5797 N N . GLY A 1 715 ? 11.035 -1.913 -3.394 1.00 83.56 715 GLY A N 1
ATOM 5798 C CA . GLY A 1 715 ? 11.065 -2.496 -4.717 1.00 83.56 715 GLY A CA 1
ATOM 5799 C C . GLY A 1 715 ? 12.446 -2.521 -5.340 1.00 83.56 715 GLY A C 1
ATOM 5800 O O . GLY A 1 715 ? 12.964 -3.584 -5.691 1.00 83.56 715 GLY A O 1
ATOM 5801 N N . LEU A 1 716 ? 13.077 -1.353 -5.440 1.00 93.00 716 LEU A N 1
ATOM 5802 C CA . LEU A 1 716 ? 14.416 -1.252 -6.002 1.00 93.00 716 LEU A CA 1
ATOM 5803 C C . LEU A 1 716 ? 15.447 -1.965 -5.133 1.00 93.00 716 LEU A C 1
ATOM 5805 O O . LEU A 1 716 ? 16.408 -2.490 -5.690 1.00 93.00 716 LEU A O 1
ATOM 5809 N N . TYR A 1 717 ? 15.258 -2.055 -3.812 1.00 84.31 717 TYR A N 1
ATOM 5810 C CA . TYR A 1 717 ? 16.189 -2.782 -2.947 1.00 84.31 717 TYR A CA 1
ATOM 5811 C C . TYR A 1 717 ? 16.187 -4.268 -3.307 1.00 84.31 717 TYR A C 1
ATOM 5813 O O . TYR A 1 717 ? 17.234 -4.859 -3.592 1.00 84.31 717 TYR A O 1
ATOM 5821 N N . LYS A 1 718 ? 14.985 -4.851 -3.393 1.00 81.94 718 LYS A N 1
ATOM 5822 C CA . LYS A 1 718 ? 14.774 -6.231 -3.837 1.00 81.94 718 LYS A CA 1
ATOM 5823 C C . LYS A 1 718 ? 15.417 -6.476 -5.199 1.00 81.94 718 LYS A C 1
ATOM 5825 O O . LYS A 1 718 ? 16.160 -7.443 -5.339 1.00 81.94 718 LYS A O 1
ATOM 5830 N N . LEU A 1 719 ? 15.174 -5.619 -6.188 1.00 91.75 719 LEU A N 1
ATOM 5831 C CA . LEU A 1 719 ? 15.700 -5.839 -7.539 1.00 91.75 719 LEU A CA 1
ATOM 5832 C C . LEU A 1 719 ? 17.216 -5.609 -7.639 1.00 91.75 719 LEU A C 1
ATOM 5834 O O . LEU A 1 719 ? 17.903 -6.366 -8.322 1.00 91.75 719 LEU A O 1
ATOM 5838 N N . THR A 1 720 ? 17.765 -4.645 -6.897 1.00 91.12 720 THR A N 1
ATOM 5839 C CA . THR A 1 720 ? 19.220 -4.427 -6.794 1.00 91.12 720 THR A CA 1
ATOM 5840 C C . THR A 1 720 ? 19.911 -5.641 -6.172 1.00 91.12 720 THR A C 1
ATOM 5842 O O . THR A 1 720 ? 21.025 -5.990 -6.565 1.00 91.12 720 THR A O 1
ATOM 5845 N N . SER A 1 721 ? 19.231 -6.358 -5.268 1.00 86.75 721 SER A N 1
ATOM 5846 C CA . SER A 1 721 ? 19.764 -7.598 -4.695 1.00 86.75 721 SER A CA 1
ATOM 5847 C C . SER A 1 721 ? 19.915 -8.748 -5.696 1.00 86.75 721 SER A C 1
ATOM 5849 O O . SER A 1 721 ? 20.574 -9.748 -5.410 1.00 86.75 721 SER A O 1
ATOM 5851 N N . TRP A 1 722 ? 19.320 -8.626 -6.885 1.00 92.81 722 TRP A N 1
ATOM 5852 C CA . TRP A 1 722 ? 19.370 -9.633 -7.948 1.00 92.81 722 TRP A CA 1
ATOM 5853 C C . TRP A 1 722 ? 20.430 -9.328 -9.013 1.00 92.81 722 TRP A C 1
ATOM 5855 O O . TRP A 1 722 ? 20.462 -9.985 -10.054 1.00 92.81 722 TRP A O 1
ATOM 5865 N N . GLN A 1 723 ? 21.303 -8.349 -8.766 1.00 97.50 723 GLN A N 1
ATOM 5866 C CA . GLN A 1 723 ? 22.389 -7.989 -9.669 1.00 97.50 723 GLN A CA 1
ATOM 5867 C C . GLN A 1 723 ? 23.647 -8.832 -9.417 1.00 97.50 723 GLN A C 1
ATOM 5869 O O . GLN A 1 723 ? 24.224 -8.830 -8.325 1.00 97.50 723 GLN A O 1
ATOM 5874 N N . VAL A 1 724 ? 24.126 -9.514 -10.454 1.00 97.50 724 VAL A N 1
ATOM 5875 C CA . VAL A 1 724 ? 25.351 -10.323 -10.414 1.00 97.50 724 VAL A CA 1
ATOM 5876 C C . VAL A 1 724 ? 26.565 -9.422 -10.171 1.00 97.50 724 VAL A C 1
ATOM 5878 O O . VAL A 1 724 ? 26.811 -8.483 -10.922 1.00 97.50 724 VAL A O 1
ATOM 5881 N N . GLY A 1 725 ? 27.341 -9.686 -9.115 1.00 92.50 725 GLY A N 1
ATOM 5882 C CA . GLY A 1 725 ? 28.476 -8.840 -8.725 1.00 92.50 725 GLY A CA 1
ATOM 5883 C C . GLY A 1 725 ? 28.085 -7.421 -8.286 1.00 92.50 725 GLY A C 1
ATOM 5884 O O . GLY A 1 725 ? 28.945 -6.538 -8.264 1.00 92.50 725 GLY A O 1
ATOM 5885 N N . GLY A 1 726 ? 26.798 -7.195 -7.995 1.00 92.25 726 GLY A N 1
ATOM 5886 C CA . GLY A 1 726 ? 26.262 -5.928 -7.506 1.00 92.25 726 GLY A CA 1
ATOM 5887 C C . GLY A 1 726 ? 26.458 -5.726 -5.997 1.00 92.25 726 GLY A C 1
ATOM 5888 O O . GLY A 1 726 ? 26.976 -6.603 -5.304 1.00 92.25 726 GLY A O 1
ATOM 5889 N N . PRO A 1 727 ? 26.023 -4.576 -5.459 1.00 88.12 727 PRO A N 1
ATOM 5890 C CA . PRO A 1 727 ? 26.299 -4.176 -4.076 1.00 88.12 727 PRO A CA 1
ATOM 5891 C C . PRO A 1 727 ? 25.503 -4.951 -3.009 1.00 88.12 727 PRO A C 1
ATOM 5893 O O . PRO A 1 727 ? 25.871 -4.910 -1.839 1.00 88.12 727 PRO 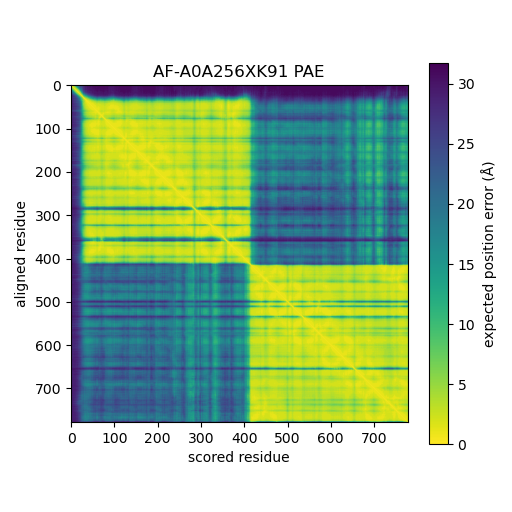A O 1
ATOM 5896 N N . LEU A 1 728 ? 24.419 -5.645 -3.383 1.00 81.81 728 LEU A N 1
ATOM 5897 C CA . LEU A 1 728 ? 23.437 -6.215 -2.446 1.00 81.81 728 LEU A CA 1
ATOM 5898 C C . LEU A 1 728 ? 23.080 -7.685 -2.738 1.00 81.81 728 LEU A C 1
ATOM 5900 O O . LEU A 1 728 ? 21.928 -8.078 -2.604 1.00 81.81 728 LEU A O 1
ATOM 5904 N N . GLN A 1 729 ? 24.037 -8.505 -3.174 1.00 81.44 729 GLN A N 1
ATOM 5905 C CA . GLN A 1 729 ? 23.765 -9.852 -3.701 1.00 81.44 729 GLN A CA 1
ATOM 5906 C C . GLN A 1 729 ? 22.891 -10.740 -2.793 1.00 81.44 729 GLN A C 1
ATOM 5908 O O . GLN A 1 729 ? 23.187 -10.949 -1.616 1.00 81.44 729 GLN A O 1
ATOM 5913 N N . ASN A 1 730 ? 21.844 -11.327 -3.378 1.00 70.06 730 ASN A N 1
ATOM 5914 C CA . ASN A 1 730 ? 20.984 -12.303 -2.716 1.00 70.06 730 ASN A CA 1
ATOM 5915 C C . ASN A 1 730 ? 21.674 -13.675 -2.519 1.00 70.06 730 ASN A C 1
ATOM 5917 O O . ASN A 1 730 ? 22.746 -13.952 -3.060 1.00 70.06 730 ASN A O 1
ATOM 5921 N N . GLN A 1 731 ? 21.024 -14.583 -1.781 1.00 67.62 731 GLN A N 1
ATOM 5922 C CA . GLN A 1 731 ? 21.598 -15.897 -1.464 1.00 67.62 731 GLN A CA 1
ATOM 5923 C C . GLN A 1 731 ? 21.895 -16.763 -2.700 1.00 67.62 731 GLN A C 1
ATOM 5925 O O . GLN A 1 731 ? 22.867 -17.518 -2.695 1.00 67.62 731 GLN A O 1
ATOM 5930 N N . TYR A 1 732 ? 21.084 -16.670 -3.758 1.00 73.88 732 TYR A N 1
ATOM 5931 C CA . TYR A 1 732 ? 21.313 -17.437 -4.983 1.00 73.88 732 TYR A CA 1
ATOM 5932 C C . TYR A 1 732 ? 22.624 -17.023 -5.657 1.00 73.88 732 TYR A C 1
ATOM 5934 O O . TYR A 1 732 ? 23.425 -17.885 -6.016 1.00 73.88 732 TYR A O 1
ATOM 5942 N N . LEU A 1 733 ? 22.876 -15.715 -5.750 1.00 80.06 733 LEU A N 1
ATOM 5943 C CA . LEU A 1 733 ? 24.110 -15.150 -6.296 1.00 80.06 733 LEU A CA 1
ATOM 5944 C C . LEU A 1 733 ? 25.333 -15.478 -5.436 1.00 80.06 733 LEU A C 1
ATOM 5946 O O . LEU A 1 733 ? 26.394 -15.781 -5.975 1.00 80.06 733 LEU A O 1
ATOM 5950 N N . LEU A 1 734 ? 25.186 -15.473 -4.107 1.00 76.56 734 LEU A N 1
ATOM 5951 C CA . LEU A 1 734 ? 26.254 -15.887 -3.189 1.00 76.56 734 LEU A CA 1
ATOM 5952 C C . LEU A 1 734 ? 26.613 -17.374 -3.346 1.00 76.56 734 LEU A C 1
ATOM 5954 O O . LEU A 1 734 ? 27.775 -17.746 -3.191 1.00 76.56 734 LEU A O 1
ATOM 5958 N N . ASN A 1 735 ? 25.633 -18.218 -3.680 1.00 81.19 735 ASN A N 1
ATOM 5959 C CA . ASN A 1 735 ? 25.840 -19.649 -3.918 1.00 81.19 735 ASN A CA 1
ATOM 5960 C C . ASN A 1 735 ? 26.401 -19.959 -5.318 1.00 81.19 735 ASN A C 1
ATOM 5962 O O . ASN A 1 735 ? 26.952 -21.040 -5.518 1.00 81.19 735 ASN A O 1
ATOM 5966 N N . HIS A 1 736 ? 26.286 -19.026 -6.266 1.00 91.50 736 HIS A N 1
ATOM 5967 C CA . HIS A 1 736 ? 26.753 -19.171 -7.648 1.00 91.50 736 HIS A CA 1
ATOM 5968 C C . HIS A 1 736 ? 27.664 -17.997 -8.049 1.00 91.50 736 HIS A C 1
ATOM 5970 O O . HIS A 1 736 ? 27.327 -17.230 -8.956 1.00 91.50 736 HIS A O 1
ATOM 5976 N N . PRO A 1 737 ? 28.818 -17.811 -7.379 1.00 92.75 737 PRO A N 1
ATOM 5977 C CA . PRO A 1 737 ? 29.722 -16.720 -7.709 1.00 92.75 737 PRO A CA 1
ATOM 5978 C C . PRO A 1 737 ? 30.296 -16.907 -9.118 1.00 92.75 737 PRO A C 1
ATOM 5980 O O . PRO A 1 737 ? 30.690 -18.006 -9.507 1.00 92.75 737 PRO A O 1
ATOM 5983 N N . THR A 1 738 ? 30.400 -15.814 -9.867 1.00 94.19 738 THR A N 1
ATOM 5984 C CA . THR A 1 738 ? 31.002 -15.792 -11.204 1.00 94.19 738 THR A CA 1
ATOM 5985 C C . THR A 1 738 ? 31.910 -14.576 -11.355 1.00 94.19 738 THR A C 1
ATOM 5987 O O . THR A 1 738 ? 31.666 -13.528 -10.759 1.00 94.19 738 THR A O 1
ATOM 5990 N N . SER A 1 739 ? 32.973 -14.725 -12.143 1.00 93.75 739 SER A N 1
ATOM 5991 C CA . SER A 1 739 ? 33.868 -13.636 -12.558 1.00 93.75 739 SER A CA 1
ATOM 5992 C C . SER A 1 739 ? 33.761 -13.342 -14.056 1.00 93.75 739 SER A C 1
ATOM 5994 O O . SER A 1 739 ? 34.632 -12.677 -14.614 1.00 93.75 739 SER A O 1
ATOM 5996 N N . ASP A 1 740 ? 32.751 -13.897 -14.724 1.00 96.06 740 ASP A N 1
ATOM 5997 C CA . ASP A 1 740 ? 32.551 -13.736 -16.158 1.00 96.06 740 ASP A CA 1
ATOM 5998 C C . ASP A 1 740 ? 32.072 -12.320 -16.498 1.00 96.06 740 ASP A C 1
ATOM 6000 O O . ASP A 1 740 ? 31.044 -11.858 -15.998 1.00 96.06 740 ASP A O 1
ATOM 6004 N N . SER A 1 741 ? 32.792 -11.644 -17.392 1.00 94.00 741 SER A N 1
ATOM 6005 C CA . SER A 1 741 ? 32.448 -10.304 -17.866 1.00 94.00 741 SER A CA 1
ATOM 6006 C C . SER A 1 741 ? 31.085 -10.220 -18.555 1.00 94.00 741 SER A C 1
ATOM 6008 O O . SER A 1 741 ? 30.486 -9.150 -18.543 1.00 94.00 741 SER A O 1
ATOM 6010 N N . PHE A 1 742 ? 30.569 -11.312 -19.129 1.00 96.06 742 PHE A N 1
ATOM 6011 C CA . PHE A 1 742 ? 29.218 -11.335 -19.706 1.00 96.06 742 PHE A CA 1
ATOM 6012 C C . PHE A 1 742 ? 28.115 -11.400 -18.644 1.00 96.06 742 PHE A C 1
ATOM 6014 O O . PHE A 1 742 ? 26.968 -11.078 -18.948 1.00 96.06 742 PHE A O 1
ATOM 6021 N N . ALA A 1 743 ? 28.447 -11.779 -17.405 1.00 97.69 743 ALA A N 1
ATOM 6022 C CA . ALA A 1 743 ? 27.499 -11.872 -16.299 1.00 97.69 743 ALA A CA 1
ATOM 6023 C C . ALA A 1 743 ? 27.535 -10.659 -15.363 1.00 97.69 743 ALA A C 1
ATOM 6025 O O . ALA A 1 743 ? 26.484 -10.213 -14.905 1.00 97.69 743 ALA A O 1
ATOM 6026 N N . ILE A 1 744 ? 28.729 -10.139 -15.051 1.00 97.56 744 ILE A N 1
ATOM 6027 C CA . ILE A 1 744 ? 28.899 -9.061 -14.066 1.00 97.56 744 ILE A CA 1
ATOM 6028 C C . ILE A 1 744 ? 28.040 -7.848 -14.431 1.00 97.56 744 ILE A C 1
ATOM 6030 O O . ILE A 1 744 ? 28.129 -7.308 -15.528 1.00 97.56 744 ILE A O 1
ATOM 6034 N N . GLY A 1 745 ? 27.223 -7.421 -13.468 1.00 97.31 745 GLY A N 1
ATOM 6035 C CA . GLY A 1 745 ? 26.304 -6.295 -13.566 1.00 97.31 745 GLY A CA 1
ATOM 6036 C C . GLY A 1 745 ? 24.938 -6.612 -14.162 1.00 97.31 745 GLY A C 1
ATOM 6037 O O . GLY A 1 745 ? 24.038 -5.776 -14.053 1.00 97.31 745 GLY A O 1
ATOM 6038 N N . GLY A 1 746 ? 24.758 -7.805 -14.734 1.00 98.25 746 GLY A N 1
ATOM 6039 C CA . GLY A 1 746 ? 23.468 -8.272 -15.226 1.00 98.25 746 GLY A CA 1
ATOM 6040 C C . GLY A 1 746 ? 22.496 -8.543 -14.086 1.00 98.25 746 GLY A C 1
ATOM 6041 O O . GLY A 1 746 ? 22.900 -8.882 -12.970 1.00 98.25 746 GLY A O 1
ATOM 6042 N N . ILE A 1 747 ? 21.205 -8.385 -14.363 1.00 98.19 747 ILE A N 1
ATOM 6043 C CA . ILE A 1 747 ? 20.149 -8.524 -13.360 1.00 98.19 747 ILE A CA 1
ATOM 6044 C C . ILE A 1 747 ? 19.262 -9.712 -13.691 1.00 98.19 747 ILE A C 1
ATOM 6046 O O . ILE A 1 747 ? 18.776 -9.854 -14.815 1.00 98.19 747 ILE A O 1
ATOM 6050 N N . MET A 1 748 ? 19.039 -10.556 -12.686 1.00 97.38 748 MET A N 1
ATOM 6051 C CA . MET A 1 748 ? 18.177 -11.723 -12.831 1.00 97.38 748 MET A CA 1
ATOM 6052 C C . MET A 1 748 ? 16.708 -11.303 -12.947 1.00 97.38 748 MET A C 1
ATOM 6054 O O . MET A 1 748 ? 16.238 -10.378 -12.276 1.00 97.38 748 MET A O 1
ATOM 6058 N N . ASN A 1 749 ? 15.949 -12.031 -13.766 1.00 94.38 749 ASN A N 1
ATOM 6059 C CA . ASN A 1 749 ? 14.502 -11.839 -13.879 1.00 94.38 749 ASN A CA 1
ATOM 6060 C C . ASN A 1 749 ? 13.722 -12.441 -12.695 1.00 94.38 749 ASN A C 1
ATOM 6062 O O . ASN A 1 749 ? 12.568 -12.090 -12.469 1.00 94.38 749 ASN A O 1
ATOM 6066 N N . HIS A 1 750 ? 14.324 -13.367 -11.954 1.00 89.12 750 HIS A N 1
ATOM 6067 C CA . HIS A 1 750 ? 13.748 -14.011 -10.778 1.00 89.12 750 HIS A CA 1
ATOM 6068 C C . HIS A 1 750 ? 14.870 -14.285 -9.773 1.00 89.12 750 HIS A C 1
ATOM 6070 O O . HIS A 1 750 ? 15.998 -14.566 -10.170 1.00 89.12 750 HIS A O 1
ATOM 6076 N N . LYS A 1 751 ? 14.570 -14.251 -8.470 1.00 76.44 751 LYS A N 1
ATOM 6077 C CA . LYS A 1 751 ? 15.572 -14.383 -7.390 1.00 76.44 751 LYS A CA 1
ATOM 6078 C C . LYS A 1 751 ? 16.428 -15.662 -7.422 1.00 76.44 751 LYS A C 1
ATOM 6080 O O . LYS A 1 751 ? 17.458 -15.695 -6.757 1.00 76.44 751 LYS A O 1
ATOM 6085 N N . GLU A 1 752 ? 15.977 -16.694 -8.131 1.00 79.69 752 GLU A N 1
ATOM 6086 C CA . GLU A 1 752 ? 16.544 -18.053 -8.147 1.00 79.69 752 GLU A CA 1
ATOM 6087 C C . GLU A 1 752 ? 16.788 -18.590 -9.575 1.00 79.69 752 GLU A C 1
ATOM 6089 O O . GLU A 1 752 ? 17.026 -19.783 -9.750 1.00 79.69 752 GLU A O 1
ATOM 6094 N N . GLU A 1 753 ? 16.701 -17.741 -10.607 1.00 90.50 753 GLU A N 1
ATOM 6095 C CA . GLU A 1 753 ? 16.943 -18.134 -12.007 1.00 90.50 753 GLU A CA 1
ATOM 6096 C C . GLU A 1 753 ? 18.240 -17.479 -12.524 1.00 90.50 753 GLU A C 1
ATOM 6098 O O . GLU A 1 753 ? 18.425 -16.280 -12.310 1.00 90.50 753 GLU A O 1
ATOM 6103 N N . PRO A 1 754 ? 19.122 -18.206 -13.240 1.00 95.88 754 PRO A N 1
ATOM 6104 C CA . PRO A 1 754 ? 20.435 -17.693 -13.637 1.00 95.88 754 PRO A CA 1
ATOM 6105 C C . PRO A 1 754 ? 20.424 -16.851 -14.925 1.00 95.88 754 PRO A C 1
ATOM 6107 O O . PRO A 1 754 ? 21.477 -16.457 -15.418 1.00 95.88 754 PRO A O 1
ATOM 6110 N N . PHE A 1 755 ? 19.254 -16.600 -15.511 1.00 96.94 755 PHE A N 1
ATOM 6111 C CA . PHE A 1 755 ? 19.140 -15.940 -16.809 1.00 96.94 755 PHE A CA 1
ATOM 6112 C C . PHE A 1 755 ? 19.232 -14.416 -16.686 1.00 96.94 755 PHE A C 1
ATOM 6114 O O . PHE A 1 755 ? 18.485 -13.784 -15.929 1.00 96.94 755 PHE A O 1
ATOM 6121 N N . LEU A 1 756 ? 20.126 -13.825 -17.477 1.00 98.25 756 LEU A N 1
ATOM 6122 C CA . LEU A 1 756 ? 20.368 -12.389 -17.570 1.00 98.25 756 LEU A CA 1
ATOM 6123 C C . LEU A 1 756 ? 19.950 -11.911 -18.957 1.00 98.25 756 LEU A C 1
ATOM 6125 O O . LEU A 1 756 ? 20.668 -12.120 -19.935 1.00 98.25 756 LEU A O 1
ATOM 6129 N N . ARG A 1 757 ? 18.787 -11.266 -19.042 1.00 97.94 757 ARG A N 1
ATOM 6130 C CA . ARG A 1 757 ? 18.288 -10.690 -20.296 1.00 97.94 757 ARG A CA 1
ATOM 6131 C C . ARG A 1 757 ? 18.622 -9.211 -20.389 1.00 97.94 757 ARG A C 1
ATOM 6133 O O . ARG A 1 757 ? 18.556 -8.488 -19.391 1.00 97.94 757 ARG A O 1
ATOM 6140 N N . ILE A 1 758 ? 18.920 -8.745 -21.598 1.00 97.94 758 ILE A N 1
ATOM 6141 C CA . ILE A 1 758 ? 19.266 -7.336 -21.842 1.00 97.94 758 ILE A CA 1
ATOM 6142 C C . ILE A 1 758 ? 18.157 -6.364 -21.442 1.00 97.94 758 ILE A C 1
ATOM 6144 O O . ILE A 1 758 ? 18.454 -5.303 -20.897 1.00 97.94 758 ILE A O 1
ATOM 6148 N N . ASP A 1 759 ? 16.890 -6.731 -21.647 1.00 97.38 759 ASP A N 1
ATOM 6149 C CA . ASP A 1 759 ? 15.737 -5.888 -21.321 1.00 97.38 759 ASP A CA 1
ATOM 6150 C C . ASP A 1 759 ? 15.554 -5.732 -19.809 1.00 97.38 759 ASP A C 1
ATOM 6152 O O . ASP A 1 759 ? 15.260 -4.642 -19.328 1.00 97.38 759 ASP A O 1
ATOM 6156 N N . VAL A 1 760 ? 15.797 -6.795 -19.040 1.00 98.31 760 VAL A N 1
ATOM 6157 C CA . VAL A 1 760 ? 15.707 -6.761 -17.572 1.00 98.31 760 VAL A CA 1
ATOM 6158 C C . VAL A 1 760 ? 16.741 -5.796 -16.992 1.00 98.31 760 VAL A C 1
ATOM 6160 O O . VAL A 1 760 ? 16.392 -4.931 -16.186 1.00 98.31 760 VAL A O 1
ATOM 6163 N N . THR A 1 761 ? 17.998 -5.895 -17.436 1.00 98.38 761 THR A N 1
ATOM 6164 C CA . THR A 1 761 ? 19.046 -4.958 -17.009 1.00 98.38 761 THR A CA 1
ATOM 6165 C C . THR A 1 761 ? 18.735 -3.537 -17.474 1.00 98.38 761 THR A C 1
ATOM 6167 O O . THR A 1 761 ? 18.876 -2.600 -16.693 1.00 98.38 761 THR A O 1
ATOM 6170 N N . GLN A 1 762 ? 18.259 -3.355 -18.708 1.00 98.31 762 GLN A N 1
ATOM 6171 C CA . GLN A 1 762 ? 17.910 -2.038 -19.239 1.00 98.31 762 GLN A CA 1
ATOM 6172 C C . GLN A 1 762 ? 16.811 -1.338 -18.428 1.00 98.31 762 GLN A C 1
ATOM 6174 O O . GLN A 1 762 ? 17.013 -0.196 -18.013 1.00 98.31 762 GLN A O 1
ATOM 6179 N N . HIS A 1 763 ? 15.680 -2.003 -18.175 1.00 98.38 763 HIS A N 1
ATOM 6180 C CA . HIS A 1 763 ? 14.585 -1.424 -17.392 1.00 98.38 763 HIS A CA 1
ATOM 6181 C C . HIS A 1 763 ? 15.041 -1.081 -15.967 1.00 98.38 763 HIS A C 1
ATOM 6183 O O . HIS A 1 763 ? 14.748 0.004 -15.463 1.00 98.38 763 HIS A O 1
ATOM 6189 N N . GLN A 1 764 ? 15.817 -1.963 -15.324 1.00 98.25 764 GLN A N 1
ATOM 6190 C CA . GLN A 1 764 ? 16.343 -1.689 -13.983 1.00 98.25 764 GLN A CA 1
ATOM 6191 C C . GLN A 1 764 ? 17.277 -0.482 -13.983 1.00 98.25 764 GLN A C 1
ATOM 6193 O O . GLN A 1 764 ? 17.175 0.353 -13.090 1.00 98.25 764 GLN A O 1
ATOM 6198 N N . MET A 1 765 ? 18.177 -0.365 -14.962 1.00 98.44 765 MET A N 1
ATOM 6199 C CA . MET A 1 765 ? 19.098 0.771 -15.033 1.00 98.44 765 MET A CA 1
ATOM 6200 C C . MET A 1 765 ? 18.360 2.085 -15.252 1.00 98.44 765 MET A C 1
ATOM 6202 O O . MET A 1 765 ? 18.717 3.083 -14.633 1.00 98.44 765 MET A O 1
ATOM 6206 N N . HIS A 1 766 ? 17.293 2.096 -16.051 1.00 98.50 766 HIS A N 1
ATOM 6207 C CA . HIS A 1 766 ? 16.474 3.296 -16.179 1.00 98.50 766 HIS A CA 1
ATOM 6208 C C . HIS A 1 766 ? 15.769 3.647 -14.861 1.00 98.50 766 HIS A C 1
ATOM 6210 O O . HIS A 1 766 ? 15.853 4.793 -14.423 1.00 98.50 766 HIS A O 1
ATOM 6216 N N . ALA A 1 767 ? 15.167 2.673 -14.170 1.00 98.50 767 ALA A N 1
ATOM 6217 C CA . ALA A 1 767 ? 14.560 2.904 -12.858 1.00 98.50 767 ALA A CA 1
ATOM 6218 C C . ALA A 1 767 ? 15.577 3.420 -11.819 1.00 98.50 767 ALA A C 1
ATOM 6220 O O . ALA A 1 767 ? 15.269 4.334 -11.057 1.00 98.50 767 ALA A O 1
ATOM 6221 N N . VAL A 1 768 ? 16.804 2.888 -11.819 1.00 98.12 768 VAL A N 1
ATOM 6222 C CA . VAL A 1 768 ? 17.911 3.348 -10.962 1.00 98.12 768 VAL A CA 1
ATOM 6223 C C . VAL A 1 768 ? 18.309 4.791 -11.290 1.00 98.12 768 VAL A C 1
ATOM 6225 O O . VAL A 1 768 ? 18.434 5.602 -10.375 1.00 98.12 768 VAL A O 1
ATOM 6228 N N . ILE A 1 769 ? 18.454 5.144 -12.573 1.00 97.75 769 ILE A N 1
ATOM 6229 C CA . ILE A 1 769 ? 18.758 6.520 -13.006 1.00 97.75 769 ILE A CA 1
ATOM 6230 C C . ILE A 1 769 ? 17.669 7.492 -12.536 1.00 97.75 769 ILE A C 1
ATOM 6232 O O . ILE A 1 769 ? 17.985 8.569 -12.023 1.00 97.75 769 ILE A O 1
ATOM 6236 N N . LEU A 1 770 ? 16.396 7.118 -12.690 1.00 97.75 770 LEU A N 1
ATOM 6237 C CA . LEU A 1 770 ? 15.263 7.923 -12.231 1.00 97.75 770 LEU A CA 1
ATOM 6238 C C . LEU A 1 770 ? 15.267 8.072 -10.705 1.00 97.75 770 LEU A C 1
ATOM 6240 O O . LEU A 1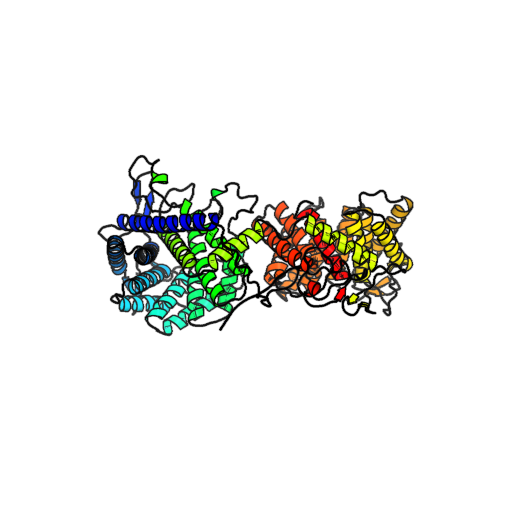 770 ? 15.055 9.172 -10.204 1.00 97.75 770 LEU A O 1
ATOM 6244 N N . ALA A 1 771 ? 15.548 6.999 -9.964 1.00 96.50 771 ALA A N 1
ATOM 6245 C CA . ALA A 1 771 ? 15.574 7.026 -8.505 1.00 96.50 771 ALA A CA 1
ATOM 6246 C C . ALA A 1 771 ? 16.697 7.920 -7.966 1.00 96.50 771 ALA A C 1
ATOM 6248 O O . ALA A 1 771 ? 16.440 8.736 -7.081 1.00 96.50 771 ALA A O 1
ATOM 6249 N N . LEU A 1 772 ? 17.906 7.811 -8.529 1.00 95.19 772 LEU A N 1
ATOM 6250 C CA . LEU A 1 772 ? 19.013 8.728 -8.234 1.00 95.19 772 LEU A CA 1
ATOM 6251 C C . LEU A 1 772 ? 18.549 10.178 -8.430 1.00 95.19 772 LEU A C 1
ATOM 6253 O O . LEU A 1 772 ? 18.557 10.962 -7.486 1.00 95.19 772 LEU A O 1
ATOM 6257 N N . THR A 1 773 ? 18.014 10.470 -9.620 1.00 93.06 773 THR A N 1
ATOM 6258 C CA . THR A 1 773 ? 17.672 11.833 -10.050 1.00 93.06 773 THR A CA 1
ATOM 6259 C C . THR A 1 773 ? 16.532 12.468 -9.254 1.00 93.06 773 THR A C 1
ATOM 6261 O O . THR A 1 773 ? 16.569 13.669 -9.010 1.00 93.06 773 THR A O 1
ATOM 6264 N N . TYR A 1 774 ? 15.499 11.699 -8.899 1.00 93.75 774 TYR A N 1
ATOM 6265 C CA . TYR A 1 774 ? 14.238 12.254 -8.393 1.00 93.75 774 TYR A CA 1
ATOM 6266 C C . TYR A 1 774 ? 13.898 11.873 -6.953 1.00 93.75 774 TYR A C 1
ATOM 6268 O O . TYR A 1 774 ? 13.090 12.551 -6.325 1.00 93.75 774 TYR A O 1
ATOM 6276 N N . VAL A 1 775 ? 14.444 10.773 -6.428 1.00 91.31 775 VAL A N 1
ATOM 6277 C CA . VAL A 1 775 ? 14.038 10.226 -5.119 1.00 91.31 775 VAL A CA 1
ATOM 6278 C C . VAL A 1 775 ? 15.108 10.458 -4.062 1.00 91.31 775 VAL A C 1
ATOM 6280 O O . VAL A 1 775 ? 14.778 10.807 -2.925 1.00 91.31 775 VAL A O 1
ATOM 6283 N N . TYR A 1 776 ? 16.374 10.260 -4.430 1.00 85.44 776 TYR A N 1
ATOM 6284 C CA . TYR A 1 776 ? 17.509 10.340 -3.509 1.00 85.44 776 TYR A CA 1
ATOM 6285 C C . TYR A 1 776 ? 18.359 11.609 -3.683 1.00 85.44 776 TYR A C 1
ATOM 6287 O O . TYR A 1 776 ? 19.290 11.796 -2.905 1.00 85.44 776 TYR A O 1
ATOM 6295 N N . ASP A 1 777 ? 18.004 12.488 -4.630 1.00 70.06 777 ASP A N 1
ATOM 6296 C CA . ASP A 1 777 ? 18.699 13.748 -4.946 1.00 70.06 777 ASP A CA 1
ATOM 6297 C C . ASP A 1 777 ? 20.220 13.566 -5.147 1.00 70.06 777 ASP A C 1
ATOM 6299 O O . ASP A 1 777 ? 21.038 14.325 -4.617 1.00 70.06 777 ASP A O 1
ATOM 6303 N N . CYS A 1 778 ? 20.575 12.549 -5.942 1.00 71.94 778 CYS A N 1
ATOM 6304 C CA . CYS A 1 778 ? 21.911 12.292 -6.485 1.00 71.94 778 CYS A CA 1
ATOM 6305 C C . CYS A 1 778 ? 21.895 12.351 -8.040 1.00 71.94 778 CYS A C 1
ATOM 6307 O O . CYS A 1 778 ? 22.878 12.797 -8.658 1.00 71.94 778 CYS A O 1
#

Mean predicted aligned error: 12.61 Å

Secondary structure (DSSP, 8-state):
-----------------------------HHHHHHHHHHHHHHHHHHHHHHHHHHHTB-TTSPBPSEEETTTTEEE-TT--HHHHHHHHHHHHHHHHHH--HHHHHHHHHHHHHHHHTEEEETTEEEE-BTTEEEHHHHHHHHHHHHHHHHHH---TTHHHHHHHHHHHHHTB-TTSPBP-EEETTT-PBPS---SSHHHHHHHHHHHHHHHH--HHHHHHHHHHHHHIIIIISTT--GGGS---HHHHHHHHHHHHHS--HHHHHHHHHHHHHHHHHS--TT-TT-S-GGGTT--TTTTBHHHHHHHHHHHHHHHHHHHHH---HHHHHHHHHHHHHHHHHHHHHB--HHHHTTSSS--TTTT-BBSBSS---EEHHHHHHHHHHHHHHHHHHHH-TTHHHHHHHHHHHHHTTS--HHHHHHHHHHHHHHHHHTB-TTS-B-SEEETTTTEE-----HHHHHHHHHHHHHHHHHS--HHHHHHHHHHHHHHHHTEEE-SSS-EEE--SSS-SEEEHHHHHHHHHHHHHHHTSSS---HHHHHHHHHHHHHHHHHHHHTB-TTSSB-SEEETTS-EES---HHHHHHHHHHHHHHHHHS--GGGHHHHHHHHHHHHIIIIIHHHHH-TT-HHHHHHHHHHHHHHHHHHTS--SS-THHHHHHHHHHHIIIIIS-GGG-SB--HHHHHHHHHHHHHHHHTT-HHHHHHHHHHHHHHHHHHHTTBTT-TT--HHHHHS----TTTTT-BBSBTT--EEEHHHHHHHHHHHHHHHHHTS--